Protein 7RMG (pdb70)

CATH classification: 3.40.50.300

Structure (mmCIF, N/CA/C/O backbone):
data_7RMG
#
_entry.id   7RMG
#
_cell.length_a   1.00
_cell.length_b   1.00
_cell.length_c   1.00
_cell.angle_alpha   90.00
_cell.angle_beta   90.00
_cell.angle_gamma   90.00
#
_symmetry.space_group_name_H-M   'P 1'
#
loop_
_entity.id
_entity.type
_entity.pdbx_description
1 polymer 'Guanine nucleotide-binding protein G(s) subunit alpha isoforms short, with certain residues mutated to match Guanine nucleotide-binding protein G(q) subunit'
2 polymer 'Substance-P receptor'
3 polymer 'Substance P'
4 polymer 'Guanine nucleotide-binding protein G(I)/G(S)/G(T) subunit beta-1'
5 polymer 'Guanine nucleotide-binding protein G(I)/G(S)/G(O) subunit gamma-2'
6 polymer 'Nanobody 35'
#
loop_
_atom_site.group_PDB
_atom_site.id
_atom_site.type_symbol
_atom_site.label_atom_id
_atom_site.label_alt_id
_atom_site.label_comp_id
_atom_site.label_asym_id
_atom_site.label_entity_id
_atom_site.label_seq_id
_atom_site.pdbx_PDB_ins_code
_atom_site.Cartn_x
_atom_site.Cartn_y
_atom_site.Cartn_z
_atom_site.occupancy
_atom_site.B_iso_or_equiv
_atom_site.auth_seq_id
_atom_site.auth_comp_id
_atom_site.auth_asym_id
_atom_site.auth_atom_id
_atom_site.pdbx_PDB_model_num
ATOM 1 N N . GLY A 1 1 ? 142.07100 138.61500 130.23300 1.000 53.21000 25 GLY A N 1
ATOM 2 C CA . GLY A 1 1 ? 142.06400 137.27900 129.66700 1.000 53.21000 25 GLY A CA 1
ATOM 3 C C . GLY A 1 1 ? 141.18300 136.31200 130.43300 1.000 53.21000 25 GLY A C 1
ATOM 4 O O . GLY A 1 1 ? 141.43000 135.10700 130.44200 1.000 53.21000 25 GLY A O 1
ATOM 5 N N . ILE A 1 2 ? 140.15500 136.85500 131.08900 1.000 51.50000 26 ILE A N 1
ATOM 6 C CA . ILE A 1 2 ? 139.22300 136.02600 131.84700 1.000 51.50000 26 ILE A CA 1
ATOM 7 C C . ILE A 1 2 ? 138.35300 135.19700 130.90700 1.000 51.50000 26 ILE A C 1
ATOM 8 O O . ILE A 1 2 ? 138.13000 134.00100 131.13800 1.000 51.50000 26 ILE A O 1
ATOM 13 N N . GLU A 1 3 ? 137.87200 135.80900 129.82100 1.000 52.99000 27 GLU A N 1
ATOM 14 C CA . GLU A 1 3 ? 136.88500 135.15600 128.96300 1.000 52.99000 27 GLU A CA 1
ATOM 15 C C . GLU A 1 3 ? 137.50700 134.05200 128.11400 1.000 52.99000 27 GLU A C 1
ATOM 16 O O . GLU A 1 3 ? 136.86600 133.02500 127.86300 1.000 52.99000 27 GLU A O 1
ATOM 18 N N . LYS A 1 4 ? 138.74200 134.25000 127.64700 1.000 52.91000 28 LYS A N 1
ATOM 19 C CA . LYS A 1 4 ? 139.39400 133.23000 126.83100 1.000 52.91000 28 LYS A CA 1
ATOM 20 C C . LYS A 1 4 ? 139.81500 132.03200 127.67400 1.000 52.91000 28 LYS A C 1
ATOM 21 O O . LYS A 1 4 ? 139.54700 130.87900 127.31000 1.000 52.91000 28 LYS A O 1
ATOM 23 N N . GLN A 1 5 ? 140.44700 132.29300 128.82600 1.000 52.21000 29 GLN A N 1
ATOM 24 C CA . GLN A 1 5 ? 140.97100 131.22500 129.67600 1.000 52.21000 29 GLN A CA 1
ATOM 25 C C . GLN A 1 5 ? 139.85600 130.39300 130.29800 1.000 52.21000 29 GLN A C 1
ATOM 26 O O . GLN A 1 5 ? 140.07400 129.22600 130.64100 1.000 52.21000 29 GLN A O 1
ATOM 32 N N . LEU A 1 6 ? 138.66200 130.97100 130.44900 1.000 48.54000 30 LEU A N 1
ATOM 33 C CA . LEU A 1 6 ? 137.50400 130.18600 130.86000 1.000 48.54000 30 LEU A CA 1
ATOM 34 C C . LEU A 1 6 ? 137.10700 129.17900 129.78700 1.000 48.54000 30 LEU A C 1
ATOM 35 O O . LEU A 1 6 ? 136.75600 128.03500 130.10800 1.000 48.54000 30 LEU A O 1
ATOM 40 N N . GLN A 1 7 ? 137.18300 129.58500 128.51000 1.000 49.27000 31 GLN A N 1
ATOM 41 C CA . GLN A 1 7 ? 136.63400 128.78800 127.41300 1.000 49.27000 31 GLN A CA 1
ATOM 42 C C . GLN A 1 7 ? 137.37200 127.46700 127.24500 1.000 49.27000 31 GLN A C 1
ATOM 43 O O . GLN A 1 7 ? 136.74100 126.42400 127.02400 1.000 49.27000 31 GLN A O 1
ATOM 45 N N . LYS A 1 8 ? 138.70400 127.49200 127.38000 1.000 47.33000 32 LYS A N 1
ATOM 46 C CA . LYS A 1 8 ? 139.49200 126.26400 127.36500 1.000 47.33000 32 LYS A CA 1
ATOM 47 C C . LYS A 1 8 ? 139.10500 125.34700 128.51800 1.000 47.33000 32 LYS A C 1
ATOM 48 O O . LYS A 1 8 ? 139.03700 124.12200 128.34600 1.000 47.33000 32 LYS A O 1
ATOM 50 N N . ASP A 1 9 ? 138.79900 125.93300 129.68600 1.000 46.89000 33 ASP A N 1
ATOM 51 C CA . ASP A 1 9 ? 138.29400 125.15100 130.81100 1.000 46.89000 33 ASP A CA 1
ATOM 52 C C . ASP A 1 9 ? 136.96000 124.50000 130.48100 1.000 46.89000 33 ASP A C 1
ATOM 53 O O . ASP A 1 9 ? 136.68800 123.38300 130.94500 1.000 46.89000 33 ASP A O 1
ATOM 58 N N . LYS A 1 10 ? 136.14500 125.16500 129.64700 1.000 44.96000 34 LYS A N 1
ATOM 59 C CA . LYS A 1 10 ? 134.90400 124.56900 129.16400 1.000 44.96000 34 LYS A CA 1
ATOM 60 C C . LYS A 1 10 ? 135.18100 123.29800 128.37700 1.000 44.96000 34 LYS A C 1
ATOM 61 O O . LYS A 1 10 ? 134.44600 122.30800 128.51100 1.000 44.96000 34 LYS A O 1
ATOM 63 N N . GLN A 1 11 ? 136.27400 123.29300 127.60000 1.000 45.15000 35 GLN A N 1
ATOM 64 C CA . GLN A 1 11 ? 136.69800 122.08500 126.90000 1.000 45.15000 35 GLN A CA 1
ATOM 65 C C . GLN A 1 11 ? 137.03700 120.97600 127.88400 1.000 45.15000 35 GLN A C 1
ATOM 66 O O . GLN A 1 11 ? 136.67100 119.81400 127.66500 1.000 45.15000 35 GLN A O 1
ATOM 68 N N . VAL A 1 12 ? 137.68200 121.33300 129.00300 1.000 44.63000 36 VAL A N 1
ATOM 69 C CA . VAL A 1 12 ? 137.93500 120.35900 130.06000 1.000 44.63000 36 VAL A CA 1
ATOM 70 C C . VAL A 1 12 ? 136.62100 119.89000 130.66700 1.000 44.63000 36 VAL A C 1
ATOM 71 O O . VAL A 1 12 ? 136.43900 118.69700 130.94100 1.000 44.63000 36 VAL A O 1
ATOM 75 N N . TYR A 1 13 ? 135.65300 120.80500 130.80600 1.000 41.14000 37 TYR A N 1
ATOM 76 C CA . TYR A 1 13 ? 134.34100 120.40300 131.29100 1.000 41.14000 37 TYR A CA 1
ATOM 77 C C . TYR A 1 13 ? 133.57000 119.61800 130.24000 1.000 41.14000 37 TYR A C 1
ATOM 78 O O . TYR A 1 13 ? 132.59100 118.94600 130.57800 1.000 41.14000 37 TYR A O 1
ATOM 87 N N . ARG A 1 14 ? 133.99300 119.68600 128.97700 1.000 41.82000 38 ARG A N 1
ATOM 88 C CA . ARG A 1 14 ? 133.44200 118.81700 127.95200 1.000 41.82000 38 ARG A CA 1
ATOM 89 C C . ARG A 1 14 ? 134.23800 117.53100 127.79100 1.000 41.82000 38 ARG A C 1
ATOM 90 O O . ARG A 1 14 ? 133.84300 116.67000 126.99800 1.000 41.82000 38 ARG A O 1
ATOM 92 N N . ALA A 1 15 ? 135.34200 117.37600 128.52600 1.000 40.62000 39 ALA A N 1
ATOM 93 C CA . ALA A 1 15 ? 136.21700 116.23100 128.32100 1.000 40.62000 39 ALA A CA 1
ATOM 94 C C . ALA A 1 15 ? 135.99400 115.10400 129.32000 1.000 40.62000 39 ALA A C 1
ATOM 95 O O . ALA A 1 15 ? 136.27900 113.94600 128.99500 1.000 40.62000 39 ALA A O 1
ATOM 97 N N . THR A 1 16 ? 135.49400 115.40500 130.51500 1.000 35.89000 40 THR A N 1
ATOM 98 C CA . THR A 1 16 ? 135.38500 114.42900 131.58600 1.000 35.89000 40 THR A CA 1
ATOM 99 C C . THR A 1 16 ? 133.92900 114.06000 131.83800 1.000 35.89000 40 THR A C 1
ATOM 100 O O . THR A 1 16 ? 133.01500 114.84300 131.56800 1.000 35.89000 40 THR A O 1
ATOM 104 N N . HIS A 1 17 ? 133.72900 112.85300 132.36100 1.000 32.00000 41 HIS A N 1
ATOM 105 C CA . HIS A 1 17 ? 132.41700 112.36100 132.75500 1.000 32.00000 41 HIS A CA 1
ATOM 106 C C . HIS A 1 17 ? 132.41100 112.12000 134.25700 1.000 32.00000 41 HIS A C 1
ATOM 107 O O . HIS A 1 17 ? 133.28000 111.41600 134.78000 1.000 32.00000 41 HIS A O 1
ATOM 114 N N . ARG A 1 18 ? 131.43300 112.70300 134.94100 1.000 33.01000 42 ARG A N 1
ATOM 115 C CA . ARG A 1 18 ? 131.33400 112.61300 136.39000 1.000 33.01000 42 ARG A CA 1
ATOM 116 C C . ARG A 1 18 ? 130.46300 111.42600 136.77800 1.000 33.01000 42 ARG A C 1
ATOM 117 O O . ARG A 1 18 ? 129.46100 111.13500 136.12100 1.000 33.01000 42 ARG A O 1
ATOM 125 N N . LEU A 1 19 ? 130.85800 110.73300 137.84500 1.000 29.05000 43 LEU A N 1
ATOM 126 C CA . LEU A 1 19 ? 130.16200 109.54300 138.31200 1.000 29.05000 43 LEU A CA 1
ATOM 127 C C . LEU A 1 19 ? 129.90300 109.65400 139.80700 1.000 29.05000 43 LEU A C 1
ATOM 128 O O . LEU A 1 19 ? 130.70900 110.22400 140.54700 1.000 29.05000 43 LEU A O 1
ATOM 133 N N . LEU A 1 20 ? 128.77500 109.10300 140.25400 1.000 25.29000 44 LEU A N 1
ATOM 134 C CA . LEU A 1 20 ? 128.42500 109.11000 141.67200 1.000 25.29000 44 LEU A CA 1
ATOM 135 C C . LEU A 1 20 ? 128.44800 107.68300 142.20300 1.000 25.29000 44 LEU A C 1
ATOM 136 O O . LEU A 1 20 ? 127.66700 106.84200 141.75500 1.000 25.29000 44 LEU A O 1
ATOM 141 N N . LEU A 1 21 ? 129.31300 107.42200 143.17900 1.000 25.03000 45 LEU A N 1
ATOM 142 C CA . LEU A 1 21 ? 129.48000 106.08900 143.74400 1.000 25.03000 45 LEU A CA 1
ATOM 143 C C . LEU A 1 21 ? 128.67200 105.97800 145.03000 1.000 25.03000 45 LEU A C 1
ATOM 144 O O . LEU A 1 21 ? 128.86500 106.77100 145.95800 1.000 25.03000 45 LEU A O 1
ATOM 149 N N . LEU A 1 22 ? 127.77700 104.99300 145.08800 1.000 24.03000 46 LEU A N 1
ATOM 150 C CA . LEU A 1 22 ? 126.91900 104.78100 146.24300 1.000 24.03000 46 LEU A CA 1
ATOM 151 C C . LEU A 1 22 ? 126.95200 103.31700 146.65700 1.000 24.03000 46 LEU A C 1
ATOM 152 O O . LEU A 1 22 ? 127.11600 102.41900 145.82600 1.000 24.03000 46 LEU A O 1
ATOM 157 N N . GLY A 1 23 ? 126.78800 103.09300 147.95300 1.000 26.91000 47 GLY A N 1
ATOM 158 C CA . GLY A 1 23 ? 126.78700 101.75000 148.49700 1.000 26.91000 47 GLY A CA 1
ATOM 159 C C . GLY A 1 23 ? 126.76700 101.79900 150.00600 1.000 26.91000 47 GLY A C 1
ATOM 160 O O . GLY A 1 23 ? 126.85500 102.86400 150.62400 1.000 26.91000 47 GLY A O 1
ATOM 161 N N . ALA A 1 24 ? 126.64800 100.61600 150.59600 1.000 30.61000 48 ALA A N 1
ATOM 162 C CA . ALA A 1 24 ? 126.59900 100.46800 152.03900 1.000 30.61000 48 ALA A CA 1
ATOM 163 C C . ALA A 1 24 ? 127.99400 100.14900 152.57400 1.000 30.61000 48 ALA A C 1
ATOM 164 O O . ALA A 1 24 ? 128.98900 100.18800 151.84500 1.000 30.61000 48 ALA A O 1
ATOM 166 N N . ASP A 1 25 ? 128.07200 99.83500 153.86800 1.000 31.81000 49 ASP A N 1
ATOM 167 C CA . ASP A 1 25 ? 129.36000 99.53900 154.48700 1.000 31.81000 49 ASP A CA 1
ATOM 168 C C . ASP A 1 25 ? 129.87200 98.15800 154.09700 1.000 31.81000 49 ASP A C 1
ATOM 169 O O . ASP A 1 25 ? 131.07900 97.97400 153.90400 1.000 31.81000 49 ASP A O 1
ATOM 171 N N . ASN A 1 26 ? 128.97400 97.17600 153.98000 1.000 32.52000 50 ASN A N 1
ATOM 172 C CA . ASN A 1 26 ? 129.39300 95.81900 153.64700 1.000 32.52000 50 ASN A CA 1
ATOM 173 C C . ASN A 1 26 ? 129.77500 95.67600 152.17900 1.000 32.52000 50 ASN A C 1
ATOM 174 O O . ASN A 1 26 ? 130.58100 94.80200 151.83800 1.000 32.52000 50 ASN A O 1
ATOM 179 N N . SER A 1 27 ? 129.20700 96.50400 151.30600 1.000 30.26000 51 SER A N 1
ATOM 180 C CA . SER A 1 27 ? 129.54100 96.45400 149.89000 1.000 30.26000 51 SER A CA 1
ATOM 181 C C . SER A 1 27 ? 130.94400 97.00000 149.66000 1.000 30.26000 51 SER A C 1
ATOM 182 O O . SER A 1 27 ? 131.31000 98.04700 150.20000 1.000 30.26000 51 SER A O 1
ATOM 185 N N . GLY A 1 28 ? 131.72800 96.28900 148.85500 1.000 31.17000 52 GLY A N 1
ATOM 186 C CA . GLY A 1 28 ? 133.08400 96.70900 148.56600 1.000 31.17000 52 GLY A CA 1
ATOM 187 C C . GLY A 1 28 ? 133.16500 97.73800 147.45900 1.000 31.17000 52 GLY A C 1
ATOM 188 O O . GLY A 1 28 ? 133.68000 97.45000 146.37500 1.000 31.17000 52 GLY A O 1
ATOM 189 N N . LYS A 1 29 ? 132.65700 98.94400 147.71700 1.000 30.06000 53 LYS A N 1
ATOM 190 C CA . LYS A 1 29 ? 132.67100 99.99200 146.70500 1.000 30.06000 53 LYS A CA 1
ATOM 191 C C . LYS A 1 29 ? 134.01700 100.69500 146.60300 1.000 30.06000 53 LYS A C 1
ATOM 192 O O . LYS A 1 29 ? 134.26000 101.39400 145.61400 1.000 30.06000 53 LYS A O 1
ATOM 198 N N . SER A 1 30 ? 134.89300 100.52900 147.59400 1.000 32.89000 54 SER A N 1
ATOM 199 C CA . SER A 1 30 ? 136.24800 101.05500 147.49300 1.000 32.89000 54 SER A CA 1
ATOM 200 C C . SER A 1 30 ? 137.13600 100.19600 146.60300 1.000 32.89000 54 SER A C 1
ATOM 201 O O . SER A 1 30 ? 138.18200 100.67100 146.14700 1.000 32.89000 54 SER A O 1
ATOM 204 N N . THR A 1 31 ? 136.74100 98.95000 146.35200 1.000 31.53000 55 THR A N 1
ATOM 205 C CA . THR A 1 31 ? 137.47900 98.04600 145.48100 1.000 31.53000 55 THR A CA 1
ATOM 206 C C . THR A 1 31 ? 136.99500 98.12500 144.03600 1.000 31.53000 55 THR A C 1
ATOM 207 O O . THR A 1 31 ? 137.80900 97.99800 143.11100 1.000 31.53000 55 THR A O 1
ATOM 211 N N . ILE A 1 32 ? 135.70800 98.39900 143.83100 1.000 30.84000 56 ILE A N 1
ATOM 212 C CA . ILE A 1 32 ? 135.09400 98.48200 142.50600 1.000 30.84000 56 ILE A CA 1
ATOM 213 C C . ILE A 1 32 ? 135.67200 99.63300 141.68400 1.000 30.84000 56 ILE A C 1
ATOM 214 O O . ILE A 1 32 ? 136.45800 99.41500 140.76100 1.000 30.84000 56 ILE A O 1
ATOM 219 N N . ILE A 1 52 ? 136.03500 113.62400 151.29300 1.000 35.37000 207 ILE A N 1
ATOM 220 C CA . ILE A 1 52 ? 135.51100 112.71700 150.28100 1.000 35.37000 207 ILE A CA 1
ATOM 221 C C . ILE A 1 52 ? 136.63600 112.26600 149.35600 1.000 35.37000 207 ILE A C 1
ATOM 222 O O . ILE A 1 52 ? 137.70100 112.88200 149.31600 1.000 35.37000 207 ILE A O 1
ATOM 227 N N . PHE A 1 53 ? 136.40100 111.18500 148.61900 1.000 36.00000 208 PHE A N 1
ATOM 228 C CA . PHE A 1 53 ? 137.42500 110.55800 147.79600 1.000 36.00000 208 PHE A CA 1
ATOM 229 C C . PHE A 1 53 ? 137.10100 110.72600 146.31900 1.000 36.00000 208 PHE A C 1
ATOM 230 O O . PHE A 1 53 ? 135.95500 110.54300 145.89700 1.000 36.00000 208 PHE A O 1
ATOM 238 N N . GLU A 1 54 ? 138.11800 111.08000 145.53800 1.000 37.01000 209 GLU A N 1
ATOM 239 C CA . GLU A 1 54 ? 137.99300 111.24600 144.09700 1.000 37.01000 209 GLU A CA 1
ATOM 240 C C . GLU A 1 54 ? 138.89900 110.24000 143.40300 1.000 37.01000 209 GLU A C 1
ATOM 241 O O . GLU A 1 54 ? 140.08500 110.13900 143.73300 1.000 37.01000 209 GLU A O 1
ATOM 247 N N . THR A 1 55 ? 138.34400 109.50200 142.44400 1.000 34.40000 210 THR A N 1
ATOM 248 C CA . THR A 1 55 ? 139.09700 108.52500 141.66500 1.000 34.40000 210 THR A CA 1
ATOM 249 C C . THR A 1 55 ? 138.94300 108.85400 140.18800 1.000 34.40000 210 THR A C 1
ATOM 250 O O . THR A 1 55 ? 137.82600 108.85500 139.66500 1.000 34.40000 210 THR A O 1
ATOM 254 N N . LYS A 1 56 ? 140.05700 109.11600 139.51500 1.000 32.48000 211 LYS A N 1
ATOM 255 C CA . LYS A 1 56 ? 140.05200 109.44200 138.09500 1.000 32.48000 211 LYS A CA 1
ATOM 256 C C . LYS A 1 56 ? 140.66700 108.28200 137.32400 1.000 32.48000 211 LYS A C 1
ATOM 257 O O . LYS A 1 56 ? 141.79000 107.86300 137.62300 1.000 32.48000 211 LYS A O 1
ATOM 259 N N . PHE A 1 57 ? 139.93400 107.76200 136.34000 1.000 32.22000 212 PHE A N 1
ATOM 260 C CA . PHE A 1 57 ? 140.45000 106.68300 135.51100 1.000 32.22000 212 PHE A CA 1
ATOM 261 C C . PHE A 1 57 ? 140.07800 106.93000 134.05600 1.000 32.22000 212 PHE A C 1
ATOM 262 O O . PHE A 1 57 ? 139.00500 107.45300 133.75100 1.000 32.22000 212 PHE A O 1
ATOM 270 N N . GLN A 1 58 ? 140.97900 106.54100 133.15800 1.000 33.78000 213 GLN A N 1
ATOM 271 C CA . GLN A 1 58 ? 140.84800 106.82200 131.73400 1.000 33.78000 213 GLN A CA 1
ATOM 272 C C . GLN A 1 58 ? 140.67100 105.51700 130.97100 1.000 33.78000 213 GLN A C 1
ATOM 273 O O . GLN A 1 58 ? 141.51000 104.61600 131.07400 1.000 33.78000 213 GLN A O 1
ATOM 279 N N . VAL A 1 59 ? 139.58100 105.42000 130.21200 1.000 31.99000 214 VAL A N 1
ATOM 280 C CA . VAL A 1 59 ? 139.30200 104.28000 129.34500 1.000 31.99000 214 VAL A CA 1
ATOM 281 C C . VAL A 1 59 ? 139.11400 104.79800 127.92600 1.000 31.99000 214 VAL A C 1
ATOM 282 O O . VAL A 1 59 ? 138.25800 105.66200 127.69200 1.000 31.99000 214 VAL A O 1
ATOM 286 N N . ASP A 1 60 ? 139.91300 104.26100 126.99000 1.000 31.75000 215 ASP A N 1
ATOM 287 C CA . ASP A 1 60 ? 139.89100 104.61200 125.55900 1.000 31.75000 215 ASP A CA 1
ATOM 288 C C . ASP A 1 60 ? 140.05300 106.11400 125.33100 1.000 31.75000 215 ASP A C 1
ATOM 289 O O . ASP A 1 60 ? 139.34000 106.71600 124.52300 1.000 31.75000 215 ASP A O 1
ATOM 294 N N . LYS A 1 61 ? 140.99500 106.71000 126.07500 1.000 32.22000 216 LYS A N 1
ATOM 295 C CA . LYS A 1 61 ? 141.27200 108.15400 126.09700 1.000 32.22000 216 LYS A CA 1
ATOM 296 C C . LYS A 1 61 ? 140.04200 108.97800 126.48100 1.000 32.22000 216 LYS A C 1
ATOM 297 O O . LYS A 1 61 ? 139.87900 110.11300 126.02800 1.000 32.22000 216 LYS A O 1
ATOM 299 N N . VAL A 1 62 ? 139.16900 108.41800 127.31800 1.000 31.86000 217 VAL A N 1
ATOM 300 C CA . VAL A 1 62 ? 138.03300 109.13500 127.88400 1.000 31.86000 217 VAL A CA 1
ATOM 301 C C . VAL A 1 62 ? 138.17300 109.10100 129.39800 1.000 31.86000 217 VAL A C 1
ATOM 302 O O . VAL A 1 62 ? 138.34200 108.02600 129.98500 1.000 31.86000 217 VAL A O 1
ATOM 306 N N . ASN A 1 63 ? 138.10100 110.27000 130.02800 1.000 33.37000 218 ASN A N 1
ATOM 307 C CA . ASN A 1 63 ? 138.33000 110.39000 131.46100 1.000 33.37000 218 ASN A CA 1
ATOM 308 C C . ASN A 1 63 ? 137.01300 110.30300 132.21900 1.000 33.37000 218 ASN A C 1
ATOM 309 O O . ASN A 1 63 ? 136.07500 111.05500 131.93600 1.000 33.37000 218 ASN A O 1
ATOM 314 N N . PHE A 1 64 ? 136.94900 109.38700 133.18200 1.000 31.05000 219 PHE A N 1
ATOM 315 C CA . PHE A 1 64 ? 135.83500 109.26700 134.10700 1.000 31.05000 219 PHE A CA 1
ATOM 316 C C . PHE A 1 64 ? 136.32400 109.63500 135.49900 1.000 31.05000 219 PHE A C 1
ATOM 317 O O . PHE A 1 64 ? 137.43100 109.25300 135.90100 1.000 31.05000 219 PHE A O 1
ATOM 325 N N . HIS A 1 65 ? 135.50400 110.38500 136.23100 1.000 31.73000 220 HIS A N 1
ATOM 326 C CA . HIS A 1 65 ? 135.90200 110.93900 137.52200 1.000 31.73000 220 HIS A CA 1
ATOM 327 C C . HIS A 1 65 ? 134.80700 110.56400 138.51900 1.000 31.73000 220 HIS A C 1
ATOM 328 O O . HIS A 1 65 ? 133.73200 111.17000 138.52400 1.000 31.73000 220 HIS A O 1
ATOM 335 N N . MET A 1 66 ? 135.08000 109.56800 139.35800 1.000 29.95000 221 MET A N 1
ATOM 336 C CA . MET A 1 66 ? 134.11800 109.03900 140.31300 1.000 29.95000 221 MET A CA 1
ATOM 337 C C . MET A 1 66 ? 134.33400 109.67200 141.68100 1.000 29.95000 221 MET A C 1
ATOM 338 O O . MET A 1 66 ? 135.47400 109.89900 142.09900 1.000 29.95000 221 MET A O 1
ATOM 343 N N . PHE A 1 67 ? 133.23300 109.95500 142.37500 1.000 30.07000 222 PHE A N 1
ATOM 344 C CA . PHE A 1 67 ? 133.26600 110.57700 143.69200 1.000 30.07000 222 PHE A CA 1
ATOM 345 C C . PHE A 1 67 ? 132.60400 109.65400 144.70300 1.000 30.07000 222 PHE A C 1
ATOM 346 O O . PHE A 1 67 ? 131.45700 109.23800 144.50800 1.000 30.07000 222 PHE A O 1
ATOM 354 N N . ASP A 1 68 ? 133.31800 109.35000 145.78200 1.000 31.88000 223 ASP A N 1
ATOM 355 C CA . ASP A 1 68 ? 132.77300 108.61700 146.91600 1.000 31.88000 223 ASP A CA 1
ATOM 356 C C . ASP A 1 68 ? 132.67000 109.60100 148.07400 1.000 31.88000 223 ASP A C 1
ATOM 357 O O . ASP A 1 68 ? 133.67700 110.18400 148.48800 1.000 31.88000 223 ASP A O 1
ATOM 362 N N . VAL A 1 69 ? 131.45900 109.78200 148.59000 1.000 30.95000 224 VAL A N 1
ATOM 363 C CA . VAL A 1 69 ? 131.17800 110.77700 149.61800 1.000 30.95000 224 VAL A CA 1
ATOM 364 C C . VAL A 1 69 ? 130.95400 110.05500 150.93900 1.000 30.95000 224 VAL A C 1
ATOM 365 O O . VAL A 1 69 ? 130.05500 109.21400 151.05300 1.000 30.95000 224 VAL A O 1
ATOM 369 N N . GLY A 1 70 ? 131.77000 110.38100 151.93900 1.000 30.69000 225 GLY A N 1
ATOM 370 C CA . GLY A 1 70 ? 131.63100 109.77600 153.24700 1.000 30.69000 225 GLY A CA 1
ATOM 371 C C . GLY A 1 70 ? 131.91500 110.72600 154.39100 1.000 30.69000 225 GLY A C 1
ATOM 372 O O . GLY A 1 70 ? 131.97300 110.30900 155.55100 1.000 30.69000 225 GLY A O 1
ATOM 373 N N . GLY A 1 71 ? 132.09500 112.00900 154.08000 1.000 29.54000 226 GLY A N 1
ATOM 374 C CA . GLY A 1 71 ? 132.40700 112.99700 155.09200 1.000 29.54000 226 GLY A CA 1
ATOM 375 C C . GLY A 1 71 ? 131.22700 113.64600 155.77600 1.000 29.54000 226 GLY A C 1
ATOM 376 O O . GLY A 1 71 ? 131.42200 114.42000 156.71600 1.000 29.54000 226 GLY A O 1
ATOM 377 N N . GLN A 1 72 ? 130.00700 113.35500 155.33600 1.000 29.98000 227 GLN A N 1
ATOM 378 C CA . GLN A 1 72 ? 128.81000 113.95000 155.90600 1.000 29.98000 227 GLN A CA 1
ATOM 379 C C . GLN A 1 72 ? 128.03600 112.92100 156.72800 1.000 29.98000 227 GLN A C 1
ATOM 380 O O . GLN A 1 72 ? 128.46400 111.78100 156.91800 1.000 29.98000 227 GLN A O 1
ATOM 386 N N . ARG A 1 73 ? 126.87300 113.34100 157.22200 1.000 31.49000 228 ARG A N 1
ATOM 387 C CA . ARG A 1 73 ? 126.04800 112.51300 158.08700 1.000 31.49000 228 ARG A CA 1
ATOM 388 C C . ARG A 1 73 ? 125.23400 111.51800 157.26200 1.000 31.49000 228 ARG A C 1
ATOM 389 O O . ARG A 1 73 ? 125.35300 111.43300 156.03600 1.000 31.49000 228 ARG A O 1
ATOM 397 N N . ASP A 1 74 ? 124.38400 110.75300 157.94800 1.000 35.62000 229 ASP A N 1
ATOM 398 C CA . ASP A 1 74 ? 123.56400 109.74800 157.28500 1.000 35.62000 229 ASP A CA 1
ATOM 399 C C . ASP A 1 74 ? 122.28600 110.31900 156.68400 1.000 35.62000 229 ASP A C 1
ATOM 400 O O . ASP A 1 74 ? 121.54400 109.57500 156.03500 1.000 35.62000 229 ASP A O 1
ATOM 405 N N . GLU A 1 75 ? 122.00800 111.60500 156.88600 1.000 35.34000 230 GLU A N 1
ATOM 406 C CA . GLU A 1 75 ? 120.90300 112.25600 156.19700 1.000 35.34000 230 GLU A CA 1
ATOM 407 C C . GLU A 1 75 ? 121.39100 112.79200 154.85900 1.000 35.34000 230 GLU A C 1
ATOM 408 O O . GLU A 1 75 ? 122.24700 113.68100 154.81100 1.000 35.34000 230 GLU A O 1
ATOM 414 N N . ARG A 1 76 ? 120.84400 112.25200 153.76900 1.000 32.82000 231 ARG A N 1
ATOM 415 C CA . ARG A 1 76 ? 121.36600 112.51600 152.43400 1.000 32.82000 231 ARG A CA 1
ATOM 416 C C . ARG A 1 76 ? 120.38500 113.24800 151.53100 1.000 32.82000 231 ARG A C 1
ATOM 417 O O . ARG A 1 76 ? 120.65600 113.38100 150.33500 1.000 32.82000 231 ARG A O 1
ATOM 425 N N . ARG A 1 77 ? 119.26300 113.73700 152.05600 1.000 32.13000 232 ARG A N 1
ATOM 426 C CA . ARG A 1 77 ? 118.22800 114.28700 151.18900 1.000 32.13000 232 ARG A CA 1
ATOM 427 C C . ARG A 1 77 ? 118.51500 115.70800 150.71800 1.000 32.13000 232 ARG A C 1
ATOM 428 O O . ARG A 1 77 ? 117.76300 116.22300 149.88500 1.000 32.13000 232 ARG A O 1
ATOM 436 N N . LYS A 1 78 ? 119.57100 116.35100 151.21500 1.000 30.83000 233 LYS A N 1
ATOM 437 C CA . LYS A 1 78 ? 119.84300 117.74200 150.87500 1.000 30.83000 233 LYS A CA 1
ATOM 438 C C . LYS A 1 78 ? 121.09700 117.95000 150.04200 1.000 30.83000 233 LYS A C 1
ATOM 439 O O . LYS A 1 78 ? 121.15000 118.91500 149.27800 1.000 30.83000 233 LYS A O 1
ATOM 445 N N . TRP A 1 79 ? 122.10800 117.09100 150.16400 1.000 29.03000 234 TRP A N 1
ATOM 446 C CA . TRP A 1 79 ? 123.30800 117.24800 149.35300 1.000 29.03000 234 TRP A CA 1
ATOM 447 C C . TRP A 1 79 ? 123.30500 116.38100 148.10000 1.000 29.03000 234 TRP A C 1
ATOM 448 O O . TRP A 1 79 ? 124.12700 116.62000 147.20600 1.000 29.03000 234 TRP A O 1
ATOM 459 N N . ILE A 1 80 ? 122.38500 115.41500 147.99500 1.000 28.74000 235 ILE A N 1
ATOM 460 C CA . ILE A 1 80 ? 122.30400 114.56000 146.81100 1.000 28.74000 235 ILE A CA 1
ATOM 461 C C . ILE A 1 80 ? 121.87100 115.36300 145.58400 1.000 28.74000 235 ILE A C 1
ATOM 462 O O . ILE A 1 80 ? 122.21600 115.00300 144.45000 1.000 28.74000 235 ILE A O 1
ATOM 467 N N . GLN A 1 81 ? 121.19700 116.50000 145.79400 1.000 29.04000 236 GLN A N 1
ATOM 468 C CA . GLN A 1 81 ? 120.85500 117.44000 144.73600 1.000 29.04000 236 GLN A CA 1
ATOM 469 C C . GLN A 1 81 ? 122.07700 118.10100 144.11200 1.000 29.04000 236 GLN A C 1
ATOM 470 O O . GLN A 1 81 ? 121.94800 118.71500 143.04700 1.000 29.04000 236 GLN A O 1
ATOM 476 N N . CYS A 1 82 ? 123.25400 117.99700 144.74200 1.000 28.16000 237 CYS A N 1
ATOM 477 C CA . CYS A 1 82 ? 124.48800 118.42600 144.09900 1.000 28.16000 237 CYS A CA 1
ATOM 478 C C . CYS A 1 82 ? 124.88700 117.52200 142.93900 1.000 28.16000 237 CYS A C 1
ATOM 479 O O . CYS A 1 82 ? 125.71700 117.92300 142.11700 1.000 28.16000 237 CYS A O 1
ATOM 482 N N . PHE A 1 83 ? 124.31800 116.32100 142.84900 1.000 27.99000 238 PHE A N 1
ATOM 483 C CA . PHE A 1 83 ? 124.65000 115.36400 141.80100 1.000 27.99000 238 PHE A CA 1
ATOM 484 C C . PHE A 1 83 ? 123.51100 115.23400 140.79300 1.000 27.99000 238 PHE A C 1
ATOM 485 O O . PHE A 1 83 ? 123.18400 114.13900 140.33500 1.000 27.99000 238 PHE A O 1
ATOM 493 N N . ASN A 1 84 ? 122.88400 116.36100 140.45300 1.000 30.66000 239 ASN A N 1
ATOM 494 C CA . ASN A 1 84 ? 121.79400 116.35500 139.48300 1.000 30.66000 239 ASN A CA 1
ATOM 495 C C . ASN A 1 84 ? 122.30700 116.22400 138.05300 1.000 30.66000 239 ASN A C 1
ATOM 496 O O . ASN A 1 84 ? 121.65300 115.60100 137.21200 1.000 30.66000 239 ASN A O 1
ATOM 501 N N . ASP A 1 85 ? 123.46600 116.81000 137.75300 1.000 33.41000 240 ASP A N 1
ATOM 502 C CA . ASP A 1 85 ? 124.03300 116.77500 136.41100 1.000 33.41000 240 ASP A CA 1
ATOM 503 C C . ASP A 1 85 ? 125.10800 115.70300 136.25400 1.000 33.41000 240 ASP A C 1
ATOM 504 O O . ASP A 1 85 ? 125.99500 115.83000 135.40300 1.000 33.41000 240 ASP A O 1
ATOM 509 N N . VAL A 1 86 ? 125.04700 114.65200 137.06200 1.000 30.99000 241 VAL A N 1
ATOM 510 C CA . VAL A 1 86 ? 126.02200 113.57200 136.98600 1.000 30.99000 241 VAL A CA 1
ATOM 511 C C . VAL A 1 86 ? 125.64600 112.65400 135.82700 1.000 30.99000 241 VAL A C 1
ATOM 512 O O . VAL A 1 86 ? 124.48200 112.58500 135.41400 1.000 30.99000 241 VAL A O 1
ATOM 516 N N . THR A 1 87 ? 126.64800 111.99000 135.24400 1.000 30.87000 242 THR A N 1
ATOM 517 C CA . THR A 1 87 ? 126.38200 111.11500 134.10500 1.000 30.87000 242 THR A CA 1
ATOM 518 C C . THR A 1 87 ? 125.69500 109.82700 134.54800 1.000 30.87000 242 THR A C 1
ATOM 519 O O . THR A 1 87 ? 124.67700 109.42400 133.97100 1.000 30.87000 242 THR A O 1
ATOM 523 N N . ALA A 1 88 ? 126.21200 109.18600 135.59400 1.000 28.99000 243 ALA A N 1
ATOM 524 C CA . ALA A 1 88 ? 125.65700 107.91900 136.04300 1.000 28.99000 243 ALA A CA 1
ATOM 525 C C . ALA A 1 88 ? 125.90100 107.73800 137.53400 1.000 28.99000 243 ALA A C 1
ATOM 526 O O . ALA A 1 88 ? 126.82200 108.32500 138.11900 1.000 28.99000 243 ALA A O 1
ATOM 528 N N . ILE A 1 89 ? 125.05900 106.90300 138.14000 1.000 26.61000 244 ILE A N 1
ATOM 529 C CA . ILE A 1 89 ? 125.19700 106.52100 139.54000 1.000 26.61000 244 ILE A CA 1
ATOM 530 C C . ILE A 1 89 ? 125.57300 105.04700 139.57600 1.000 26.61000 244 ILE A C 1
ATOM 531 O O . ILE A 1 89 ? 124.78200 104.18600 139.17900 1.000 26.61000 244 ILE A O 1
ATOM 536 N N . ILE A 1 90 ? 126.77800 104.75200 140.04600 1.000 25.13000 245 ILE A N 1
ATOM 537 C CA . ILE A 1 90 ? 127.22100 103.38000 140.26500 1.000 25.13000 245 ILE A CA 1
ATOM 538 C C . ILE A 1 90 ? 126.78100 102.97300 141.66700 1.000 25.13000 245 ILE A C 1
ATOM 539 O O . ILE A 1 90 ? 127.28000 103.50100 142.66300 1.000 25.13000 245 ILE A O 1
ATOM 544 N N . PHE A 1 91 ? 125.84600 102.03000 141.73900 1.000 25.39000 246 PHE A N 1
ATOM 545 C CA . PHE A 1 91 ? 125.27800 101.55900 142.99600 1.000 25.39000 246 PHE A CA 1
ATOM 546 C C . PHE A 1 91 ? 125.77700 100.14500 143.25500 1.000 25.39000 246 PHE A C 1
ATOM 547 O O . PHE A 1 91 ? 125.48400 99.23200 142.47700 1.000 25.39000 246 PHE A O 1
ATOM 555 N N . VAL A 1 92 ? 126.51900 99.96300 144.34500 1.000 26.41000 247 VAL A N 1
ATOM 556 C CA . VAL A 1 92 ? 127.16300 98.69300 144.66200 1.000 26.41000 247 VAL A CA 1
ATOM 557 C C . VAL A 1 92 ? 126.37900 98.01700 145.77800 1.000 26.41000 247 VAL A C 1
ATOM 558 O O . VAL A 1 92 ? 126.10500 98.63500 146.81300 1.000 26.41000 247 VAL A O 1
ATOM 562 N N . VAL A 1 93 ? 126.01400 96.75300 145.56500 1.000 29.47000 248 VAL A N 1
ATOM 563 C CA . VAL A 1 93 ? 125.19800 95.98800 146.50200 1.000 29.47000 248 VAL A CA 1
ATOM 564 C C . VAL A 1 93 ? 125.93700 94.70800 146.86600 1.000 29.47000 248 VAL A C 1
ATOM 565 O O . VAL A 1 93 ? 126.32100 93.93700 145.98000 1.000 29.47000 248 VAL A O 1
ATOM 569 N N . ASP A 1 94 ? 126.13100 94.48300 148.16400 1.000 32.81000 249 ASP A N 1
ATOM 570 C CA . ASP A 1 94 ? 126.63700 93.20300 148.65000 1.000 32.81000 249 ASP A CA 1
ATOM 571 C C . ASP A 1 94 ? 125.50900 92.17900 148.59900 1.000 32.81000 249 ASP A C 1
ATOM 572 O O . ASP A 1 94 ? 124.56700 92.24100 149.39600 1.000 32.81000 249 ASP A O 1
ATOM 577 N N . SER A 1 95 ? 125.60100 91.23400 147.66100 1.000 33.69000 250 SER A N 1
ATOM 578 C CA . SER A 1 95 ? 124.52000 90.27700 147.44800 1.000 33.69000 250 SER A CA 1
ATOM 579 C C . SER A 1 95 ? 124.46800 89.19900 148.52400 1.000 33.69000 250 SER A C 1
ATOM 580 O O . SER A 1 95 ? 123.40500 88.61000 148.74900 1.000 33.69000 250 SER A O 1
ATOM 583 N N . SER A 1 96 ? 125.59100 88.92400 149.19200 1.000 34.85000 251 SER A N 1
ATOM 584 C CA . SER A 1 96 ? 125.63900 87.82700 150.15300 1.000 34.85000 251 SER A CA 1
ATOM 585 C C . SER A 1 96 ? 124.94700 88.15900 151.46900 1.000 34.85000 251 SER A C 1
ATOM 586 O O . SER A 1 96 ? 124.62100 87.24100 152.22800 1.000 34.85000 251 SER A O 1
ATOM 589 N N . ASP A 1 97 ? 124.71500 89.43600 151.75800 1.000 37.08000 252 ASP A N 1
ATOM 590 C CA . ASP A 1 97 ? 124.11500 89.85000 153.02500 1.000 37.08000 252 ASP A CA 1
ATOM 591 C C . ASP A 1 97 ? 122.60000 89.82600 152.87500 1.000 37.08000 252 ASP A C 1
ATOM 592 O O . ASP A 1 97 ? 122.00200 90.76200 152.34000 1.000 37.08000 252 ASP A O 1
ATOM 594 N N . TYR A 1 98 ? 121.97400 88.74800 153.35000 1.000 37.59000 253 TYR A N 1
ATOM 595 C CA . TYR A 1 98 ? 120.52100 88.64400 153.30900 1.000 37.59000 253 TYR A CA 1
ATOM 596 C C . TYR A 1 98 ? 119.84100 89.51200 154.35800 1.000 37.59000 253 TYR A C 1
ATOM 597 O O . TYR A 1 98 ? 118.66400 89.85100 154.19100 1.000 37.59000 253 TYR A O 1
ATOM 606 N N . ASN A 1 99 ? 120.54700 89.86600 155.43500 1.000 39.32000 264 ASN A N 1
ATOM 607 C CA . ASN A 1 99 ? 119.95000 90.69500 156.47700 1.000 39.32000 264 ASN A CA 1
ATOM 608 C C . ASN A 1 99 ? 119.77000 92.13400 156.00900 1.000 39.32000 264 ASN A C 1
ATOM 609 O O . ASN A 1 99 ? 118.72900 92.75000 156.26400 1.000 39.32000 264 ASN A O 1
ATOM 614 N N . ARG A 1 100 ? 120.76900 92.68400 155.31900 1.000 36.28000 265 ARG A N 1
ATOM 615 C CA . ARG A 1 100 ? 120.75400 94.07400 154.88900 1.000 36.28000 265 ARG A CA 1
ATOM 616 C C . ARG A 1 100 ? 120.41900 94.22700 153.41000 1.000 36.28000 265 ARG A C 1
ATOM 617 O O . ARG A 1 100 ? 120.69700 95.27900 152.82400 1.000 36.28000 265 ARG A O 1
ATOM 625 N N . LEU A 1 101 ? 119.83400 93.19900 152.79300 1.000 34.39000 266 LEU A N 1
ATOM 626 C CA . LEU A 1 101 ? 119.44500 93.29800 151.39100 1.000 34.39000 266 LEU A CA 1
ATOM 627 C C . LEU A 1 101 ? 118.20300 94.16100 151.20600 1.000 34.39000 266 LEU A C 1
ATOM 628 O O . LEU A 1 101 ? 118.08100 94.85200 150.18700 1.000 34.39000 266 LEU A O 1
ATOM 633 N N . GLN A 1 102 ? 117.28400 94.13700 152.17500 1.000 33.37000 267 GLN A N 1
ATOM 634 C CA . GLN A 1 102 ? 116.08600 94.96800 152.09100 1.000 33.37000 267 GLN A CA 1
ATOM 635 C C . GLN A 1 102 ? 116.42500 96.44600 152.24200 1.000 33.37000 267 GLN A C 1
ATOM 636 O O . GLN A 1 102 ? 115.79000 97.29900 151.61300 1.000 33.37000 267 GLN A O 1
ATOM 642 N N . GLU A 1 103 ? 117.42800 96.76500 153.06500 1.000 33.84000 268 GLU A N 1
ATOM 643 C CA . GLU A 1 103 ? 117.89100 98.14500 153.18400 1.000 33.84000 268 GLU A CA 1
ATOM 644 C C . GLU A 1 103 ? 118.52300 98.63000 151.88400 1.000 33.84000 268 GLU A C 1
ATOM 645 O O . GLU A 1 103 ? 118.32600 99.78500 151.48300 1.000 33.84000 268 GLU A O 1
ATOM 651 N N . ALA A 1 104 ? 119.27000 97.75300 151.20400 1.000 31.90000 269 ALA A N 1
ATOM 652 C CA . ALA A 1 104 ? 119.82600 98.08500 149.89500 1.000 31.90000 269 ALA A CA 1
ATOM 653 C C . ALA A 1 104 ? 118.72800 98.28100 148.85500 1.000 31.90000 269 ALA A C 1
ATOM 654 O O . ALA A 1 104 ? 118.82300 99.17800 148.00800 1.000 31.90000 269 ALA A O 1
ATOM 656 N N . LEU A 1 105 ? 117.67500 97.45700 148.91100 1.000 32.44000 270 LEU A N 1
ATOM 657 C CA . LEU A 1 105 ? 116.53700 97.62700 148.01100 1.000 32.44000 270 LEU A CA 1
ATOM 658 C C . LEU A 1 105 ? 115.80700 98.94100 148.27200 1.000 32.44000 270 LEU A C 1
ATOM 659 O O . LEU A 1 105 ? 115.37200 99.61100 147.33000 1.000 32.44000 270 LEU A O 1
ATOM 664 N N . ASN A 1 106 ? 115.67100 99.32700 149.54500 1.000 33.19000 271 ASN A N 1
ATOM 665 C CA . ASN A 1 106 ? 115.02900 100.59600 149.88000 1.000 33.19000 271 ASN A CA 1
ATOM 666 C C . ASN A 1 106 ? 115.87600 101.78500 149.44200 1.000 33.19000 271 ASN A C 1
ATOM 667 O O . ASN A 1 106 ? 115.33600 102.80300 148.98800 1.000 33.19000 271 ASN A O 1
ATOM 672 N N . ASP A 1 107 ? 117.20400 101.67400 149.57000 1.000 32.52000 272 ASP A N 1
ATOM 673 C CA . ASP A 1 107 ? 118.09800 102.71600 149.07000 1.000 32.52000 272 ASP A CA 1
ATOM 674 C C . ASP A 1 107 ? 118.00600 102.84600 147.55400 1.000 32.52000 272 ASP A C 1
ATOM 675 O O . ASP A 1 107 ? 117.97600 103.96300 147.02200 1.000 32.52000 272 ASP A O 1
ATOM 680 N N . PHE A 1 108 ? 117.95100 101.70900 146.84800 1.000 30.01000 273 PHE A N 1
ATOM 681 C CA . PHE A 1 108 ? 117.79000 101.72300 145.39700 1.000 30.01000 273 PHE A CA 1
ATOM 682 C C . PHE A 1 108 ? 116.45700 102.33600 144.99000 1.000 30.01000 273 PHE A C 1
ATOM 683 O O . PHE A 1 108 ? 116.38900 103.09200 144.01600 1.000 30.01000 273 PHE A O 1
ATOM 691 N N . LYS A 1 109 ? 115.39100 102.02700 145.73400 1.000 30.89000 274 LYS A N 1
ATOM 692 C CA . LYS A 1 109 ? 114.07900 102.60900 145.46300 1.000 30.89000 274 LYS A CA 1
ATOM 693 C C . LYS A 1 109 ? 114.07700 104.11700 145.69100 1.000 30.89000 274 LYS A C 1
ATOM 694 O O . LYS A 1 109 ? 113.45700 104.86700 144.92500 1.000 30.89000 274 LYS A O 1
ATOM 700 N N . SER A 1 110 ? 114.77400 104.57700 146.73600 1.000 30.78000 275 SER A N 1
ATOM 701 C CA . SER A 1 110 ? 114.85300 106.00700 147.02300 1.000 30.78000 275 SER A CA 1
ATOM 702 C C . SER A 1 110 ? 115.62300 106.75500 145.93900 1.000 30.78000 275 SER A C 1
ATOM 703 O O . SER A 1 110 ? 115.19300 107.82500 145.49200 1.000 30.78000 275 SER A O 1
ATOM 706 N N . ILE A 1 111 ? 116.76100 106.20600 145.50200 1.000 30.59000 276 ILE A N 1
ATOM 707 C CA . ILE A 1 111 ? 117.53700 106.84500 144.43700 1.000 30.59000 276 ILE A CA 1
ATOM 708 C C . ILE A 1 111 ? 116.78400 106.79600 143.10700 1.000 30.59000 276 ILE A C 1
ATOM 709 O O . ILE A 1 111 ? 116.82200 107.75200 142.32200 1.000 30.59000 276 ILE A O 1
ATOM 714 N N . TRP A 1 112 ? 116.05100 105.70700 142.85300 1.000 30.09000 277 TRP A N 1
ATOM 715 C CA . TRP A 1 112 ? 115.30900 105.57900 141.60300 1.000 30.09000 277 TRP A CA 1
ATOM 716 C C . TRP A 1 112 ? 114.12000 106.53100 141.54800 1.000 30.09000 277 TRP A C 1
ATOM 717 O O . TRP A 1 112 ? 113.80700 107.07700 140.48300 1.000 30.09000 277 TRP A O 1
ATOM 728 N N . ASN A 1 113 ? 113.44800 106.75200 142.67800 1.000 29.30000 278 ASN A N 1
ATOM 729 C CA . ASN A 1 113 ? 112.22300 107.54000 142.70400 1.000 29.30000 278 ASN A CA 1
ATOM 730 C C . ASN A 1 113 ? 112.43500 108.97900 143.16300 1.000 29.30000 278 ASN A C 1
ATOM 731 O O . ASN A 1 113 ? 111.45700 109.66300 143.47500 1.000 29.30000 278 ASN A O 1
ATOM 736 N N . ASN A 1 114 ? 113.67700 109.45100 143.21900 1.000 31.36000 279 ASN A N 1
ATOM 737 C CA . ASN A 1 114 ? 113.93000 110.83500 143.59500 1.000 31.36000 279 ASN A CA 1
ATOM 738 C C . ASN A 1 114 ? 113.52700 111.78000 142.46800 1.000 31.36000 279 ASN A C 1
ATOM 739 O O . ASN A 1 114 ? 113.54000 111.42000 141.28800 1.000 31.36000 279 ASN A O 1
ATOM 744 N N . ARG A 1 115 ? 113.16100 113.00600 142.84700 1.000 29.95000 280 ARG A N 1
ATOM 745 C CA . ARG A 1 115 ? 112.73200 113.99500 141.86500 1.000 29.95000 280 ARG A CA 1
ATOM 746 C C . ARG A 1 115 ? 113.90300 114.58600 141.09300 1.000 29.95000 280 ARG A C 1
ATOM 747 O O . ARG A 1 115 ? 113.75600 114.91600 139.91100 1.000 29.95000 280 ARG A O 1
ATOM 749 N N . TRP A 1 116 ? 115.05900 114.73600 141.73300 1.000 30.62000 281 TRP A N 1
ATOM 750 C CA . TRP A 1 116 ? 116.25000 115.26400 141.08400 1.000 30.62000 281 TRP A CA 1
ATOM 751 C C . TRP A 1 116 ? 117.16400 114.17000 140.55500 1.000 30.62000 281 TRP A C 1
ATOM 752 O O . TRP A 1 116 ? 118.20600 114.47800 139.97000 1.000 30.62000 281 TRP A O 1
ATOM 763 N N . LEU A 1 117 ? 116.80000 112.90200 140.74900 1.000 30.91000 282 LEU A N 1
ATOM 764 C CA . LEU A 1 117 ? 117.54600 111.77300 140.20600 1.000 30.91000 282 LEU A CA 1
ATOM 765 C C . LEU A 1 117 ? 116.69500 110.94400 139.25100 1.000 30.91000 282 LEU A C 1
ATOM 766 O O . LEU A 1 117 ? 117.00000 109.77300 139.00900 1.000 30.91000 282 LEU A O 1
ATOM 771 N N . ARG A 1 118 ? 115.63200 111.53200 138.70400 1.000 29.97000 283 ARG A N 1
ATOM 772 C CA . ARG A 1 118 ? 114.71900 110.82800 137.81400 1.000 29.97000 283 ARG A CA 1
ATOM 773 C C . ARG A 1 118 ? 115.20300 110.78700 136.37100 1.000 29.97000 283 ARG A C 1
ATOM 774 O O . ARG A 1 118 ? 114.53700 110.17300 135.53100 1.000 29.97000 283 ARG A O 1
ATOM 776 N N . THR A 1 119 ? 116.33100 111.42400 136.06100 1.000 29.74000 284 THR A N 1
ATOM 777 C CA . THR A 1 119 ? 116.88100 111.42300 134.71200 1.000 29.74000 284 THR A CA 1
ATOM 778 C C . THR A 1 119 ? 118.29800 110.86600 134.65900 1.000 29.74000 284 THR A C 1
ATOM 779 O O . THR A 1 119 ? 118.93400 110.91700 133.60000 1.000 29.74000 284 THR A O 1
ATOM 783 N N . ILE A 1 120 ? 118.80400 110.32500 135.76500 1.000 30.05000 285 ILE A N 1
ATOM 784 C CA . ILE A 1 120 ? 120.15800 109.79100 135.84700 1.000 30.05000 285 ILE A CA 1
ATOM 785 C C . ILE A 1 120 ? 120.06200 108.27500 135.91900 1.000 30.05000 285 ILE A C 1
ATOM 786 O O . ILE A 1 120 ? 119.33000 107.73200 136.75500 1.000 30.05000 285 ILE A O 1
ATOM 791 N N . SER A 1 121 ? 120.79200 107.59400 135.04200 1.000 29.02000 286 SER A N 1
ATOM 792 C CA . SER A 1 121 ? 120.77000 106.14300 135.01300 1.000 29.02000 286 SER A CA 1
ATOM 793 C C . SER A 1 121 ? 121.71100 105.55700 136.06200 1.000 29.02000 286 SER A C 1
ATOM 794 O O . SER A 1 121 ? 122.70900 106.17300 136.46100 1.000 29.02000 286 SER A O 1
ATOM 797 N N . VAL A 1 122 ? 121.37600 104.34900 136.50400 1.000 27.27000 287 VAL A N 1
ATOM 798 C CA . VAL A 1 122 ? 122.08200 103.66500 137.57900 1.000 27.27000 287 VAL A CA 1
ATOM 799 C C . VAL A 1 122 ? 122.72100 102.40800 137.00900 1.000 27.27000 287 VAL A C 1
ATOM 800 O O . VAL A 1 122 ? 122.03600 101.56500 136.41900 1.000 27.27000 287 VAL A O 1
ATOM 804 N N . ILE A 1 123 ? 124.03300 102.28900 137.18400 1.000 25.77000 288 ILE A N 1
ATOM 805 C CA . ILE A 1 123 ? 124.76100 101.06000 136.89700 1.000 25.77000 288 ILE A CA 1
ATOM 806 C C . ILE A 1 123 ? 124.83400 100.27200 138.19900 1.000 25.77000 288 ILE A C 1
ATOM 807 O O . ILE A 1 123 ? 125.45600 100.71300 139.16800 1.000 25.77000 288 ILE A O 1
ATOM 812 N N . LEU A 1 124 ? 124.20000 99.10500 138.22200 1.000 25.61000 289 LEU A N 1
ATOM 813 C CA . LEU A 1 124 ? 124.07400 98.30300 139.43100 1.000 25.61000 289 LEU A CA 1
ATOM 814 C C . LEU A 1 124 ? 125.13900 97.21500 139.42700 1.000 25.61000 289 LEU A C 1
ATOM 815 O O . LEU A 1 124 ? 125.21100 96.41600 138.48700 1.000 25.61000 289 LEU A O 1
ATOM 820 N N . PHE A 1 125 ? 125.96000 97.18300 140.47300 1.000 25.93000 290 PHE A N 1
ATOM 821 C CA . PHE A 1 125 ? 127.03600 96.20800 140.60500 1.000 25.93000 290 PHE A CA 1
ATOM 822 C C . PHE A 1 125 ? 126.73400 95.30800 141.79700 1.000 25.93000 290 PHE A C 1
ATOM 823 O O . PHE A 1 125 ? 126.81700 95.74500 142.95000 1.000 25.93000 290 PHE A O 1
ATOM 831 N N . LEU A 1 126 ? 126.39300 94.05300 141.51400 1.000 28.47000 291 LEU A N 1
ATOM 832 C CA . LEU A 1 126 ? 126.12200 93.05500 142.54700 1.000 28.47000 291 LEU A CA 1
ATOM 833 C C . LEU A 1 126 ? 127.44900 92.41100 142.92800 1.000 28.47000 291 LEU A C 1
ATOM 834 O O . LEU A 1 126 ? 127.87100 91.41100 142.34700 1.000 28.47000 291 LEU A O 1
ATOM 839 N N . ASN A 1 127 ? 128.11200 92.99700 143.91900 1.000 32.93000 292 ASN A N 1
ATOM 840 C CA . ASN A 1 127 ? 129.44100 92.57500 144.32600 1.000 32.93000 292 ASN A CA 1
ATOM 841 C C . ASN A 1 127 ? 129.36900 91.30100 145.16800 1.000 32.93000 292 ASN A C 1
ATOM 842 O O . ASN A 1 127 ? 128.28900 90.83900 145.55200 1.000 32.93000 292 ASN A O 1
ATOM 847 N N . LYS A 1 128 ? 130.55400 90.73700 145.43200 1.000 34.11000 293 LYS A N 1
ATOM 848 C CA . LYS A 1 128 ? 130.77600 89.57600 146.30300 1.000 34.11000 293 LYS A CA 1
ATOM 849 C C . LYS A 1 128 ? 130.01700 88.34500 145.80100 1.000 34.11000 293 LYS A C 1
ATOM 850 O O . LYS A 1 128 ? 129.12500 87.81200 146.46200 1.000 34.11000 293 LYS A O 1
ATOM 856 N N . GLN A 1 129 ? 130.38900 87.90600 144.59800 1.000 34.73000 294 GLN A N 1
ATOM 857 C CA . GLN A 1 129 ? 129.74700 86.74500 143.99300 1.000 34.73000 294 GLN A CA 1
ATOM 858 C C . GLN A 1 129 ? 130.23200 85.43300 144.59700 1.000 34.73000 294 GLN A C 1
ATOM 859 O O . GLN A 1 129 ? 129.44800 84.48100 144.70100 1.000 34.73000 294 GLN A O 1
ATOM 865 N N . ASP A 1 130 ? 131.51000 85.36100 144.98300 1.000 35.60000 295 ASP A N 1
ATOM 866 C CA . ASP A 1 130 ? 132.06900 84.11900 145.51100 1.000 35.60000 295 ASP A CA 1
ATOM 867 C C . ASP A 1 130 ? 131.48200 83.77400 146.87400 1.000 35.60000 295 ASP A C 1
ATOM 868 O O . ASP A 1 130 ? 131.20600 82.60200 147.15800 1.000 35.60000 295 ASP A O 1
ATOM 870 N N . LEU A 1 131 ? 131.27300 84.78200 147.72400 1.000 36.22000 296 LEU A N 1
ATOM 871 C CA . LEU A 1 131 ? 130.63600 84.53800 149.01400 1.000 36.22000 296 LEU A CA 1
ATOM 872 C C . LEU A 1 131 ? 129.16800 84.16800 148.85300 1.000 36.22000 296 LEU A C 1
ATOM 873 O O . LEU A 1 131 ? 128.64400 83.37300 149.64000 1.000 36.22000 296 LEU A O 1
ATOM 878 N N . LEU A 1 132 ? 128.49600 84.71800 147.83500 1.000 35.00000 297 LEU A N 1
ATOM 879 C CA . LEU A 1 132 ? 127.13000 84.30100 147.53300 1.000 35.00000 297 LEU A CA 1
ATOM 880 C C . LEU A 1 132 ? 127.08100 82.84700 147.07600 1.000 35.00000 297 LEU A C 1
ATOM 881 O O . LEU A 1 132 ? 126.19300 82.09600 147.49200 1.000 35.00000 297 LEU A O 1
ATOM 886 N N . ALA A 1 133 ? 128.04000 82.43000 146.24200 1.000 37.12000 298 ALA A N 1
ATOM 887 C CA . ALA A 1 133 ? 128.09400 81.03700 145.79900 1.000 37.12000 298 ALA A CA 1
ATOM 888 C C . ALA A 1 133 ? 128.41900 80.09400 146.95300 1.000 37.12000 298 ALA A C 1
ATOM 889 O O . ALA A 1 133 ? 127.88700 78.97800 147.01900 1.000 37.12000 298 ALA A O 1
ATOM 891 N N . GLU A 1 134 ? 129.28200 80.52900 147.87600 1.000 37.87000 299 GLU A N 1
ATOM 892 C CA . GLU A 1 134 ? 129.57600 79.72100 149.05600 1.000 37.87000 299 GLU A CA 1
ATOM 893 C C . GLU A 1 134 ? 128.38600 79.65300 150.00700 1.000 37.87000 299 GLU A C 1
ATOM 894 O O . GLU A 1 134 ? 128.19100 78.63200 150.67500 1.000 37.87000 299 GLU A O 1
ATOM 896 N N . LYS A 1 135 ? 127.58900 80.72200 150.09000 1.000 38.16000 300 LYS A N 1
ATOM 897 C CA . LYS A 1 135 ? 126.38200 80.68500 150.91100 1.000 38.16000 300 LYS A CA 1
ATOM 898 C C . LYS A 1 135 ? 125.29900 79.81300 150.28600 1.000 38.16000 300 LYS A C 1
ATOM 899 O O . LYS A 1 135 ? 124.49900 79.20900 151.00900 1.000 38.16000 300 LYS A O 1
ATOM 905 N N . VAL A 1 136 ? 125.24200 79.75800 148.95400 1.000 38.37000 301 VAL A N 1
ATOM 906 C CA . VAL A 1 136 ? 124.31200 78.85200 148.28300 1.000 38.37000 301 VAL A CA 1
ATOM 907 C C . VAL A 1 136 ? 124.73200 77.39800 148.48100 1.000 38.37000 301 VAL A C 1
ATOM 908 O O . VAL A 1 136 ? 123.91800 76.54900 148.86300 1.000 38.37000 301 VAL A O 1
ATOM 912 N N . LEU A 1 137 ? 126.01200 77.09100 148.25800 1.000 39.76000 302 LEU A N 1
ATOM 913 C CA . LEU A 1 137 ? 126.46200 75.70400 148.34000 1.000 39.76000 302 LEU A CA 1
ATOM 914 C C . LEU A 1 137 ? 126.60700 75.18700 149.76700 1.000 39.76000 302 LEU A C 1
ATOM 915 O O . LEU A 1 137 ? 126.80700 73.98000 149.94600 1.000 39.76000 302 LEU A O 1
ATOM 920 N N . ALA A 1 138 ? 126.51500 76.04700 150.77600 1.000 42.37000 303 ALA A N 1
ATOM 921 C CA . ALA A 1 138 ? 126.59800 75.59500 152.16200 1.000 42.37000 303 ALA A CA 1
ATOM 922 C C . ALA A 1 138 ? 125.29900 74.91500 152.59200 1.000 42.37000 303 ALA A C 1
ATOM 923 O O . ALA A 1 138 ? 124.25900 75.56200 152.72500 1.000 42.37000 303 ALA A O 1
ATOM 925 N N . TYR A 1 146 ? 113.84200 85.21700 154.56400 1.000 39.59000 311 TYR A N 1
ATOM 926 C CA . TYR A 1 146 ? 113.92700 86.66200 154.39300 1.000 39.59000 311 TYR A CA 1
ATOM 927 C C . TYR A 1 146 ? 112.98400 87.13000 153.29200 1.000 39.59000 311 TYR A C 1
ATOM 928 O O . TYR A 1 146 ? 112.18000 88.03800 153.49400 1.000 39.59000 311 TYR A O 1
ATOM 937 N N . PHE A 1 147 ? 113.09500 86.50400 152.12300 1.000 36.80000 312 PHE A N 1
ATOM 938 C CA . PHE A 1 147 ? 112.20700 86.78400 151.00100 1.000 36.80000 312 PHE A CA 1
ATOM 939 C C . PHE A 1 147 ? 111.33000 85.56600 150.75200 1.000 36.80000 312 PHE A C 1
ATOM 940 O O . PHE A 1 147 ? 111.83000 84.54300 150.25800 1.000 36.80000 312 PHE A O 1
ATOM 948 N N . PRO A 1 148 ? 110.03400 85.61300 151.07800 1.000 37.60000 313 PRO A N 1
ATOM 949 C CA . PRO A 1 148 ? 109.18500 84.42200 150.92500 1.000 37.60000 313 PRO A CA 1
ATOM 950 C C . PRO A 1 148 ? 108.79800 84.10000 149.49000 1.000 37.60000 313 PRO A C 1
ATOM 951 O O . PRO A 1 148 ? 108.23800 83.02200 149.25100 1.000 37.60000 313 PRO A O 1
ATOM 955 N N . GLU A 1 149 ? 109.07500 84.98400 148.53400 1.000 35.49000 314 GLU A N 1
ATOM 956 C CA . GLU A 1 149 ? 108.73500 84.74500 147.13700 1.000 35.49000 314 GLU A CA 1
ATOM 957 C C . GLU A 1 149 ? 109.80300 83.95300 146.39300 1.000 35.49000 314 GLU A C 1
ATOM 958 O O . GLU A 1 149 ? 109.65200 83.72200 145.18800 1.000 35.49000 314 GLU A O 1
ATOM 960 N N . PHE A 1 150 ? 110.87400 83.54300 147.07700 1.000 34.12000 315 PHE A N 1
ATOM 961 C CA . PHE A 1 150 ? 111.96500 82.82800 146.42400 1.000 34.12000 315 PHE A CA 1
ATOM 962 C C . PHE A 1 150 ? 111.56700 81.40600 146.04300 1.000 34.12000 315 PHE A C 1
ATOM 963 O O . PHE A 1 150 ? 112.13500 80.83800 145.10200 1.000 34.12000 315 PHE A O 1
ATOM 971 N N . ALA A 1 151 ? 110.59000 80.82300 146.74600 1.000 35.42000 316 ALA A N 1
ATOM 972 C CA . ALA A 1 151 ? 110.22500 79.42900 146.51000 1.000 35.42000 316 ALA A CA 1
ATOM 973 C C . ALA A 1 151 ? 109.52900 79.24600 145.16600 1.000 35.42000 316 ALA A C 1
ATOM 974 O O . ALA A 1 151 ? 109.77200 78.25500 144.46700 1.000 35.42000 316 ALA A O 1
ATOM 976 N N . ARG A 1 152 ? 108.66800 80.18400 144.78700 1.000 36.24000 317 ARG A N 1
ATOM 977 C CA . ARG A 1 152 ? 107.96100 80.12400 143.50700 1.000 36.24000 317 ARG A CA 1
ATOM 978 C C . ARG A 1 152 ? 108.69500 80.94800 142.44900 1.000 36.24000 317 ARG A C 1
ATOM 979 O O . ARG A 1 152 ? 108.15400 81.88500 141.86100 1.000 36.24000 317 ARG A O 1
ATOM 981 N N . TYR A 1 153 ? 109.95200 80.57800 142.20800 1.000 34.54000 318 TYR A N 1
ATOM 982 C CA . TYR A 1 153 ? 110.81200 81.28500 141.27200 1.000 34.54000 318 TYR A CA 1
ATOM 983 C C . TYR A 1 153 ? 111.46500 80.29100 140.32200 1.000 34.54000 318 TYR A C 1
ATOM 984 O O . TYR A 1 153 ? 111.71600 79.13800 140.67900 1.000 34.54000 318 TYR A O 1
ATOM 993 N N . THR A 1 154 ? 111.72900 80.75300 139.10100 1.000 35.22000 319 THR A N 1
ATOM 994 C CA . THR A 1 154 ? 112.32900 79.94200 138.05200 1.000 35.22000 319 THR A CA 1
ATOM 995 C C . THR A 1 154 ? 113.31200 80.82000 137.28700 1.000 35.22000 319 THR A C 1
ATOM 996 O O . THR A 1 154 ? 113.04500 82.00600 137.07200 1.000 35.22000 319 THR A O 1
ATOM 1000 N N . THR A 1 155 ? 114.45900 80.24600 136.91900 1.000 35.84000 320 THR A N 1
ATOM 1001 C CA . THR A 1 155 ? 115.47400 80.97500 136.16700 1.000 35.84000 320 THR A CA 1
ATOM 1002 C C . THR A 1 155 ? 114.94200 81.36000 134.78700 1.000 35.84000 320 THR A C 1
ATOM 1003 O O . THR A 1 155 ? 114.26000 80.55800 134.13900 1.000 35.84000 320 THR A O 1
ATOM 1007 N N . PRO A 1 156 ? 115.23000 82.58300 134.30500 1.000 34.84000 321 PRO A N 1
ATOM 1008 C CA . PRO A 1 156 ? 114.77500 83.04000 132.98600 1.000 34.84000 321 PRO A CA 1
ATOM 1009 C C . PRO A 1 156 ? 115.42800 82.28400 131.83300 1.000 34.84000 321 PRO A C 1
ATOM 1010 O O . PRO A 1 156 ? 115.23000 82.66700 130.68000 1.000 34.84000 321 PRO A O 1
ATOM 1014 N N . PRO A 1 167 ? 122.92500 74.39100 139.85400 1.000 38.99000 332 PRO A N 1
ATOM 1015 C CA . PRO A 1 167 ? 122.11600 75.41500 139.18700 1.000 38.99000 332 PRO A CA 1
ATOM 1016 C C . PRO A 1 167 ? 121.36500 76.30100 140.17600 1.000 38.99000 332 PRO A C 1
ATOM 1017 O O . PRO A 1 167 ? 120.53500 77.11500 139.77500 1.000 38.99000 332 PRO A O 1
ATOM 1021 N N . ARG A 1 168 ? 121.66000 76.12700 141.46500 1.000 38.02000 333 ARG A N 1
ATOM 1022 C CA . ARG A 1 168 ? 121.03500 76.93900 142.50200 1.000 38.02000 333 ARG A CA 1
ATOM 1023 C C . ARG A 1 168 ? 121.62900 78.34200 142.57000 1.000 38.02000 333 ARG A C 1
ATOM 1024 O O . ARG A 1 168 ? 120.91900 79.29700 142.91900 1.000 38.02000 333 ARG A O 1
ATOM 1032 N N . VAL A 1 169 ? 122.92000 78.47300 142.24500 1.000 36.64000 334 VAL A N 1
ATOM 1033 C CA . VAL A 1 169 ? 123.59900 79.76700 142.28200 1.000 36.64000 334 VAL A CA 1
ATOM 1034 C C . VAL A 1 169 ? 123.02100 80.70200 141.23200 1.000 36.64000 334 VAL A C 1
ATOM 1035 O O . VAL A 1 169 ? 122.85500 81.90300 141.47600 1.000 36.64000 334 VAL A O 1
ATOM 1039 N N . THR A 1 170 ? 122.70100 80.16200 140.05200 1.000 35.01000 335 THR A N 1
ATOM 1040 C CA . THR A 1 170 ? 122.09400 80.95800 138.98800 1.000 35.01000 335 THR A CA 1
ATOM 1041 C C . THR A 1 170 ? 120.71200 81.46100 139.39600 1.000 35.01000 335 THR A C 1
ATOM 1042 O O . THR A 1 170 ? 120.37000 82.62700 139.15400 1.000 35.01000 335 THR A O 1
ATOM 1046 N N . ARG A 1 171 ? 119.92300 80.60500 140.05500 1.000 34.65000 336 ARG A N 1
ATOM 1047 C CA . ARG A 1 171 ? 118.60000 81.00400 140.53000 1.000 34.65000 336 ARG A CA 1
ATOM 1048 C C . ARG A 1 171 ? 118.69000 82.08500 141.60000 1.000 34.65000 336 ARG A C 1
ATOM 1049 O O . ARG A 1 171 ? 117.92500 83.05500 141.56400 1.000 34.65000 336 ARG A O 1
ATOM 1057 N N . ALA A 1 172 ? 119.63300 81.94600 142.54100 1.000 33.42000 337 ALA A N 1
ATOM 1058 C CA . ALA A 1 172 ? 119.81500 82.96900 143.57200 1.000 33.42000 337 ALA A CA 1
ATOM 1059 C C . ALA A 1 172 ? 120.29100 84.29200 142.97800 1.000 33.42000 337 ALA A C 1
ATOM 1060 O O . ALA A 1 172 ? 119.79100 85.36200 143.35800 1.000 33.42000 337 ALA A O 1
ATOM 1062 N N . LYS A 1 173 ? 121.23500 84.22900 142.02900 1.000 32.68000 338 LYS A N 1
ATOM 1063 C CA . LYS A 1 173 ? 121.76300 85.42300 141.37300 1.000 32.68000 338 LYS A CA 1
ATOM 1064 C C . LYS A 1 173 ? 120.67500 86.17100 140.62000 1.000 32.68000 338 LYS A C 1
ATOM 1065 O O . LYS A 1 173 ? 120.53700 87.39300 140.75200 1.000 32.68000 338 LYS A O 1
ATOM 1071 N N . TYR A 1 174 ? 119.87800 85.44900 139.83400 1.000 33.86000 339 TYR A N 1
ATOM 1072 C CA . TYR A 1 174 ? 118.85500 86.11900 139.05000 1.000 33.86000 339 TYR A CA 1
ATOM 1073 C C . TYR A 1 174 ? 117.64500 86.52000 139.88100 1.000 33.86000 339 TYR A C 1
ATOM 1074 O O . TYR A 1 174 ? 116.96800 87.48200 139.51500 1.000 33.86000 339 TYR A O 1
ATOM 1083 N N . PHE A 1 175 ? 117.39200 85.85900 141.01800 1.000 33.32000 340 PHE A N 1
ATOM 1084 C CA . PHE A 1 175 ? 116.37500 86.35500 141.94100 1.000 33.32000 340 PHE A CA 1
ATOM 1085 C C . PHE A 1 175 ? 116.79800 87.67600 142.57100 1.000 33.32000 340 PHE A C 1
ATOM 1086 O O . PHE A 1 175 ? 115.99200 88.61300 142.65800 1.000 33.32000 340 PHE A O 1
ATOM 1094 N N . ILE A 1 176 ? 118.06600 87.77700 142.99000 1.000 31.21000 341 ILE A N 1
ATOM 1095 C CA . ILE A 1 176 ? 118.57000 89.02000 143.57300 1.000 31.21000 341 ILE A CA 1
ATOM 1096 C C . ILE A 1 176 ? 118.60700 90.13200 142.52400 1.000 31.21000 341 ILE A C 1
ATOM 1097 O O . ILE A 1 176 ? 118.27700 91.28900 142.81600 1.000 31.21000 341 ILE A O 1
ATOM 1102 N N . ARG A 1 177 ? 118.95700 89.79300 141.27900 1.000 32.67000 342 ARG A N 1
ATOM 1103 C CA . ARG A 1 177 ? 118.96200 90.78800 140.20800 1.000 32.67000 342 ARG A CA 1
ATOM 1104 C C . ARG A 1 177 ? 117.54900 91.24200 139.84600 1.000 32.67000 342 ARG A C 1
ATOM 1105 O O . ARG A 1 177 ? 117.30900 92.43700 139.63000 1.000 32.67000 342 ARG A O 1
ATOM 1113 N N . ASP A 1 178 ? 116.59100 90.31200 139.79500 1.000 32.98000 343 ASP A N 1
ATOM 1114 C CA . ASP A 1 178 ? 115.22100 90.67900 139.46500 1.000 32.98000 343 ASP A CA 1
ATOM 1115 C C . ASP A 1 178 ? 114.52500 91.41200 140.60200 1.000 32.98000 343 ASP A C 1
ATOM 1116 O O . ASP A 1 178 ? 113.54500 92.11900 140.34500 1.000 32.98000 343 ASP A O 1
ATOM 1121 N N . GLU A 1 179 ? 115.02300 91.27900 141.83800 1.000 32.21000 344 GLU A N 1
ATOM 1122 C CA . GLU A 1 179 ? 114.50900 92.09100 142.94000 1.000 32.21000 344 GLU A CA 1
ATOM 1123 C C . GLU A 1 179 ? 114.75700 93.57800 142.70200 1.000 32.21000 344 GLU A C 1
ATOM 1124 O O . GLU A 1 179 ? 113.89100 94.41200 142.98700 1.000 32.21000 344 GLU A O 1
ATOM 1130 N N . PHE A 1 180 ? 115.93500 93.93100 142.18200 1.000 30.44000 345 PHE A N 1
ATOM 1131 C CA . PHE A 1 180 ? 116.19100 95.31200 141.78900 1.000 30.44000 345 PHE A CA 1
ATOM 1132 C C . PHE A 1 180 ? 115.53400 95.66300 140.46000 1.000 30.44000 345 PHE A C 1
ATOM 1133 O O . PHE A 1 180 ? 115.13300 96.81700 140.25700 1.000 30.44000 345 PHE A O 1
ATOM 1141 N N . LEU A 1 181 ? 115.42500 94.69300 139.54600 1.000 31.50000 346 LEU A N 1
ATOM 1142 C CA . LEU A 1 181 ? 114.84500 94.97600 138.23500 1.000 31.50000 346 LEU A CA 1
ATOM 1143 C C . LEU A 1 181 ? 113.34400 95.23800 138.31000 1.000 31.50000 346 LEU A C 1
ATOM 1144 O O . LEU A 1 181 ? 112.81100 95.96600 137.46700 1.000 31.50000 346 LEU A O 1
ATOM 1149 N N . ARG A 1 182 ? 112.65300 94.66500 139.30100 1.000 31.51000 347 ARG A N 1
ATOM 1150 C CA . ARG A 1 182 ? 111.24100 94.98000 139.50600 1.000 31.51000 347 ARG A CA 1
ATOM 1151 C C . ARG A 1 182 ? 111.05100 96.43800 139.91400 1.000 31.51000 347 ARG A C 1
ATOM 1152 O O . ARG A 1 182 ? 110.12200 97.10400 139.44000 1.000 31.51000 347 ARG A O 1
ATOM 1154 N N . ILE A 1 183 ? 111.92900 96.94800 140.78100 1.000 31.00000 348 ILE A N 1
ATOM 1155 C CA . ILE A 1 183 ? 111.89500 98.36000 141.15400 1.000 31.00000 348 ILE A CA 1
ATOM 1156 C C . ILE A 1 183 ? 112.27900 99.23500 139.96500 1.000 31.00000 348 ILE A C 1
ATOM 1157 O O . ILE A 1 183 ? 111.71800 100.32000 139.76800 1.000 31.00000 348 ILE A O 1
ATOM 1162 N N . SER A 1 184 ? 113.23500 98.77100 139.15200 1.000 31.25000 349 SER A N 1
ATOM 1163 C CA . SER A 1 184 ? 113.67600 99.54200 137.99100 1.000 31.25000 349 SER A CA 1
ATOM 1164 C C . SER A 1 184 ? 112.58400 99.65200 136.93000 1.000 31.25000 349 SER A C 1
ATOM 1165 O O . SER A 1 184 ? 112.41000 100.71300 136.32100 1.000 31.25000 349 SER A O 1
ATOM 1168 N N . THR A 1 185 ? 111.84000 98.57400 136.69600 1.000 33.28000 350 THR A N 1
ATOM 1169 C CA . THR A 1 185 ? 110.77700 98.56900 135.70100 1.000 33.28000 350 THR A CA 1
ATOM 1170 C C . THR A 1 185 ? 109.40900 98.90100 136.28400 1.000 33.28000 350 THR A C 1
ATOM 1171 O O . THR A 1 185 ? 108.41700 98.86000 135.54900 1.000 33.28000 350 THR A O 1
ATOM 1175 N N . ALA A 1 186 ? 109.32700 99.20800 137.58200 1.000 35.81000 351 ALA A N 1
ATOM 1176 C CA . ALA A 1 186 ? 108.05300 99.61900 138.16500 1.000 35.81000 351 ALA A CA 1
ATOM 1177 C C . ALA A 1 186 ? 107.62200 100.99100 137.65800 1.000 35.81000 351 ALA A C 1
ATOM 1178 O O . ALA A 1 186 ? 106.44700 101.19200 137.32600 1.000 35.81000 351 ALA A O 1
ATOM 1180 N N . SER A 1 187 ? 108.55200 101.94100 137.58400 1.000 37.58000 352 SER A N 1
ATOM 1181 C CA . SER A 1 187 ? 108.23600 103.28600 137.12300 1.000 37.58000 352 SER A CA 1
ATOM 1182 C C . SER A 1 187 ? 109.50100 103.94500 136.59600 1.000 37.58000 352 SER A C 1
ATOM 1183 O O . SER A 1 187 ? 110.61800 103.53200 136.91600 1.000 37.58000 352 SER A O 1
ATOM 1186 N N . GLY A 1 188 ? 109.30300 104.98300 135.78800 1.000 38.44000 353 GLY A N 1
ATOM 1187 C CA . GLY A 1 188 ? 110.39600 105.78900 135.26600 1.000 38.44000 353 GLY A CA 1
ATOM 1188 C C . GLY A 1 188 ? 111.34000 105.07600 134.32200 1.000 38.44000 353 GLY A C 1
ATOM 1189 O O . GLY A 1 188 ? 112.54600 105.35500 134.33200 1.000 38.44000 353 GLY A O 1
ATOM 1190 N N . ASP A 1 189 ? 110.82400 104.15800 133.50300 1.000 37.93000 354 ASP A N 1
ATOM 1191 C CA . ASP A 1 189 ? 111.68000 103.41800 132.58300 1.000 37.93000 354 ASP A CA 1
ATOM 1192 C C . ASP A 1 189 ? 112.07800 104.24500 131.36600 1.000 37.93000 354 ASP A C 1
ATOM 1193 O O . ASP A 1 189 ? 113.13800 103.99900 130.77900 1.000 37.93000 354 ASP A O 1
ATOM 1195 N N . GLY A 1 190 ? 111.24600 105.21000 130.96800 1.000 35.98000 355 GLY A N 1
ATOM 1196 C CA . GLY A 1 190 ? 111.53400 105.97500 129.76500 1.000 35.98000 355 GLY A CA 1
ATOM 1197 C C . GLY A 1 190 ? 112.67000 106.96700 129.93500 1.000 35.98000 355 GLY A C 1
ATOM 1198 O O . GLY A 1 190 ? 113.50000 107.13300 129.03700 1.000 35.98000 355 GLY A O 1
ATOM 1199 N N . ARG A 1 191 ? 112.72300 107.64200 131.08500 1.000 34.38000 356 ARG A N 1
ATOM 1200 C CA . ARG A 1 191 ? 113.71700 108.69000 131.28900 1.000 34.38000 356 ARG A CA 1
ATOM 1201 C C . ARG A 1 191 ? 115.10700 108.13000 131.56900 1.000 34.38000 356 ARG A C 1
ATOM 1202 O O . ARG A 1 191 ? 116.10500 108.73900 131.16800 1.000 34.38000 356 ARG A O 1
ATOM 1204 N N . HIS A 1 192 ? 115.19600 106.98800 132.24800 1.000 31.48000 357 HIS A N 1
ATOM 1205 C CA . HIS A 1 192 ? 116.48100 106.41600 132.61900 1.000 31.48000 357 HIS A CA 1
ATOM 1206 C C . HIS A 1 192 ? 116.32800 104.91000 132.78000 1.000 31.48000 357 HIS A C 1
ATOM 1207 O O . HIS A 1 192 ? 115.22100 104.39300 132.94800 1.000 31.48000 357 HIS A O 1
ATOM 1214 N N . TYR A 1 193 ? 117.46000 104.21000 132.72300 1.000 30.30000 358 TYR A N 1
ATOM 1215 C CA . TYR A 1 193 ? 117.48100 102.75500 132.69300 1.000 30.30000 358 TYR A CA 1
ATOM 1216 C C . TYR A 1 193 ? 118.48200 102.23100 133.71300 1.000 30.30000 358 TYR A C 1
ATOM 1217 O O . TYR A 1 193 ? 119.29400 102.97900 134.26200 1.000 30.30000 358 TYR A O 1
ATOM 1226 N N . CYS A 1 194 ? 118.40900 100.92800 133.96400 1.000 26.74000 359 CYS A N 1
ATOM 1227 C CA . CYS A 1 194 ? 119.30800 100.24200 134.87900 1.000 26.74000 359 CYS A CA 1
ATOM 1228 C C . CYS A 1 194 ? 120.15700 99.23200 134.11800 1.000 26.74000 359 CYS A C 1
ATOM 1229 O O . CYS A 1 194 ? 119.70100 98.61100 133.15400 1.000 26.74000 359 CYS A O 1
ATOM 1232 N N . TYR A 1 195 ? 121.40200 99.07200 134.56300 1.000 26.09000 360 TYR A N 1
ATOM 1233 C CA . TYR A 1 195 ? 122.36600 98.17400 133.92700 1.000 26.09000 360 TYR A CA 1
ATOM 1234 C C . TYR A 1 195 ? 122.97100 97.27400 134.99500 1.000 26.09000 360 TYR A C 1
ATOM 1235 O O . TYR A 1 195 ? 124.00200 97.61000 135.59200 1.000 26.09000 360 TYR A O 1
ATOM 1244 N N . PRO A 1 196 ? 122.35300 96.12700 135.26800 1.000 26.69000 361 PRO A N 1
ATOM 1245 C CA . PRO A 1 196 ? 122.87700 95.22800 136.30000 1.000 26.69000 361 PRO A CA 1
ATOM 1246 C C . PRO A 1 196 ? 124.12100 94.48600 135.84200 1.000 26.69000 361 PRO A C 1
ATOM 1247 O O . PRO A 1 196 ? 124.33200 94.24100 134.65300 1.000 26.69000 361 PRO A O 1
ATOM 1251 N N . HIS A 1 197 ? 124.95200 94.12700 136.81900 1.000 27.11000 362 HIS A N 1
ATOM 1252 C CA . HIS A 1 197 ? 126.17000 93.37200 136.57000 1.000 27.11000 362 HIS A CA 1
ATOM 1253 C C . HIS A 1 197 ? 126.40800 92.40800 137.72200 1.000 27.11000 362 HIS A C 1
ATOM 1254 O O . HIS A 1 197 ? 125.93900 92.62900 138.84100 1.000 27.11000 362 HIS A O 1
ATOM 1261 N N . PHE A 1 198 ? 127.13700 91.33400 137.43600 1.000 31.16000 363 PHE A N 1
ATOM 1262 C CA . PHE A 1 198 ? 127.54900 90.36200 138.44100 1.000 31.16000 363 PHE A CA 1
ATOM 1263 C C . PHE A 1 198 ? 129.06000 90.45800 138.59800 1.000 31.16000 363 PHE A C 1
ATOM 1264 O O . PHE A 1 198 ? 129.80000 90.25700 137.63000 1.000 31.16000 363 PHE A O 1
ATOM 1272 N N . THR A 1 199 ? 129.51300 90.75800 139.81300 1.000 32.88000 364 THR A N 1
ATOM 1273 C CA . THR A 1 199 ? 130.90500 91.09900 140.05900 1.000 32.88000 364 THR A CA 1
ATOM 1274 C C . THR A 1 199 ? 131.43500 90.33800 141.26400 1.000 32.88000 364 THR A C 1
ATOM 1275 O O . THR A 1 199 ? 130.75200 90.22300 142.28600 1.000 32.88000 364 THR A O 1
ATOM 1279 N N . CYS A 1 200 ? 132.65200 89.82100 141.13700 1.000 37.48000 365 CYS A N 1
ATOM 1280 C CA . CYS A 1 200 ? 133.37600 89.22700 142.24900 1.000 37.48000 365 CYS A CA 1
ATOM 1281 C C . CYS A 1 200 ? 134.46200 90.18400 142.73000 1.000 37.48000 365 CYS A C 1
ATOM 1282 O O . CYS A 1 200 ? 134.68400 91.25400 142.16000 1.000 37.48000 365 CYS A O 1
ATOM 1285 N N . ALA A 1 201 ? 135.14300 89.78400 143.80500 1.000 41.17000 366 ALA A N 1
ATOM 1286 C CA . ALA A 1 201 ? 136.18100 90.62400 144.38900 1.000 41.17000 366 ALA A CA 1
ATOM 1287 C C . ALA A 1 201 ? 137.46300 90.64100 143.56700 1.000 41.17000 366 ALA A C 1
ATOM 1288 O O . ALA A 1 201 ? 138.27300 91.56100 143.72800 1.000 41.17000 366 ALA A O 1
ATOM 1290 N N . VAL A 1 202 ? 137.66600 89.65500 142.69900 1.000 39.47000 367 VAL A N 1
ATOM 1291 C CA . VAL A 1 202 ? 138.85800 89.58400 141.86500 1.000 39.47000 367 VAL A CA 1
ATOM 1292 C C . VAL A 1 202 ? 138.55800 90.00300 140.42500 1.000 39.47000 367 VAL A C 1
ATOM 1293 O O . VAL A 1 202 ? 139.28000 89.61800 139.50700 1.000 39.47000 367 VAL A O 1
ATOM 1295 N N . ASP A 1 203 ? 137.50200 90.78100 140.21300 1.000 37.68000 368 ASP A N 1
ATOM 1296 C CA . ASP A 1 203 ? 137.11600 91.21300 138.87900 1.000 37.68000 368 ASP A CA 1
ATOM 1297 C C . ASP A 1 203 ? 137.83500 92.50500 138.51500 1.000 37.68000 368 ASP A C 1
ATOM 1298 O O . ASP A 1 203 ? 137.99900 93.39700 139.35100 1.000 37.68000 368 ASP A O 1
ATOM 1303 N N . THR A 1 204 ? 138.26500 92.59600 137.25500 1.000 36.14000 369 THR A N 1
ATOM 1304 C CA . THR A 1 204 ? 139.01400 93.74600 136.77200 1.000 36.14000 369 THR A CA 1
ATOM 1305 C C . THR A 1 204 ? 138.34000 94.49800 135.63500 1.000 36.14000 369 THR A C 1
ATOM 1306 O O . THR A 1 204 ? 138.81100 95.58500 135.28200 1.000 36.14000 369 THR A O 1
ATOM 1310 N N . GLU A 1 205 ? 137.26400 93.96600 135.05700 1.000 32.33000 370 GLU A N 1
ATOM 1311 C CA . GLU A 1 205 ? 136.63900 94.55400 133.88100 1.000 32.33000 370 GLU A CA 1
ATOM 1312 C C . GLU A 1 205 ? 135.46900 95.47100 134.22100 1.000 32.33000 370 GLU A C 1
ATOM 1313 O O . GLU A 1 205 ? 134.54800 95.60800 133.40900 1.000 32.33000 370 GLU A O 1
ATOM 1315 N N . ASN A 1 206 ? 135.48200 96.10100 135.39800 1.000 31.14000 371 ASN A N 1
ATOM 1316 C CA . ASN A 1 206 ? 134.37900 96.98200 135.77100 1.000 31.14000 371 ASN A CA 1
ATOM 1317 C C . ASN A 1 206 ? 134.45600 98.32500 135.05500 1.000 31.14000 371 ASN A C 1
ATOM 1318 O O . ASN A 1 206 ? 133.41500 98.92900 134.76700 1.000 31.14000 371 ASN A O 1
ATOM 1323 N N . ALA A 1 207 ? 135.66800 98.80700 134.76400 1.000 29.86000 372 ALA A N 1
ATOM 1324 C CA . ALA A 1 207 ? 135.81800 100.05200 134.01600 1.000 29.86000 372 ALA A CA 1
ATOM 1325 C C . ALA A 1 207 ? 135.35600 99.88800 132.57300 1.000 29.86000 372 ALA A C 1
ATOM 1326 O O . ALA A 1 207 ? 134.82000 100.83100 131.97800 1.000 29.86000 372 ALA A O 1
ATOM 1328 N N . ARG A 1 208 ? 135.55200 98.69100 132.00600 1.000 29.23000 373 ARG A N 1
ATOM 1329 C CA . ARG A 1 208 ? 135.01600 98.34300 130.69100 1.000 29.23000 373 ARG A CA 1
ATOM 1330 C C . ARG A 1 208 ? 133.49600 98.46200 130.67400 1.000 29.23000 373 ARG A C 1
ATOM 1331 O O . ARG A 1 208 ? 132.91400 99.04900 129.74900 1.000 29.23000 373 ARG A O 1
ATOM 1339 N N . ARG A 1 209 ? 132.84600 97.92200 131.71000 1.000 28.92000 374 ARG A N 1
ATOM 1340 C CA . ARG A 1 209 ? 131.39100 97.96000 131.81600 1.000 28.92000 374 ARG A CA 1
ATOM 1341 C C . ARG A 1 209 ? 130.88500 99.37900 132.03400 1.000 28.92000 374 ARG A C 1
ATOM 1342 O O . ARG A 1 209 ? 129.84400 99.75600 131.49000 1.000 28.92000 374 ARG A O 1
ATOM 1350 N N . ILE A 1 210 ? 131.60700 100.17100 132.83400 1.000 29.13000 375 ILE A N 1
ATOM 1351 C CA . ILE A 1 210 ? 131.23600 101.56800 133.06800 1.000 29.13000 375 ILE A CA 1
ATOM 1352 C C . ILE A 1 210 ? 131.34000 102.37400 131.77500 1.000 29.13000 375 ILE A C 1
ATOM 1353 O O . ILE A 1 210 ? 130.45000 103.17600 131.45400 1.000 29.13000 375 ILE A O 1
ATOM 1358 N N . PHE A 1 211 ? 132.40800 102.13600 131.00100 1.000 29.04000 376 PHE A N 1
ATOM 1359 C CA . PHE A 1 211 ? 132.58800 102.75700 129.68900 1.000 29.04000 376 PHE A CA 1
ATOM 1360 C C . PHE A 1 211 ? 131.43800 102.42100 128.74500 1.000 29.04000 376 PHE A C 1
ATOM 1361 O O . PHE A 1 211 ? 130.83500 103.31800 128.13900 1.000 29.04000 376 PHE A O 1
ATOM 1369 N N . ASN A 1 212 ? 131.10900 101.12700 128.63100 1.000 29.57000 377 ASN A N 1
ATOM 1370 C CA . ASN A 1 212 ? 130.05500 100.68900 127.71600 1.000 29.57000 377 ASN A CA 1
ATOM 1371 C C . ASN A 1 212 ? 128.68200 101.19800 128.14400 1.000 29.57000 377 ASN A C 1
ATOM 1372 O O . ASN A 1 212 ? 127.88100 101.62300 127.30000 1.000 29.57000 377 ASN A O 1
ATOM 1377 N N . ASP A 1 213 ? 128.40400 101.19100 129.45200 1.000 29.13000 378 ASP A N 1
ATOM 1378 C CA . ASP A 1 213 ? 127.10800 101.65400 129.93400 1.000 29.13000 378 ASP A CA 1
ATOM 1379 C C . ASP A 1 213 ? 126.94800 103.15900 129.76400 1.000 29.13000 378 ASP A C 1
ATOM 1380 O O . ASP A 1 213 ? 125.88000 103.61200 129.35100 1.000 29.13000 378 ASP A O 1
ATOM 1385 N N . CYS A 1 214 ? 127.99600 103.94700 130.04300 1.000 29.79000 379 CYS A N 1
ATOM 1386 C CA . CYS A 1 214 ? 127.91100 105.39300 129.83700 1.000 29.79000 379 CYS A CA 1
ATOM 1387 C C . CYS A 1 214 ? 127.79300 105.74600 128.35900 1.000 29.79000 379 CYS A C 1
ATOM 1388 O O . CYS A 1 214 ? 127.08100 106.70400 128.00100 1.000 29.79000 379 CYS A O 1
ATOM 1391 N N . LYS A 1 215 ? 128.47000 104.97200 127.50000 1.000 28.99000 380 LYS A N 1
ATOM 1392 C CA . LYS A 1 215 ? 128.31000 105.10200 126.05600 1.000 28.99000 380 LYS A CA 1
ATOM 1393 C C . LYS A 1 215 ? 126.86700 104.86000 125.63600 1.000 28.99000 380 LYS A C 1
ATOM 1394 O O . LYS A 1 215 ? 126.31100 105.62800 124.84400 1.000 28.99000 380 LYS A O 1
ATOM 1400 N N . ASP A 1 216 ? 126.16700 103.86900 126.14700 1.000 29.84000 381 ASP A N 1
ATOM 1401 C CA . ASP A 1 216 ? 124.74200 103.68800 125.78900 1.000 29.84000 381 ASP A CA 1
ATOM 1402 C C . ASP A 1 216 ? 123.86000 104.71500 126.47500 1.000 29.84000 381 ASP A C 1
ATOM 1403 O O . ASP A 1 216 ? 122.79900 104.96800 125.96900 1.000 29.84000 381 ASP A O 1
ATOM 1408 N N . ILE A 1 217 ? 124.25500 105.23100 127.63300 1.000 29.15000 382 ILE A N 1
ATOM 1409 C CA . ILE A 1 217 ? 123.43000 106.15800 128.46100 1.000 29.15000 382 ILE A CA 1
ATOM 1410 C C . ILE A 1 217 ? 123.32500 107.45700 127.71700 1.000 29.15000 382 ILE A C 1
ATOM 1411 O O . ILE A 1 217 ? 122.24100 107.97600 127.68200 1.000 29.15000 382 ILE A O 1
ATOM 1416 N N . ILE A 1 218 ? 124.41500 107.91100 127.11100 1.000 29.52000 383 ILE A N 1
ATOM 1417 C CA . ILE A 1 218 ? 124.39700 109.15900 126.29800 1.000 29.52000 383 ILE A CA 1
ATOM 1418 C C . ILE A 1 218 ? 123.97700 108.84300 124.87400 1.000 29.52000 383 ILE A C 1
ATOM 1419 O O . ILE A 1 218 ? 123.29100 109.65800 124.30900 1.000 29.52000 383 ILE A O 1
ATOM 1424 N N . LEU A 1 219 ? 124.31800 107.66900 124.34500 1.000 29.64000 384 LEU A N 1
ATOM 1425 C CA . LEU A 1 219 ? 123.81300 107.33800 123.01700 1.000 29.64000 384 LEU A CA 1
ATOM 1426 C C . LEU A 1 219 ? 122.29900 107.49800 122.94900 1.000 29.64000 384 LEU A C 1
ATOM 1427 O O . LEU A 1 219 ? 121.77600 108.08300 121.99300 1.000 29.64000 384 LEU A O 1
ATOM 1432 N N . GLN A 1 220 ? 121.57800 106.99200 123.95800 1.000 29.61000 385 GLN A N 1
ATOM 1433 C CA . GLN A 1 220 ? 120.13400 107.23000 124.01300 1.000 29.61000 385 GLN A CA 1
ATOM 1434 C C . GLN A 1 220 ? 119.80500 108.69600 124.27200 1.000 29.61000 385 GLN A C 1
ATOM 1435 O O . GLN A 1 220 ? 118.72600 109.16000 123.88700 1.000 29.61000 385 GLN A O 1
ATOM 1441 N N . MET A 1 221 ? 120.70300 109.43300 124.93000 1.000 29.04000 386 MET A N 1
ATOM 1442 C CA . MET A 1 221 ? 120.49700 110.87500 125.06000 1.000 29.04000 386 MET A CA 1
ATOM 1443 C C . MET A 1 221 ? 120.68100 111.59200 123.72300 1.000 29.04000 386 MET A C 1
ATOM 1444 O O . MET A 1 221 ? 119.89700 112.48600 123.38000 1.000 29.04000 386 MET A O 1
ATOM 1446 N N . ASN A 1 222 ? 121.70700 111.20900 122.95400 1.000 28.98000 387 ASN A N 1
ATOM 1447 C CA . ASN A 1 222 ? 121.97800 111.84900 121.67000 1.000 28.98000 387 ASN A CA 1
ATOM 1448 C C . ASN A 1 222 ? 120.94700 111.47700 120.61500 1.000 28.98000 387 ASN A C 1
ATOM 1449 O O . ASN A 1 222 ? 120.71300 112.25500 119.68400 1.000 28.98000 387 ASN A O 1
ATOM 1454 N N . LEU A 1 223 ? 120.34100 110.29100 120.72600 1.000 29.65000 388 LEU A N 1
ATOM 1455 C CA . LEU A 1 223 ? 119.30100 109.90200 119.77700 1.000 29.65000 388 LEU A CA 1
ATOM 1456 C C . LEU A 1 223 ? 118.03600 110.73400 119.94900 1.000 29.65000 388 LEU A C 1
ATOM 1457 O O . LEU A 1 223 ? 117.29200 110.93100 118.98300 1.000 29.65000 388 LEU A O 1
ATOM 1462 N N . ARG A 1 224 ? 117.77500 111.22700 121.15800 1.000 30.29000 389 ARG A N 1
ATOM 1463 C CA . ARG A 1 224 ? 116.62800 112.09600 121.38600 1.000 30.29000 389 ARG A CA 1
ATOM 1464 C C . ARG A 1 224 ? 116.97400 113.56900 121.22900 1.000 30.29000 389 ARG A C 1
ATOM 1465 O O . ARG A 1 224 ? 116.09000 114.37300 120.91100 1.000 30.29000 389 ARG A O 1
ATOM 1467 N N . GLU A 1 225 ? 118.23700 113.93900 121.45300 1.000 32.94000 390 GLU A N 1
ATOM 1468 C CA . GLU A 1 225 ? 118.64400 115.33000 121.27600 1.000 32.94000 390 GLU A CA 1
ATOM 1469 C C . GLU A 1 225 ? 118.68500 115.71500 119.80100 1.000 32.94000 390 GLU A C 1
ATOM 1470 O O . GLU A 1 225 ? 118.35800 116.85200 119.44000 1.000 32.94000 390 GLU A O 1
ATOM 1476 N N . TYR A 1 226 ? 119.06400 114.77800 118.93200 1.000 30.99000 391 TYR A N 1
ATOM 1477 C CA . TYR A 1 226 ? 119.25700 115.04500 117.51400 1.000 30.99000 391 TYR A CA 1
ATOM 1478 C C . TYR A 1 226 ? 118.00600 114.78500 116.68000 1.000 30.99000 391 TYR A C 1
ATOM 1479 O O . TYR A 1 226 ? 118.12900 114.50200 115.48300 1.000 30.99000 391 TYR A O 1
ATOM 1488 N N . ASN A 1 227 ? 116.82100 114.85000 117.29800 1.000 32.74000 392 ASN A N 1
ATOM 1489 C CA . ASN A 1 227 ? 115.50600 114.72900 116.65700 1.000 32.74000 392 ASN A CA 1
ATOM 1490 C C . ASN A 1 227 ? 115.30100 113.39300 115.94500 1.000 32.74000 392 ASN A C 1
ATOM 1491 O O . ASN A 1 227 ? 114.49200 113.30400 115.01700 1.000 32.74000 392 ASN A O 1
ATOM 1496 N N . LEU A 1 228 ? 116.01200 112.34300 116.35700 1.000 30.88000 393 LEU A N 1
ATOM 1497 C CA . LEU A 1 228 ? 115.85600 111.04800 115.70500 1.000 30.88000 393 LEU A CA 1
ATOM 1498 C C . LEU A 1 228 ? 114.77300 110.20400 116.36300 1.000 30.88000 393 LEU A C 1
ATOM 1499 O O . LEU A 1 228 ? 114.09400 109.43200 115.67700 1.000 30.88000 393 LEU A O 1
ATOM 1504 N N . VAL A 1 229 ? 114.59500 110.33600 117.67300 1.000 32.95000 394 VAL A N 1
ATOM 1505 C CA . VAL A 1 229 ? 113.53900 109.62500 118.38400 1.000 32.95000 394 VAL A CA 1
ATOM 1506 C C . VAL A 1 229 ? 113.09500 110.42900 119.59900 1.000 32.95000 394 VAL A C 1
ATOM 1507 O O . VAL A 1 229 ? 112.44700 111.46600 119.46500 1.000 32.95000 394 VAL A O 1
ATOM 1511 N N . GLU B 2 32 ? 106.76100 127.75000 64.00800 1.000 53.21000 21 GLU R N 1
ATOM 1512 C CA . GLU B 2 32 ? 107.77200 127.90300 62.96000 1.000 53.21000 21 GLU R CA 1
ATOM 1513 C C . GLU B 2 32 ? 108.69200 129.15100 63.08100 1.000 53.21000 21 GLU R C 1
ATOM 1514 O O . GLU B 2 32 ? 109.87900 129.02800 62.77800 1.000 53.21000 21 GLU R O 1
ATOM 1516 N N . PRO B 2 33 ? 108.19700 130.33600 63.49200 1.000 51.34000 22 PRO R N 1
ATOM 1517 C CA . PRO B 2 33 ? 109.15900 131.37700 63.89500 1.000 51.34000 22 PRO R CA 1
ATOM 1518 C C . PRO B 2 33 ? 109.92400 131.02400 65.15700 1.000 51.34000 22 PRO R C 1
ATOM 1519 O O . PRO B 2 33 ? 111.08200 131.43300 65.30200 1.000 51.34000 22 PRO R O 1
ATOM 1523 N N . ASN B 2 34 ? 109.31000 130.27100 66.06700 1.000 45.83000 23 ASN R N 1
ATOM 1524 C CA . ASN B 2 34 ? 109.95400 129.87300 67.31200 1.000 45.83000 23 ASN R CA 1
ATOM 1525 C C . ASN B 2 34 ? 109.27000 128.61600 67.82200 1.000 45.83000 23 ASN R C 1
ATOM 1526 O O . ASN B 2 34 ? 108.04300 128.59400 67.96000 1.000 45.83000 23 ASN R O 1
ATOM 1531 N N . GLN B 2 35 ? 110.05500 127.58000 68.10400 1.000 39.62054 24 GLN R N 1
ATOM 1532 C CA . GLN B 2 35 ? 109.52100 126.37500 68.71900 1.000 39.62054 24 GLN R CA 1
ATOM 1533 C C . GLN B 2 35 ? 109.48800 126.56300 70.23600 1.000 39.62054 24 GLN R C 1
ATOM 1534 O O . GLN B 2 35 ? 109.58700 127.68400 70.74200 1.000 39.62054 24 GLN R O 1
ATOM 1540 N N . PHE B 2 36 ? 109.30100 125.46100 70.96800 1.000 36.83336 25 PHE R N 1
ATOM 1541 C CA . PHE B 2 36 ? 109.09100 125.40400 72.41600 1.000 36.83336 25 PHE R CA 1
ATOM 1542 C C . PHE B 2 36 ? 107.86900 126.19100 72.87500 1.000 36.83336 25 PHE R C 1
ATOM 1543 O O . PHE B 2 36 ? 107.80300 126.59600 74.04000 1.000 36.83336 25 PHE R O 1
ATOM 1551 N N . VAL B 2 37 ? 106.89800 126.41600 71.99200 1.000 36.61228 26 VAL R N 1
ATOM 1552 C CA . VAL B 2 37 ? 105.63400 127.03400 72.36800 1.000 36.61228 26 VAL R CA 1
ATOM 1553 C C . VAL B 2 37 ? 104.62800 125.91700 72.60300 1.000 36.61228 26 VAL R C 1
ATOM 1554 O O . VAL B 2 37 ? 103.95700 125.46400 71.66800 1.000 36.61228 26 VAL R O 1
ATOM 1558 N N . GLN B 2 38 ? 104.53900 125.45200 73.84700 1.000 34.52782 27 GLN R N 1
ATOM 1559 C CA . GLN B 2 38 ? 103.66600 124.33800 74.17400 1.000 34.52782 27 GLN R CA 1
ATOM 1560 C C . GLN B 2 38 ? 102.19900 124.76100 74.11000 1.000 34.52782 27 GLN R C 1
ATOM 1561 O O . GLN B 2 38 ? 101.87200 125.93000 74.33100 1.000 34.52782 27 GLN R O 1
ATOM 1567 N N . PRO B 2 39 ? 101.30000 123.83200 73.79500 1.000 35.76745 28 PRO R N 1
ATOM 1568 C CA . PRO B 2 39 ? 99.86900 124.10800 73.95500 1.000 35.76745 28 PRO R CA 1
ATOM 1569 C C . PRO B 2 39 ? 99.50100 124.24500 75.42500 1.000 35.76745 28 PRO R C 1
ATOM 1570 O O . PRO B 2 39 ? 100.24200 123.83700 76.32200 1.000 35.76745 28 PRO R O 1
ATOM 1574 N N . ALA B 2 40 ? 98.32600 124.84100 75.65400 1.000 36.10696 29 ALA R N 1
ATOM 1575 C CA . ALA B 2 40 ? 97.93600 125.29600 76.98500 1.000 36.10696 29 ALA R CA 1
ATOM 1576 C C . ALA B 2 40 ? 97.72800 124.16100 77.98000 1.000 36.10696 29 ALA R C 1
ATOM 1577 O O . ALA B 2 40 ? 97.95700 124.36600 79.17600 1.000 36.10696 29 ALA R O 1
ATOM 1579 N N . TRP B 2 41 ? 97.32100 122.97300 77.51900 1.000 35.80692 30 TRP R N 1
ATOM 1580 C CA . TRP B 2 41 ? 97.04600 121.87400 78.44300 1.000 35.80692 30 TRP R CA 1
ATOM 1581 C C . TRP B 2 41 ? 98.32800 121.32900 79.06500 1.000 35.80692 30 TRP R C 1
ATOM 1582 O O . TRP B 2 41 ? 98.33800 120.95400 80.24500 1.000 35.80692 30 TRP R O 1
ATOM 1593 N N . GLN B 2 42 ? 99.42000 121.29800 78.29300 1.000 34.12514 31 GLN R N 1
ATOM 1594 C CA . GLN B 2 42 ? 100.71700 120.91600 78.84600 1.000 34.12514 31 GLN R CA 1
ATOM 1595 C C . GLN B 2 42 ? 101.18700 121.92200 79.88800 1.000 34.12514 31 GLN R C 1
ATOM 1596 O O . GLN B 2 42 ? 101.76400 121.54100 80.91400 1.000 34.12514 31 GLN R O 1
ATOM 1602 N N . ILE B 2 43 ? 100.92900 123.21000 79.64500 1.000 33.71457 32 ILE R N 1
ATOM 1603 C CA . ILE B 2 43 ? 101.29100 124.25000 80.60200 1.000 33.71457 32 ILE R CA 1
ATOM 1604 C C . ILE B 2 43 ? 100.46600 124.11600 81.87900 1.000 33.71457 32 ILE R C 1
ATOM 1605 O O . ILE B 2 43 ? 100.98900 124.29600 82.98200 1.000 33.71457 32 ILE R O 1
ATOM 1610 N N . VAL B 2 44 ? 99.18300 123.75500 81.75300 1.000 33.55665 33 VAL R N 1
ATOM 1611 C CA . VAL B 2 44 ? 98.33300 123.53900 82.92800 1.000 33.55665 33 VAL R CA 1
ATOM 1612 C C . VAL B 2 44 ? 98.82300 122.34400 83.74600 1.000 33.55665 33 VAL R C 1
ATOM 1613 O O . VAL B 2 44 ? 98.92600 122.41900 84.98000 1.000 33.55665 33 VAL R O 1
ATOM 1617 N N . LEU B 2 45 ? 99.15300 121.23500 83.06800 1.000 33.55665 34 LEU R N 1
ATOM 1618 C CA . LEU B 2 45 ? 99.61800 120.03600 83.76800 1.000 33.55665 34 LEU R CA 1
ATOM 1619 C C . LEU B 2 45 ? 100.95700 120.26600 84.46300 1.000 33.55665 34 LEU R C 1
ATOM 1620 O O . LEU B 2 45 ? 101.12900 119.89000 85.63300 1.000 33.55665 34 LEU R O 1
ATOM 1625 N N . TRP B 2 46 ? 101.90400 120.91400 83.77500 1.000 33.55665 35 TRP R N 1
ATOM 1626 C CA . TRP B 2 46 ? 103.18800 121.22100 84.39500 1.000 33.55665 35 TRP R CA 1
ATOM 1627 C C . TRP B 2 46 ? 103.04700 122.26500 85.49700 1.000 33.55665 35 TRP R C 1
ATOM 1628 O O . TRP B 2 46 ? 103.77800 122.20800 86.49100 1.000 33.55665 35 TRP R O 1
ATOM 1639 N N . ALA B 2 47 ? 102.09900 123.19800 85.35500 1.000 33.55665 36 ALA R N 1
ATOM 1640 C CA . ALA B 2 47 ? 101.85900 124.19600 86.39000 1.000 33.55665 36 ALA R CA 1
ATOM 1641 C C . ALA B 2 47 ? 101.32300 123.56100 87.66000 1.000 33.55665 36 ALA R C 1
ATOM 1642 O O . ALA B 2 47 ? 101.75100 123.92300 88.75800 1.000 33.55665 36 ALA R O 1
ATOM 1644 N N . ALA B 2 48 ? 100.40400 122.59900 87.52900 1.000 33.55665 37 ALA R N 1
ATOM 1645 C CA . ALA B 2 48 ? 99.91800 121.87900 88.70400 1.000 33.55665 37 ALA R CA 1
ATOM 1646 C C . ALA B 2 48 ? 101.02500 121.04700 89.34600 1.000 33.55665 37 ALA R C 1
ATOM 1647 O O . ALA B 2 48 ? 101.21400 121.09500 90.57400 1.000 33.55665 37 ALA R O 1
ATOM 1649 N N . ALA B 2 49 ? 101.79500 120.31900 88.52100 1.000 33.55665 38 ALA R N 1
ATOM 1650 C CA . ALA B 2 49 ? 102.83600 119.43400 89.03900 1.000 33.55665 38 ALA R CA 1
ATOM 1651 C C . ALA B 2 49 ? 103.98100 120.20100 89.69300 1.000 33.55665 38 ALA R C 1
ATOM 1652 O O . ALA B 2 49 ? 104.63900 119.67000 90.59400 1.000 33.55665 38 ALA R O 1
ATOM 1654 N N . TYR B 2 50 ? 104.23400 121.43700 89.26300 1.000 33.55665 39 TYR R N 1
ATOM 1655 C CA . TYR B 2 50 ? 105.24800 122.26400 89.90500 1.000 33.55665 39 TYR R CA 1
ATOM 1656 C C . TYR B 2 50 ? 104.70300 123.05600 91.08500 1.000 33.55665 39 TYR R C 1
ATOM 1657 O O . TYR B 2 50 ? 105.42900 123.26200 92.06900 1.000 33.55665 39 TYR R O 1
ATOM 1666 N N . THR B 2 51 ? 103.44100 123.49500 91.01500 1.000 33.55665 40 THR R N 1
ATOM 1667 C CA . THR B 2 51 ? 102.84800 124.27700 92.09200 1.000 33.55665 40 THR R CA 1
ATOM 1668 C C . THR B 2 51 ? 102.68500 123.44000 93.35200 1.000 33.55665 40 THR R C 1
ATOM 1669 O O . THR B 2 51 ? 102.91100 123.94400 94.46100 1.000 33.55665 40 THR R O 1
ATOM 1673 N N . VAL B 2 52 ? 102.34100 122.15300 93.19100 1.000 33.55665 41 VAL R N 1
ATOM 1674 C CA . VAL B 2 52 ? 102.19300 121.25700 94.34000 1.000 33.55665 41 VAL R CA 1
ATOM 1675 C C . VAL B 2 52 ? 103.51100 121.13600 95.10500 1.000 33.55665 41 VAL R C 1
ATOM 1676 O O . VAL B 2 52 ? 103.55700 121.31200 96.33300 1.000 33.55665 41 VAL R O 1
ATOM 1680 N N . ILE B 2 53 ? 104.61200 120.92400 94.38000 1.000 33.55665 42 ILE R N 1
ATOM 1681 C CA . ILE B 2 53 ? 105.88300 120.72200 95.06400 1.000 33.55665 42 ILE R CA 1
ATOM 1682 C C . ILE B 2 53 ? 106.45300 122.03300 95.60600 1.000 33.55665 42 ILE R C 1
ATOM 1683 O O . ILE B 2 53 ? 107.08500 122.02100 96.66700 1.000 33.55665 42 ILE R O 1
ATOM 1688 N N . VAL B 2 54 ? 106.21100 123.18400 94.95500 1.000 33.55665 43 VAL R N 1
ATOM 1689 C CA . VAL B 2 54 ? 106.75200 124.42200 95.52200 1.000 33.55665 43 VAL R CA 1
ATOM 1690 C C . VAL B 2 54 ? 105.97000 124.84100 96.76500 1.000 33.55665 43 VAL R C 1
ATOM 1691 O O . VAL B 2 54 ? 106.56800 125.31500 97.73900 1.000 33.55665 43 VAL R O 1
ATOM 1695 N N . VAL B 2 55 ? 104.64400 124.63000 96.78300 1.000 33.55665 44 VAL R N 1
ATOM 1696 C CA . VAL B 2 55 ? 103.86200 124.95200 97.97500 1.000 33.55665 44 VAL R CA 1
ATOM 1697 C C . VAL B 2 55 ? 104.24000 124.03100 99.12900 1.000 33.55665 44 VAL R C 1
ATOM 1698 O O . VAL B 2 55 ? 104.47900 124.50000 100.25100 1.000 33.55665 44 VAL R O 1
ATOM 1702 N N . THR B 2 56 ? 104.36900 122.72200 98.85500 1.000 33.55665 45 THR R N 1
ATOM 1703 C CA . THR B 2 56 ? 104.76100 121.77300 99.89600 1.000 33.55665 45 THR R CA 1
ATOM 1704 C C . THR B 2 56 ? 106.15400 122.08100 100.44100 1.000 33.55665 45 THR R C 1
ATOM 1705 O O . THR B 2 56 ? 106.35400 122.10500 101.66400 1.000 33.55665 45 THR R O 1
ATOM 1709 N N . SER B 2 57 ? 107.09600 122.41400 99.54900 1.000 33.55665 46 SER R N 1
ATOM 1710 C CA . SER B 2 57 ? 108.46600 122.71400 99.95100 1.000 33.55665 46 SER R CA 1
ATOM 1711 C C . SER B 2 57 ? 108.54700 123.97100 100.80900 1.000 33.55665 46 SER R C 1
ATOM 1712 O O . SER B 2 57 ? 109.14200 123.94600 101.89500 1.000 33.55665 46 SER R O 1
ATOM 1715 N N . VAL B 2 58 ? 107.94100 125.07800 100.35300 1.000 33.55665 47 VAL R N 1
ATOM 1716 C CA . VAL B 2 58 ? 108.11100 126.32300 101.10000 1.000 33.55665 47 VAL R CA 1
ATOM 1717 C C . VAL B 2 58 ? 107.32400 126.29800 102.40900 1.000 33.55665 47 VAL R C 1
ATOM 1718 O O . VAL B 2 58 ? 107.82500 126.79200 103.42700 1.000 33.55665 47 VAL R O 1
ATOM 1722 N N . VAL B 2 59 ? 106.13900 125.66500 102.44400 1.000 34.18831 48 VAL R N 1
ATOM 1723 C CA . VAL B 2 59 ? 105.38400 125.59500 103.69300 1.000 34.18831 48 VAL R CA 1
ATOM 1724 C C . VAL B 2 59 ? 106.09700 124.70500 104.70500 1.000 34.18831 48 VAL R C 1
ATOM 1725 O O . VAL B 2 59 ? 106.26900 125.09900 105.86500 1.000 34.18831 48 VAL R O 1
ATOM 1729 N N . GLY B 2 60 ? 106.58600 123.53300 104.26900 1.000 34.41728 49 GLY R N 1
ATOM 1730 C CA . GLY B 2 60 ? 107.31000 122.66100 105.18200 1.000 34.41728 49 GLY R CA 1
ATOM 1731 C C . GLY B 2 60 ? 108.59300 123.27700 105.70800 1.000 34.41728 49 GLY R C 1
ATOM 1732 O O . GLY B 2 60 ? 108.88300 123.19500 106.90600 1.000 34.41728 49 GLY R O 1
ATOM 1733 N N . ASN B 2 61 ? 109.33500 123.97400 104.84000 1.000 33.80932 50 ASN R N 1
ATOM 1734 C CA . ASN B 2 61 ? 110.60100 124.55800 105.26800 1.000 33.80932 50 ASN R CA 1
ATOM 1735 C C . ASN B 2 61 ? 110.39600 125.74100 106.21200 1.000 33.80932 50 ASN R C 1
ATOM 1736 O O . ASN B 2 61 ? 111.11400 125.85800 107.21400 1.000 33.80932 50 ASN R O 1
ATOM 1741 N N . VAL B 2 62 ? 109.41200 126.61000 105.94500 1.000 36.44648 51 VAL R N 1
ATOM 1742 C CA . VAL B 2 62 ? 109.23300 127.72900 106.87100 1.000 36.44648 51 VAL R CA 1
ATOM 1743 C C . VAL B 2 62 ? 108.57300 127.28400 108.17700 1.000 36.44648 51 VAL R C 1
ATOM 1744 O O . VAL B 2 62 ? 108.82000 127.89600 109.22300 1.000 36.44648 51 VAL R O 1
ATOM 1748 N N . VAL B 2 63 ? 107.78200 126.20100 108.17700 1.000 37.96245 52 VAL R N 1
ATOM 1749 C CA . VAL B 2 63 ? 107.27600 125.69100 109.45000 1.000 37.96245 52 VAL R CA 1
ATOM 1750 C C . VAL B 2 63 ? 108.40200 125.05800 110.26900 1.000 37.96245 52 VAL R C 1
ATOM 1751 O O . VAL B 2 63 ? 108.45800 125.24300 111.48900 1.000 37.96245 52 VAL R O 1
ATOM 1755 N N . VAL B 2 64 ? 109.34100 124.35300 109.62000 1.000 37.37027 53 VAL R N 1
ATOM 1756 C CA . VAL B 2 64 ? 110.49600 123.80800 110.34800 1.000 37.37027 53 VAL R CA 1
ATOM 1757 C C . VAL B 2 64 ? 111.36800 124.92700 110.92400 1.000 37.37027 53 VAL R C 1
ATOM 1758 O O . VAL B 2 64 ? 111.78900 124.86600 112.09300 1.000 37.37027 53 VAL R O 1
ATOM 1762 N N . MET B 2 65 ? 111.61100 125.98400 110.13300 1.000 39.48631 54 MET R N 1
ATOM 1763 C CA . MET B 2 65 ? 112.37700 127.13000 110.62700 1.000 39.48631 54 MET R CA 1
ATOM 1764 C C . MET B 2 65 ? 111.67100 127.83600 111.78200 1.000 39.48631 54 MET R C 1
ATOM 1765 O O . MET B 2 65 ? 112.31800 128.22300 112.76200 1.000 39.48631 54 MET R O 1
ATOM 1770 N N . TRP B 2 66 ? 110.34600 127.99800 111.69200 1.000 42.44719 55 TRP R N 1
ATOM 1771 C CA . TRP B 2 66 ? 109.60200 128.64700 112.76800 1.000 42.44719 55 TRP R CA 1
ATOM 1772 C C . TRP B 2 66 ? 109.57500 127.78900 114.02900 1.000 42.44719 55 TRP R C 1
ATOM 1773 O O . TRP B 2 66 ? 109.64500 128.32200 115.14300 1.000 42.44719 55 TRP R O 1
ATOM 1784 N N . ILE B 2 67 ? 109.48300 126.46300 113.86500 1.000 41.43655 56 ILE R N 1
ATOM 1785 C CA . ILE B 2 67 ? 109.48800 125.53800 114.99800 1.000 41.43655 56 ILE R CA 1
ATOM 1786 C C . ILE B 2 67 ? 110.81100 125.62200 115.74700 1.000 41.43655 56 ILE R C 1
ATOM 1787 O O . ILE B 2 67 ? 110.84200 125.70900 116.98100 1.000 41.43655 56 ILE R O 1
ATOM 1792 N N . ILE B 2 68 ? 111.92300 125.63400 115.01000 1.000 40.67067 57 ILE R N 1
ATOM 1793 C CA . ILE B 2 68 ? 113.22100 125.64800 115.67700 1.000 40.67067 57 ILE R CA 1
ATOM 1794 C C . ILE B 2 68 ? 113.52100 127.02700 116.26500 1.000 40.67067 57 ILE R C 1
ATOM 1795 O O . ILE B 2 68 ? 113.94100 127.14200 117.42300 1.000 40.67067 57 ILE R O 1
ATOM 1800 N N . LEU B 2 69 ? 113.27900 128.09400 115.50200 1.000 43.53680 58 LEU R N 1
ATOM 1801 C CA . LEU B 2 69 ? 113.72100 129.41900 115.91700 1.000 43.53680 58 LEU R CA 1
ATOM 1802 C C . LEU B 2 69 ? 112.70700 130.17900 116.76600 1.000 43.53680 58 LEU R C 1
ATOM 1803 O O . LEU B 2 69 ? 113.03600 131.26300 117.25900 1.000 43.53680 58 LEU R O 1
ATOM 1808 N N . ALA B 2 70 ? 111.49500 129.65800 116.95800 1.000 46.44241 59 ALA R N 1
ATOM 1809 C CA . ALA B 2 70 ? 110.47800 130.40100 117.69200 1.000 46.44241 59 ALA R CA 1
ATOM 1810 C C . ALA B 2 70 ? 110.18200 129.84000 119.07400 1.000 46.44241 59 ALA R C 1
ATOM 1811 O O . ALA B 2 70 ? 109.75100 130.59300 119.95300 1.000 46.44241 59 ALA R O 1
ATOM 1813 N N . HIS B 2 71 ? 110.39900 128.54300 119.29400 1.000 46.67928 60 HIS R N 1
ATOM 1814 C CA . HIS B 2 71 ? 109.98400 127.91500 120.54200 1.000 46.67928 60 HIS R CA 1
ATOM 1815 C C . HIS B 2 71 ? 110.95600 128.14900 121.69000 1.000 46.67928 60 HIS R C 1
ATOM 1816 O O . HIS B 2 71 ? 110.60000 127.86800 122.84100 1.000 46.67928 60 HIS R O 1
ATOM 1823 N N . LYS B 2 72 ? 112.18000 128.60000 121.39600 1.000 49.17432 61 LYS R N 1
ATOM 1824 C CA . LYS B 2 72 ? 113.26300 128.97200 122.31500 1.000 49.17432 61 LYS R CA 1
ATOM 1825 C C . LYS B 2 72 ? 113.84900 127.79500 123.09600 1.000 49.17432 61 LYS R C 1
ATOM 1826 O O . LYS B 2 72 ? 114.80600 127.99500 123.85300 1.000 49.17432 61 LYS R O 1
ATOM 1828 N N . ARG B 2 73 ? 113.31800 126.58400 122.94300 1.000 47.49254 62 ARG R N 1
ATOM 1829 C CA . ARG B 2 73 ? 113.93800 125.38000 123.47700 1.000 47.49254 62 ARG R CA 1
ATOM 1830 C C . ARG B 2 73 ? 114.61900 124.55600 122.39800 1.000 47.49254 62 ARG R C 1
ATOM 1831 O O . ARG B 2 73 ? 115.53900 123.78900 122.70200 1.000 47.49254 62 ARG R O 1
ATOM 1833 N N . MET B 2 74 ? 114.17900 124.70100 121.14800 1.000 44.44480 63 MET R N 1
ATOM 1834 C CA . MET B 2 74 ? 114.83200 124.05400 120.02000 1.000 44.44480 63 MET R CA 1
ATOM 1835 C C . MET B 2 74 ? 116.02600 124.84500 119.50900 1.000 44.44480 63 MET R C 1
ATOM 1836 O O . MET B 2 74 ? 116.76300 124.34300 118.65500 1.000 44.44480 63 MET R O 1
ATOM 1841 N N . ARG B 2 75 ? 116.22900 126.06700 120.00400 1.000 41.96556 64 ARG R N 1
ATOM 1842 C CA . ARG B 2 75 ? 117.37500 126.87300 119.60100 1.000 41.96556 64 ARG R CA 1
ATOM 1843 C C . ARG B 2 75 ? 118.63900 126.31400 120.23900 1.000 41.96556 64 ARG R C 1
ATOM 1844 O O . ARG B 2 75 ? 119.04500 126.74100 121.32400 1.000 41.96556 64 ARG R O 1
ATOM 1846 N N . THR B 2 76 ? 119.26500 125.35900 119.55700 1.000 36.45437 65 THR R N 1
ATOM 1847 C CA . THR B 2 76 ? 120.36500 124.58600 120.10400 1.000 36.45437 65 THR R CA 1
ATOM 1848 C C . THR B 2 76 ? 121.46000 124.56300 119.04200 1.000 36.45437 65 THR R C 1
ATOM 1849 O O . THR B 2 76 ? 121.19200 124.78200 117.85800 1.000 36.45437 65 THR R O 1
ATOM 1853 N N . VAL B 2 77 ? 122.70400 124.32700 119.47900 1.000 33.84090 66 VAL R N 1
ATOM 1854 C CA . VAL B 2 77 ? 123.85900 124.21200 118.58700 1.000 33.84090 66 VAL R CA 1
ATOM 1855 C C . VAL B 2 77 ? 123.67500 123.06200 117.59300 1.000 33.84090 66 VAL R C 1
ATOM 1856 O O . VAL B 2 77 ? 124.14800 123.13100 116.44800 1.000 33.84090 66 VAL R O 1
ATOM 1860 N N . THR B 2 78 ? 122.92500 122.02600 117.99100 1.000 33.55665 67 THR R N 1
ATOM 1861 C CA . THR B 2 78 ? 122.60700 120.90300 117.11200 1.000 33.55665 67 THR R CA 1
ATOM 1862 C C . THR B 2 78 ? 121.79900 121.34000 115.89000 1.000 33.55665 67 THR R C 1
ATOM 1863 O O . THR B 2 78 ? 122.09200 120.92600 114.76200 1.000 33.55665 67 THR R O 1
ATOM 1867 N N . ASN B 2 79 ? 120.81300 122.21200 116.08500 1.000 33.55665 68 ASN R N 1
ATOM 1868 C CA . ASN B 2 79 ? 119.84700 122.54100 115.04300 1.000 33.55665 68 ASN R CA 1
ATOM 1869 C C . ASN B 2 79 ? 120.27600 123.69800 114.14500 1.000 33.55665 68 ASN R C 1
ATOM 1870 O O . ASN B 2 79 ? 119.48400 124.12400 113.29300 1.000 33.55665 68 ASN R O 1
ATOM 1875 N N . TYR B 2 80 ? 121.49500 124.22100 114.31800 1.000 33.55665 69 TYR R N 1
ATOM 1876 C CA . TYR B 2 80 ? 121.97300 125.31600 113.47300 1.000 33.55665 69 TYR R CA 1
ATOM 1877 C C . TYR B 2 80 ? 122.16000 124.86400 112.02900 1.000 33.55665 69 TYR R C 1
ATOM 1878 O O . TYR B 2 80 ? 121.77100 125.57200 111.08900 1.000 33.55665 69 TYR R O 1
ATOM 1887 N N . PHE B 2 81 ? 122.74200 123.67900 111.83400 1.000 33.55665 70 PHE R N 1
ATOM 1888 C CA . PHE B 2 81 ? 122.85300 123.12200 110.49100 1.000 33.55665 70 PHE R CA 1
ATOM 1889 C C . PHE B 2 81 ? 121.48400 122.75700 109.92900 1.000 33.55665 70 PHE R C 1
ATOM 1890 O O . PHE B 2 81 ? 121.27900 122.83100 108.71200 1.000 33.55665 70 PHE R O 1
ATOM 1898 N N . LEU B 2 82 ? 120.53300 122.40200 110.80000 1.000 33.55665 71 LEU R N 1
ATOM 1899 C CA . LEU B 2 82 ? 119.17200 122.11200 110.35700 1.000 33.55665 71 LEU R CA 1
ATOM 1900 C C . LEU B 2 82 ? 118.47600 123.35700 109.81400 1.000 33.55665 71 LEU R C 1
ATOM 1901 O O . LEU B 2 82 ? 117.83600 123.29800 108.75700 1.000 33.55665 71 LEU R O 1
ATOM 1906 N N . VAL B 2 83 ? 118.59900 124.49700 110.50300 1.000 33.55665 72 VAL R N 1
ATOM 1907 C CA . VAL B 2 83 ? 117.95600 125.69900 109.97000 1.000 33.55665 72 VAL R CA 1
ATOM 1908 C C . VAL B 2 83 ? 118.72600 126.26500 108.78000 1.000 33.55665 72 VAL R C 1
ATOM 1909 O O . VAL B 2 83 ? 118.11900 126.88600 107.90000 1.000 33.55665 72 VAL R O 1
ATOM 1913 N N . ASN B 2 84 ? 120.04700 126.04800 108.71200 1.000 33.55665 73 ASN R N 1
ATOM 1914 C CA . ASN B 2 84 ? 120.79200 126.41600 107.50900 1.000 33.55665 73 ASN R CA 1
ATOM 1915 C C . ASN B 2 84 ? 120.32700 125.61100 106.29800 1.000 33.55665 73 ASN R C 1
ATOM 1916 O O . ASN B 2 84 ? 120.10700 126.17300 105.21400 1.000 33.55665 73 ASN R O 1
ATOM 1921 N N . LEU B 2 85 ? 120.14100 124.29800 106.48000 1.000 33.55665 74 LEU R N 1
ATOM 1922 C CA . LEU B 2 85 ? 119.63700 123.43700 105.41500 1.000 33.55665 74 LEU R CA 1
ATOM 1923 C C . LEU B 2 85 ? 118.21500 123.81100 105.01800 1.000 33.55665 74 LEU R C 1
ATOM 1924 O O . LEU B 2 85 ? 117.88300 123.82000 103.82800 1.000 33.55665 74 LEU R O 1
ATOM 1929 N N . ALA B 2 86 ? 117.36700 124.13700 105.99900 1.000 33.55665 75 ALA R N 1
ATOM 1930 C CA . ALA B 2 86 ? 115.98600 124.50700 105.70000 1.000 33.55665 75 ALA R CA 1
ATOM 1931 C C . ALA B 2 86 ? 115.90300 125.83300 104.95000 1.000 33.55665 75 ALA R C 1
ATOM 1932 O O . ALA B 2 86 ? 115.11300 125.96400 104.00700 1.000 33.55665 75 ALA R O 1
ATOM 1934 N N . PHE B 2 87 ? 116.71600 126.82100 105.34600 1.000 33.55665 76 PHE R N 1
ATOM 1935 C CA . PHE B 2 87 ? 116.74700 128.10400 104.64500 1.000 33.55665 76 PHE R CA 1
ATOM 1936 C C . PHE B 2 87 ? 117.26500 127.95300 103.21900 1.000 33.55665 76 PHE R C 1
ATOM 1937 O O . PHE B 2 87 ? 116.69400 128.53500 102.28200 1.000 33.55665 76 PHE R O 1
ATOM 1945 N N . ALA B 2 88 ? 118.33200 127.16300 103.03800 1.000 33.55665 77 ALA R N 1
ATOM 1946 C CA . ALA B 2 88 ? 118.87400 126.92900 101.70300 1.000 33.55665 77 ALA R CA 1
ATOM 1947 C C . ALA B 2 88 ? 117.87900 126.19000 100.81800 1.000 33.55665 77 ALA R C 1
ATOM 1948 O O . ALA B 2 88 ? 117.71700 126.53000 99.64000 1.000 33.55665 77 ALA R O 1
ATOM 1950 N N . GLU B 2 89 ? 117.17500 125.20300 101.38100 1.000 33.55665 78 GLU R N 1
ATOM 1951 C CA . GLU B 2 89 ? 116.19200 124.44400 100.61700 1.000 33.55665 78 GLU R CA 1
ATOM 1952 C C . GLU B 2 89 ? 114.98100 125.29500 100.24600 1.000 33.55665 78 GLU R C 1
ATOM 1953 O O . GLU B 2 89 ? 114.44900 125.16600 99.13800 1.000 33.55665 78 GLU R O 1
ATOM 1959 N N . ALA B 2 90 ? 114.53600 126.17400 101.15200 1.000 33.55665 79 ALA R N 1
ATOM 1960 C CA . ALA B 2 90 ? 113.40600 127.05000 100.84600 1.000 33.55665 79 ALA R CA 1
ATOM 1961 C C . ALA B 2 90 ? 113.75700 128.06200 99.76100 1.000 33.55665 79 ALA R C 1
ATOM 1962 O O . ALA B 2 90 ? 112.95400 128.29500 98.84100 1.000 33.55665 79 ALA R O 1
ATOM 1964 N N . SER B 2 91 ? 114.95000 128.66800 99.85500 1.000 33.55665 80 SER R N 1
ATOM 1965 C CA . SER B 2 91 ? 115.40500 129.60400 98.82800 1.000 33.55665 80 SER R CA 1
ATOM 1966 C C . SER B 2 91 ? 115.55500 128.90900 97.48000 1.000 33.55665 80 SER R C 1
ATOM 1967 O O . SER B 2 91 ? 115.13200 129.44900 96.44400 1.000 33.55665 80 SER R O 1
ATOM 1970 N N . MET B 2 92 ? 116.13100 127.69500 97.49600 1.000 33.55665 81 MET R N 1
ATOM 1971 C CA . MET B 2 92 ? 116.21100 126.81300 96.33400 1.000 33.55665 81 MET R CA 1
ATOM 1972 C C . MET B 2 92 ? 114.86200 126.62500 95.66900 1.000 33.55665 81 MET R C 1
ATOM 1973 O O . MET B 2 92 ? 114.67700 127.00600 94.50800 1.000 33.55665 81 MET R O 1
ATOM 1978 N N . ALA B 2 93 ? 113.90500 126.08100 96.43400 1.000 33.55665 82 ALA R N 1
ATOM 1979 C CA . ALA B 2 93 ? 112.58300 125.72500 95.93300 1.000 33.55665 82 ALA R CA 1
ATOM 1980 C C . ALA B 2 93 ? 111.88500 126.92400 95.31500 1.000 33.55665 82 ALA R C 1
ATOM 1981 O O . ALA B 2 93 ? 111.64600 126.93900 94.10100 1.000 33.55665 82 ALA R O 1
ATOM 1983 N N . ALA B 2 94 ? 111.71900 127.99600 96.10400 1.000 33.55665 83 ALA R N 1
ATOM 1984 C CA . ALA B 2 94 ? 111.03600 129.20800 95.66300 1.000 33.55665 83 ALA R CA 1
ATOM 1985 C C . ALA B 2 94 ? 111.69400 129.84100 94.44100 1.000 33.55665 83 ALA R C 1
ATOM 1986 O O . ALA B 2 94 ? 111.12700 129.75700 93.34000 1.000 33.55665 83 ALA R O 1
ATOM 1988 N N . PHE B 2 95 ? 112.91800 130.36600 94.59900 1.000 33.55665 84 PHE R N 1
ATOM 1989 C CA . PHE B 2 95 ? 113.53000 131.15100 93.53100 1.000 33.55665 84 PHE R CA 1
ATOM 1990 C C . PHE B 2 95 ? 113.86000 130.29100 92.31400 1.000 33.55665 84 PHE R C 1
ATOM 1991 O O . PHE B 2 95 ? 113.42300 130.59900 91.19400 1.000 33.55665 84 PHE R O 1
ATOM 1999 N N . ASN B 2 96 ? 114.57500 129.17400 92.52800 1.000 33.55665 85 ASN R N 1
ATOM 2000 C CA . ASN B 2 96 ? 115.03400 128.34700 91.41900 1.000 33.55665 85 ASN R CA 1
ATOM 2001 C C . ASN B 2 96 ? 113.86700 127.71800 90.67200 1.000 33.55665 85 ASN R C 1
ATOM 2002 O O . ASN B 2 96 ? 113.80000 127.80800 89.44100 1.000 33.55665 85 ASN R O 1
ATOM 2007 N N . THR B 2 97 ? 112.90500 127.12400 91.39500 1.000 33.55665 86 THR R N 1
ATOM 2008 C CA . THR B 2 97 ? 111.85400 126.39100 90.71100 1.000 33.55665 86 THR R CA 1
ATOM 2009 C C . THR B 2 97 ? 110.87300 127.33300 90.02300 1.000 33.55665 86 THR R C 1
ATOM 2010 O O . THR B 2 97 ? 110.45400 127.05700 88.89200 1.000 33.55665 86 THR R O 1
ATOM 2014 N N . VAL B 2 98 ? 110.54200 128.47800 90.64500 1.000 33.55665 87 VAL R N 1
ATOM 2015 C CA . VAL B 2 98 ? 109.59900 129.40400 90.02100 1.000 33.55665 87 VAL R CA 1
ATOM 2016 C C . VAL B 2 98 ? 110.21200 130.05200 88.77900 1.000 33.55665 87 VAL R C 1
ATOM 2017 O O . VAL B 2 98 ? 109.59100 130.06400 87.70400 1.000 33.55665 87 VAL R O 1
ATOM 2021 N N . VAL B 2 99 ? 111.45500 130.54900 88.88800 1.000 33.55665 88 VAL R N 1
ATOM 2022 C CA . VAL B 2 99 ? 112.07500 131.22700 87.75100 1.000 33.55665 88 VAL R CA 1
ATOM 2023 C C . VAL B 2 99 ? 112.38800 130.23500 86.63100 1.000 33.55665 88 VAL R C 1
ATOM 2024 O O . VAL B 2 99 ? 112.17900 130.53500 85.44700 1.000 33.55665 88 VAL R O 1
ATOM 2028 N N . ASN B 2 100 ? 112.81900 129.01700 86.97900 1.000 33.55665 89 ASN R N 1
ATOM 2029 C CA . ASN B 2 100 ? 113.14300 128.03700 85.95100 1.000 33.55665 89 ASN R CA 1
ATOM 2030 C C . ASN B 2 100 ? 111.89700 127.47300 85.28100 1.000 33.55665 89 ASN R C 1
ATOM 2031 O O . ASN B 2 100 ? 111.93200 127.18500 84.08200 1.000 33.55665 89 ASN R O 1
ATOM 2036 N N . PHE B 2 101 ? 110.78300 127.33800 86.01000 1.000 33.55665 90 PHE R N 1
ATOM 2037 C CA . PHE B 2 101 ? 109.54000 126.92400 85.36800 1.000 33.55665 90 PHE R CA 1
ATOM 2038 C C . PHE B 2 101 ? 109.01100 128.00500 84.43200 1.000 33.55665 90 PHE R C 1
ATOM 2039 O O . PHE B 2 101 ? 108.52500 127.69700 83.33300 1.000 33.55665 90 PHE R O 1
ATOM 2047 N N . THR B 2 102 ? 109.10600 129.27600 84.85000 1.000 33.55665 91 THR R N 1
ATOM 2048 C CA . THR B 2 102 ? 108.68800 130.38300 83.99200 1.000 33.55665 91 THR R CA 1
ATOM 2049 C C . THR B 2 102 ? 109.54500 130.45600 82.72900 1.000 33.55665 91 THR R C 1
ATOM 2050 O O . THR B 2 102 ? 109.02200 130.63800 81.62100 1.000 33.55665 91 THR R O 1
ATOM 2054 N N . TYR B 2 103 ? 110.85600 130.25100 82.86600 1.000 33.55665 92 TYR R N 1
ATOM 2055 C CA . TYR B 2 103 ? 111.74200 130.26800 81.70900 1.000 33.55665 92 TYR R CA 1
ATOM 2056 C C . TYR B 2 103 ? 111.65200 128.97800 80.89100 1.000 33.55665 92 TYR R C 1
ATOM 2057 O O . TYR B 2 103 ? 112.09400 128.95200 79.74200 1.000 33.55665 92 TYR R O 1
ATOM 2066 N N . ALA B 2 104 ? 111.08200 127.90800 81.44200 1.000 33.55665 93 ALA R N 1
ATOM 2067 C CA . ALA B 2 104 ? 110.99200 126.65200 80.71100 1.000 33.55665 93 ALA R CA 1
ATOM 2068 C C . ALA B 2 104 ? 109.64300 126.42000 80.04300 1.000 33.55665 93 ALA R C 1
ATOM 2069 O O . ALA B 2 104 ? 109.53700 125.49400 79.23200 1.000 33.55665 93 ALA R O 1
ATOM 2071 N N . VAL B 2 105 ? 108.61100 127.20100 80.38400 1.000 33.55665 94 VAL R N 1
ATOM 2072 C CA . VAL B 2 105 ? 107.30900 127.04400 79.72300 1.000 33.55665 94 VAL R CA 1
ATOM 2073 C C . VAL B 2 105 ? 107.40000 127.41200 78.24200 1.000 33.55665 94 VAL R C 1
ATOM 2074 O O . VAL B 2 105 ? 107.02400 126.62400 77.36600 1.000 33.55665 94 VAL R O 1
ATOM 2078 N N . HIS B 2 106 ? 107.91200 128.60400 77.93700 1.000 35.59374 95 HIS R N 1
ATOM 2079 C CA . HIS B 2 106 ? 107.93400 129.10300 76.56700 1.000 35.59374 95 HIS R CA 1
ATOM 2080 C C . HIS B 2 106 ? 109.33100 129.39100 76.04100 1.000 35.59374 95 HIS R C 1
ATOM 2081 O O . HIS B 2 106 ? 109.45300 129.84600 74.89800 1.000 35.59374 95 HIS R O 1
ATOM 2088 N N . ASN B 2 107 ? 110.37000 129.12600 76.84100 1.000 35.05683 96 ASN R N 1
ATOM 2089 C CA . ASN B 2 107 ? 111.77000 129.45600 76.54100 1.000 35.05683 96 ASN R CA 1
ATOM 2090 C C . ASN B 2 107 ? 111.95300 130.93800 76.21600 1.000 35.05683 96 ASN R C 1
ATOM 2091 O O . ASN B 2 107 ? 112.65600 131.31300 75.27600 1.000 35.05683 96 ASN R O 1
ATOM 2096 N N . GLU B 2 108 ? 111.31100 131.79200 77.00700 1.000 36.28856 97 GLU R N 1
ATOM 2097 C CA . GLU B 2 108 ? 111.44000 133.23400 76.87400 1.000 36.28856 97 GLU R CA 1
ATOM 2098 C C . GLU B 2 108 ? 111.78800 133.82900 78.23100 1.000 36.28856 97 GLU R C 1
ATOM 2099 O O . GLU B 2 108 ? 111.26500 133.39400 79.26000 1.000 36.28856 97 GLU R O 1
ATOM 2105 N N . TRP B 2 109 ? 112.67700 134.81900 78.22600 1.000 37.74926 98 TRP R N 1
ATOM 2106 C CA . TRP B 2 109 ? 113.15800 135.45600 79.44500 1.000 37.74926 98 TRP R CA 1
ATOM 2107 C C . TRP B 2 109 ? 112.41800 136.77100 79.66000 1.000 37.74926 98 TRP R C 1
ATOM 2108 O O . TRP B 2 109 ? 112.37800 137.62000 78.76500 1.000 37.74926 98 TRP R O 1
ATOM 2119 N N . TYR B 2 110 ? 111.83000 136.93100 80.84600 1.000 38.45198 99 TYR R N 1
ATOM 2120 C CA . TYR B 2 110 ? 111.03000 138.10400 81.18000 1.000 38.45198 99 TYR R CA 1
ATOM 2121 C C . TYR B 2 110 ? 111.66900 138.97300 82.25500 1.000 38.45198 99 TYR R C 1
ATOM 2122 O O . TYR B 2 110 ? 110.96800 139.77800 82.87700 1.000 38.45198 99 TYR R O 1
ATOM 2131 N N . TYR B 2 111 ? 112.97200 138.84100 82.49500 1.000 38.67306 100 TYR R N 1
ATOM 2132 C CA . TYR B 2 111 ? 113.56000 139.39900 83.70300 1.000 38.67306 100 TYR R CA 1
ATOM 2133 C C . TYR B 2 111 ? 114.74800 140.32900 83.49100 1.000 38.67306 100 TYR R C 1
ATOM 2134 O O . TYR B 2 111 ? 115.09600 141.06100 84.42400 1.000 38.67306 100 TYR R O 1
ATOM 2143 N N . GLY B 2 112 ? 115.37700 140.33500 82.32200 1.000 40.58381 101 GLY R N 1
ATOM 2144 C CA . GLY B 2 112 ? 116.45900 141.26500 82.07000 1.000 40.58381 101 GLY R CA 1
ATOM 2145 C C . GLY B 2 112 ? 117.82000 140.75400 82.50100 1.000 40.58381 101 GLY R C 1
ATOM 2146 O O . GLY B 2 112 ? 117.98300 139.65700 83.04500 1.000 40.58381 101 GLY R O 1
ATOM 2147 N N . LEU B 2 113 ? 118.82400 141.60500 82.25800 1.000 40.07059 102 LEU R N 1
ATOM 2148 C CA . LEU B 2 113 ? 120.22200 141.20300 82.40300 1.000 40.07059 102 LEU R CA 1
ATOM 2149 C C . LEU B 2 113 ? 120.62600 141.04500 83.86500 1.000 40.07059 102 LEU R C 1
ATOM 2150 O O . LEU B 2 113 ? 121.33900 140.09400 84.21500 1.000 40.07059 102 LEU R O 1
ATOM 2155 N N . PHE B 2 114 ? 120.19100 141.96900 84.72900 1.000 40.90754 103 PHE R N 1
ATOM 2156 C CA . PHE B 2 114 ? 120.57500 141.91000 86.13600 1.000 40.90754 103 PHE R CA 1
ATOM 2157 C C . PHE B 2 114 ? 119.96400 140.70300 86.83400 1.000 40.90754 103 PHE R C 1
ATOM 2158 O O . PHE B 2 114 ? 120.64700 140.01000 87.59600 1.000 40.90754 103 PHE R O 1
ATOM 2166 N N . TYR B 2 115 ? 118.68800 140.41600 86.56800 1.000 39.69160 104 TYR R N 1
ATOM 2167 C CA . TYR B 2 115 ? 118.09500 139.22200 87.15100 1.000 39.69160 104 TYR R CA 1
ATOM 2168 C C . TYR B 2 115 ? 118.58700 137.95000 86.47600 1.000 39.69160 104 TYR R C 1
ATOM 2169 O O . TYR B 2 115 ? 118.56700 136.89400 87.11000 1.000 39.69160 104 TYR R O 1
ATOM 2178 N N . CYS B 2 116 ? 119.04400 138.02900 85.22200 1.000 39.09942 105 CYS R N 1
ATOM 2179 C CA . CYS B 2 116 ? 119.70200 136.88900 84.58600 1.000 39.09942 105 CYS R CA 1
ATOM 2180 C C . CYS B 2 116 ? 120.99400 136.53000 85.31600 1.000 39.09942 105 CYS R C 1
ATOM 2181 O O . CYS B 2 116 ? 121.23500 135.35900 85.65000 1.000 39.09942 105 CYS R O 1
ATOM 2184 N N . LYS B 2 117 ? 121.80400 137.54600 85.63500 1.000 36.91232 106 LYS R N 1
ATOM 2185 C CA . LYS B 2 117 ? 123.02800 137.32500 86.40500 1.000 36.91232 106 LYS R CA 1
ATOM 2186 C C . LYS B 2 117 ? 122.72400 136.87200 87.83200 1.000 36.91232 106 LYS R C 1
ATOM 2187 O O . LYS B 2 117 ? 123.41800 136.00100 88.37200 1.000 36.91232 106 LYS R O 1
ATOM 2193 N N . PHE B 2 118 ? 121.68100 137.43500 88.45000 1.000 36.20960 107 PHE R N 1
ATOM 2194 C CA . PHE B 2 118 ? 121.32500 137.05100 89.81500 1.000 36.20960 107 PHE R CA 1
ATOM 2195 C C . PHE B 2 118 ? 120.79400 135.62100 89.87900 1.000 36.20960 107 PHE R C 1
ATOM 2196 O O . PHE B 2 118 ? 121.08100 134.89100 90.83500 1.000 36.20960 107 PHE R O 1
ATOM 2204 N N . HIS B 2 119 ? 120.01300 135.20700 88.87800 1.000 34.36991 108 HIS R N 1
ATOM 2205 C CA . HIS B 2 119 ? 119.50400 133.84300 88.84100 1.000 34.36991 108 HIS R CA 1
ATOM 2206 C C . HIS B 2 119 ? 120.60400 132.84400 88.52000 1.000 34.36991 108 HIS R C 1
ATOM 2207 O O . HIS B 2 119 ? 120.54100 131.69300 88.96500 1.000 34.36991 108 HIS R O 1
ATOM 2214 N N . ASN B 2 120 ? 121.61400 133.24900 87.75200 1.000 35.38845 109 ASN R N 1
ATOM 2215 C CA . ASN B 2 120 ? 122.73900 132.34400 87.55400 1.000 35.38845 109 ASN R CA 1
ATOM 2216 C C . ASN B 2 120 ? 123.78500 132.43200 88.66000 1.000 35.38845 109 ASN R C 1
ATOM 2217 O O . ASN B 2 120 ? 124.74600 131.65700 88.63700 1.000 35.38845 109 ASN R O 1
ATOM 2222 N N . PHE B 2 121 ? 123.64100 133.35700 89.61100 1.000 34.38570 110 PHE R N 1
ATOM 2223 C CA . PHE B 2 121 ? 124.55300 133.42300 90.75200 1.000 34.38570 110 PHE R CA 1
ATOM 2224 C C . PHE B 2 121 ? 123.97800 132.80800 92.02800 1.000 34.38570 110 PHE R C 1
ATOM 2225 O O . PHE B 2 121 ? 124.55800 131.86700 92.57600 1.000 34.38570 110 PHE R O 1
ATOM 2233 N N . PHE B 2 122 ? 122.84800 133.32600 92.51900 1.000 33.55665 111 PHE R N 1
ATOM 2234 C CA . PHE B 2 122 ? 122.39200 133.02600 93.88100 1.000 33.55665 111 PHE R CA 1
ATOM 2235 C C . PHE B 2 122 ? 121.63900 131.70100 94.09400 1.000 33.55665 111 PHE R C 1
ATOM 2236 O O . PHE B 2 122 ? 121.96200 131.00900 95.07100 1.000 33.55665 111 PHE R O 1
ATOM 2244 N N . PRO B 2 123 ? 120.63300 131.30300 93.28500 1.000 33.55665 112 PRO R N 1
ATOM 2245 C CA . PRO B 2 123 ? 119.95800 130.02300 93.58700 1.000 33.55665 112 PRO R CA 1
ATOM 2246 C C . PRO B 2 123 ? 120.82500 128.79800 93.35100 1.000 33.55665 112 PRO R C 1
ATOM 2247 O O . PRO B 2 123 ? 120.61100 127.76700 94.00000 1.000 33.55665 112 PRO R O 1
ATOM 2251 N N . ILE B 2 124 ? 121.80600 128.88700 92.45500 1.000 33.55665 113 ILE R N 1
ATOM 2252 C CA . ILE B 2 124 ? 122.76500 127.80300 92.27500 1.000 33.55665 113 ILE R CA 1
ATOM 2253 C C . ILE B 2 124 ? 123.63100 127.64900 93.52500 1.000 33.55665 113 ILE R C 1
ATOM 2254 O O . ILE B 2 124 ? 123.91500 126.52800 93.98100 1.000 33.55665 113 ILE R O 1
ATOM 2259 N N . ALA B 2 125 ? 124.02200 128.77800 94.12600 1.000 33.55665 114 ALA R N 1
ATOM 2260 C CA . ALA B 2 125 ? 124.70500 128.75600 95.41400 1.000 33.55665 114 ALA R CA 1
ATOM 2261 C C . ALA B 2 125 ? 123.80400 128.22700 96.52100 1.000 33.55665 114 ALA R C 1
ATOM 2262 O O . ALA B 2 125 ? 124.29500 127.58700 97.45600 1.000 33.55665 114 ALA R O 1
ATOM 2264 N N . ALA B 2 126 ? 122.49300 128.47400 96.43100 1.000 33.55665 115 ALA R N 1
ATOM 2265 C CA . ALA B 2 126 ? 121.55800 127.89700 97.39600 1.000 33.55665 115 ALA R CA 1
ATOM 2266 C C . ALA B 2 126 ? 121.47900 126.37800 97.26100 1.000 33.55665 115 ALA R C 1
ATOM 2267 O O . ALA B 2 126 ? 121.37700 125.67100 98.27100 1.000 33.55665 115 ALA R O 1
ATOM 2269 N N . VAL B 2 127 ? 121.53500 125.87000 96.02200 1.000 33.55665 116 VAL R N 1
ATOM 2270 C CA . VAL B 2 127 ? 121.58900 124.42400 95.77400 1.000 33.55665 116 VAL R CA 1
ATOM 2271 C C . VAL B 2 127 ? 122.83000 123.81900 96.42300 1.000 33.55665 116 VAL R C 1
ATOM 2272 O O . VAL B 2 127 ? 122.75800 122.81100 97.14900 1.000 33.55665 116 VAL R O 1
ATOM 2276 N N . PHE B 2 128 ? 123.98500 124.44800 96.18100 1.000 33.55665 117 PHE R N 1
ATOM 2277 C CA . PHE B 2 128 ? 125.24900 123.91300 96.68300 1.000 33.55665 117 PHE R CA 1
ATOM 2278 C C . PHE B 2 128 ? 125.31600 123.99400 98.20500 1.000 33.55665 117 PHE R C 1
ATOM 2279 O O . PHE B 2 128 ? 125.80200 123.06400 98.86500 1.000 33.55665 117 PHE R O 1
ATOM 2287 N N . ALA B 2 129 ? 124.79600 125.08500 98.77600 1.000 33.55665 118 ALA R N 1
ATOM 2288 C CA . ALA B 2 129 ? 124.74600 125.24000 100.22300 1.000 33.55665 118 ALA R CA 1
ATOM 2289 C C . ALA B 2 129 ? 123.79400 124.24600 100.86800 1.000 33.55665 118 ALA R C 1
ATOM 2290 O O . ALA B 2 129 ? 124.06900 123.76900 101.97100 1.000 33.55665 118 ALA R O 1
ATOM 2292 N N . SER B 2 130 ? 122.68200 123.91600 100.20200 1.000 33.55665 119 SER R N 1
ATOM 2293 C CA . SER B 2 130 ? 121.76800 122.90500 100.72800 1.000 33.55665 119 SER R CA 1
ATOM 2294 C C . SER B 2 130 ? 122.41200 121.52600 100.75700 1.000 33.55665 119 SER R C 1
ATOM 2295 O O . SER B 2 130 ? 122.27300 120.79100 101.74400 1.000 33.55665 119 SER R O 1
ATOM 2298 N N . ILE B 2 131 ? 123.12300 121.16300 99.68600 1.000 33.55665 120 ILE R N 1
ATOM 2299 C CA . ILE B 2 131 ? 123.77100 119.85200 99.64300 1.000 33.55665 120 ILE R CA 1
ATOM 2300 C C . ILE B 2 131 ? 124.89900 119.76400 100.67400 1.000 33.55665 120 ILE R C 1
ATOM 2301 O O . ILE B 2 131 ? 125.03400 118.75600 101.38800 1.000 33.55665 120 ILE R O 1
ATOM 2306 N N . TYR B 2 132 ? 125.68100 120.84000 100.82400 1.000 33.55665 121 TYR R N 1
ATOM 2307 C CA . TYR B 2 132 ? 126.73900 120.84100 101.83200 1.000 33.55665 121 TYR R CA 1
ATOM 2308 C C . TYR B 2 132 ? 126.17900 120.88900 103.25400 1.000 33.55665 121 TYR R C 1
ATOM 2309 O O . TYR B 2 132 ? 126.77800 120.31500 104.17100 1.000 33.55665 121 TYR R O 1
ATOM 2318 N N . SER B 2 133 ? 125.02300 121.52900 103.45100 1.000 33.55665 122 SER R N 1
ATOM 2319 C CA . SER B 2 133 ? 124.38600 121.54000 104.76400 1.000 33.55665 122 SER R CA 1
ATOM 2320 C C . SER B 2 133 ? 123.85700 120.16100 105.13500 1.000 33.55665 122 SER R C 1
ATOM 2321 O O . SER B 2 133 ? 123.93400 119.75500 106.30100 1.000 33.55665 122 SER R O 1
ATOM 2324 N N . MET B 2 134 ? 123.30900 119.43300 104.15700 1.000 33.55665 123 MET R N 1
ATOM 2325 C CA . MET B 2 134 ? 122.88000 118.05900 104.40200 1.000 33.55665 123 MET R CA 1
ATOM 2326 C C . MET B 2 134 ? 124.07000 117.15700 104.71900 1.000 33.55665 123 MET R C 1
ATOM 2327 O O . MET B 2 134 ? 123.97300 116.26600 105.57600 1.000 33.55665 123 MET R O 1
ATOM 2332 N N . THR B 2 135 ? 125.20700 117.39600 104.05300 1.000 33.55665 124 THR R N 1
ATOM 2333 C CA . THR B 2 135 ? 126.43800 116.68000 104.38800 1.000 33.55665 124 THR R CA 1
ATOM 2334 C C . THR B 2 135 ? 126.89400 116.98700 105.81500 1.000 33.55665 124 THR R C 1
ATOM 2335 O O . THR B 2 135 ? 127.35100 116.09100 106.53600 1.000 33.55665 124 THR R O 1
ATOM 2339 N N . ALA B 2 136 ? 126.75300 118.24500 106.24400 1.000 33.55665 125 ALA R N 1
ATOM 2340 C CA . ALA B 2 136 ? 127.11400 118.61900 107.61100 1.000 33.55665 125 ALA R CA 1
ATOM 2341 C C . ALA B 2 136 ? 126.18500 117.97900 108.64200 1.000 33.55665 125 ALA R C 1
ATOM 2342 O O . ALA B 2 136 ? 126.63500 117.58300 109.72500 1.000 33.55665 125 ALA R O 1
ATOM 2344 N N . VAL B 2 137 ? 124.89100 117.87300 108.32600 1.000 33.55665 126 VAL R N 1
ATOM 2345 C CA . VAL B 2 137 ? 123.94000 117.20600 109.22000 1.000 33.55665 126 VAL R CA 1
ATOM 2346 C C . VAL B 2 137 ? 124.26500 115.71700 109.34100 1.000 33.55665 126 VAL R C 1
ATOM 2347 O O . VAL B 2 137 ? 124.21200 115.13800 110.44000 1.000 33.55665 126 VAL R O 1
ATOM 2351 N N . ALA B 2 138 ? 124.63600 115.08200 108.22200 1.000 33.55665 127 ALA R N 1
ATOM 2352 C CA . ALA B 2 138 ? 125.06700 113.68500 108.26200 1.000 33.55665 127 ALA R CA 1
ATOM 2353 C C . ALA B 2 138 ? 126.34800 113.51400 109.07400 1.000 33.55665 127 ALA R C 1
ATOM 2354 O O . ALA B 2 138 ? 126.51600 112.50900 109.77900 1.000 33.55665 127 ALA R O 1
ATOM 2356 N N . PHE B 2 139 ? 127.25600 114.49400 108.99800 1.000 33.55665 128 PHE R N 1
ATOM 2357 C CA . PHE B 2 139 ? 128.46000 114.47100 109.82700 1.000 33.55665 128 PHE R CA 1
ATOM 2358 C C . PHE B 2 139 ? 128.12500 114.59200 111.31100 1.000 33.55665 128 PHE R C 1
ATOM 2359 O O . PHE B 2 139 ? 128.76500 113.93700 112.14700 1.000 33.55665 128 PHE R O 1
ATOM 2367 N N . ASP B 2 140 ? 127.13800 115.43400 111.65400 1.000 33.55665 129 ASP R N 1
ATOM 2368 C CA . ASP B 2 140 ? 126.68400 115.53900 113.04200 1.000 33.55665 129 ASP R CA 1
ATOM 2369 C C . ASP B 2 140 ? 126.13100 114.21700 113.54200 1.000 33.55665 129 ASP R C 1
ATOM 2370 O O . ASP B 2 140 ? 126.40000 113.81100 114.67600 1.000 33.55665 129 ASP R O 1
ATOM 2375 N N . ARG B 2 141 ? 125.32300 113.55300 112.71200 1.000 33.55665 130 ARG R N 1
ATOM 2376 C CA . ARG B 2 141 ? 124.72100 112.28500 113.11500 1.000 33.55665 130 ARG R CA 1
ATOM 2377 C C . ARG B 2 141 ? 125.77700 111.20100 113.29500 1.000 33.55665 130 ARG R C 1
ATOM 2378 O O . ARG B 2 141 ? 125.72200 110.43500 114.26800 1.000 33.55665 130 ARG R O 1
ATOM 2386 N N . TYR B 2 142 ? 126.76600 111.15600 112.39200 1.000 33.55665 131 TYR R N 1
ATOM 2387 C CA . TYR B 2 142 ? 127.86600 110.20100 112.51700 1.000 33.55665 131 TYR R CA 1
ATOM 2388 C C . TYR B 2 142 ? 128.68100 110.44400 113.78100 1.000 33.55665 131 TYR R C 1
ATOM 2389 O O . TYR B 2 142 ? 129.00000 109.49600 114.51000 1.000 33.55665 131 TYR R O 1
ATOM 2398 N N . MET B 2 143 ? 129.00900 111.70900 114.06800 1.000 33.55665 132 MET R N 1
ATOM 2399 C CA . MET B 2 143 ? 129.80200 112.01200 115.25600 1.000 33.55665 132 MET R CA 1
ATOM 2400 C C . MET B 2 143 ? 129.01200 111.79700 116.54100 1.000 33.55665 132 MET R C 1
ATOM 2401 O O . MET B 2 143 ? 129.58800 111.39100 117.55500 1.000 33.55665 132 MET R O 1
ATOM 2406 N N . ALA B 2 144 ? 127.70400 112.05100 116.52200 1.000 33.55665 133 ALA R N 1
ATOM 2407 C CA . ALA B 2 144 ? 126.90000 111.89700 117.72600 1.000 33.55665 133 ALA R CA 1
ATOM 2408 C C . ALA B 2 144 ? 126.58400 110.44200 118.03400 1.000 33.55665 133 ALA R C 1
ATOM 2409 O O . ALA B 2 144 ? 126.42300 110.08900 119.20700 1.000 33.55665 133 ALA R O 1
ATOM 2411 N N . ILE B 2 145 ? 126.48400 109.58700 117.02200 1.000 33.55665 134 ILE R N 1
ATOM 2412 C CA . ILE B 2 145 ? 126.10700 108.19400 117.23300 1.000 33.55665 134 ILE R CA 1
ATOM 2413 C C . ILE B 2 145 ? 127.32700 107.28900 117.36900 1.000 33.55665 134 ILE R C 1
ATOM 2414 O O . ILE B 2 145 ? 127.38900 106.45600 118.27500 1.000 33.55665 134 ILE R O 1
ATOM 2419 N N . ILE B 2 146 ? 128.32200 107.44400 116.49100 1.000 33.55665 135 ILE R N 1
ATOM 2420 C CA . ILE B 2 146 ? 129.48200 106.55600 116.53200 1.000 33.55665 135 ILE R CA 1
ATOM 2421 C C . ILE B 2 146 ? 130.38700 106.89100 117.71600 1.000 33.55665 135 ILE R C 1
ATOM 2422 O O . ILE B 2 146 ? 130.88900 105.99200 118.40200 1.000 33.55665 135 ILE R O 1
ATOM 2427 N N . HIS B 2 147 ? 130.57700 108.18100 118.00700 1.000 33.55665 136 HIS R N 1
ATOM 2428 C CA . HIS B 2 147 ? 131.43900 108.63300 119.10000 1.000 33.55665 136 HIS R CA 1
ATOM 2429 C C . HIS B 2 147 ? 130.63100 109.51300 120.04800 1.000 33.55665 136 HIS R C 1
ATOM 2430 O O . HIS B 2 147 ? 130.80400 110.74100 120.06200 1.000 33.55665 136 HIS R O 1
ATOM 2437 N N . PRO B 2 148 ? 129.75900 108.92400 120.88000 1.000 33.55665 137 PRO R N 1
ATOM 2438 C CA . PRO B 2 148 ? 128.88600 109.75300 121.72000 1.000 33.55665 137 PRO R CA 1
ATOM 2439 C C . PRO B 2 148 ? 129.60000 110.36900 122.91500 1.000 33.55665 137 PRO R C 1
ATOM 2440 O O . PRO B 2 148 ? 129.26600 111.48800 123.31600 1.000 33.55665 137 PRO R O 1
ATOM 2444 N N . LEU B 2 149 ? 130.59300 109.66600 123.47500 1.000 33.55665 138 LEU R N 1
ATOM 2445 C CA . LEU B 2 149 ? 131.33200 110.17900 124.62500 1.000 33.55665 138 LEU R CA 1
ATOM 2446 C C . LEU B 2 149 ? 132.19000 111.38900 124.27600 1.000 33.55665 138 LEU R C 1
ATOM 2447 O O . LEU B 2 149 ? 132.50400 112.18600 125.16700 1.000 33.55665 138 LEU R O 1
ATOM 2452 N N . GLN B 2 150 ? 132.58000 111.54000 123.00600 1.000 33.55665 139 GLN R N 1
ATOM 2453 C CA . GLN B 2 150 ? 133.32600 112.70500 122.55100 1.000 33.55665 139 GLN R CA 1
ATOM 2454 C C . GLN B 2 150 ? 132.42100 113.93600 122.53800 1.000 33.55665 139 GLN R C 1
ATOM 2455 O O . GLN B 2 150 ? 131.23900 113.83100 122.20000 1.000 33.55665 139 GLN R O 1
ATOM 2461 N N . PRO B 2 151 ? 132.94100 115.10400 122.91000 1.000 33.55665 140 PRO R N 1
ATOM 2462 C CA . PRO B 2 151 ? 132.10700 116.31100 122.93400 1.000 33.55665 140 PRO R CA 1
ATOM 2463 C C . PRO B 2 151 ? 131.77700 116.81500 121.53600 1.000 33.55665 140 PRO R C 1
ATOM 2464 O O . PRO B 2 151 ? 132.48000 116.55200 120.55800 1.000 33.55665 140 PRO R O 1
ATOM 2468 N N . ARG B 2 152 ? 130.67900 117.56300 121.46400 1.000 33.55665 141 ARG R N 1
ATOM 2469 C CA . ARG B 2 152 ? 130.20000 118.13200 120.21500 1.000 33.55665 141 ARG R CA 1
ATOM 2470 C C . ARG B 2 152 ? 131.08600 119.30400 119.78600 1.000 33.55665 141 ARG R C 1
ATOM 2471 O O . ARG B 2 152 ? 131.93400 119.79100 120.54000 1.000 33.55665 141 ARG R O 1
ATOM 2479 N N . LEU B 2 153 ? 130.88700 119.74800 118.54600 1.000 33.55665 142 LEU R N 1
ATOM 2480 C CA . LEU B 2 153 ? 131.54700 120.95000 118.05900 1.000 33.55665 142 LEU R CA 1
ATOM 2481 C C . LEU B 2 153 ? 131.01600 122.18400 118.78100 1.000 33.55665 142 LEU R C 1
ATOM 2482 O O . LEU B 2 153 ? 129.87000 122.22200 119.23700 1.000 33.55665 142 LEU R O 1
ATOM 2487 N N . SER B 2 154 ? 131.86900 123.20000 118.88100 1.000 33.55665 143 SER R N 1
ATOM 2488 C CA . SER B 2 154 ? 131.49800 124.44000 119.54100 1.000 33.55665 143 SER R CA 1
ATOM 2489 C C . SER B 2 154 ? 130.50500 125.22800 118.69000 1.000 33.55665 143 SER R C 1
ATOM 2490 O O . SER B 2 154 ? 130.31500 124.96100 117.49900 1.000 33.55665 143 SER R O 1
ATOM 2493 N N . ALA B 2 155 ? 129.84700 126.20000 119.33100 1.000 33.85669 144 ALA R N 1
ATOM 2494 C CA . ALA B 2 155 ? 128.93100 127.08000 118.61000 1.000 33.85669 144 ALA R CA 1
ATOM 2495 C C . ALA B 2 155 ? 129.67800 127.96200 117.61900 1.000 33.85669 144 ALA R C 1
ATOM 2496 O O . ALA B 2 155 ? 129.19400 128.20500 116.50400 1.000 33.85669 144 ALA R O 1
ATOM 2498 N N . THR B 2 156 ? 130.86200 128.44300 118.00500 1.000 33.84090 145 THR R 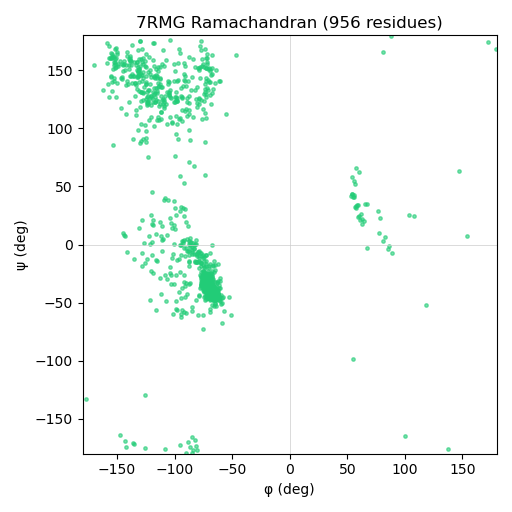N 1
ATOM 2499 C CA . THR B 2 156 ? 131.68300 129.20800 117.07500 1.000 33.84090 145 THR R CA 1
ATOM 2500 C C . THR B 2 156 ? 132.21100 128.33500 115.94100 1.000 33.84090 145 THR R C 1
ATOM 2501 O O . THR B 2 156 ? 132.30300 128.80600 114.80500 1.000 33.84090 145 THR R O 1
ATOM 2505 N N . ALA B 2 157 ? 132.49600 127.05400 116.20700 1.000 33.55665 146 ALA R N 1
ATOM 2506 C CA . ALA B 2 157 ? 132.90300 126.14500 115.13900 1.000 33.55665 146 ALA R CA 1
ATOM 2507 C C . ALA B 2 157 ? 131.74200 125.85100 114.19700 1.000 33.55665 146 ALA R C 1
ATOM 2508 O O . ALA B 2 157 ? 131.93700 125.73100 112.98200 1.000 33.55665 146 ALA R O 1
ATOM 2510 N N . THR B 2 158 ? 130.52800 125.74900 114.74500 1.000 33.55665 147 THR R N 1
ATOM 2511 C CA . THR B 2 158 ? 129.33100 125.57000 113.92800 1.000 33.55665 147 THR R CA 1
ATOM 2512 C C . THR B 2 158 ? 129.09000 126.77500 113.02100 1.000 33.55665 147 THR R C 1
ATOM 2513 O O . THR B 2 158 ? 128.77600 126.61700 111.83100 1.000 33.55665 147 THR R O 1
ATOM 2517 N N . LYS B 2 159 ? 129.26700 127.98700 113.56000 1.000 33.55665 148 LYS R N 1
ATOM 2518 C CA . LYS B 2 159 ? 129.13600 129.19400 112.74800 1.000 33.55665 148 LYS R CA 1
ATOM 2519 C C . LYS B 2 159 ? 130.23800 129.29600 111.69700 1.000 33.55665 148 LYS R C 1
ATOM 2520 O O . LYS B 2 159 ? 129.98200 129.76800 110.58100 1.000 33.55665 148 LYS R O 1
ATOM 2522 N N . VAL B 2 160 ? 131.45400 128.84600 112.03100 1.000 33.55665 149 VAL R N 1
ATOM 2523 C CA . VAL B 2 160 ? 132.54500 128.80300 111.05700 1.000 33.55665 149 VAL R CA 1
ATOM 2524 C C . VAL B 2 160 ? 132.21600 127.84800 109.91300 1.000 33.55665 149 VAL R C 1
ATOM 2525 O O . VAL B 2 160 ? 132.42400 128.18200 108.74200 1.000 33.55665 149 VAL R O 1
ATOM 2529 N N . VAL B 2 161 ? 131.66900 126.66800 110.22500 1.000 33.55665 150 VAL R N 1
ATOM 2530 C CA . VAL B 2 161 ? 131.34400 125.69800 109.17600 1.000 33.55665 150 VAL R CA 1
ATOM 2531 C C . VAL B 2 161 ? 130.19500 126.20700 108.30000 1.000 33.55665 150 VAL R C 1
ATOM 2532 O O . VAL B 2 161 ? 130.21300 126.02500 107.07500 1.000 33.55665 150 VAL R O 1
ATOM 2536 N N . ILE B 2 162 ? 129.21500 126.90100 108.90100 1.000 33.55665 151 ILE R N 1
ATOM 2537 C CA . ILE B 2 162 ? 128.14900 127.54900 108.12400 1.000 33.55665 151 ILE R CA 1
ATOM 2538 C C . ILE B 2 162 ? 128.72600 128.60100 107.17500 1.000 33.55665 151 ILE R C 1
ATOM 2539 O O . ILE B 2 162 ? 128.36600 128.65700 105.98500 1.000 33.55665 151 ILE R O 1
ATOM 2544 N N . CYS B 2 163 ? 129.65400 129.42400 107.68000 1.000 33.55665 152 CYS R N 1
ATOM 2545 C CA . CYS B 2 163 ? 130.27600 130.46200 106.86100 1.000 33.55665 152 CYS R CA 1
ATOM 2546 C C . CYS B 2 163 ? 131.10100 129.86900 105.72200 1.000 33.55665 152 CYS R C 1
ATOM 2547 O O . CYS B 2 163 ? 131.03800 130.35900 104.59100 1.000 33.55665 152 CYS R O 1
ATOM 2550 N N . VAL B 2 164 ? 131.85700 128.80100 105.99600 1.000 33.55665 153 VAL R N 1
ATOM 2551 C CA . VAL B 2 164 ? 132.65900 128.14100 104.96400 1.000 33.55665 153 VAL R CA 1
ATOM 2552 C C . VAL B 2 164 ? 131.76600 127.49700 103.90500 1.000 33.55665 153 VAL R C 1
ATOM 2553 O O . VAL B 2 164 ? 132.05800 127.57900 102.70200 1.000 33.55665 153 VAL R O 1
ATOM 2557 N N . ILE B 2 165 ? 130.65000 126.89000 104.32900 1.000 33.55665 154 ILE R N 1
ATOM 2558 C CA . ILE B 2 165 ? 129.71600 126.26300 103.39400 1.000 33.55665 154 ILE R CA 1
ATOM 2559 C C . ILE B 2 165 ? 129.11900 127.30500 102.45300 1.000 33.55665 154 ILE R C 1
ATOM 2560 O O . ILE B 2 165 ? 129.11600 127.12600 101.22700 1.000 33.55665 154 ILE R O 1
ATOM 2565 N N . TRP B 2 166 ? 128.68300 128.44500 103.00300 1.000 33.55665 155 TRP R N 1
ATOM 2566 C CA . TRP B 2 166 ? 128.08800 129.47300 102.15000 1.000 33.55665 155 TRP R CA 1
ATOM 2567 C C . TRP B 2 166 ? 129.12600 130.18000 101.27800 1.000 33.55665 155 TRP R C 1
ATOM 2568 O O . TRP B 2 166 ? 128.82300 130.52800 100.12800 1.000 33.55665 155 TRP R O 1
ATOM 2579 N N . VAL B 2 167 ? 130.35200 130.36700 101.78300 1.000 33.55665 156 VAL R N 1
ATOM 2580 C CA . VAL B 2 167 ? 131.40300 131.02100 101.00300 1.000 33.55665 156 VAL R CA 1
ATOM 2581 C C . VAL B 2 167 ? 131.81700 130.16000 99.81300 1.000 33.55665 156 VAL R C 1
ATOM 2582 O O . VAL B 2 167 ? 131.89600 130.65000 98.68100 1.000 33.55665 156 VAL R O 1
ATOM 2586 N N . LEU B 2 168 ? 132.05800 128.86100 100.03500 1.000 33.55665 157 LEU R N 1
ATOM 2587 C CA . LEU B 2 168 ? 132.38800 128.00000 98.89900 1.000 33.55665 157 LEU R CA 1
ATOM 2588 C C . LEU B 2 168 ? 131.19300 127.73500 97.99000 1.000 33.55665 157 LEU R C 1
ATOM 2589 O O . LEU B 2 168 ? 131.39000 127.50000 96.79200 1.000 33.55665 157 LEU R O 1
ATOM 2594 N N . ALA B 2 169 ? 129.95900 127.81500 98.50500 1.000 33.55665 158 ALA R N 1
ATOM 2595 C CA . ALA B 2 169 ? 128.79100 127.72100 97.63000 1.000 33.55665 158 ALA R CA 1
ATOM 2596 C C . ALA B 2 169 ? 128.71600 128.90600 96.67200 1.000 33.55665 158 ALA R C 1
ATOM 2597 O O . ALA B 2 169 ? 128.53800 128.72700 95.45800 1.000 33.55665 158 ALA R O 1
ATOM 2599 N N . LEU B 2 170 ? 128.88600 130.12500 97.19800 1.000 33.55665 159 LEU R N 1
ATOM 2600 C CA . LEU B 2 170 ? 128.89100 131.31000 96.34400 1.000 33.55665 159 LEU R CA 1
ATOM 2601 C C . LEU B 2 170 ? 130.10700 131.34300 95.42200 1.000 33.55665 159 LEU R C 1
ATOM 2602 O O . LEU B 2 170 ? 129.99600 131.78800 94.27600 1.000 33.55665 159 LEU R O 1
ATOM 2607 N N . LEU B 2 171 ? 131.25800 130.85000 95.89000 1.000 33.55665 160 LEU R N 1
ATOM 2608 C CA . LEU B 2 171 ? 132.45800 130.81200 95.06000 1.000 33.55665 160 LEU R CA 1
ATOM 2609 C C . LEU B 2 171 ? 132.33100 129.80900 93.91900 1.000 33.55665 160 LEU R C 1
ATOM 2610 O O . LEU B 2 171 ? 132.84200 130.05600 92.82000 1.000 33.55665 160 LEU R O 1
ATOM 2615 N N . LEU B 2 172 ? 131.65700 128.68200 94.15100 1.000 32.42000 161 LEU R N 1
ATOM 2616 C CA . LEU B 2 172 ? 131.42600 127.72700 93.07600 1.000 32.42000 161 LEU R CA 1
ATOM 2617 C C . LEU B 2 172 ? 130.34900 128.20600 92.10900 1.000 32.42000 161 LEU R C 1
ATOM 2618 O O . LEU B 2 172 ? 130.43800 127.93000 90.90800 1.000 32.42000 161 LEU R O 1
ATOM 2623 N N . ALA B 2 173 ? 129.33500 128.92600 92.59900 1.000 32.32000 162 ALA R N 1
ATOM 2624 C CA . ALA B 2 173 ? 128.29100 129.42000 91.70800 1.000 32.32000 162 ALA R CA 1
ATOM 2625 C C . ALA B 2 173 ? 128.64200 130.74200 91.03200 1.000 32.32000 162 ALA R C 1
ATOM 2626 O O . ALA B 2 173 ? 127.88300 131.18700 90.16400 1.000 32.32000 162 ALA R O 1
ATOM 2628 N N . PHE B 2 174 ? 129.74600 131.37900 91.42200 1.000 35.49000 163 PHE R N 1
ATOM 2629 C CA . PHE B 2 174 ? 130.14000 132.65500 90.82200 1.000 35.49000 163 PHE R CA 1
ATOM 2630 C C . PHE B 2 174 ? 130.44800 132.65100 89.31700 1.000 35.49000 163 PHE R C 1
ATOM 2631 O O . PHE B 2 174 ? 130.02300 133.61300 88.65300 1.000 35.49000 163 PHE R O 1
ATOM 2633 N N . PRO B 2 175 ? 131.20300 131.69600 88.72400 1.000 36.16000 164 PRO R N 1
ATOM 2634 C CA . PRO B 2 175 ? 131.51600 131.83500 87.28400 1.000 36.16000 164 PRO R CA 1
ATOM 2635 C C . PRO B 2 175 ? 130.32000 131.73100 86.35000 1.000 36.16000 164 PRO R C 1
ATOM 2636 O O . PRO B 2 175 ? 130.38500 132.24600 85.22700 1.000 36.16000 164 PRO R O 1
ATOM 2640 N N . GLN B 2 176 ? 129.23300 131.08300 86.76500 1.000 36.10000 165 GLN R N 1
ATOM 2641 C CA . GLN B 2 176 ? 128.03800 131.07100 85.93100 1.000 36.10000 165 GLN R CA 1
ATOM 2642 C C . GLN B 2 176 ? 127.27700 132.38800 86.01000 1.000 36.10000 165 GLN R C 1
ATOM 2643 O O . GLN B 2 176 ? 126.68700 132.81700 85.01400 1.000 36.10000 165 GLN R O 1
ATOM 2649 N N . GLY B 2 177 ? 127.27900 133.03900 87.17600 1.000 38.30000 166 GLY R N 1
ATOM 2650 C CA . GLY B 2 177 ? 126.64600 134.33900 87.30100 1.000 38.30000 166 GLY R CA 1
ATOM 2651 C C . GLY B 2 177 ? 127.47000 135.48900 86.76900 1.000 38.30000 166 GLY R C 1
ATOM 2652 O O . GLY B 2 177 ? 126.91400 136.55400 86.48500 1.000 38.30000 166 GLY R O 1
ATOM 2653 N N . TYR B 2 178 ? 128.78300 135.30000 86.62800 1.000 40.23000 167 TYR R N 1
ATOM 2654 C CA . TYR B 2 178 ? 129.63100 136.35300 86.08000 1.000 40.23000 167 TYR R CA 1
ATOM 2655 C C . TYR B 2 178 ? 129.52300 136.42200 84.56200 1.000 40.23000 167 TYR R C 1
ATOM 2656 O O . TYR B 2 178 ? 129.41900 137.51200 83.98900 1.000 40.23000 167 TYR R O 1
ATOM 2665 N N . TYR B 2 179 ? 129.53900 135.27000 83.89800 1.000 40.09000 168 TYR R N 1
ATOM 2666 C CA . TYR B 2 179 ? 129.48800 135.19900 82.44300 1.000 40.09000 168 TYR R CA 1
ATOM 2667 C C . TYR B 2 179 ? 128.06500 135.20300 81.89700 1.000 40.09000 168 TYR R C 1
ATOM 2668 O O . TYR B 2 179 ? 127.88400 135.02800 80.68700 1.000 40.09000 168 TYR R O 1
ATOM 2677 N N . SER B 2 180 ? 127.06700 135.38000 82.75700 1.000 38.77000 169 SER R N 1
ATOM 2678 C CA . SER B 2 180 ? 125.67700 135.37700 82.32500 1.000 38.77000 169 SER R CA 1
ATOM 2679 C C . SER B 2 180 ? 125.35700 136.61600 81.50100 1.000 38.77000 169 SER R C 1
ATOM 2680 O O . SER B 2 180 ? 125.80800 137.72200 81.81100 1.000 38.77000 169 SER R O 1
ATOM 2683 N N . THR B 2 181 ? 124.56800 136.42500 80.44600 1.000 41.33000 170 THR R N 1
ATOM 2684 C CA . THR B 2 181 ? 124.16600 137.51800 79.57600 1.000 41.33000 170 THR R CA 1
ATOM 2685 C C . THR B 2 181 ? 122.83100 137.17700 78.93300 1.000 41.33000 170 THR R C 1
ATOM 2686 O O . THR B 2 181 ? 122.40800 136.01700 78.89100 1.000 41.33000 170 THR R O 1
ATOM 2690 N N . THR B 2 182 ? 122.16400 138.21100 78.43300 1.000 41.74000 171 THR R N 1
ATOM 2691 C CA . THR B 2 182 ? 120.90100 138.06200 77.72900 1.000 41.74000 171 THR R CA 1
ATOM 2692 C C . THR B 2 182 ? 121.06500 138.50300 76.28000 1.000 41.74000 171 THR R C 1
ATOM 2693 O O . THR B 2 182 ? 121.85300 139.40400 75.97400 1.000 41.74000 171 THR R O 1
ATOM 2697 N N . GLU B 2 183 ? 120.34800 137.82800 75.38600 1.000 44.86000 172 GLU R N 1
ATOM 2698 C CA . GLU B 2 183 ? 120.40500 138.12900 73.96300 1.000 44.86000 172 GLU R CA 1
ATOM 2699 C C . GLU B 2 183 ? 118.99300 138.16000 73.39700 1.000 44.86000 172 GLU R C 1
ATOM 2700 O O . GLU B 2 183 ? 118.12100 137.40100 73.83300 1.000 44.86000 172 GLU R O 1
ATOM 2706 N N . THR B 2 184 ? 118.77400 139.04800 72.43000 1.000 48.85000 173 THR R N 1
ATOM 2707 C CA . THR B 2 184 ? 117.48000 139.20300 71.78100 1.000 48.85000 173 THR R CA 1
ATOM 2708 C C . THR B 2 184 ? 117.52100 138.56000 70.39900 1.000 48.85000 173 THR R C 1
ATOM 2709 O O . THR B 2 184 ? 118.17900 139.07200 69.48700 1.000 48.85000 173 THR R O 1
ATOM 2713 N N . MET B 2 185 ? 116.81800 137.44600 70.25500 1.000 49.23000 174 MET R N 1
ATOM 2714 C CA . MET B 2 185 ? 116.55400 136.76600 69.00300 1.000 49.23000 174 MET R CA 1
ATOM 2715 C C . MET B 2 185 ? 115.20000 137.22300 68.46900 1.000 49.23000 174 MET R C 1
ATOM 2716 O O . MET B 2 185 ? 114.43300 137.86200 69.20000 1.000 49.23000 174 MET R O 1
ATOM 2721 N N . PRO B 2 186 ? 114.88600 136.96300 67.16400 1.000 51.38000 175 PRO R N 1
ATOM 2722 C CA . PRO B 2 186 ? 113.53400 137.25800 66.65700 1.000 51.38000 175 PRO R CA 1
ATOM 2723 C C . PRO B 2 186 ? 112.41300 136.59800 67.44900 1.000 51.38000 175 PRO R C 1
ATOM 2724 O O . PRO B 2 186 ? 112.27300 135.36900 67.46400 1.000 51.38000 175 PRO R O 1
ATOM 2728 N N . SER B 2 187 ? 111.63400 137.45500 68.12200 1.000 51.04000 176 SER R N 1
ATOM 2729 C CA . SER B 2 187 ? 110.56700 137.08700 69.06100 1.000 51.04000 176 SER R CA 1
ATOM 2730 C C . SER B 2 187 ? 111.06600 136.20000 70.20200 1.000 51.04000 176 SER R C 1
ATOM 2731 O O . SER B 2 187 ? 110.31900 135.36000 70.71000 1.000 51.04000 176 SER R O 1
ATOM 2734 N N . ARG B 2 188 ? 112.31600 136.38500 70.63800 1.000 47.07000 177 ARG R N 1
ATOM 2735 C CA . ARG B 2 188 ? 112.85900 135.61100 71.74900 1.000 47.07000 177 ARG R CA 1
ATOM 2736 C C . ARG B 2 188 ? 113.81900 136.46100 72.56800 1.000 47.07000 177 ARG R C 1
ATOM 2737 O O . ARG B 2 188 ? 114.57300 137.26400 72.01700 1.000 47.07000 177 ARG R O 1
ATOM 2745 N N . VAL B 2 189 ? 113.79000 136.28200 73.88700 1.000 41.78000 178 VAL R N 1
ATOM 2746 C CA . VAL B 2 189 ? 114.80200 136.82700 74.78800 1.000 41.78000 178 VAL R CA 1
ATOM 2747 C C . VAL B 2 189 ? 115.37400 135.66100 75.58000 1.000 41.78000 178 VAL R C 1
ATOM 2748 O O . VAL B 2 189 ? 114.61700 134.88800 76.17600 1.000 41.78000 178 VAL R O 1
ATOM 2752 N N . VAL B 2 190 ? 116.70100 135.51800 75.57800 1.000 40.49000 179 VAL R N 1
ATOM 2753 C CA . VAL B 2 190 ? 117.34800 134.36200 76.19000 1.000 40.49000 179 VAL R CA 1
ATOM 2754 C C . VAL B 2 190 ? 118.37700 134.81100 77.22300 1.000 40.49000 179 VAL R C 1
ATOM 2755 O O . VAL B 2 190 ? 119.08500 135.80500 77.03200 1.000 40.49000 179 VAL R O 1
ATOM 2759 N N . CYS B 2 191 ? 118.41500 134.08600 78.34100 1.000 38.29000 180 CYS R N 1
ATOM 2760 C CA . CYS B 2 191 ? 119.46500 134.17100 79.35100 1.000 38.29000 180 CYS R CA 1
ATOM 2761 C C . CYS B 2 191 ? 120.37100 132.95600 79.22000 1.000 38.29000 180 CYS R C 1
ATOM 2762 O O . CYS B 2 191 ? 119.88600 131.82000 79.19500 1.000 38.29000 180 CYS R O 1
ATOM 2765 N N . MET B 2 192 ? 121.67800 133.19200 79.13300 1.000 39.10000 181 MET R N 1
ATOM 2766 C CA . MET B 2 192 ? 122.61400 132.08800 78.97600 1.000 39.10000 181 MET R CA 1
ATOM 2767 C C . MET B 2 192 ? 123.97500 132.50300 79.50800 1.000 39.10000 181 MET R C 1
ATOM 2768 O O . MET B 2 192 ? 124.28300 133.69000 79.62200 1.000 39.10000 181 MET R O 1
ATOM 2773 N N . ILE B 2 193 ? 124.79600 131.50400 79.80500 1.000 38.87000 182 ILE R N 1
ATOM 2774 C CA . ILE B 2 193 ? 126.17600 131.73100 80.21700 1.000 38.87000 182 ILE R CA 1
ATOM 2775 C C . ILE B 2 193 ? 127.03400 131.80400 78.96100 1.000 38.87000 182 ILE R C 1
ATOM 2776 O O . ILE B 2 193 ? 127.06700 130.85900 78.16500 1.000 38.87000 182 ILE R O 1
ATOM 2781 N N . GLU B 2 194 ? 127.72300 132.92800 78.77900 1.000 41.77000 183 GLU R N 1
ATOM 2782 C CA . GLU B 2 194 ? 128.58100 133.14800 77.61700 1.000 41.77000 183 GLU R CA 1
ATOM 2783 C C . GLU B 2 194 ? 130.01600 132.86300 78.04500 1.000 41.77000 183 GLU R C 1
ATOM 2784 O O . GLU B 2 194 ? 130.70300 133.71900 78.60200 1.000 41.77000 183 GLU R O 1
ATOM 2790 N N . TRP B 2 195 ? 130.45900 131.63500 77.79100 1.000 42.95000 184 TRP R N 1
ATOM 2791 C CA . TRP B 2 195 ? 131.81300 131.23100 78.11400 1.000 42.95000 184 TRP R CA 1
ATOM 2792 C C . TRP B 2 195 ? 132.80300 131.90400 77.16400 1.000 42.95000 184 TRP R C 1
ATOM 2793 O O . TRP B 2 195 ? 132.42800 132.32400 76.06600 1.000 42.95000 184 TRP R O 1
ATOM 2804 N N . PRO B 2 196 ? 134.05800 132.07300 77.59200 1.000 45.54000 185 PRO R N 1
ATOM 2805 C CA . PRO B 2 196 ? 135.09700 132.53400 76.66000 1.000 45.54000 185 PRO R CA 1
ATOM 2806 C C . PRO B 2 196 ? 135.29300 131.54400 75.52000 1.000 45.54000 185 PRO R C 1
ATOM 2807 O O . PRO B 2 196 ? 135.24500 130.32800 75.71600 1.000 45.54000 185 PRO R O 1
ATOM 2811 N N . GLU B 2 197 ? 135.50400 132.08000 74.32000 1.000 51.80000 186 GLU R N 1
ATOM 2812 C CA . GLU B 2 197 ? 135.56100 131.24700 73.12800 1.000 51.80000 186 GLU R CA 1
ATOM 2813 C C . GLU B 2 197 ? 136.87500 130.47800 73.07800 1.000 51.80000 186 GLU R C 1
ATOM 2814 O O . GLU B 2 197 ? 137.95500 131.05600 73.23400 1.000 51.80000 186 GLU R O 1
ATOM 2820 N N . HIS B 2 198 ? 136.77500 129.17100 72.86600 1.000 52.56000 187 HIS R N 1
ATOM 2821 C CA . HIS B 2 198 ? 137.91800 128.28000 72.78500 1.000 52.56000 187 HIS R CA 1
ATOM 2822 C C . HIS B 2 198 ? 137.69900 127.33000 71.61800 1.000 52.56000 187 HIS R C 1
ATOM 2823 O O . HIS B 2 198 ? 136.55300 126.97300 71.31700 1.000 52.56000 187 HIS R O 1
ATOM 2830 N N . PRO B 2 199 ? 138.77000 126.92100 70.92900 1.000 53.30000 188 PRO R N 1
ATOM 2831 C CA . PRO B 2 199 ? 138.61300 125.93100 69.84700 1.000 53.30000 188 PRO R CA 1
ATOM 2832 C C . PRO B 2 199 ? 138.19000 124.54700 70.32100 1.000 53.30000 188 PRO R C 1
ATOM 2833 O O . PRO B 2 199 ? 137.72300 123.75100 69.49700 1.000 53.30000 188 PRO R O 1
ATOM 2837 N N . ASN B 2 200 ? 138.34000 124.22900 71.61000 1.000 50.51000 189 ASN R N 1
ATOM 2838 C CA . ASN B 2 200 ? 137.91700 122.94000 72.13500 1.000 50.51000 189 ASN R CA 1
ATOM 2839 C C . ASN B 2 200 ? 136.98400 123.04400 73.33600 1.000 50.51000 189 ASN R C 1
ATOM 2840 O O . ASN B 2 200 ? 136.58500 122.00000 73.86700 1.000 50.51000 189 ASN R O 1
ATOM 2842 N N . LYS B 2 201 ? 136.63100 124.26600 73.76600 1.000 48.05000 190 LYS R N 1
ATOM 2843 C CA . LYS B 2 201 ? 135.75000 124.54100 74.91300 1.000 48.05000 190 LYS R CA 1
ATOM 2844 C C . LYS B 2 201 ? 136.27700 123.90400 76.20100 1.000 48.05000 190 LYS R C 1
ATOM 2845 O O . LYS B 2 201 ? 135.56500 123.18200 76.90100 1.000 48.05000 190 LYS R O 1
ATOM 2851 N N . ILE B 2 202 ? 137.54800 124.18000 76.50400 1.000 47.96000 191 ILE R N 1
ATOM 2852 C CA . ILE B 2 202 ? 138.21000 123.54900 77.64400 1.000 47.96000 191 ILE R CA 1
ATOM 2853 C C . ILE B 2 202 ? 137.67200 124.08900 78.96600 1.000 47.96000 191 ILE R C 1
ATOM 2854 O O . ILE B 2 202 ? 137.43600 123.31900 79.90500 1.000 47.96000 191 ILE R O 1
ATOM 2859 N N . TYR B 2 203 ? 137.45300 125.40900 79.05200 1.000 48.41000 192 TYR R N 1
ATOM 2860 C CA . TYR B 2 203 ? 137.12000 126.05800 80.32300 1.000 48.41000 192 TYR R CA 1
ATOM 2861 C C . TYR B 2 203 ? 135.76700 125.59800 80.85700 1.000 48.41000 192 TYR R C 1
ATOM 2862 O O . TYR B 2 203 ? 135.64300 125.23300 82.03500 1.000 48.41000 192 TYR R O 1
ATOM 2871 N N . GLU B 2 204 ? 134.75000 125.57800 79.99200 1.000 45.49000 193 GLU R N 1
ATOM 2872 C CA . GLU B 2 204 ? 133.42600 125.12600 80.40200 1.000 45.49000 193 GLU R CA 1
ATOM 2873 C C . GLU B 2 204 ? 133.40300 123.62800 80.69000 1.000 45.49000 193 GLU R C 1
ATOM 2874 O O . GLU B 2 204 ? 132.67400 123.18900 81.58700 1.000 45.49000 193 GLU R O 1
ATOM 2880 N N . LYS B 2 205 ? 134.21000 122.84300 79.96500 1.000 43.21000 194 LYS R N 1
ATOM 2881 C CA . LYS B 2 205 ? 134.31100 121.40800 80.22500 1.000 43.21000 194 LYS R CA 1
ATOM 2882 C C . LYS B 2 205 ? 134.90200 121.13400 81.60300 1.000 43.21000 194 LYS R C 1
ATOM 2883 O O . LYS B 2 205 ? 134.36100 120.32800 82.37000 1.000 43.21000 194 LYS R O 1
ATOM 2889 N N . VAL B 2 206 ? 136.01100 121.80800 81.93100 1.000 40.56000 195 VAL R N 1
ATOM 2890 C CA . VAL B 2 206 ? 136.65000 121.64200 83.23700 1.000 40.56000 195 VAL R CA 1
ATOM 2891 C C . VAL B 2 206 ? 135.72900 122.12000 84.35200 1.000 40.56000 195 VAL R C 1
ATOM 2892 O O . VAL B 2 206 ? 135.59900 121.45200 85.38700 1.000 40.56000 195 VAL R O 1
ATOM 2896 N N . TYR B 2 207 ? 135.03500 123.24800 84.13700 1.000 37.75000 196 TYR R N 1
ATOM 2897 C CA . TYR B 2 207 ? 134.10200 123.75600 85.14100 1.000 37.75000 196 TYR R CA 1
ATOM 2898 C C . TYR B 2 207 ? 132.94600 122.79200 85.38000 1.000 37.75000 196 TYR R C 1
ATOM 2899 O O . TYR B 2 207 ? 132.58200 122.53300 86.53300 1.000 37.75000 196 TYR R O 1
ATOM 2908 N N . HIS B 2 208 ? 132.38700 122.21500 84.31100 1.000 36.81000 197 HIS R N 1
ATOM 2909 C CA . HIS B 2 208 ? 131.22700 121.34400 84.47500 1.000 36.81000 197 HIS R CA 1
ATOM 2910 C C . HIS B 2 208 ? 131.60900 120.00000 85.08300 1.000 36.81000 197 HIS R C 1
ATOM 2911 O O . HIS B 2 208 ? 130.88200 119.48200 85.93800 1.000 36.81000 197 HIS R O 1
ATOM 2918 N N . ILE B 2 209 ? 132.75500 119.43300 84.68500 1.000 35.24000 198 ILE R N 1
ATOM 2919 C CA . ILE B 2 209 ? 133.20100 118.17400 85.28100 1.000 35.24000 198 ILE R CA 1
ATOM 2920 C C . ILE B 2 209 ? 133.57900 118.37200 86.74800 1.000 35.24000 198 ILE R C 1
ATOM 2921 O O . ILE B 2 209 ? 133.23400 117.54400 87.60400 1.000 35.24000 198 ILE R O 1
ATOM 2926 N N . CYS B 2 210 ? 134.24000 119.49200 87.07200 1.000 35.42000 199 CYS R N 1
ATOM 2927 C CA . CYS B 2 210 ? 134.61000 119.76800 88.45800 1.000 35.42000 199 CYS R CA 1
ATOM 2928 C C . CYS B 2 210 ? 133.38600 120.01400 89.33400 1.000 35.42000 199 CYS R C 1
ATOM 2929 O O . CYS B 2 210 ? 133.32800 119.52300 90.46800 1.000 35.42000 199 CYS R O 1
ATOM 2932 N N . VAL B 2 211 ? 132.39100 120.75100 88.82600 1.000 31.53000 200 VAL R N 1
ATOM 2933 C CA . VAL B 2 211 ? 131.20100 120.99600 89.63300 1.000 31.53000 200 VAL R CA 1
ATOM 2934 C C . VAL B 2 211 ? 130.35900 119.72700 89.75700 1.000 31.53000 200 VAL R C 1
ATOM 2935 O O . VAL B 2 211 ? 129.76500 119.48400 90.81400 1.000 31.53000 200 VAL R O 1
ATOM 2939 N N . THR B 2 212 ? 130.36100 118.85900 88.73300 1.000 29.09000 201 THR R N 1
ATOM 2940 C CA . THR B 2 212 ? 129.65000 117.58900 88.83100 1.000 29.09000 201 THR R CA 1
ATOM 2941 C C . THR B 2 212 ? 130.29400 116.68400 89.87200 1.000 29.09000 201 THR R C 1
ATOM 2942 O O . THR B 2 212 ? 129.58800 116.08400 90.69000 1.000 29.09000 201 THR R O 1
ATOM 2946 N N . VAL B 2 213 ? 131.63300 116.64300 89.90300 1.000 28.02000 202 VAL R N 1
ATOM 2947 C CA . VAL B 2 213 ? 132.34100 115.84600 90.90600 1.000 28.02000 202 VAL R CA 1
ATOM 2948 C C . VAL B 2 213 ? 132.07100 116.38400 92.30800 1.000 28.02000 202 VAL R C 1
ATOM 2949 O O . VAL B 2 213 ? 131.55000 115.66200 93.16600 1.000 28.02000 202 VAL R O 1
ATOM 2953 N N . LEU B 2 214 ? 132.30000 117.68900 92.51700 1.000 27.34000 203 LEU R N 1
ATOM 2954 C CA . LEU B 2 214 ? 132.19400 118.28300 93.84800 1.000 27.34000 203 LEU R CA 1
ATOM 2955 C C . LEU B 2 214 ? 130.76300 118.36300 94.36900 1.000 27.34000 203 LEU R C 1
ATOM 2956 O O . LEU B 2 214 ? 130.57400 118.51600 95.58000 1.000 27.34000 203 LEU R O 1
ATOM 2961 N N . ILE B 2 215 ? 129.75700 118.26900 93.50400 1.000 26.46000 204 ILE R N 1
ATOM 2962 C CA . ILE B 2 215 ? 128.37600 118.39400 93.94500 1.000 26.46000 204 ILE R CA 1
ATOM 2963 C C . ILE B 2 215 ? 127.63000 117.05700 93.95800 1.000 26.46000 204 ILE R C 1
ATOM 2964 O O . ILE B 2 215 ? 126.77900 116.85100 94.84000 1.000 26.46000 204 ILE R O 1
ATOM 2969 N N . TYR B 2 216 ? 127.97800 116.10400 93.09300 1.000 21.83000 205 TYR R N 1
ATOM 2970 C CA . TYR B 2 216 ? 127.36700 114.78500 93.15900 1.000 21.83000 205 TYR R CA 1
ATOM 2971 C C . TYR B 2 216 ? 128.23800 113.77900 93.90500 1.000 21.83000 205 TYR R C 1
ATOM 2972 O O . TYR B 2 216 ? 127.78300 113.18600 94.88300 1.000 21.83000 205 TYR R O 1
ATOM 2981 N N . PHE B 2 217 ? 129.49100 113.58600 93.47500 1.000 23.05000 206 PHE R N 1
ATOM 2982 C CA . PHE B 2 217 ? 130.20800 112.37200 93.85300 1.000 23.05000 206 PHE R CA 1
ATOM 2983 C C . PHE B 2 217 ? 130.75600 112.42900 95.27500 1.000 23.05000 206 PHE R C 1
ATOM 2984 O O . PHE B 2 217 ? 130.65000 111.44500 96.01300 1.000 23.05000 206 PHE R O 1
ATOM 2992 N N . LEU B 2 218 ? 131.35400 113.55400 95.67200 1.000 23.78000 207 LEU R N 1
ATOM 2993 C CA . LEU B 2 218 ? 131.89800 113.66900 97.02700 1.000 23.78000 207 LEU R CA 1
ATOM 2994 C C . LEU B 2 218 ? 130.84500 113.62200 98.14100 1.000 23.78000 207 LEU R C 1
ATOM 2995 O O . LEU B 2 218 ? 131.02400 112.81500 99.07600 1.000 23.78000 207 LEU R O 1
ATOM 3000 N N . PRO B 2 219 ? 129.74700 114.41000 98.13100 1.000 22.46000 208 PRO R N 1
ATOM 3001 C CA . PRO B 2 219 ? 128.81900 114.30400 99.26700 1.000 22.46000 208 PRO R CA 1
ATOM 3002 C C . PRO B 2 219 ? 128.00200 113.02700 99.27000 1.000 22.46000 208 PRO R C 1
ATOM 3003 O O . PRO B 2 219 ? 127.62100 112.57600 100.35400 1.000 22.46000 208 PRO R O 1
ATOM 3007 N N . LEU B 2 220 ? 127.74500 112.41800 98.10600 1.000 21.67000 209 LEU R N 1
ATOM 3008 C CA . LEU B 2 220 ? 127.07300 111.12100 98.08600 1.000 21.67000 209 LEU R CA 1
ATOM 3009 C C . LEU B 2 220 ? 127.93000 110.04900 98.74200 1.000 21.67000 209 LEU R C 1
ATOM 3010 O O . LEU B 2 220 ? 127.42500 109.25500 99.54100 1.000 21.67000 209 LEU R O 1
ATOM 3015 N N . LEU B 2 221 ? 129.23600 110.04100 98.45200 1.000 23.02000 210 LEU R N 1
ATOM 3016 C CA . LEU B 2 221 ? 130.13700 109.07800 99.08100 1.000 23.02000 210 LEU R CA 1
ATOM 3017 C C . LEU B 2 221 ? 130.27200 109.32700 100.57900 1.000 23.02000 210 LEU R C 1
ATOM 3018 O O . LEU B 2 221 ? 130.25300 108.37300 101.36700 1.000 23.02000 210 LEU R O 1
ATOM 3023 N N . VAL B 2 222 ? 130.37400 110.59800 100.98900 1.000 22.47000 211 VAL R N 1
ATOM 3024 C CA . VAL B 2 222 ? 130.53300 110.92100 102.40900 1.000 22.47000 211 VAL R CA 1
ATOM 3025 C C . VAL B 2 222 ? 129.27600 110.55100 103.19700 1.000 22.47000 211 VAL R C 1
ATOM 3026 O O . VAL B 2 222 ? 129.35100 109.87700 104.23700 1.000 22.47000 211 VAL R O 1
ATOM 3030 N N . ILE 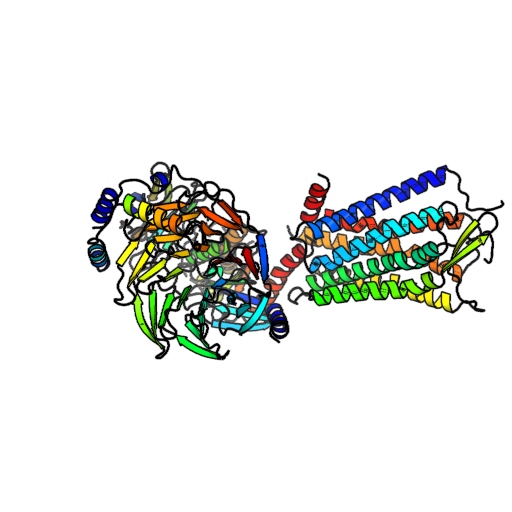B 2 223 ? 128.10400 110.95300 102.69200 1.000 22.05000 212 ILE R N 1
ATOM 3031 C CA . ILE B 2 223 ? 126.83500 110.66900 103.35400 1.000 22.05000 212 ILE R CA 1
ATOM 3032 C C . ILE B 2 223 ? 126.54200 109.17200 103.34600 1.000 22.05000 212 ILE R C 1
ATOM 3033 O O . ILE B 2 223 ? 126.07200 108.62100 104.34800 1.000 22.05000 212 ILE R O 1
ATOM 3038 N N . GLY B 2 224 ? 126.86300 108.48300 102.24600 1.000 21.82000 213 GLY R N 1
ATOM 3039 C CA . GLY B 2 224 ? 126.64900 107.04700 102.18600 1.000 21.82000 213 GLY R CA 1
ATOM 3040 C C . GLY B 2 224 ? 127.53500 106.26900 103.13800 1.000 21.82000 213 GLY R C 1
ATOM 3041 O O . GLY B 2 224 ? 127.07000 105.33500 103.79300 1.000 21.82000 213 GLY R O 1
ATOM 3042 N N . TYR B 2 225 ? 128.80900 106.66500 103.25700 1.000 22.86000 214 TYR R N 1
ATOM 3043 C CA . TYR B 2 225 ? 129.71500 106.01300 104.20100 1.000 22.86000 214 TYR R CA 1
ATOM 3044 C C . TYR B 2 225 ? 129.27300 106.23900 105.64300 1.000 22.86000 214 TYR R C 1
ATOM 3045 O O . TYR B 2 225 ? 129.20300 105.28800 106.43800 1.000 22.86000 214 TYR R O 1
ATOM 3054 N N . ALA B 2 226 ? 128.94800 107.49300 105.98900 1.000 21.75000 215 ALA R N 1
ATOM 3055 C CA . ALA B 2 226 ? 128.53700 107.81100 107.35500 1.000 21.75000 215 ALA R CA 1
ATOM 3056 C C . ALA B 2 226 ? 127.22100 107.13300 107.71800 1.000 21.75000 215 ALA R C 1
ATOM 3057 O O . ALA B 2 226 ? 127.09500 106.54700 108.80000 1.000 21.75000 215 ALA R O 1
ATOM 3059 N N . TYR B 2 227 ? 126.24800 107.15600 106.80500 1.000 23.01000 216 TYR R N 1
ATOM 3060 C CA . TYR B 2 227 ? 124.95500 106.54800 107.08000 1.000 23.01000 216 TYR R CA 1
ATOM 3061 C C . TYR B 2 227 ? 125.03400 105.02800 107.07000 1.000 23.01000 216 TYR R C 1
ATOM 3062 O O . TYR B 2 227 ? 124.29000 104.37700 107.80400 1.000 23.01000 216 TYR R O 1
ATOM 3071 N N . THR B 2 228 ? 125.95300 104.44700 106.28900 1.000 24.30000 217 THR R N 1
ATOM 3072 C CA . THR B 2 228 ? 126.14600 103.00100 106.31200 1.000 24.30000 217 THR R CA 1
ATOM 3073 C C . THR B 2 228 ? 126.75100 102.54500 107.63300 1.000 24.30000 217 THR R C 1
ATOM 3074 O O . THR B 2 228 ? 126.28900 101.55700 108.21800 1.000 24.30000 217 THR R O 1
ATOM 3078 N N . VAL B 2 229 ? 127.76600 103.26500 108.12700 1.000 23.52000 218 VAL R N 1
ATOM 3079 C CA . VAL B 2 229 ? 128.3740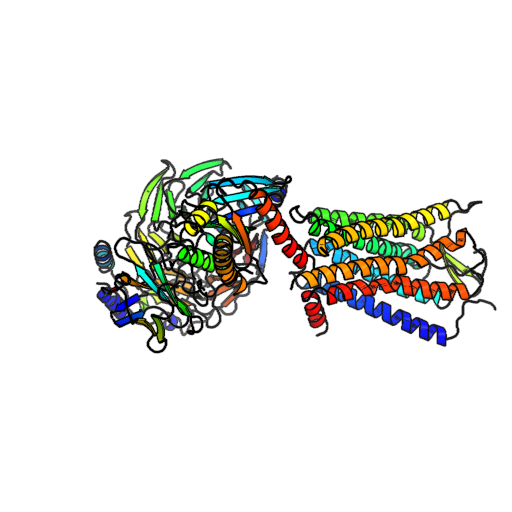0 102.92000 109.41400 1.000 23.52000 218 VAL R CA 1
ATOM 3080 C C . VAL B 2 229 ? 127.37300 103.10600 110.55500 1.000 23.52000 218 VAL R C 1
ATOM 3081 O O . VAL B 2 229 ? 127.25400 102.24400 111.44100 1.000 23.52000 218 VAL R O 1
ATOM 3085 N N . VAL B 2 230 ? 126.60400 104.20000 110.52100 1.000 23.48000 219 VAL R N 1
ATOM 3086 C CA . VAL B 2 230 ? 125.60800 104.46400 111.55900 1.000 23.48000 219 VAL R CA 1
ATOM 3087 C C . VAL B 2 230 ? 124.47900 103.43400 111.51100 1.000 23.48000 219 VAL R C 1
ATOM 3088 O O . VAL B 2 230 ? 124.02000 102.95300 112.55400 1.000 23.48000 219 VAL R O 1
ATOM 3092 N N . GLY B 2 231 ? 124.04300 103.04700 110.30800 1.000 26.07000 220 GLY R N 1
ATOM 3093 C CA . GLY B 2 231 ? 123.00400 102.03700 110.18600 1.000 26.07000 220 GLY R CA 1
ATOM 3094 C C . GLY B 2 231 ? 123.45700 100.65500 110.61600 1.000 26.07000 220 GLY R C 1
ATOM 3095 O O . GLY B 2 231 ? 122.67500 99.89300 111.19100 1.000 26.07000 220 GLY R O 1
ATOM 3096 N N . ILE B 2 232 ? 124.71700 100.31000 110.33500 1.000 26.75000 221 ILE R N 1
ATOM 3097 C CA . ILE B 2 232 ? 125.27800 99.04400 110.80000 1.000 26.75000 221 ILE R CA 1
ATOM 3098 C C . ILE B 2 232 ? 125.36500 99.02400 112.32300 1.000 26.75000 221 ILE R C 1
ATOM 3099 O O . ILE B 2 232 ? 125.03700 98.01600 112.96400 1.000 26.75000 221 ILE R O 1
ATOM 3104 N N . THR B 2 233 ? 125.76800 100.14800 112.92800 1.000 27.52000 222 THR R N 1
ATOM 3105 C CA . THR B 2 233 ? 125.85400 100.23000 114.38500 1.000 27.52000 222 THR R CA 1
ATOM 3106 C C . THR B 2 233 ? 124.47300 100.16100 115.03900 1.000 27.52000 222 THR R C 1
ATOM 3107 O O . THR B 2 233 ? 124.26700 99.40800 115.99700 1.000 27.52000 222 THR R O 1
ATOM 3111 N N . LEU B 2 234 ? 123.50700 100.91700 114.51500 1.000 29.24000 223 LEU R N 1
ATOM 3112 C CA . LEU B 2 234 ? 122.19000 100.99500 115.14000 1.000 29.24000 223 LEU R CA 1
ATOM 3113 C C . LEU B 2 234 ? 121.32400 99.77300 114.85800 1.000 29.24000 223 LEU R C 1
ATOM 3114 O O . LEU B 2 234 ? 120.43700 99.45800 115.66000 1.000 29.24000 223 LEU R O 1
ATOM 3119 N N . TRP B 2 235 ? 121.54400 99.09000 113.73100 1.000 33.42000 224 TRP R N 1
ATOM 3120 C CA . TRP B 2 235 ? 120.69800 97.95700 113.36700 1.000 33.42000 224 TRP R CA 1
ATOM 3121 C C . TRP B 2 235 ? 120.96500 96.75000 114.25800 1.000 33.42000 224 TRP R C 1
ATOM 3122 O O . TRP B 2 235 ? 120.03200 96.02900 114.63000 1.000 33.42000 224 TRP R O 1
ATOM 3133 N N . ALA B 2 236 ? 122.22500 96.51600 114.60800 1.000 34.31000 225 ALA R N 1
ATOM 3134 C CA . ALA B 2 236 ? 122.59300 95.38300 115.44800 1.000 34.31000 225 ALA R CA 1
ATOM 3135 C C . ALA B 2 236 ? 122.18200 95.61600 116.89800 1.000 34.31000 225 ALA R C 1
ATOM 3136 O O . ALA B 2 236 ? 121.21700 95.02300 117.38000 1.000 34.31000 225 ALA R O 1
ATOM 3138 N N . GLU B 2 249 ? 110.15700 97.71300 121.70100 1.000 51.05000 238 GLU R N 1
ATOM 3139 C CA . GLU B 2 249 ? 110.60500 98.67000 122.70500 1.000 51.05000 238 GLU R CA 1
ATOM 3140 C C . GLU B 2 249 ? 111.39200 99.81000 122.06800 1.000 51.05000 238 GLU R C 1
ATOM 3141 O O . GLU B 2 249 ? 110.81200 100.75600 121.53600 1.000 51.05000 238 GLU R O 1
ATOM 3147 N N . GLN B 2 250 ? 112.72100 99.71400 122.12700 1.000 46.90000 239 GLN R N 1
ATOM 3148 C CA . GLN B 2 250 ? 113.60100 100.73500 121.58000 1.000 46.90000 239 GLN R CA 1
ATOM 3149 C C . GLN B 2 250 ? 114.37300 100.27700 120.35100 1.000 46.90000 239 GLN R C 1
ATOM 3150 O O . GLN B 2 250 ? 115.08000 101.09200 119.74900 1.000 46.90000 239 GLN R O 1
ATOM 3152 N N . VAL B 2 251 ? 114.27200 99.00100 119.97400 1.000 42.80000 240 VAL R N 1
ATOM 3153 C CA . VAL B 2 251 ? 114.93200 98.52500 118.76100 1.000 42.80000 240 VAL R CA 1
ATOM 3154 C C . VAL B 2 251 ? 114.22200 99.06200 117.52300 1.000 42.80000 240 VAL R C 1
ATOM 3155 O O . VAL B 2 251 ? 114.86000 99.36000 116.50300 1.000 42.80000 240 VAL R O 1
ATOM 3159 N N . SER B 2 252 ? 112.89300 99.20000 117.59800 1.000 42.31000 241 SER R N 1
ATOM 3160 C CA . SER B 2 252 ? 112.09600 99.62800 116.45200 1.000 42.31000 241 SER R CA 1
ATOM 3161 C C . SER B 2 252 ? 112.39000 101.06800 116.05100 1.000 42.31000 241 SER R C 1
ATOM 3162 O O . SER B 2 252 ? 112.37600 101.38600 114.85700 1.000 42.31000 241 SER R O 1
ATOM 3165 N N . ALA B 2 253 ? 112.66800 101.94200 117.02300 1.000 38.88000 242 ALA R N 1
ATOM 3166 C CA . ALA B 2 253 ? 113.04100 103.31900 116.70800 1.000 38.88000 242 ALA R CA 1
ATOM 3167 C C . ALA B 2 253 ? 114.38500 103.38600 115.98900 1.000 38.88000 242 ALA R C 1
ATOM 3168 O O . ALA B 2 253 ? 114.54400 104.15300 115.02900 1.000 38.88000 242 ALA R O 1
ATOM 3170 N N . LYS B 2 254 ? 115.35500 102.57800 116.43100 1.000 36.15000 243 LYS R N 1
ATOM 3171 C CA . LYS B 2 254 ? 116.65300 102.52100 115.76200 1.000 36.15000 243 LYS R CA 1
ATOM 3172 C C . LYS B 2 254 ? 116.52400 101.97300 114.34600 1.000 36.15000 243 LYS R C 1
ATOM 3173 O O . LYS B 2 254 ? 117.16100 102.48200 113.41400 1.000 36.15000 243 LYS R O 1
ATOM 3179 N N . ARG B 2 255 ? 115.68800 100.94700 114.16300 1.000 37.08000 244 ARG R N 1
ATOM 3180 C CA . ARG B 2 255 ? 115.47300 100.40500 112.82500 1.000 37.08000 244 ARG R CA 1
ATOM 3181 C C . ARG B 2 255 ? 114.73000 101.39000 111.92800 1.000 37.08000 244 ARG R C 1
ATOM 3182 O O . ARG B 2 255 ? 114.99500 101.44300 110.72200 1.000 37.08000 244 ARG R O 1
ATOM 3190 N N . LYS B 2 256 ? 113.82900 102.19500 112.50100 1.000 34.19000 245 LYS R N 1
ATOM 3191 C CA . LYS B 2 256 ? 113.18000 103.26100 111.74300 1.000 34.19000 245 LYS R CA 1
ATOM 3192 C C . LYS B 2 256 ? 114.18200 104.33100 111.31900 1.000 34.19000 245 LYS R C 1
ATOM 3193 O O . LYS B 2 256 ? 114.08000 104.87900 110.21500 1.000 34.19000 245 LYS R O 1
ATOM 3199 N N . VAL B 2 257 ? 115.15800 104.63000 112.18100 1.000 32.04000 246 VAL R N 1
ATOM 3200 C CA . VAL B 2 257 ? 116.22400 105.57200 111.83200 1.000 32.04000 246 VAL R CA 1
ATOM 3201 C C . VAL B 2 257 ? 117.08100 105.02400 110.68700 1.000 32.04000 246 VAL R C 1
ATOM 3202 O O . VAL B 2 257 ? 117.44700 105.75900 109.75500 1.000 32.04000 246 VAL R O 1
ATOM 3206 N N . VAL B 2 258 ? 117.38700 103.72200 110.72700 1.000 31.14000 247 VAL R N 1
ATOM 3207 C CA . VAL B 2 258 ? 118.16300 103.08700 109.65700 1.000 31.14000 247 VAL R CA 1
ATOM 3208 C C . VAL B 2 258 ? 117.39300 103.10800 108.33300 1.000 31.14000 247 VAL R C 1
ATOM 3209 O O . VAL B 2 258 ? 117.96500 103.40100 107.27000 1.000 31.14000 247 VAL R O 1
ATOM 3213 N N . LYS B 2 259 ? 116.08400 102.82600 108.38300 1.000 31.02000 248 LYS R N 1
ATOM 3214 C CA . LYS B 2 259 ? 115.24100 102.90700 107.19000 1.000 31.02000 248 LYS R CA 1
ATOM 3215 C C . LYS B 2 259 ? 115.16900 104.33200 106.65100 1.000 31.02000 248 LYS R C 1
ATOM 3216 O O . LYS B 2 259 ? 115.16700 104.54100 105.42900 1.000 31.02000 248 LYS R O 1
ATOM 3222 N N . MET B 2 260 ? 115.12200 105.32100 107.55300 1.000 29.03000 249 MET R N 1
ATOM 3223 C CA . MET B 2 260 ? 115.14300 106.72800 107.15900 1.000 29.03000 249 MET R CA 1
ATOM 3224 C C . MET B 2 260 ? 116.42500 107.07900 106.41600 1.000 29.03000 249 MET R C 1
ATOM 3225 O O . MET B 2 260 ? 116.38300 107.76100 105.38700 1.000 29.03000 249 MET R O 1
ATOM 3230 N N . MET B 2 261 ? 117.57200 106.62000 106.92200 1.000 27.44000 250 MET R N 1
ATOM 3231 C CA . MET B 2 261 ? 118.84100 106.93500 106.26700 1.000 27.44000 250 MET R CA 1
ATOM 3232 C C . MET B 2 261 ? 118.99000 106.23100 104.92200 1.000 27.44000 250 MET R C 1
ATOM 3233 O O . MET B 2 261 ? 119.54800 106.81600 103.97800 1.000 27.44000 250 MET R O 1
ATOM 3238 N N . ILE B 2 262 ? 118.47900 104.99800 104.81000 1.000 27.10000 251 ILE R N 1
ATOM 3239 C CA . ILE B 2 262 ? 118.46000 104.29700 103.52400 1.000 27.10000 251 ILE R CA 1
ATOM 3240 C C . ILE B 2 262 ? 117.60400 105.05700 102.51300 1.000 27.10000 251 ILE R C 1
ATOM 3241 O O . ILE B 2 262 ? 118.00500 105.24700 101.35200 1.000 27.10000 251 ILE R O 1
ATOM 3246 N N . VAL B 2 263 ? 116.43800 105.54300 102.95900 1.000 26.51000 252 VAL R N 1
ATOM 3247 C CA . VAL B 2 263 ? 115.54600 106.33000 102.10800 1.000 26.51000 252 VAL R CA 1
ATOM 3248 C C . VAL B 2 263 ? 116.21700 107.62900 101.66400 1.000 26.51000 252 VAL R C 1
ATOM 3249 O O . VAL B 2 263 ? 116.13900 108.00500 100.48800 1.000 26.51000 252 VAL R O 1
ATOM 3253 N N . VAL B 2 264 ? 116.92100 108.30300 102.58500 1.000 24.64000 253 VAL R N 1
ATOM 3254 C CA . VAL B 2 264 ? 117.58700 109.57300 102.27400 1.000 24.64000 253 VAL R CA 1
ATOM 3255 C C . VAL B 2 264 ? 118.66800 109.38000 101.21300 1.000 24.64000 253 VAL R C 1
ATOM 3256 O O . VAL B 2 264 ? 118.71700 110.12000 100.21900 1.000 24.64000 253 VAL R O 1
ATOM 3260 N N . VAL B 2 265 ? 119.51100 108.35300 101.38000 1.000 23.54000 254 VAL R N 1
ATOM 3261 C CA . VAL B 2 265 ? 120.59600 108.11200 100.42500 1.000 23.54000 254 VAL R CA 1
ATOM 3262 C C . VAL B 2 265 ? 120.04800 107.71400 99.05300 1.000 23.54000 254 VAL R C 1
ATOM 3263 O O . VAL B 2 265 ? 120.49300 108.23900 98.01500 1.000 23.54000 254 VAL R O 1
ATOM 3267 N N . CYS B 2 266 ? 119.04600 106.82000 99.02700 1.000 25.25000 255 CYS R N 1
ATOM 3268 C CA . CYS B 2 266 ? 118.48100 106.36200 97.75800 1.000 25.25000 255 CYS R CA 1
ATOM 3269 C C . CYS B 2 266 ? 117.77300 107.48800 97.00900 1.000 25.25000 255 CYS R C 1
ATOM 3270 O O . CYS B 2 266 ? 117.96600 107.64500 95.79400 1.000 25.25000 255 CYS R O 1
ATOM 3273 N N . THR B 2 267 ? 116.97700 108.29800 97.71600 1.000 25.47000 256 THR R N 1
ATOM 3274 C CA . THR B 2 267 ? 116.27400 109.39400 97.05800 1.000 25.47000 256 THR R CA 1
ATOM 3275 C C . THR B 2 267 ? 117.22700 110.49500 96.61500 1.000 25.47000 256 THR R C 1
ATOM 3276 O O . THR B 2 267 ? 116.98900 111.12800 95.58300 1.000 25.47000 256 THR R O 1
ATOM 3280 N N . PHE B 2 268 ? 118.32200 110.72100 97.35500 1.000 23.75000 257 PHE R N 1
ATOM 3281 C CA . PHE B 2 268 ? 119.31900 111.69600 96.91700 1.000 23.75000 257 PHE R CA 1
ATOM 3282 C C . PHE B 2 268 ? 119.98100 111.26600 95.61300 1.000 23.75000 257 PHE R C 1
ATOM 3283 O O . PHE B 2 268 ? 120.08300 112.06300 94.66700 1.000 23.75000 257 PHE R O 1
ATOM 3291 N N . ALA B 2 269 ? 120.40600 109.99600 95.53800 1.000 24.41000 258 ALA R N 1
ATOM 3292 C CA . ALA B 2 269 ? 121.06100 109.50100 94.32700 1.000 24.41000 258 ALA R CA 1
ATOM 3293 C C . ALA B 2 269 ? 120.11500 109.50500 93.12800 1.000 24.41000 258 ALA R C 1
ATOM 3294 O O . ALA B 2 269 ? 120.48900 109.95900 92.03400 1.000 24.41000 258 ALA R O 1
ATOM 3296 N N . ILE B 2 270 ? 118.87000 109.05800 93.33300 1.000 25.08000 259 ILE R N 1
ATOM 3297 C CA . ILE B 2 270 ? 117.89900 108.99700 92.24200 1.000 25.08000 259 ILE R CA 1
ATOM 3298 C C . ILE B 2 270 ? 117.50100 110.39900 91.78400 1.000 25.08000 259 ILE R C 1
ATOM 3299 O O . ILE B 2 270 ? 117.42600 110.67100 90.57900 1.000 25.08000 259 ILE R O 1
ATOM 3304 N N . CYS B 2 271 ? 117.29000 111.32600 92.72400 1.000 25.25000 260 CYS R N 1
ATOM 3305 C CA . CYS B 2 271 ? 116.85600 112.66500 92.35600 1.000 25.25000 260 CYS R CA 1
ATOM 3306 C C . CYS B 2 271 ? 117.96900 113.50900 91.75100 1.000 25.25000 260 CYS R C 1
ATOM 3307 O O . CYS B 2 271 ? 117.66900 114.45400 91.01400 1.000 25.25000 260 CYS R O 1
ATOM 3310 N N . TRP B 2 272 ? 119.23800 113.21000 92.02900 1.000 22.83000 261 TRP R N 1
ATOM 3311 C CA . TRP B 2 272 ? 120.30600 114.04900 91.50400 1.000 22.83000 261 TRP R CA 1
ATOM 3312 C C . TRP B 2 272 ? 121.16300 113.38600 90.43300 1.000 22.83000 261 TRP R C 1
ATOM 3313 O O . TRP B 2 272 ? 122.13600 113.99900 89.98300 1.000 22.83000 261 TRP R O 1
ATOM 3324 N N . LEU B 2 273 ? 120.84000 112.15700 90.00400 1.000 23.23000 262 LEU R N 1
ATOM 3325 C CA . LEU B 2 273 ? 121.53400 111.60900 88.83600 1.000 23.23000 262 LEU R CA 1
ATOM 3326 C C . LEU B 2 273 ? 121.18500 112.30700 87.51200 1.000 23.23000 262 LEU R C 1
ATOM 3327 O O . LEU B 2 273 ? 122.12300 112.76800 86.82900 1.000 23.23000 262 LEU R O 1
ATOM 3332 N N . PRO B 2 274 ? 119.90800 112.42200 87.07200 1.000 23.75000 263 PRO R N 1
ATOM 3333 C CA . PRO B 2 274 ? 119.67700 112.94500 85.71000 1.000 23.75000 263 PRO R CA 1
ATOM 3334 C C . PRO B 2 274 ? 119.92800 114.43700 85.55600 1.000 23.75000 263 PRO R C 1
ATOM 3335 O O . PRO B 2 274 ? 120.11800 114.88700 84.42100 1.000 23.75000 263 PRO R O 1
ATOM 3339 N N . PHE B 2 275 ? 119.95000 115.19800 86.65400 1.000 23.28000 264 PHE R N 1
ATOM 3340 C CA . PHE B 2 275 ? 120.34300 116.60700 86.61700 1.000 23.28000 264 PHE R CA 1
ATOM 3341 C C . PHE B 2 275 ? 121.76800 116.76600 86.09500 1.000 23.28000 264 PHE R C 1
ATOM 3342 O O . PHE B 2 275 ? 122.02100 117.50600 85.13300 1.000 23.28000 264 PHE R O 1
ATOM 3350 N N . HIS B 2 276 ? 122.70700 116.02300 86.68300 1.000 23.93000 265 HIS R N 1
ATOM 3351 C CA . HIS B 2 276 ? 124.09100 116.09200 86.23800 1.000 23.93000 265 HIS R CA 1
ATOM 3352 C C . HIS B 2 276 ? 124.30200 115.35800 84.92000 1.000 23.93000 265 HIS R C 1
ATOM 3353 O O . HIS B 2 276 ? 125.19800 115.73500 84.15300 1.000 23.93000 265 HIS R O 1
ATOM 3360 N N . ILE B 2 277 ? 123.48000 114.33700 84.62700 1.000 26.26000 266 ILE R N 1
ATOM 3361 C CA . ILE B 2 277 ? 123.52100 113.70900 83.30200 1.000 26.26000 266 ILE R CA 1
ATOM 3362 C C . ILE B 2 277 ? 123.16400 114.71700 82.21300 1.000 26.26000 266 ILE R C 1
ATOM 3363 O O . ILE B 2 277 ? 123.85600 114.82100 81.19300 1.000 26.26000 266 ILE R O 1
ATOM 3368 N N . PHE B 2 278 ? 122.10700 115.50300 82.43300 1.000 28.21000 267 PHE R N 1
ATOM 3369 C CA . PHE B 2 278 ? 121.69900 116.53100 81.48000 1.000 28.21000 267 PHE R CA 1
ATOM 3370 C C . PHE B 2 278 ? 122.74100 117.63600 81.36300 1.000 28.21000 267 PHE R C 1
ATOM 3371 O O . PHE B 2 278 ? 123.02700 118.11500 80.26000 1.000 28.21000 267 PHE R O 1
ATOM 3379 N N . PHE B 2 279 ? 123.31100 118.07000 82.48500 1.000 28.83000 268 PHE R N 1
ATOM 3380 C CA . PHE B 2 279 ? 124.25900 119.17300 82.38900 1.000 28.83000 268 PHE R CA 1
ATOM 3381 C C . PHE B 2 279 ? 125.65900 118.73800 81.96300 1.000 28.83000 268 PHE R C 1
ATOM 3382 O O . PHE B 2 279 ? 126.49900 119.60500 81.70400 1.000 28.83000 268 PHE R O 1
ATOM 3390 N N . LEU B 2 280 ? 125.93400 117.43400 81.87700 1.000 32.19000 269 LEU R N 1
ATOM 3391 C CA . LEU B 2 280 ? 127.12700 116.95300 81.19000 1.000 32.19000 269 LEU R CA 1
ATOM 3392 C C . LEU B 2 280 ? 126.83600 116.43000 79.78700 1.000 32.19000 269 LEU R C 1
ATOM 3393 O O . LEU B 2 280 ? 127.78000 116.11900 79.05100 1.000 32.19000 269 LEU R O 1
ATOM 3398 N N . LEU B 2 281 ? 125.55900 116.31000 79.42100 1.000 36.87000 270 LEU R N 1
ATOM 3399 C CA . LEU B 2 281 ? 125.16200 115.87400 78.08000 1.000 36.87000 270 LEU R CA 1
ATOM 3400 C C . LEU B 2 281 ? 125.67200 116.71300 76.90000 1.000 36.87000 270 LEU R C 1
ATOM 3401 O O . LEU B 2 281 ? 126.10000 116.10000 75.90700 1.000 36.87000 270 LEU R O 1
ATOM 3406 N N . PRO B 2 282 ? 125.63400 118.06100 76.89100 1.000 39.01000 271 PRO R N 1
ATOM 3407 C CA . PRO B 2 282 ? 125.96500 118.77600 75.64100 1.000 39.01000 271 PRO R CA 1
ATOM 3408 C C . PRO B 2 282 ? 127.42400 118.71300 75.21600 1.000 39.01000 271 PRO R C 1
ATOM 3409 O O . PRO B 2 282 ? 127.74500 119.18100 74.11900 1.000 39.01000 271 PRO R O 1
ATOM 3413 N N . TYR B 2 283 ? 128.31500 118.16500 76.03000 1.000 41.71000 272 TYR R N 1
ATOM 3414 C CA . TYR B 2 283 ? 129.72300 118.11900 75.68200 1.000 41.71000 272 TYR R CA 1
ATOM 3415 C C . TYR B 2 283 ? 130.11000 116.79900 75.03000 1.000 41.71000 272 TYR R C 1
ATOM 3416 O O . TYR B 2 283 ? 131.27800 116.61400 74.67300 1.000 41.71000 272 TYR R O 1
ATOM 3425 N N . ILE B 2 284 ? 129.15500 115.88600 74.87000 1.000 42.39000 273 ILE R N 1
ATOM 3426 C CA . ILE B 2 284 ? 129.36000 114.67800 74.08300 1.000 42.39000 273 ILE R CA 1
ATOM 3427 C C . ILE B 2 284 ? 128.38600 114.56000 72.91700 1.000 42.39000 273 ILE R C 1
ATOM 3428 O O . ILE B 2 284 ? 128.69300 113.85000 71.94600 1.000 42.39000 273 ILE R O 1
ATOM 3433 N N . ASN B 2 285 ? 127.23100 115.22500 72.96400 1.000 43.76000 274 ASN R N 1
ATOM 3434 C CA . ASN B 2 285 ? 126.26400 115.19200 71.86600 1.000 43.76000 274 ASN R CA 1
ATOM 3435 C C . ASN B 2 285 ? 125.46000 116.48300 71.93000 1.000 43.76000 274 ASN R C 1
ATOM 3436 O O . ASN B 2 285 ? 124.37400 116.52900 72.52400 1.000 43.76000 274 ASN R O 1
ATOM 3441 N N . PRO B 2 286 ? 125.96200 117.56000 71.32000 1.000 43.34000 275 PRO R N 1
ATOM 3442 C CA . PRO B 2 286 ? 125.30100 118.86600 71.44500 1.000 43.34000 275 PRO R CA 1
ATOM 3443 C C . PRO B 2 286 ? 124.12200 119.08100 70.50900 1.000 43.34000 275 PRO R C 1
ATOM 3444 O O . PRO B 2 286 ? 123.56400 120.18500 70.49700 1.000 43.34000 275 PRO R O 1
ATOM 3448 N N . ASP B 2 287 ? 123.72200 118.08200 69.72800 1.000 45.33000 276 ASP R N 1
ATOM 3449 C CA . ASP B 2 287 ? 122.66000 118.25000 68.74500 1.000 45.33000 276 ASP R CA 1
ATOM 3450 C C . ASP B 2 287 ? 121.27700 117.90700 69.28400 1.000 45.33000 276 ASP R C 1
ATOM 3451 O O . ASP B 2 287 ? 120.30800 117.94000 68.51900 1.000 45.33000 276 ASP R O 1
ATOM 3456 N N . LEU B 2 288 ? 121.15700 117.58100 70.57300 1.000 40.94000 277 LEU R N 1
ATOM 3457 C CA . LEU B 2 288 ? 119.87300 117.16800 71.12800 1.000 40.94000 277 LEU R CA 1
ATOM 3458 C C . LEU B 2 288 ? 118.95500 118.34000 71.44800 1.000 40.94000 277 LEU R C 1
ATOM 3459 O O . LEU B 2 288 ? 117.77600 118.12000 71.74500 1.000 40.94000 277 LEU R O 1
ATOM 3464 N N . TYR B 2 289 ? 119.45800 119.57000 71.38800 1.000 40.25000 278 TYR R N 1
ATOM 3465 C CA . TYR B 2 289 ? 118.68100 120.76900 71.68300 1.000 40.25000 278 TYR R CA 1
ATOM 3466 C C . TYR B 2 289 ? 118.00900 121.37400 70.46300 1.000 40.25000 278 TYR R C 1
ATOM 3467 O O . TYR B 2 289 ? 117.83700 122.59400 70.41700 1.000 40.25000 278 TYR R O 1
ATOM 3476 N N . LEU B 2 290 ? 117.64000 120.56500 69.47600 1.000 43.42000 279 LEU R N 1
ATOM 3477 C CA . LEU B 2 290 ? 116.90500 121.04800 68.31900 1.000 43.42000 279 LEU R CA 1
ATOM 3478 C C . LEU B 2 290 ? 115.46900 120.53900 68.27700 1.000 43.42000 279 LEU R C 1
ATOM 3479 O O . LEU B 2 290 ? 114.82900 120.62200 67.22400 1.000 43.42000 279 LEU R O 1
ATOM 3484 N N . LYS B 2 291 ? 114.94800 120.01600 69.38800 1.000 38.67000 280 LYS R N 1
ATOM 3485 C CA . LYS B 2 291 ? 113.60000 119.46900 69.44500 1.000 38.67000 280 LYS R CA 1
ATOM 3486 C C . LYS B 2 291 ? 112.94600 119.82200 70.77700 1.000 38.67000 280 LYS R C 1
ATOM 3487 O O . LYS B 2 291 ? 113.60700 120.24000 71.73000 1.000 38.67000 280 LYS R O 1
ATOM 3489 N N . LYS B 2 292 ? 111.62200 119.64700 70.82800 1.000 36.45000 281 LYS R N 1
ATOM 3490 C CA . LYS B 2 292 ? 110.82900 119.88100 72.03100 1.000 36.45000 281 LYS R CA 1
ATOM 3491 C C . LYS B 2 292 ? 110.92000 118.73300 73.03100 1.000 36.45000 281 LYS R C 1
ATOM 3492 O O . LYS B 2 292 ? 110.49600 118.88500 74.19100 1.000 36.45000 281 LYS R O 1
ATOM 3498 N N . PHE B 2 293 ? 111.47700 117.59400 72.60800 1.000 35.01000 282 PHE R N 1
ATOM 3499 C CA . PHE B 2 293 ? 111.75400 116.50600 73.53600 1.000 35.01000 282 PHE R CA 1
ATOM 3500 C C . PHE B 2 293 ? 112.72500 116.93600 74.62400 1.000 35.01000 282 PHE R C 1
ATOM 3501 O O . PHE B 2 293 ? 112.61200 116.48000 75.76400 1.000 35.01000 282 PHE R O 1
ATOM 3509 N N . ILE B 2 294 ? 113.64200 117.85400 74.31400 1.000 32.64000 283 ILE R N 1
ATOM 3510 C CA . ILE B 2 294 ? 114.60300 118.25300 75.33100 1.000 32.64000 283 ILE R CA 1
ATOM 3511 C C . ILE B 2 294 ? 113.98600 119.22900 76.33800 1.000 32.64000 283 ILE R C 1
ATOM 3512 O O . ILE B 2 294 ? 114.40500 119.24800 77.50000 1.000 32.64000 283 ILE R O 1
ATOM 3517 N N . GLN B 2 295 ? 112.94900 120.00000 75.97000 1.000 31.63000 284 GLN R N 1
ATOM 3518 C CA . GLN B 2 295 ? 112.29200 120.77200 77.02200 1.000 31.63000 284 GLN R CA 1
ATOM 3519 C C . GLN B 2 295 ? 111.38900 119.89100 77.87200 1.000 31.63000 284 GLN R C 1
ATOM 3520 O O . GLN B 2 295 ? 111.22800 120.16500 79.06900 1.000 31.63000 284 GLN R O 1
ATOM 3526 N N . GLN B 2 296 ? 110.82000 118.82100 77.29400 1.000 29.48000 285 GLN R N 1
ATOM 3527 C CA . GLN B 2 296 ? 110.09600 117.86700 78.13500 1.000 29.48000 285 GLN R CA 1
ATOM 3528 C C . GLN B 2 296 ? 111.03500 117.14500 79.10300 1.000 29.48000 285 GLN R C 1
ATOM 3529 O O . GLN B 2 296 ? 110.69700 116.96000 80.28200 1.000 29.48000 285 GLN R O 1
ATOM 3535 N N . VAL B 2 297 ? 112.22800 116.76600 78.62700 1.000 27.71000 286 VAL R N 1
ATOM 3536 C CA . VAL B 2 297 ? 113.24400 116.15300 79.48400 1.000 27.71000 286 VAL R CA 1
ATOM 3537 C C . VAL B 2 297 ? 113.69700 117.12400 80.57100 1.000 27.71000 286 VAL R C 1
ATOM 3538 O O . VAL B 2 297 ? 113.85200 116.73500 81.73600 1.000 27.71000 286 VAL R O 1
ATOM 3542 N N . TYR B 2 298 ? 113.88900 118.40100 80.21500 1.000 26.78000 287 TYR R N 1
ATOM 3543 C CA . TYR B 2 298 ? 114.31000 119.40700 81.18900 1.000 26.78000 287 TYR R CA 1
ATOM 3544 C C . TYR B 2 298 ? 113.25300 119.63400 82.26300 1.000 26.78000 287 TYR R C 1
ATOM 3545 O O . TYR B 2 298 ? 113.58500 119.75400 83.44800 1.000 26.78000 287 TYR R O 1
ATOM 3554 N N . LEU B 2 299 ? 111.97500 119.68400 81.87100 1.000 27.20000 288 LEU R N 1
ATOM 3555 C CA . LEU B 2 299 ? 110.90300 119.84000 82.85100 1.000 27.20000 288 LEU R CA 1
ATOM 3556 C C . LEU B 2 299 ? 110.81200 118.62900 83.77700 1.000 27.20000 288 LEU R C 1
ATOM 3557 O O . LEU B 2 299 ? 110.63100 118.78400 84.99500 1.000 27.20000 288 LEU R O 1
ATOM 3562 N N . ALA B 2 300 ? 110.97800 117.42000 83.22300 1.000 26.14000 289 ALA R N 1
ATOM 3563 C CA . ALA B 2 300 ? 110.93300 116.20600 84.03600 1.000 26.14000 289 ALA R CA 1
ATOM 3564 C C . ALA B 2 300 ? 112.08900 116.14500 85.03200 1.000 26.14000 289 ALA R C 1
ATOM 3565 O O . ALA B 2 300 ? 111.88100 115.86300 86.22100 1.000 26.14000 289 ALA R O 1
ATOM 3567 N N . ILE B 2 301 ? 113.31400 116.43200 84.57500 1.000 25.21000 290 ILE R N 1
ATOM 3568 C CA . ILE B 2 301 ? 114.45900 116.36100 85.48100 1.000 25.21000 290 ILE R CA 1
ATOM 3569 C C . ILE B 2 301 ? 114.43600 117.50400 86.48700 1.000 25.21000 290 ILE R C 1
ATOM 3570 O O . ILE B 2 301 ? 114.94300 117.35400 87.60200 1.000 25.21000 290 ILE R O 1
ATOM 3575 N N . MET B 2 302 ? 113.84000 118.65100 86.14200 1.000 25.31000 291 MET R N 1
ATOM 3576 C CA . MET B 2 302 ? 113.80600 119.74000 87.10300 1.000 25.31000 291 MET R CA 1
ATOM 3577 C C . MET B 2 302 ? 112.75500 119.49200 88.17100 1.000 25.31000 291 MET R C 1
ATOM 3578 O O . MET B 2 302 ? 112.98500 119.82400 89.34000 1.000 25.31000 291 MET R O 1
ATOM 3583 N N . TRP B 2 303 ? 111.63400 118.86000 87.80100 1.000 26.75000 292 TRP R N 1
ATOM 3584 C CA . TRP B 2 303 ? 110.69000 118.38300 88.80800 1.000 26.75000 292 TRP R CA 1
ATOM 3585 C C . TRP B 2 303 ? 111.32900 117.33900 89.71600 1.000 26.75000 292 TRP R C 1
ATOM 3586 O O . TRP B 2 303 ? 111.16200 117.39200 90.94000 1.000 26.75000 292 TRP R O 1
ATOM 3597 N N . LEU B 2 304 ? 112.09300 116.40500 89.13700 1.000 24.57000 293 LEU R N 1
ATOM 3598 C CA . LEU B 2 304 ? 112.72900 115.35800 89.93600 1.000 24.57000 293 LEU R CA 1
ATOM 3599 C C . LEU B 2 304 ? 113.80500 115.91900 90.86200 1.000 24.57000 293 LEU R C 1
ATOM 3600 O O . LEU B 2 304 ? 113.96300 115.44700 91.99300 1.000 24.57000 293 LEU R O 1
ATOM 3605 N N . ALA B 2 305 ? 114.55500 116.92300 90.40300 1.000 24.49000 294 ALA R N 1
ATOM 3606 C CA . ALA B 2 305 ? 115.60500 117.50500 91.23100 1.000 24.49000 294 ALA R CA 1
ATOM 3607 C C . ALA B 2 305 ? 115.02700 118.39200 92.32500 1.000 24.49000 294 ALA R C 1
ATOM 3608 O O . ALA B 2 305 ? 115.50800 118.36900 93.46400 1.000 24.49000 294 ALA R O 1
ATOM 3610 N N . MET B 2 306 ? 114.00000 119.17900 92.01000 1.000 26.48000 295 MET R N 1
ATOM 3611 C CA . MET B 2 306 ? 113.42400 120.09800 92.97800 1.000 26.48000 295 MET R CA 1
ATOM 3612 C C . MET B 2 306 ? 112.38200 119.44700 93.87900 1.000 26.48000 295 MET R C 1
ATOM 3613 O O . MET B 2 306 ? 111.91300 120.09400 94.81900 1.000 26.48000 295 MET R O 1
ATOM 3618 N N . SER B 2 307 ? 112.00700 118.19000 93.62500 1.000 27.37000 296 SER R N 1
ATOM 3619 C CA . SER B 2 307 ? 111.09900 117.49400 94.52600 1.000 27.37000 296 SER R CA 1
ATOM 3620 C C . SER B 2 307 ? 111.79200 116.93600 95.76300 1.000 27.37000 296 SER R C 1
ATOM 3621 O O . SER B 2 307 ? 111.10600 116.44100 96.66200 1.000 27.37000 296 SER R O 1
ATOM 3624 N N . SER B 2 308 ? 113.12300 117.00500 95.83600 1.000 28.05000 297 SER R N 1
ATOM 3625 C CA . SER B 2 308 ? 113.84100 116.56400 97.02600 1.000 28.05000 297 SER R CA 1
ATOM 3626 C C . SER B 2 308 ? 113.76600 117.57300 98.16500 1.000 28.05000 297 SER R C 1
ATOM 3627 O O . SER B 2 308 ? 114.22100 117.26800 99.27200 1.000 28.05000 297 SER R O 1
ATOM 3630 N N . THR B 2 309 ? 113.21700 118.76200 97.91300 1.000 29.38000 298 THR R N 1
ATOM 3631 C CA . THR B 2 309 ? 113.03000 119.75400 98.96400 1.000 29.38000 298 THR R CA 1
ATOM 3632 C C . THR B 2 309 ? 111.92800 119.34500 99.93600 1.000 29.38000 298 THR R C 1
ATOM 3633 O O . THR B 2 309 ? 111.99100 119.68300 101.12400 1.000 29.38000 298 THR R O 1
ATOM 3637 N N . MET B 2 310 ? 110.92800 118.59800 99.46000 1.000 31.54000 299 MET R N 1
ATOM 3638 C CA . MET B 2 310 ? 109.78500 118.22600 100.28800 1.000 31.54000 299 MET R CA 1
ATOM 3639 C C . MET B 2 310 ? 110.12100 117.16800 101.33100 1.000 31.54000 299 MET R C 1
ATOM 3640 O O . MET B 2 310 ? 109.33200 116.96000 102.25700 1.000 31.54000 299 MET R O 1
ATOM 3645 N N . TYR B 2 311 ? 111.26500 116.49800 101.20000 1.000 30.48000 300 TYR R N 1
ATOM 3646 C CA . TYR B 2 311 ? 111.47500 115.22100 101.87600 1.000 30.48000 300 TYR R CA 1
ATOM 3647 C C . TYR B 2 311 ? 111.80000 115.38900 103.35700 1.000 30.48000 300 TYR R C 1
ATOM 3648 O O . TYR B 2 311 ? 111.34400 114.59300 104.18400 1.000 30.48000 300 TYR R O 1
ATOM 3657 N N . ASN B 2 312 ? 112.57100 116.41200 103.71400 1.000 32.51000 301 ASN R N 1
ATOM 3658 C CA . ASN B 2 312 ? 113.08000 116.54700 105.07800 1.000 32.51000 301 ASN R CA 1
ATOM 3659 C C . ASN B 2 312 ? 112.06200 117.01500 106.13000 1.000 32.51000 301 ASN R C 1
ATOM 3660 O O . ASN B 2 312 ? 112.13900 116.52000 107.26500 1.000 32.51000 301 ASN R O 1
ATOM 3665 N N . PRO B 2 313 ? 111.13400 117.96000 105.86000 1.000 32.71000 302 PRO R N 1
ATOM 3666 C CA . PRO B 2 313 ? 110.05800 118.18800 106.84700 1.000 32.71000 302 PRO R CA 1
ATOM 3667 C C . PRO B 2 313 ? 109.16500 116.98300 107.09100 1.000 32.71000 302 PRO R C 1
ATOM 3668 O O . PRO B 2 313 ? 108.72700 116.78000 108.22900 1.000 32.71000 302 PRO R O 1
ATOM 3672 N N . ILE B 2 314 ? 108.90000 116.16800 106.06700 1.000 32.23000 303 ILE R N 1
ATOM 3673 C CA . ILE B 2 314 ? 108.12200 114.94700 106.25900 1.000 32.23000 303 ILE R CA 1
ATOM 3674 C C . ILE B 2 314 ? 108.90000 113.94400 107.10600 1.000 32.23000 303 ILE R C 1
ATOM 3675 O O . ILE B 2 314 ? 108.32500 113.24500 107.94800 1.000 32.23000 303 ILE R O 1
ATOM 3680 N N . ILE B 2 315 ? 110.22200 113.88600 106.92000 1.000 32.25000 304 ILE R N 1
ATOM 3681 C CA . ILE B 2 315 ? 111.07300 113.00500 107.71700 1.000 32.25000 304 ILE R CA 1
ATOM 3682 C C . ILE B 2 315 ? 111.09000 113.44200 109.18100 1.000 32.25000 304 ILE R C 1
ATOM 3683 O O . ILE B 2 315 ? 110.95400 112.61200 110.09200 1.000 32.25000 304 ILE R O 1
ATOM 3688 N N . TYR B 2 316 ? 111.22600 114.75100 109.42700 1.000 34.95000 305 TYR R N 1
ATOM 3689 C CA . TYR B 2 316 ? 111.20100 115.26000 110.79700 1.000 34.95000 305 TYR R CA 1
ATOM 3690 C C . TYR B 2 316 ? 109.82800 115.09700 111.44000 1.000 34.95000 305 TYR R C 1
ATOM 3691 O O . TYR B 2 316 ? 109.73800 114.87700 112.65300 1.000 34.95000 305 TYR R O 1
ATOM 3700 N N . CYS B 2 317 ? 108.75700 115.19800 110.65000 1.000 37.65000 306 CYS R N 1
ATOM 3701 C CA . CYS B 2 317 ? 107.41500 114.95600 111.16700 1.000 37.65000 306 CYS R CA 1
ATOM 3702 C C . CYS B 2 317 ? 107.20600 113.48300 111.50400 1.000 37.65000 306 CYS R C 1
ATOM 3703 O O . CYS B 2 317 ? 106.53300 113.15600 112.48800 1.000 37.65000 306 CYS R O 1
ATOM 3706 N N . CYS B 2 318 ? 107.77500 112.58200 110.70100 1.000 37.19000 307 CYS R N 1
ATOM 3707 C CA . CYS B 2 318 ? 107.58400 111.15400 110.93500 1.000 37.19000 307 CYS R CA 1
ATOM 3708 C C . CYS B 2 318 ? 108.40000 110.66300 112.12400 1.000 37.19000 307 CYS R C 1
ATOM 3709 O O . CYS B 2 318 ? 107.92900 109.82300 112.90000 1.000 37.19000 307 CYS R O 1
ATOM 3712 N N . LEU B 2 319 ? 109.62400 111.16900 112.28700 1.000 35.28000 308 LEU R N 1
ATOM 3713 C CA . LEU B 2 319 ? 110.49800 110.64600 113.33300 1.000 35.28000 308 LEU R CA 1
ATOM 3714 C C . LEU B 2 319 ? 110.14800 111.20800 114.70700 1.000 35.28000 308 LEU R C 1
ATOM 3715 O O . LEU B 2 319 ? 109.79400 110.45900 115.62400 1.000 35.28000 308 LEU R O 1
ATOM 3720 N N . ASN B 2 320 ? 110.23900 112.52400 114.86700 1.000 38.58000 309 ASN R N 1
ATOM 3721 C CA . ASN B 2 320 ? 110.13600 113.15200 116.17700 1.000 38.58000 309 ASN R CA 1
ATOM 3722 C C . ASN B 2 320 ? 108.70600 113.60100 116.44800 1.000 38.58000 309 ASN R C 1
ATOM 3723 O O . ASN B 2 320 ? 108.06000 114.20000 115.58300 1.000 38.58000 309 ASN R O 1
ATOM 3728 N N . ASP B 2 321 ? 108.21600 113.30900 117.65500 1.000 41.60000 310 ASP R N 1
ATOM 3729 C CA . ASP B 2 321 ? 106.88900 113.75500 118.06300 1.000 41.60000 310 ASP R CA 1
ATOM 3730 C C . ASP B 2 321 ? 106.82800 115.24300 118.39200 1.000 41.60000 310 ASP R C 1
ATOM 3731 O O . ASP B 2 321 ? 105.74600 115.83700 118.30900 1.000 41.60000 310 ASP R O 1
ATOM 3736 N N . ARG B 2 322 ? 107.95700 115.84700 118.77200 1.000 40.66000 311 ARG R N 1
ATOM 3737 C CA . ARG B 2 322 ? 107.99000 117.28500 119.02300 1.000 40.66000 311 ARG R CA 1
ATOM 3738 C C . ARG B 2 322 ? 107.77200 118.07300 117.73800 1.000 40.66000 311 ARG R C 1
ATOM 3739 O O . ARG B 2 322 ? 107.10300 119.11200 117.74600 1.000 40.66000 311 ARG R O 1
ATOM 3741 N N . PHE B 2 323 ? 108.31700 117.58400 116.62100 1.000 39.75000 312 PHE R N 1
ATOM 3742 C CA . PHE B 2 323 ? 108.05300 118.21500 115.33200 1.000 39.75000 312 PHE R CA 1
ATOM 3743 C C . PHE B 2 323 ? 106.60400 118.02600 114.90100 1.000 39.75000 312 PHE R C 1
ATOM 3744 O O . PHE B 2 323 ? 106.03300 118.91600 114.26600 1.000 39.75000 312 PHE R O 1
ATOM 3752 N N . ARG B 2 324 ? 105.99600 116.88500 115.24600 1.000 42.01000 313 ARG R N 1
ATOM 3753 C CA . ARG B 2 324 ? 104.57000 116.68700 114.99400 1.000 42.01000 313 ARG R CA 1
ATOM 3754 C C . ARG B 2 324 ? 103.72400 117.66600 115.80000 1.000 42.01000 313 ARG R C 1
ATOM 3755 O O . ARG B 2 324 ? 102.75000 118.23000 115.28200 1.000 42.01000 313 ARG R O 1
ATOM 3763 N N . LEU B 2 325 ? 104.09300 117.89000 117.06500 1.000 43.55000 314 LEU R N 1
ATOM 3764 C CA . LEU B 2 325 ? 103.39400 118.87000 117.89200 1.000 43.55000 314 LEU R CA 1
ATOM 3765 C C . LEU B 2 325 ? 103.58600 120.28500 117.35900 1.000 43.55000 314 LEU R C 1
ATOM 3766 O O . LEU B 2 325 ? 102.65800 121.09900 117.40200 1.000 43.55000 314 LEU R O 1
ATOM 3768 N N . GLY B 2 326 ? 104.77800 120.59100 116.84400 1.000 44.93000 315 GLY R N 1
ATOM 3769 C CA . GLY B 2 326 ? 105.00400 121.89300 116.23600 1.000 44.93000 315 GLY R CA 1
ATOM 3770 C C . GLY B 2 326 ? 104.22400 122.09900 114.94900 1.000 44.93000 315 GLY R C 1
ATOM 3771 O O . GLY B 2 326 ? 103.75500 123.20600 114.67100 1.000 44.93000 315 GLY R O 1
ATOM 3772 N N . PHE B 2 327 ? 104.09500 121.04400 114.13700 1.000 45.47000 316 PHE R N 1
ATOM 3773 C CA . PHE B 2 327 ? 103.26700 121.11400 112.93400 1.000 45.47000 316 PHE R CA 1
ATOM 3774 C C . PHE B 2 327 ? 101.79200 121.29000 113.27800 1.000 45.47000 316 PHE R C 1
ATOM 3775 O O . PHE B 2 327 ? 101.07100 122.01100 112.57800 1.000 45.47000 316 PHE R O 1
ATOM 3783 N N . LYS B 2 328 ? 101.32100 120.63000 114.34200 1.000 48.62000 317 LYS R N 1
ATOM 3784 C CA . LYS B 2 328 ? 99.94000 120.83100 114.77400 1.000 48.62000 317 LYS R CA 1
ATOM 3785 C C . LYS B 2 328 ? 99.72900 122.21600 115.37900 1.000 48.62000 317 LYS R C 1
ATOM 3786 O O . LYS B 2 328 ? 98.64500 122.79300 115.23800 1.000 48.62000 317 LYS R O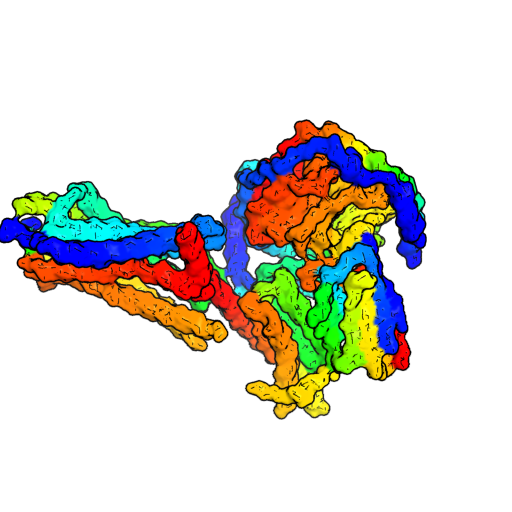 1
ATOM 3792 N N . HIS B 2 329 ? 100.74500 122.76100 116.05100 1.000 48.44000 318 HIS R N 1
ATOM 3793 C CA . HIS B 2 329 ? 100.63800 124.08400 116.65400 1.000 48.44000 318 HIS R CA 1
ATOM 3794 C C . HIS B 2 329 ? 100.71300 125.19800 115.61800 1.000 48.44000 318 HIS R C 1
ATOM 3795 O O . HIS B 2 329 ? 100.05600 126.23300 115.78000 1.000 48.44000 318 HIS R O 1
ATOM 3802 N N . ALA B 2 330 ? 101.49900 125.01200 114.55500 1.000 47.47000 319 ALA R N 1
ATOM 3803 C CA . ALA B 2 330 ? 101.61100 126.02900 113.51700 1.000 47.47000 319 ALA R CA 1
ATOM 3804 C C . ALA B 2 330 ? 100.38200 126.07400 112.61900 1.000 47.47000 319 ALA R C 1
ATOM 3805 O O . ALA B 2 330 ? 100.07800 127.12600 112.04500 1.000 47.47000 319 ALA R O 1
ATOM 3807 N N . PHE B 2 331 ? 99.67200 124.95800 112.48100 1.000 48.65000 320 PHE R N 1
ATOM 3808 C CA . PHE B 2 331 ? 98.49100 124.88400 111.63300 1.000 48.65000 320 PHE R CA 1
ATOM 3809 C C . PHE B 2 331 ? 97.21400 125.29500 112.35300 1.000 48.65000 320 PHE R C 1
ATOM 3810 O O . PHE B 2 331 ? 96.14000 125.26400 111.74300 1.000 48.65000 320 PHE R O 1
ATOM 3812 N N . ARG B 2 332 ? 97.30000 125.67200 113.62400 1.000 48.26000 321 ARG R N 1
ATOM 3813 C CA . ARG B 2 332 ? 96.12800 126.09700 114.37900 1.000 48.26000 321 ARG R CA 1
ATOM 3814 C C . ARG B 2 332 ? 96.17300 127.59600 114.65700 1.000 48.26000 321 ARG R C 1
ATOM 3815 O O . ARG B 2 332 ? 96.94000 128.33000 114.03400 1.000 48.26000 321 ARG R O 1
ATOM 3817 N N . ARG C 3 1 ? 122.79300 131.88600 70.89400 1.000 47.77000 1 ARG S N 1
ATOM 3818 C CA . ARG C 3 1 ? 123.69000 132.46700 69.89400 1.000 47.77000 1 ARG S CA 1
ATOM 3819 C C . ARG C 3 1 ? 124.08400 131.56600 68.68600 1.000 47.77000 1 ARG S C 1
ATOM 3820 O O . ARG C 3 1 ? 124.14900 132.09000 67.57300 1.000 47.77000 1 ARG S O 1
ATOM 3822 N N . PRO C 3 2 ? 124.36100 130.25700 68.85500 1.000 47.97000 2 PRO S N 1
ATOM 3823 C CA . PRO C 3 2 ? 124.61200 129.44800 67.64800 1.000 47.97000 2 PRO S CA 1
ATOM 3824 C C . PRO C 3 2 ? 123.37000 129.18100 66.81500 1.000 47.97000 2 PRO S C 1
ATOM 3825 O O . PRO C 3 2 ? 123.46700 129.15100 65.58200 1.000 47.97000 2 PRO S O 1
ATOM 3829 N N . LYS C 3 3 ? 122.21100 128.98600 67.43700 1.000 46.05000 3 LYS S N 1
ATOM 3830 C CA . LYS C 3 3 ? 121.00700 128.64600 66.69400 1.000 46.05000 3 LYS S CA 1
ATOM 3831 C C . LYS C 3 3 ? 119.81000 129.32200 67.34000 1.000 46.05000 3 LYS S C 1
ATOM 3832 O O . LYS C 3 3 ? 119.81000 129.54600 68.55600 1.000 46.05000 3 LYS S O 1
ATOM 3834 N N . PRO C 3 4 ? 118.77900 129.66200 66.56100 1.000 44.94000 4 PRO S N 1
ATOM 3835 C CA . PRO C 3 4 ? 117.52600 130.14500 67.15300 1.000 44.94000 4 PRO S CA 1
ATOM 3836 C C . PRO C 3 4 ? 116.59700 129.03600 67.62200 1.000 44.94000 4 PRO S C 1
ATOM 3837 O O . PRO C 3 4 ? 115.50900 129.33600 68.12600 1.000 44.94000 4 PRO S O 1
ATOM 3841 N N . GLN C 3 5 ? 116.98900 127.77300 67.46200 1.000 43.49000 5 GLN S N 1
ATOM 3842 C CA . GLN C 3 5 ? 116.20700 126.63200 67.92000 1.000 43.49000 5 GLN S CA 1
ATOM 3843 C C . GLN C 3 5 ? 116.82000 125.98000 69.15600 1.000 43.49000 5 GLN S C 1
ATOM 3844 O O . GLN C 3 5 ? 116.37100 124.91600 69.58500 1.000 43.49000 5 GLN S O 1
ATOM 3850 N N . GLN C 3 6 ? 117.83700 126.60600 69.73900 1.000 40.22000 6 GLN S N 1
ATOM 3851 C CA . GLN C 3 6 ? 118.52100 126.07600 70.90900 1.000 40.22000 6 GLN S CA 1
ATOM 3852 C C . GLN C 3 6 ? 117.68000 126.32300 72.15600 1.000 40.22000 6 GLN S C 1
ATOM 3853 O O . GLN C 3 6 ? 116.88400 127.26400 72.21100 1.000 40.22000 6 GLN S O 1
ATOM 3859 N N . PHE C 3 7 ? 117.85900 125.46400 73.16200 1.000 32.82000 7 PHE S N 1
ATOM 3860 C CA . PHE C 3 7 ? 116.98500 125.47900 74.32900 1.000 32.82000 7 PHE S CA 1
ATOM 3861 C C . PHE C 3 7 ? 117.46100 126.41000 75.44100 1.000 32.82000 7 PHE S C 1
ATOM 3862 O O . PHE C 3 7 ? 116.63100 127.10500 76.03700 1.000 32.82000 7 PHE S O 1
ATOM 3870 N N . PHE C 3 8 ? 118.76700 126.41900 75.73800 1.000 34.22000 8 PHE S N 1
ATOM 3871 C CA . PHE C 3 8 ? 119.38600 127.22600 76.80400 1.000 34.22000 8 PHE S CA 1
ATOM 3872 C C . PHE C 3 8 ? 118.77600 126.92800 78.17800 1.000 34.22000 8 PHE S C 1
ATOM 3873 O O . PHE C 3 8 ? 118.11500 127.76800 78.79000 1.000 34.22000 8 PHE S O 1
ATOM 3881 N N . GLY C 3 9 ? 118.99800 125.70300 78.65200 1.000 30.89000 9 GLY S N 1
ATOM 3882 C CA . GLY C 3 9 ? 118.58100 125.34700 79.99600 1.000 30.89000 9 GLY S CA 1
ATOM 3883 C C . GLY C 3 9 ? 119.53800 125.87100 81.05200 1.000 30.89000 9 GLY S C 1
ATOM 3884 O O . GLY C 3 9 ? 120.73900 126.01400 80.82500 1.000 30.89000 9 GLY S O 1
ATOM 3885 N N . LEU C 3 10 ? 118.99200 126.15800 82.23300 1.000 29.38000 10 LEU S N 1
ATOM 3886 C CA . LEU C 3 10 ? 119.76100 126.72800 83.33000 1.000 29.38000 10 LEU S CA 1
ATOM 3887 C C . LEU C 3 10 ? 119.54700 125.91400 84.60000 1.000 29.38000 10 LEU S C 1
ATOM 3888 O O . LEU C 3 10 ? 118.56500 125.18200 84.73700 1.000 29.38000 10 LEU S O 1
ATOM 3893 N N . MET C 3 11 ? 120.48700 126.05300 85.53100 1.000 26.78000 11 MET S N 1
ATOM 3894 C CA . MET C 3 11 ? 120.41100 125.36400 86.81600 1.000 26.78000 11 MET S CA 1
ATOM 3895 C C . MET C 3 11 ? 119.42600 126.05100 87.75500 1.000 26.78000 11 MET S C 1
ATOM 3896 O O . MET C 3 11 ? 119.11600 125.53700 88.82900 1.000 26.78000 11 MET S O 1
ATOM 3902 N N . LEU D 4 44 ? 106.33000 122.17500 179.44500 1.000 64.31000 14 LEU B N 1
ATOM 3903 C CA . LEU D 4 44 ? 106.62000 123.59400 179.59800 1.000 64.31000 14 LEU B CA 1
ATOM 3904 C C . LEU D 4 44 ? 106.24900 124.32500 178.30900 1.000 64.31000 14 LEU B C 1
ATOM 3905 O O . LEU D 4 44 ? 105.99400 125.52800 178.31700 1.000 64.31000 14 LEU B O 1
ATOM 3910 N N . LYS D 4 45 ? 106.21200 123.58000 177.20100 1.000 62.08000 15 LYS B N 1
ATOM 3911 C CA . LYS D 4 45 ? 105.81400 124.15500 175.92100 1.000 62.08000 15 LYS B CA 1
ATOM 3912 C C . LYS D 4 45 ? 104.32600 124.47500 175.86700 1.000 62.08000 15 LYS B C 1
ATOM 3913 O O . LYS D 4 45 ? 103.91700 125.31700 175.05700 1.000 62.08000 15 LYS B O 1
ATOM 3915 N N . ASN D 4 46 ? 103.51300 123.81600 176.69900 1.000 62.17000 16 ASN B N 1
ATOM 3916 C CA . ASN D 4 46 ? 102.09600 124.15500 176.79100 1.000 62.17000 16 ASN B CA 1
ATOM 3917 C C . ASN D 4 46 ? 101.89900 125.55700 177.35600 1.000 62.17000 16 ASN B C 1
ATOM 3918 O O . ASN D 4 46 ? 101.02600 126.29800 176.89400 1.000 62.17000 16 ASN B O 1
ATOM 3923 N N . GLN D 4 47 ? 102.71300 125.93900 178.34600 1.000 61.36000 17 GLN B N 1
ATOM 3924 C CA . GLN D 4 47 ? 102.65500 127.29700 178.88100 1.000 61.36000 17 GLN B CA 1
ATOM 3925 C C . GLN D 4 47 ? 103.12500 128.32000 177.85300 1.000 61.36000 17 GLN B C 1
ATOM 3926 O O . GLN D 4 47 ? 102.59200 129.43500 177.79300 1.000 61.36000 17 GLN B O 1
ATOM 3928 N N . ILE D 4 48 ? 104.11500 127.95000 177.03300 1.000 60.33000 18 ILE B N 1
ATOM 3929 C CA . ILE D 4 48 ? 104.59300 128.82500 175.96400 1.000 60.33000 18 ILE B CA 1
ATOM 3930 C C . ILE D 4 48 ? 103.49900 129.04700 174.92500 1.000 60.33000 18 ILE B C 1
ATOM 3931 O O . ILE D 4 48 ? 103.24600 130.18200 174.50000 1.000 60.33000 18 ILE B O 1
ATOM 3936 N N . ARG D 4 49 ? 102.80800 127.97100 174.52900 1.000 59.73000 19 ARG B N 1
ATOM 3937 C CA . ARG D 4 49 ? 101.70400 128.09500 173.58000 1.000 59.73000 19 ARG B CA 1
ATOM 3938 C C . ARG D 4 49 ? 100.52300 128.85600 174.17300 1.000 59.73000 19 ARG B C 1
ATOM 3939 O O . ARG D 4 49 ? 99.84900 129.60300 173.45300 1.000 59.73000 19 ARG B O 1
ATOM 3941 N N . ASP D 4 50 ? 100.26800 128.69400 175.47600 1.000 60.55000 20 ASP B N 1
ATOM 3942 C CA . ASP D 4 50 ? 99.20300 129.44500 176.13500 1.000 60.55000 20 ASP B CA 1
ATOM 3943 C C . ASP D 4 50 ? 99.51900 130.93600 176.18800 1.000 60.55000 20 ASP B C 1
ATOM 3944 O O . ASP D 4 50 ? 98.63300 131.76900 175.96800 1.000 60.55000 20 ASP B O 1
ATOM 3946 N N . ALA D 4 51 ? 100.77800 131.28900 176.46900 1.000 58.74000 21 ALA B N 1
ATOM 3947 C CA . ALA D 4 51 ? 101.18100 132.69400 176.45800 1.000 58.74000 21 ALA B CA 1
ATOM 3948 C C . ALA D 4 51 ? 101.14300 133.27400 175.04900 1.000 58.74000 21 ALA B C 1
ATOM 3949 O O . ALA D 4 51 ? 100.79900 134.44900 174.86500 1.000 58.74000 21 ALA B O 1
ATOM 3951 N N . ARG D 4 52 ? 101.48800 132.46300 174.04400 1.000 55.84000 22 ARG B N 1
ATOM 3952 C CA . ARG D 4 52 ? 101.42000 132.91400 172.65600 1.000 55.84000 22 ARG B CA 1
ATOM 3953 C C . ARG D 4 52 ? 99.97800 133.12600 172.20900 1.000 55.84000 22 ARG B C 1
ATOM 3954 O O . ARG D 4 52 ? 99.69600 134.03400 171.41800 1.000 55.84000 22 ARG B O 1
ATOM 3962 N N . LYS D 4 53 ? 99.05500 132.29200 172.69200 1.000 59.14000 23 LYS B N 1
ATOM 3963 C CA . LYS D 4 53 ? 97.64200 132.50300 172.39200 1.000 59.14000 23 LYS B CA 1
ATOM 3964 C C . LYS D 4 53 ? 97.09500 133.71800 173.13300 1.000 59.14000 23 LYS B C 1
ATOM 3965 O O . LYS D 4 53 ? 96.26900 134.46200 172.59100 1.000 59.14000 23 LYS B O 1
ATOM 3971 N N . ALA D 4 54 ? 97.53800 133.93000 174.37700 1.000 58.93000 24 ALA B N 1
ATOM 3972 C CA . ALA D 4 54 ? 97.06500 135.07100 175.15500 1.000 58.93000 24 ALA B CA 1
ATOM 3973 C C . ALA D 4 54 ? 97.59800 136.39100 174.61200 1.000 58.93000 24 ALA B C 1
ATOM 3974 O O . ALA D 4 54 ? 96.93700 137.42600 174.75000 1.000 58.93000 24 ALA B O 1
ATOM 3976 N N . CYS D 4 55 ? 98.77700 136.38000 173.99600 1.000 57.93000 25 CYS B N 1
ATOM 3977 C CA . CYS D 4 55 ? 99.33900 137.58100 173.39400 1.000 57.93000 25 CYS B CA 1
ATOM 3978 C C . CYS D 4 55 ? 98.88700 137.79200 171.95500 1.000 57.93000 25 CYS B C 1
ATOM 3979 O O . CYS D 4 55 ? 99.34500 138.74000 171.31100 1.000 57.93000 25 CYS B O 1
ATOM 3982 N N . ALA D 4 56 ? 98.01100 136.93400 171.43600 1.000 58.62000 26 ALA B N 1
ATOM 3983 C CA . ALA D 4 56 ? 97.47000 137.08600 170.09000 1.000 58.62000 26 ALA B CA 1
ATOM 3984 C C . ALA D 4 56 ? 96.15100 137.84700 170.17600 1.000 58.62000 26 ALA B C 1
ATOM 3985 O O . ALA D 4 56 ? 95.13500 137.29500 170.61300 1.000 58.62000 26 ALA B O 1
ATOM 3987 N N . ASP D 4 57 ? 96.16700 139.11300 169.76100 1.000 56.44000 27 ASP B N 1
ATOM 3988 C CA . ASP D 4 57 ? 94.97400 139.95400 169.79300 1.000 56.44000 27 ASP B CA 1
ATOM 3989 C C . ASP D 4 57 ? 94.23400 139.93200 168.45700 1.000 56.44000 27 ASP B C 1
ATOM 3990 O O . ASP D 4 57 ? 93.06800 139.53100 168.39300 1.000 56.44000 27 ASP B O 1
ATOM 3995 N N . ALA D 4 58 ? 94.90200 140.35500 167.38600 1.000 53.01000 28 ALA B N 1
ATOM 3996 C CA . ALA D 4 58 ? 94.28900 140.40400 166.06700 1.000 53.01000 28 ALA B CA 1
ATOM 3997 C C . ALA D 4 58 ? 95.34000 140.07500 165.01800 1.000 53.01000 28 ALA B C 1
ATOM 3998 O O . ALA D 4 58 ? 96.53700 140.26500 165.24000 1.000 53.01000 28 ALA B O 1
ATOM 4000 N N . THR D 4 59 ? 94.87700 139.58800 163.87000 1.000 50.93000 29 THR B N 1
ATOM 4001 C CA . THR D 4 59 ? 95.77600 139.14600 162.81500 1.000 50.93000 29 THR B CA 1
ATOM 4002 C C . THR D 4 59 ? 96.46500 140.33400 162.14500 1.000 50.93000 29 THR B C 1
ATOM 4003 O O . THR D 4 59 ? 96.03000 141.48400 162.25200 1.000 50.93000 29 THR B O 1
ATOM 4007 N N . LEU D 4 60 ? 97.57600 140.03600 161.46400 1.000 47.68000 30 LEU B N 1
ATOM 4008 C CA . LEU D 4 60 ? 98.28900 141.06100 160.70700 1.000 47.68000 30 LEU B CA 1
ATOM 4009 C C . LEU D 4 60 ? 97.46600 141.53400 159.51400 1.000 47.68000 30 LEU B C 1
ATOM 4010 O O . LEU D 4 60 ? 97.47800 142.72500 159.17800 1.000 47.68000 30 LEU B O 1
ATOM 4015 N N . SER D 4 61 ? 96.72800 140.62000 158.87700 1.000 45.99000 31 SER B N 1
ATOM 4016 C CA . SER D 4 61 ? 95.90400 140.98300 157.73100 1.000 45.99000 31 SER B CA 1
ATOM 4017 C C . SER D 4 61 ? 94.69900 141.83000 158.12000 1.000 45.99000 31 SER B C 1
ATOM 4018 O O . SER D 4 61 ? 94.13500 142.50800 157.25600 1.000 45.99000 31 SER B O 1
ATOM 4021 N N . GLN D 4 62 ? 94.28900 141.80400 159.39000 1.000 46.40000 32 GLN B N 1
ATOM 4022 C CA . GLN D 4 62 ? 93.25000 142.71800 159.85100 1.000 46.40000 32 GLN B CA 1
ATOM 4023 C C . GLN D 4 62 ? 93.79000 144.13400 160.01400 1.000 46.40000 32 GLN B C 1
ATOM 4024 O O . GLN D 4 62 ? 93.08200 145.10700 159.73000 1.000 46.40000 32 GLN B O 1
ATOM 4026 N N . ILE D 4 63 ? 95.03700 144.26500 160.47600 1.000 46.68000 33 ILE B N 1
ATOM 4027 C CA . ILE D 4 63 ? 95.67300 145.57300 160.58600 1.000 46.68000 33 ILE B CA 1
ATOM 4028 C C . ILE D 4 63 ? 95.97500 146.17000 159.21900 1.000 46.68000 33 ILE B C 1
ATOM 4029 O O . ILE D 4 63 ? 95.99500 147.39800 159.07300 1.000 46.68000 33 ILE B O 1
ATOM 4031 N N . THR D 4 64 ? 96.21700 145.33200 158.21100 1.000 45.26000 34 THR B N 1
ATOM 4032 C CA . THR D 4 64 ? 96.44900 145.77800 156.84400 1.000 45.26000 34 THR B CA 1
ATOM 4033 C C . THR D 4 64 ? 95.27500 145.42700 155.93400 1.000 45.26000 34 THR B C 1
ATOM 4034 O O . THR D 4 64 ? 95.46800 145.04000 154.77900 1.000 45.26000 34 THR B O 1
ATOM 4038 N N . ASN D 4 65 ? 94.05000 145.54900 156.44900 1.000 45.73000 35 ASN B N 1
ATOM 4039 C CA . ASN D 4 65 ? 92.86600 145.18400 155.67800 1.000 45.73000 35 ASN B CA 1
ATOM 4040 C C . ASN D 4 65 ? 92.40400 146.33200 154.78800 1.000 45.73000 35 ASN B C 1
ATOM 4041 O O . ASN D 4 65 ? 92.29900 146.18100 153.56600 1.000 45.73000 35 ASN B O 1
ATOM 4043 N N . ASN D 4 66 ? 92.12000 147.48500 155.38500 1.000 46.65000 36 ASN B N 1
ATOM 4044 C CA . ASN D 4 66 ? 91.62100 148.64200 154.64200 1.000 46.65000 36 ASN B CA 1
ATOM 4045 C C . ASN D 4 66 ? 92.75700 149.55400 154.18500 1.000 46.65000 36 ASN B C 1
ATOM 4046 O O . ASN D 4 66 ? 92.75200 150.75800 154.43300 1.000 46.65000 36 ASN B O 1
ATOM 4048 N N . ILE D 4 67 ? 93.74900 148.97600 153.50800 1.000 44.63000 37 ILE B N 1
ATOM 4049 C CA . ILE D 4 67 ? 94.87400 149.72700 152.96900 1.000 44.63000 37 ILE B CA 1
ATOM 4050 C C . ILE D 4 67 ? 94.93400 149.49600 151.46400 1.000 44.63000 37 ILE B C 1
ATOM 4051 O O . ILE D 4 67 ? 94.35500 148.54700 150.92800 1.000 44.63000 37 ILE B O 1
ATOM 4056 N N . ASP D 4 68 ? 95.63600 150.39100 150.78100 1.000 44.76000 38 ASP B N 1
ATOM 4057 C CA . ASP D 4 68 ? 95.72600 150.32700 149.32700 1.000 44.76000 38 ASP B CA 1
ATOM 4058 C C . ASP D 4 68 ? 96.73300 149.26100 148.90800 1.000 44.76000 38 ASP B C 1
ATOM 4059 O O . ASP D 4 68 ? 97.87900 149.28500 149.36800 1.000 44.76000 38 ASP B O 1
ATOM 4061 N N . PRO D 4 69 ? 96.34600 148.31400 148.05500 1.000 44.67000 39 PRO B N 1
ATOM 4062 C CA . PRO D 4 69 ? 97.30600 147.31800 147.57200 1.000 44.67000 39 PRO B CA 1
ATOM 4063 C C . PRO D 4 69 ? 98.28700 147.91600 146.57400 1.000 44.67000 39 PRO B C 1
ATOM 4064 O O . PRO D 4 69 ? 98.06300 148.98000 145.99400 1.000 44.67000 39 PRO B O 1
ATOM 4068 N N . VAL D 4 70 ? 99.40600 147.20900 146.39900 1.000 43.87000 40 VAL B N 1
ATOM 4069 C CA . VAL D 4 70 ? 100.41100 147.62000 145.42200 1.000 43.87000 40 VAL B CA 1
ATOM 4070 C C . VAL D 4 70 ? 99.88600 147.43000 144.00300 1.000 43.87000 40 VAL B C 1
ATOM 4071 O O . VAL D 4 70 ? 99.97900 148.33200 143.16100 1.000 43.87000 40 VAL B O 1
ATOM 4075 N N . GLY D 4 71 ? 99.29800 146.27500 143.72900 1.000 44.28000 41 GLY B N 1
ATOM 4076 C CA . GLY D 4 71 ? 98.85400 145.94100 142.39200 1.000 44.28000 41 GLY B CA 1
ATOM 4077 C C . GLY D 4 71 ? 99.83100 145.02400 141.68700 1.000 44.28000 41 GLY B C 1
ATOM 4078 O O . GLY D 4 71 ? 100.71200 144.40800 142.29200 1.000 44.28000 41 GLY B O 1
ATOM 4079 N N . ARG D 4 72 ? 99.66100 144.94000 140.37000 1.000 43.17000 42 ARG B N 1
ATOM 4080 C CA . ARG D 4 72 ? 100.50200 144.06800 139.56100 1.000 43.17000 42 ARG B CA 1
ATOM 4081 C C . ARG D 4 72 ? 101.90100 144.65700 139.41500 1.000 43.17000 42 ARG B C 1
ATOM 4082 O O . ARG D 4 72 ? 102.06000 145.83600 139.08500 1.000 43.17000 42 ARG B O 1
ATOM 4084 N N . ILE D 4 73 ? 102.91400 143.83200 139.66400 1.000 41.57000 43 ILE B N 1
ATOM 4085 C CA . ILE D 4 73 ? 104.31100 144.22300 139.51500 1.000 41.57000 43 ILE B CA 1
ATOM 4086 C C . ILE D 4 73 ? 104.80900 143.67400 138.18500 1.000 41.57000 43 ILE B C 1
ATOM 4087 O O . ILE D 4 73 ? 104.75100 142.46200 137.94400 1.000 41.57000 43 ILE B O 1
ATOM 4092 N N . GLN D 4 74 ? 105.28800 144.56200 137.31900 1.000 42.55000 44 GLN B N 1
ATOM 4093 C CA . GLN D 4 74 ? 105.82000 144.19000 136.01300 1.000 42.55000 44 GLN B CA 1
ATOM 4094 C C . GLN D 4 74 ? 107.32100 144.44500 136.01900 1.000 42.55000 44 GLN B C 1
ATOM 4095 O O . GLN D 4 74 ? 107.76100 145.59600 136.11300 1.000 42.55000 44 GLN B O 1
ATOM 4097 N N . MET D 4 75 ? 108.10300 143.37300 135.92300 1.000 41.31000 45 MET B N 1
ATOM 4098 C CA . MET D 4 75 ? 109.55300 143.46300 135.88800 1.000 41.31000 45 MET B CA 1
ATOM 4099 C C . MET D 4 75 ? 110.08500 142.61400 134.74300 1.000 41.31000 45 MET B C 1
ATOM 4100 O O . MET D 4 75 ? 109.49900 141.59000 134.38300 1.000 41.31000 45 MET B O 1
ATOM 4102 N N . ARG D 4 76 ? 111.20600 143.05300 134.17400 1.000 37.89000 46 ARG B N 1
ATOM 4103 C CA . ARG D 4 76 ? 111.81400 142.38100 133.03600 1.000 37.89000 46 ARG B CA 1
ATOM 4104 C C . ARG D 4 76 ? 113.32300 142.34700 133.22500 1.000 37.89000 46 ARG B C 1
ATOM 4105 O O . ARG D 4 76 ? 113.89000 143.09800 134.02200 1.000 37.89000 46 ARG B O 1
ATOM 4107 N N . THR D 4 77 ? 113.97200 141.46100 132.47500 1.000 34.66000 47 THR B N 1
ATOM 4108 C CA . THR D 4 77 ? 115.41200 141.26400 132.58500 1.000 34.66000 47 THR B CA 1
ATOM 4109 C C . THR D 4 77 ? 116.14800 142.39700 131.87900 1.000 34.66000 47 THR B C 1
ATOM 4110 O O . THR D 4 77 ? 115.91500 142.65300 130.69300 1.000 34.66000 47 THR B O 1
ATOM 4114 N N . ARG D 4 78 ? 117.03500 143.07100 132.60900 1.000 36.30000 48 ARG B N 1
ATOM 4115 C CA . ARG D 4 78 ? 117.89600 144.09900 132.03500 1.000 36.30000 48 ARG B CA 1
ATOM 4116 C C . ARG D 4 78 ? 119.22300 143.50700 131.56500 1.000 36.30000 48 ARG B C 1
ATOM 4117 O O . ARG D 4 78 ? 119.58000 143.62100 130.38900 1.000 36.30000 48 ARG B O 1
ATOM 4125 N N . ARG D 4 79 ? 119.95700 142.87200 132.47300 1.000 33.99000 49 ARG B N 1
ATOM 4126 C CA . ARG D 4 79 ? 121.23600 142.25200 132.16200 1.000 33.99000 49 ARG B CA 1
ATOM 4127 C C . ARG D 4 79 ? 121.13300 140.74300 132.33100 1.000 33.99000 49 ARG B C 1
ATOM 4128 O O . ARG D 4 79 ? 120.51700 140.25600 133.28300 1.000 33.99000 49 ARG B O 1
ATOM 4136 N N . THR D 4 80 ? 121.73500 140.00700 131.40100 1.000 33.92000 50 THR B N 1
ATOM 4137 C CA . THR D 4 80 ? 121.80900 138.55300 131.46300 1.000 33.92000 50 THR B CA 1
ATOM 4138 C C . THR D 4 80 ? 123.27500 138.14800 131.42200 1.000 33.92000 50 THR B C 1
ATOM 4139 O O . THR D 4 80 ? 123.99300 138.50200 130.48100 1.000 33.92000 50 THR B O 1
ATOM 4143 N N . LEU D 4 81 ? 123.71400 137.41300 132.43800 1.000 33.83000 51 LEU B N 1
ATOM 4144 C CA . LEU D 4 81 ? 125.10300 136.99600 132.56800 1.000 33.83000 51 LEU B CA 1
ATOM 4145 C C . LEU D 4 81 ? 125.23000 135.52600 132.19200 1.000 33.83000 51 LEU B C 1
ATOM 4146 O O . LEU D 4 81 ? 124.50800 134.68000 132.72800 1.000 33.83000 51 LEU B O 1
ATOM 4151 N N . ARG D 4 82 ? 126.14400 135.22800 131.26500 1.000 34.73000 52 ARG B N 1
ATOM 4152 C CA . ARG D 4 82 ? 126.36300 133.86000 130.78600 1.000 34.73000 52 ARG B CA 1
ATOM 4153 C C . ARG D 4 82 ? 127.87000 133.61900 130.70500 1.000 34.73000 52 ARG B C 1
ATOM 4154 O O . ARG D 4 82 ? 128.49700 133.88000 129.67600 1.000 34.73000 52 ARG B O 1
ATOM 4156 N N . GLY D 4 83 ? 128.44500 133.12300 131.79800 1.000 34.87000 53 GLY B N 1
ATOM 4157 C CA . GLY D 4 83 ? 129.86000 132.81000 131.83300 1.000 34.87000 53 GLY B CA 1
ATOM 4158 C C . GLY D 4 83 ? 130.17800 131.58900 132.67100 1.000 34.87000 53 GLY B C 1
ATOM 4159 O O . GLY D 4 83 ? 131.34500 131.29900 132.95200 1.000 34.87000 53 GLY B O 1
ATOM 4160 N N . HIS D 4 84 ? 129.13900 130.87300 133.07900 1.000 34.39000 54 HIS B N 1
ATOM 4161 C CA . HIS D 4 84 ? 129.25100 129.70500 133.93700 1.000 34.39000 54 HIS B CA 1
ATOM 4162 C C . HIS D 4 84 ? 128.75100 128.46600 133.20500 1.000 34.39000 54 HIS B C 1
ATOM 4163 O O . HIS D 4 84 ? 127.79100 128.52500 132.43300 1.000 34.39000 54 HIS B O 1
ATOM 4170 N N . LEU D 4 85 ? 129.41600 127.34000 133.45900 1.000 34.95000 55 LEU B N 1
ATOM 4171 C CA . LEU D 4 85 ? 129.12800 126.09800 132.74700 1.000 34.95000 55 LEU B CA 1
ATOM 4172 C C . LEU D 4 85 ? 128.05700 125.27200 133.45500 1.000 34.95000 55 LEU B C 1
ATOM 4173 O O . LEU D 4 85 ? 127.00700 124.97800 132.87500 1.000 34.95000 55 LEU B O 1
ATOM 4178 N N . ALA D 4 86 ? 128.30700 124.89500 134.70500 1.000 33.49000 56 ALA B N 1
ATOM 4179 C CA . ALA D 4 86 ? 127.35900 124.10300 135.47000 1.000 33.49000 56 ALA B CA 1
ATOM 4180 C C . ALA D 4 86 ? 126.35300 125.02600 136.15300 1.000 33.49000 56 ALA B C 1
ATOM 4181 O O . ALA D 4 86 ? 126.30900 126.23200 135.89800 1.000 33.49000 56 ALA B O 1
ATOM 4183 N N . LYS D 4 87 ? 125.50200 124.41500 136.98500 1.000 31.99000 57 LYS B N 1
ATOM 4184 C CA . LYS D 4 87 ? 124.40700 125.14200 137.67100 1.000 31.99000 57 LYS B CA 1
ATOM 4185 C C . LYS D 4 87 ? 124.92000 126.14300 138.69500 1.000 31.99000 57 LYS B C 1
ATOM 4186 O O . LYS D 4 87 ? 125.95500 125.87800 139.29500 1.000 31.99000 57 LYS B O 1
ATOM 4192 N N . ILE D 4 88 ? 124.21500 127.26200 138.86500 1.000 32.28000 58 ILE B N 1
ATOM 4193 C CA . ILE D 4 88 ? 124.60500 128.28400 139.88100 1.000 32.28000 58 ILE B CA 1
ATOM 4194 C C . ILE D 4 88 ? 123.93500 127.86900 141.18400 1.000 32.28000 58 ILE B C 1
ATOM 4195 O O . ILE D 4 88 ? 122.75800 127.60900 141.16000 1.000 32.28000 58 ILE B O 1
ATOM 4200 N N . TYR D 4 89 ? 124.70000 127.77100 142.26200 1.000 32.49000 59 TYR B N 1
ATOM 4201 C CA . TYR D 4 89 ? 124.18900 127.32800 143.58000 1.000 32.49000 59 TYR B CA 1
ATOM 4202 C C . TYR D 4 89 ? 124.01700 128.50600 144.54900 1.000 32.49000 59 TYR B C 1
ATOM 4203 O O . TYR D 4 89 ? 123.20800 128.35300 145.45100 1.000 32.49000 59 TYR B O 1
ATOM 4212 N N . ALA D 4 90 ? 124.65900 129.65700 144.32000 1.000 31.46000 60 ALA B N 1
ATOM 4213 C CA . ALA D 4 90 ? 124.62800 130.71900 145.31600 1.000 31.46000 60 ALA B CA 1
ATOM 4214 C C . ALA D 4 90 ? 125.20700 131.99900 144.73400 1.000 31.46000 60 ALA B C 1
ATOM 4215 O O . ALA D 4 90 ? 126.02000 131.97100 143.80700 1.000 31.46000 60 ALA B O 1
ATOM 4217 N N . MET D 4 91 ? 124.77600 133.12500 145.30200 1.000 31.07000 61 MET B N 1
ATOM 4218 C CA . MET D 4 91 ? 125.31700 134.42800 144.94300 1.000 31.07000 61 MET B CA 1
ATOM 4219 C C . MET D 4 91 ? 125.18800 135.36000 146.13900 1.000 31.07000 61 MET B C 1
ATOM 4220 O O . MET D 4 91 ? 124.50000 135.06100 147.11800 1.000 31.07000 61 MET B O 1
ATOM 4225 N N . HIS D 4 92 ? 125.85900 136.50600 146.04300 1.000 29.36000 62 HIS B N 1
ATOM 4226 C CA . HIS D 4 92 ? 125.75600 137.55300 147.04900 1.000 29.36000 62 HIS B CA 1
ATOM 4227 C C . HIS D 4 92 ? 126.09100 138.88600 146.39700 1.000 29.36000 62 HIS B C 1
ATOM 4228 O O . HIS D 4 92 ? 126.94500 138.95100 145.51200 1.000 29.36000 62 HIS B O 1
ATOM 4235 N N . TRP D 4 93 ? 125.41600 139.94100 146.84100 1.000 31.46000 63 TRP B N 1
ATOM 4236 C CA . TRP D 4 93 ? 125.64600 141.27700 146.31500 1.000 31.46000 63 TRP B CA 1
ATOM 4237 C C . TRP D 4 93 ? 126.71000 142.00300 147.12400 1.000 31.46000 63 TRP B C 1
ATOM 4238 O O . TRP D 4 93 ? 126.92200 141.72300 148.30600 1.000 31.46000 63 TRP B O 1
ATOM 4249 N N . GLY D 4 94 ? 127.38000 142.94700 146.47000 1.000 32.38000 64 GLY B N 1
ATOM 4250 C CA . GLY D 4 94 ? 128.28000 143.82900 147.17200 1.000 32.38000 64 GLY B CA 1
ATOM 4251 C C . GLY D 4 94 ? 127.56000 145.00600 147.80000 1.000 32.38000 64 GLY B C 1
ATOM 4252 O O . GLY D 4 94 ? 126.44800 145.36900 147.42000 1.000 32.38000 64 GLY B O 1
ATOM 4253 N N . THR D 4 95 ? 128.21500 145.61200 148.78900 1.000 34.17000 65 THR B N 1
ATOM 4254 C CA . THR D 4 95 ? 127.66400 146.79400 149.43800 1.000 34.17000 65 THR B CA 1
ATOM 4255 C C . THR D 4 95 ? 127.87200 148.06300 148.62500 1.000 34.17000 65 THR B C 1
ATOM 4256 O O . THR D 4 95 ? 127.29500 149.10000 148.97000 1.000 34.17000 65 THR B O 1
ATOM 4260 N N . ASP D 4 96 ? 128.67400 148.01100 147.56300 1.000 33.92000 66 ASP B N 1
ATOM 4261 C CA . ASP D 4 96 ? 128.78500 149.12200 146.62800 1.000 33.92000 66 ASP B CA 1
ATOM 4262 C C . ASP D 4 96 ? 127.69600 149.09800 145.56400 1.000 33.92000 66 ASP B C 1
ATOM 4263 O O . ASP D 4 96 ? 127.67200 149.99500 144.71300 1.000 33.92000 66 ASP B O 1
ATOM 4268 N N . SER D 4 97 ? 126.83600 148.07200 145.58200 1.000 34.07000 67 SER B N 1
ATOM 4269 C CA . SER D 4 97 ? 125.66100 147.90400 144.72000 1.000 34.07000 67 SER B CA 1
ATOM 4270 C C . SER D 4 97 ? 126.01300 147.79000 143.23900 1.000 34.07000 67 SER B C 1
ATOM 4271 O O . SER D 4 97 ? 125.14500 147.96900 142.38000 1.000 34.07000 67 SER B O 1
ATOM 4274 N N . ARG D 4 98 ? 127.26800 147.48700 142.91200 1.000 32.54000 68 ARG B N 1
ATOM 4275 C CA . ARG D 4 98 ? 127.70000 147.35600 141.52700 1.000 32.54000 68 ARG B CA 1
ATOM 4276 C C . ARG D 4 98 ? 128.27900 145.98500 141.22200 1.000 32.54000 68 ARG B C 1
ATOM 4277 O O . ARG D 4 98 ? 127.90100 145.36800 140.22000 1.000 32.54000 68 ARG B O 1
ATOM 4285 N N . LEU D 4 99 ? 129.18400 145.48900 142.06000 1.000 31.95000 69 LEU B N 1
ATOM 4286 C CA . LEU D 4 99 ? 129.82400 144.19800 141.85600 1.000 31.95000 69 LEU B CA 1
ATOM 4287 C C . LEU D 4 99 ? 129.13300 143.13200 142.69400 1.000 31.95000 69 LEU B C 1
ATOM 4288 O O . LEU D 4 99 ? 128.74100 143.38200 143.83700 1.000 31.95000 69 LEU B O 1
ATOM 4293 N N . LEU D 4 100 ? 128.98400 141.94300 142.11700 1.000 30.46000 70 LEU B N 1
ATOM 4294 C CA . LEU D 4 100 ? 128.41400 140.80300 142.81900 1.000 30.46000 70 LEU B CA 1
ATOM 4295 C C . LEU D 4 100 ? 129.33200 139.60300 142.63300 1.000 30.46000 70 LEU B C 1
ATOM 4296 O O . LEU D 4 100 ? 130.32000 139.66100 141.90100 1.000 30.46000 70 LEU B O 1
ATOM 4301 N N . VAL D 4 101 ? 129.00000 138.50400 143.30300 1.000 31.19000 71 VAL B N 1
ATOM 4302 C CA . VAL D 4 101 ? 129.79000 137.28300 143.23900 1.000 31.19000 71 VAL B CA 1
ATOM 4303 C C . VAL D 4 101 ? 128.83500 136.12600 142.96500 1.000 31.19000 71 VAL B C 1
ATOM 4304 O O . VAL D 4 101 ? 127.64900 136.19000 143.30100 1.000 31.19000 71 VAL B O 1
ATOM 4308 N N . SER D 4 102 ? 129.33600 135.08500 142.29700 1.000 33.09000 72 SER B N 1
ATOM 4309 C CA . SER D 4 102 ? 128.50000 133.94200 141.95600 1.000 33.09000 72 SER B CA 1
ATOM 4310 C C . SER D 4 102 ? 129.31500 132.66000 142.01000 1.000 33.09000 72 SER B C 1
ATOM 4311 O O . SER D 4 102 ? 130.49100 132.64800 141.63100 1.000 33.09000 72 SER B O 1
ATOM 4314 N N . ALA D 4 103 ? 128.67000 131.58100 142.45700 1.000 31.49000 73 ALA B N 1
ATOM 4315 C CA . ALA D 4 103 ? 129.30700 130.28400 142.64000 1.000 31.49000 73 ALA B CA 1
ATOM 4316 C C . ALA D 4 103 ? 128.57500 129.21800 141.83500 1.000 31.49000 73 ALA B C 1
ATOM 4317 O O . ALA D 4 103 ? 127.33600 129.11800 141.89500 1.000 31.49000 73 ALA B O 1
ATOM 4319 N N . SER D 4 104 ? 129.34400 128.40900 141.10100 1.000 32.42000 74 SER B N 1
ATOM 4320 C CA . SER D 4 104 ? 128.77100 127.35500 140.27800 1.000 32.42000 74 SER B CA 1
ATOM 4321 C C . SER D 4 104 ? 129.39700 126.01100 140.62900 1.000 32.42000 74 SER B C 1
ATOM 4322 O O . SER D 4 104 ? 130.50400 125.93700 141.16700 1.000 32.42000 74 SER B O 1
ATOM 4325 N N . GLN D 4 105 ? 128.66500 124.93900 140.30600 1.000 32.38000 75 GLN B N 1
ATOM 4326 C CA . GLN D 4 105 ? 129.08600 123.57400 140.61100 1.000 32.38000 75 GLN B CA 1
ATOM 4327 C C . GLN D 4 105 ? 130.23000 123.07700 139.73700 1.000 32.38000 75 GLN B C 1
ATOM 4328 O O . GLN D 4 105 ? 130.76800 122.00000 140.01300 1.000 32.38000 75 GLN B O 1
ATOM 4334 N N . ASP D 4 106 ? 130.61000 123.81500 138.69300 1.000 34.04000 76 ASP B N 1
ATOM 4335 C CA . ASP D 4 106 ? 131.76500 123.43900 137.88800 1.000 34.04000 76 ASP B CA 1
ATOM 4336 C C . ASP D 4 106 ? 133.09700 123.71200 138.57800 1.000 34.04000 76 ASP B C 1
ATOM 4337 O O . ASP D 4 106 ? 134.13300 123.25100 138.09000 1.000 34.04000 76 ASP B O 1
ATOM 4342 N N . GLY D 4 107 ? 133.09200 124.44100 139.68700 1.000 33.60000 77 GLY B N 1
ATOM 4343 C CA . GLY D 4 107 ? 134.30800 124.80700 140.37200 1.000 33.60000 77 GLY B CA 1
ATOM 4344 C C . GLY D 4 107 ? 134.74700 126.23700 140.16800 1.000 33.60000 77 GLY B C 1
ATOM 4345 O O . GLY D 4 107 ? 135.94500 126.51700 140.29000 1.000 33.60000 77 GLY B O 1
ATOM 4346 N N . LYS D 4 108 ? 133.82500 127.14500 139.86000 1.000 34.18000 78 LYS B N 1
ATOM 4347 C CA . LYS D 4 108 ? 134.16200 128.52100 139.53300 1.000 34.18000 78 LYS B CA 1
ATOM 4348 C C . LYS D 4 108 ? 133.41600 129.49300 140.43800 1.000 34.18000 78 LYS B C 1
ATOM 4349 O O . LYS D 4 108 ? 132.22000 129.31500 140.73200 1.000 34.18000 78 LYS B O 1
ATOM 4355 N N . LEU D 4 109 ? 134.14600 130.52100 140.87300 1.000 33.04000 79 LEU B N 1
ATOM 4356 C CA . LEU D 4 109 ? 133.61100 131.64200 141.63800 1.000 33.04000 79 LEU B CA 1
ATOM 4357 C C . LEU D 4 109 ? 133.93000 132.90500 140.84700 1.000 33.04000 79 LEU B C 1
ATOM 4358 O O . LEU D 4 109 ? 135.09000 133.32300 140.78400 1.000 33.04000 79 LEU B O 1
ATOM 4363 N N . ILE D 4 110 ? 132.91800 133.50600 140.22800 1.000 34.47000 80 ILE B N 1
ATOM 4364 C CA . ILE D 4 110 ? 133.11700 134.63800 139.32600 1.000 34.47000 80 ILE B CA 1
ATOM 4365 C C . ILE D 4 110 ? 132.52700 135.89400 139.95200 1.000 34.47000 80 ILE B C 1
ATOM 4366 O O . ILE D 4 110 ? 131.36800 135.89800 140.38400 1.000 34.47000 80 ILE B O 1
ATOM 4371 N N . ILE D 4 111 ? 133.33500 136.94900 140.01800 1.000 33.95000 81 ILE B N 1
ATOM 4372 C CA . ILE D 4 111 ? 132.87700 138.27100 140.42200 1.000 33.95000 81 ILE B CA 1
ATOM 4373 C C . ILE D 4 111 ? 132.40900 139.00100 139.17000 1.000 33.95000 81 ILE B C 1
ATOM 4374 O O . ILE D 4 111 ? 133.17200 139.16400 138.21200 1.000 33.95000 81 ILE B O 1
ATOM 4379 N N . TRP D 4 112 ? 131.15400 139.43200 139.17600 1.000 33.23000 82 TRP B N 1
ATOM 4380 C CA . TRP D 4 112 ? 130.53000 140.09000 138.04000 1.000 33.23000 82 TRP B CA 1
ATOM 4381 C C . TRP D 4 112 ? 130.41100 141.58500 138.29100 1.000 33.23000 82 TRP B C 1
ATOM 4382 O O . TRP D 4 112 ? 130.09400 142.01700 139.40400 1.000 33.23000 82 TRP B O 1
ATOM 4393 N N . ASP D 4 113 ? 130.66800 142.36600 137.24600 1.000 34.00000 83 ASP B N 1
ATOM 4394 C CA . ASP D 4 113 ? 130.26400 143.76500 137.19600 1.000 34.00000 83 ASP B CA 1
ATOM 4395 C C . ASP D 4 113 ? 128.86600 143.80300 136.59200 1.000 34.00000 83 ASP B C 1
ATOM 4396 O O . ASP D 4 113 ? 128.69000 143.51600 135.40500 1.000 34.00000 83 ASP B O 1
ATOM 4401 N N . SER D 4 114 ? 127.87000 144.14000 137.41400 1.000 33.71000 84 SER B N 1
ATOM 4402 C CA . SER D 4 114 ? 126.48200 144.09200 136.96900 1.000 33.71000 84 SER B CA 1
ATOM 4403 C C . SER D 4 114 ? 126.14600 145.18800 135.96900 1.000 33.71000 84 SER B C 1
ATOM 4404 O O . SER D 4 114 ? 125.20500 145.02500 135.18500 1.000 33.71000 84 SER B O 1
ATOM 4406 N N . TYR D 4 115 ? 126.88700 146.29900 135.98200 1.000 33.37000 85 TYR B N 1
ATOM 4407 C CA . TYR D 4 115 ? 126.57700 147.40600 135.08200 1.000 33.37000 85 TYR B CA 1
ATOM 4408 C C . TYR D 4 115 ? 126.97200 147.08500 133.64600 1.000 33.37000 85 TYR B C 1
ATOM 4409 O O . TYR D 4 115 ? 126.20300 147.34400 132.71300 1.000 33.37000 85 TYR B O 1
ATOM 4418 N N . THR D 4 116 ? 128.16100 146.51700 133.44800 1.000 33.58000 86 THR B N 1
ATOM 4419 C CA . THR D 4 116 ? 128.71800 146.30900 132.11900 1.000 33.58000 86 THR B CA 1
ATOM 4420 C C . THR D 4 116 ? 128.76700 144.84800 131.69600 1.000 33.58000 86 THR B C 1
ATOM 4421 O O . THR D 4 116 ? 129.28400 144.56200 130.60900 1.000 33.58000 86 THR B O 1
ATOM 4425 N N . THR D 4 117 ? 128.22400 143.93200 132.51200 1.000 34.62000 87 THR B N 1
ATOM 4426 C CA . THR D 4 117 ? 128.24000 142.47100 132.29500 1.000 34.62000 87 THR B CA 1
ATOM 4427 C C . THR D 4 117 ? 129.65500 141.94200 132.05900 1.000 34.62000 87 THR B C 1
ATOM 4428 O O . THR D 4 117 ? 129.88900 141.09500 131.19400 1.000 34.62000 87 THR B O 1
ATOM 4432 N N . ASN D 4 118 ? 130.60600 142.44200 132.84000 1.000 35.30000 88 ASN B N 1
ATOM 4433 C CA . ASN D 4 118 ? 132.00900 142.08300 132.69900 1.000 35.30000 88 ASN B CA 1
ATOM 4434 C C . ASN D 4 118 ? 132.49000 141.33600 133.93600 1.000 35.30000 88 ASN B C 1
ATOM 4435 O O . ASN D 4 118 ? 132.00400 141.56000 135.04700 1.000 35.30000 88 ASN B O 1
ATOM 4437 N N . LYS D 4 119 ? 133.45500 140.44300 133.72900 1.000 34.92000 89 LYS B N 1
ATOM 4438 C CA . LYS D 4 119 ? 134.00800 139.62600 134.80400 1.000 34.92000 89 LYS B CA 1
ATOM 4439 C C . LYS D 4 119 ? 135.26300 140.30100 135.34300 1.000 34.92000 89 LYS B C 1
ATOM 4440 O O . LYS D 4 119 ? 136.29600 140.33600 134.66700 1.000 34.92000 89 LYS B O 1
ATOM 4446 N N . VAL D 4 120 ? 135.17200 140.84200 136.55900 1.000 36.06000 90 VAL B N 1
ATOM 4447 C CA . VAL D 4 120 ? 136.34100 141.43900 137.19700 1.000 36.06000 90 VAL B CA 1
ATOM 4448 C C . VAL D 4 120 ? 137.33000 140.35800 137.61900 1.000 36.06000 90 VAL B C 1
ATOM 4449 O O . VAL D 4 120 ? 138.53700 140.47300 137.38300 1.000 36.06000 90 VAL B O 1
ATOM 4453 N N . HIS D 4 121 ? 136.83200 139.29000 138.24000 1.000 36.18000 91 HIS B N 1
ATOM 4454 C CA . HIS D 4 121 ? 137.67000 138.19700 138.70900 1.000 36.18000 91 HIS B CA 1
ATOM 4455 C C . HIS D 4 121 ? 136.97600 136.87000 138.44200 1.000 36.18000 91 HIS B C 1
ATOM 4456 O O . HIS D 4 121 ? 135.74600 136.78600 138.43200 1.000 36.18000 91 HIS B O 1
ATOM 4463 N N . ALA D 4 122 ? 137.78200 135.83000 138.24000 1.000 37.44000 92 ALA B N 1
ATOM 4464 C CA . ALA D 4 122 ? 137.29000 134.46100 138.12900 1.000 37.44000 92 ALA B CA 1
ATOM 4465 C C . ALA D 4 122 ? 138.26200 133.55500 138.86600 1.000 37.44000 92 ALA B C 1
ATOM 4466 O O . ALA D 4 122 ? 139.45600 133.54200 138.55100 1.000 37.44000 92 ALA B O 1
ATOM 4468 N N . ILE D 4 123 ? 137.75900 132.80600 139.84100 1.000 35.29000 93 ILE B N 1
ATOM 4469 C CA . ILE D 4 123 ? 138.58300 132.01700 140.74400 1.000 35.29000 93 ILE B CA 1
ATOM 4470 C C . ILE D 4 123 ? 138.24400 130.54400 140.54700 1.000 35.29000 93 ILE B C 1
ATOM 4471 O O . ILE D 4 123 ? 137.07600 130.15500 140.67500 1.000 35.29000 93 ILE B O 1
ATOM 4476 N N . PRO D 4 124 ? 139.21700 129.69600 140.21300 1.000 34.77000 94 PRO B N 1
ATOM 4477 C CA . PRO D 4 124 ? 138.98300 128.25000 140.24600 1.000 34.77000 94 PRO B CA 1
ATOM 4478 C C . PRO D 4 124 ? 139.09500 127.71400 141.66500 1.000 34.77000 94 PRO B C 1
ATOM 4479 O O . PRO D 4 124 ? 140.00800 128.06400 142.41900 1.000 34.77000 94 PRO B O 1
ATOM 4483 N N . LEU D 4 125 ? 138.14700 126.86100 142.02800 1.000 33.40000 95 LEU B N 1
ATOM 4484 C CA . LEU D 4 125 ? 138.04100 126.34800 143.38300 1.000 33.40000 95 LEU B CA 1
ATOM 4485 C C . LEU D 4 125 ? 138.64300 124.95200 143.47600 1.000 33.40000 95 LEU B C 1
ATOM 4486 O O . LEU D 4 125 ? 138.62900 124.18400 142.51100 1.000 33.40000 95 LEU B O 1
ATOM 4491 N N . ARG D 4 126 ? 139.18600 124.63800 144.65500 1.000 36.10000 96 ARG B N 1
ATOM 4492 C CA . ARG D 4 126 ? 139.79700 123.33000 144.86600 1.000 36.10000 96 ARG B CA 1
ATOM 4493 C C . ARG D 4 126 ? 138.75100 122.22800 144.95700 1.000 36.10000 96 ARG B C 1
ATOM 4494 O O . ARG D 4 126 ? 139.03500 121.07500 144.61200 1.000 36.10000 96 ARG B O 1
ATOM 4502 N N . SER D 4 127 ? 137.54600 122.55500 145.41400 1.000 32.37000 97 SER B N 1
ATOM 4503 C CA . SER D 4 127 ? 136.43300 121.61900 145.45100 1.000 32.37000 97 SER B CA 1
ATOM 4504 C C . SER D 4 127 ? 135.34400 122.12200 144.51700 1.000 32.37000 97 SER B C 1
ATOM 4505 O O . SER D 4 127 ? 135.01200 123.31200 144.52700 1.000 32.37000 97 SER B O 1
ATOM 4508 N N . SER D 4 128 ? 134.79500 121.21400 143.70800 1.000 29.76000 98 SER B N 1
ATOM 4509 C CA . SER D 4 128 ? 133.81900 121.61100 142.69900 1.000 29.76000 98 SER B CA 1
ATOM 4510 C C . SER D 4 128 ? 132.46200 121.93800 143.31000 1.000 29.76000 98 SER B C 1
ATOM 4511 O O . SER D 4 128 ? 131.69200 122.70500 142.72200 1.000 29.76000 98 SER B O 1
ATOM 4514 N N . TRP D 4 129 ? 132.15200 121.38300 144.47800 1.000 28.10000 99 TRP B N 1
ATOM 4515 C CA . TRP D 4 129 ? 130.83500 121.53100 145.09400 1.000 28.10000 99 TRP B CA 1
ATOM 4516 C C . TRP D 4 129 ? 130.91500 122.64000 146.13100 1.000 28.10000 99 TRP B C 1
ATOM 4517 O O . TRP D 4 129 ? 131.44600 122.44400 147.22700 1.000 28.10000 99 TRP B O 1
ATOM 4528 N N . VAL D 4 130 ? 130.38700 123.80700 145.78200 1.000 29.61000 100 VAL B N 1
ATOM 4529 C CA . VAL D 4 130 ? 130.25800 124.91800 146.71100 1.000 29.61000 100 VAL B CA 1
ATOM 4530 C C . VAL D 4 130 ? 128.78000 125.24900 146.85800 1.000 29.61000 100 VAL B C 1
ATOM 4531 O O . VAL D 4 130 ? 128.05000 125.33900 145.86400 1.000 29.61000 100 VAL B O 1
ATOM 4535 N N . MET D 4 131 ? 128.33500 125.38200 148.10200 1.000 28.89000 101 MET B N 1
ATOM 4536 C CA . MET D 4 131 ? 126.93900 125.64500 148.39700 1.000 28.89000 101 MET B CA 1
ATOM 4537 C C . MET D 4 131 ? 126.66100 127.09400 148.75500 1.000 28.89000 101 MET B C 1
ATOM 4538 O O . MET D 4 131 ? 125.49100 127.48800 148.80200 1.000 28.89000 101 MET B O 1
ATOM 4543 N N . THR D 4 132 ? 127.69500 127.89500 148.99700 1.000 27.93000 102 THR B N 1
ATOM 4544 C CA . THR D 4 132 ? 127.49000 129.27000 149.41300 1.000 27.93000 102 THR B CA 1
ATOM 4545 C C . THR D 4 132 ? 128.68300 130.11600 149.00500 1.000 27.93000 102 THR B C 1
ATOM 4546 O O . THR D 4 132 ? 129.75900 129.60500 148.68400 1.000 27.93000 102 THR B O 1
ATOM 4550 N N . CYS D 4 133 ? 128.46000 131.42700 149.00200 1.000 27.52000 103 CYS B N 1
ATOM 4551 C CA . CYS D 4 133 ? 129.52000 132.40300 148.81800 1.000 27.52000 103 CYS B CA 1
ATOM 4552 C C . CYS D 4 133 ? 129.08100 133.70600 149.46600 1.000 27.52000 103 CYS B C 1
ATOM 4553 O O . CYS D 4 133 ? 127.89800 134.05300 149.45200 1.000 27.52000 103 CYS B O 1
ATOM 4556 N N . ALA D 4 134 ? 130.04400 134.40900 150.05000 1.000 28.10000 104 ALA B N 1
ATOM 4557 C CA . ALA D 4 134 ? 129.80000 135.69700 150.67600 1.000 28.10000 104 ALA B CA 1
ATOM 4558 C C . ALA D 4 134 ? 130.85100 136.68700 150.20800 1.000 28.10000 104 ALA B C 1
ATOM 4559 O O . ALA D 4 134 ? 132.01200 136.32900 149.99700 1.000 28.10000 104 ALA B O 1
ATOM 4561 N N . TYR D 4 135 ? 130.43600 137.93900 150.05300 1.000 31.08000 105 TYR B N 1
ATOM 4562 C CA . TYR D 4 135 ? 131.31800 139.00700 149.61200 1.000 31.08000 105 TYR B CA 1
ATOM 4563 C C . TYR D 4 135 ? 131.40400 140.01400 150.74900 1.000 31.08000 105 TYR B C 1
ATOM 4564 O O . TYR D 4 135 ? 130.37300 140.40900 151.30300 1.000 31.08000 105 TYR B O 1
ATOM 4573 N N . ALA D 4 136 ? 132.62900 140.39800 151.11400 1.000 30.05000 106 ALA B N 1
ATOM 4574 C CA . ALA D 4 136 ? 132.84800 141.21000 152.30200 1.000 30.05000 106 ALA B CA 1
ATOM 4575 C C . ALA D 4 136 ? 132.29200 142.62100 152.11300 1.000 30.05000 106 ALA B C 1
ATOM 4576 O O . ALA D 4 136 ? 132.28400 143.14500 150.99500 1.000 30.05000 106 ALA B O 1
ATOM 4578 N N . PRO D 4 137 ? 131.77300 143.23400 153.18600 1.000 31.15000 107 PRO B N 1
ATOM 4579 C CA . PRO D 4 137 ? 131.27900 144.62000 153.08000 1.000 31.15000 107 PRO B CA 1
ATOM 4580 C C . PRO D 4 137 ? 132.35100 145.63200 152.71700 1.000 31.15000 107 PRO B C 1
ATOM 4581 O O . PRO D 4 137 ? 132.04600 146.62800 152.05000 1.000 31.15000 107 PRO B O 1
ATOM 4585 N N . SER D 4 138 ? 133.59700 145.40800 153.13000 1.000 30.98000 108 SER B N 1
ATOM 4586 C CA . SER D 4 138 ? 134.69800 146.25300 152.69200 1.000 30.98000 108 SER B CA 1
ATOM 4587 C C . SER D 4 138 ? 135.15100 145.93800 151.27300 1.000 30.98000 108 SER B C 1
ATOM 4588 O O . SER D 4 138 ? 135.85800 146.75300 150.67100 1.000 30.98000 108 SER B O 1
ATOM 4591 N N . GLY D 4 139 ? 134.76300 144.78600 150.72900 1.000 30.57000 109 GLY B N 1
ATOM 4592 C CA . GLY D 4 139 ? 135.13400 144.39800 149.38700 1.000 30.57000 109 GLY B CA 1
ATOM 4593 C C . GLY D 4 139 ? 136.51900 143.81300 149.24600 1.000 30.57000 109 GLY B C 1
ATOM 4594 O O . GLY D 4 139 ? 136.92900 143.50300 148.12000 1.000 30.57000 109 GLY B O 1
ATOM 4595 N N . ASN D 4 140 ? 137.25400 143.64800 150.34400 1.000 30.98000 110 ASN B N 1
ATOM 4596 C CA . ASN D 4 140 ? 138.62900 143.17800 150.28200 1.000 30.98000 110 ASN B CA 1
ATOM 4597 C C . ASN D 4 140 ? 138.75300 141.66200 150.29000 1.000 30.98000 110 ASN B C 1
ATOM 4598 O O . ASN D 4 140 ? 139.82400 141.14400 149.95700 1.000 30.98000 110 ASN B O 1
ATOM 4603 N N . TYR D 4 141 ? 137.69700 140.93900 150.65400 1.000 30.63000 111 TYR B N 1
ATOM 4604 C CA . TYR D 4 141 ? 137.77100 139.49200 150.78200 1.000 30.63000 111 TYR B CA 1
ATOM 4605 C C . TYR D 4 141 ? 136.51100 138.86000 150.21200 1.000 30.63000 111 TYR B C 1
ATOM 4606 O O . TYR D 4 141 ? 135.47100 139.50600 150.07300 1.000 30.63000 111 TYR B O 1
ATOM 4615 N N . VAL D 4 142 ? 136.62700 137.57900 149.86500 1.000 28.87000 112 VAL B N 1
ATOM 4616 C CA . VAL D 4 142 ? 135.49200 136.77100 149.43700 1.000 28.87000 112 VAL B CA 1
ATOM 4617 C C . VAL D 4 142 ? 135.60700 135.43300 150.16100 1.000 28.87000 112 VAL B C 1
ATOM 4618 O O . VAL D 4 142 ? 136.67900 135.05100 150.63000 1.000 28.87000 112 VAL B O 1
ATOM 4622 N N . ALA D 4 143 ? 134.48100 134.73700 150.29700 1.000 27.05000 113 ALA B N 1
ATOM 4623 C CA . ALA D 4 143 ? 134.47000 133.45300 150.98100 1.000 27.05000 113 ALA B CA 1
ATOM 4624 C C . ALA D 4 143 ? 133.59400 132.47300 150.21900 1.000 27.05000 113 ALA B C 1
ATOM 4625 O O . ALA D 4 143 ? 132.71900 132.86400 149.44500 1.000 27.05000 113 ALA B O 1
ATOM 4627 N N . CYS D 4 144 ? 133.85300 131.18800 150.44400 1.000 27.87000 114 CYS B N 1
ATOM 4628 C CA . CYS D 4 144 ? 133.06600 130.11800 149.84500 1.000 27.87000 114 CYS B CA 1
ATOM 4629 C C . CYS D 4 144 ? 133.21900 128.86900 150.70100 1.000 27.87000 114 CYS B C 1
ATOM 4630 O O . CYS D 4 144 ? 134.04100 128.81500 151.61700 1.000 27.87000 114 CYS B O 1
ATOM 4633 N N . GLY D 4 145 ? 132.41000 127.86600 150.39000 1.000 25.36000 115 GLY B N 1
ATOM 4634 C CA . GLY D 4 145 ? 132.47100 126.59800 151.09600 1.000 25.36000 115 GLY B CA 1
ATOM 4635 C C . GLY D 4 145 ? 131.42200 125.66800 150.53500 1.000 25.36000 115 GLY B C 1
ATOM 4636 O O . GLY D 4 145 ? 130.53700 126.07800 149.78100 1.000 25.36000 115 GLY B O 1
ATOM 4637 N N . GLY D 4 146 ? 131.52400 124.40000 150.92300 1.000 25.44000 116 GLY B N 1
ATOM 4638 C CA . GLY D 4 146 ? 130.61600 123.40200 150.39100 1.000 25.44000 116 GLY B CA 1
ATOM 4639 C C . GLY D 4 146 ? 130.79700 122.01000 150.95800 1.000 25.44000 116 GLY B C 1
ATOM 4640 O O . GLY D 4 146 ? 130.90300 121.83500 152.17500 1.000 25.44000 116 GLY B O 1
ATOM 4641 N N . LEU D 4 147 ? 130.83100 121.00500 150.07800 1.000 25.92000 117 LEU B N 1
ATOM 4642 C CA . LEU D 4 147 ? 130.94300 119.61000 150.49300 1.000 25.92000 117 LEU B CA 1
ATOM 4643 C C . LEU D 4 147 ? 132.33100 119.23800 151.00100 1.000 25.92000 117 LEU B C 1
ATOM 4644 O O . LEU D 4 147 ? 132.49800 118.13600 151.53200 1.000 25.92000 117 LEU B O 1
ATOM 4649 N N . ASP D 4 148 ? 133.32700 120.11200 150.85000 1.000 27.32000 118 ASP B N 1
ATOM 4650 C CA . ASP D 4 148 ? 134.65700 119.84100 151.37900 1.000 27.32000 118 ASP B CA 1
ATOM 4651 C C . ASP D 4 148 ? 134.77300 120.13100 152.86800 1.000 27.32000 118 ASP B C 1
ATOM 4652 O O . ASP D 4 148 ? 135.81600 119.81600 153.45300 1.000 27.32000 118 ASP B O 1
ATOM 4657 N N . ASN D 4 149 ? 133.73600 120.73400 153.46800 1.000 26.30000 119 ASN B N 1
ATOM 4658 C CA . ASN D 4 149 ? 133.64700 121.08900 154.89300 1.000 26.30000 119 ASN B CA 1
ATOM 4659 C C . ASN D 4 149 ? 134.72300 122.09100 155.30900 1.000 26.30000 119 ASN B C 1
ATOM 4660 O O . ASN D 4 149 ? 135.11600 122.14400 156.47700 1.000 26.30000 119 ASN B O 1
ATOM 4665 N N . ILE D 4 150 ? 135.20800 122.89600 154.36400 1.000 27.86000 120 ILE B N 1
ATOM 4666 C CA . ILE D 4 150 ? 136.19400 123.94000 154.62200 1.000 27.86000 120 ILE B CA 1
ATOM 4667 C C . ILE D 4 150 ? 135.58200 125.26700 154.19800 1.000 27.86000 120 ILE B C 1
ATOM 4668 O O . ILE D 4 150 ? 134.92200 125.34300 153.15600 1.000 27.86000 120 ILE B O 1
ATOM 4673 N N . CYS D 4 151 ? 135.79100 126.30600 155.00300 1.000 29.59000 121 CYS B N 1
ATOM 4674 C CA . CYS D 4 151 ? 135.42600 127.66800 154.62700 1.000 29.59000 121 CYS B CA 1
ATOM 4675 C C . CYS D 4 151 ? 136.67000 128.34500 154.06700 1.000 29.59000 121 CYS B C 1
ATOM 4676 O O . CYS D 4 151 ? 137.60100 128.65800 154.81400 1.000 29.59000 121 CYS B O 1
ATOM 4679 N N . SER D 4 152 ? 136.69000 128.56200 152.75700 1.000 28.88000 122 SER B N 1
ATOM 4680 C CA . SER D 4 152 ? 137.84600 129.13000 152.08000 1.000 28.88000 122 SER B CA 1
ATOM 4681 C C . SER D 4 152 ? 137.63600 130.62500 151.88600 1.000 28.88000 122 SER B C 1
ATOM 4682 O O . SER D 4 152 ? 136.62400 131.04600 151.31600 1.000 28.88000 122 SER B O 1
ATOM 4685 N N . ILE D 4 153 ? 138.59500 131.41900 152.35600 1.000 28.91000 123 ILE B N 1
ATOM 4686 C CA . ILE D 4 153 ? 138.53200 132.87300 152.30500 1.000 28.91000 123 ILE B CA 1
ATOM 4687 C C . ILE D 4 153 ? 139.69700 133.36200 151.45700 1.000 28.91000 123 ILE B C 1
ATOM 4688 O O . ILE D 4 153 ? 140.86100 133.06900 151.76600 1.000 28.91000 123 ILE B O 1
ATOM 4693 N N . TYR D 4 154 ? 139.37900 134.11300 150.40500 1.000 29.91000 124 TYR B N 1
ATOM 4694 C CA . TYR D 4 154 ? 140.33800 134.60500 149.42800 1.000 29.91000 124 TYR B CA 1
ATOM 4695 C C . TYR D 4 154 ? 140.45000 136.11900 149.52700 1.000 29.91000 124 TYR B C 1
ATOM 4696 O O . TYR D 4 154 ? 139.45400 136.81200 149.76200 1.000 29.91000 124 TYR B O 1
ATOM 4705 N N . ASN D 4 155 ? 141.66400 136.62600 149.33400 1.000 32.21000 125 ASN B N 1
ATOM 4706 C CA . ASN D 4 155 ? 141.93500 138.05500 149.36500 1.000 32.21000 125 ASN B CA 1
ATOM 4707 C C . ASN D 4 155 ? 141.79000 138.64600 147.96700 1.000 32.21000 125 ASN B C 1
ATOM 4708 O O . ASN D 4 155 ? 142.10900 137.99400 146.97000 1.000 32.21000 125 ASN B O 1
ATOM 4713 N N . LEU D 4 156 ? 141.30400 139.88500 147.90100 1.000 32.74000 126 LEU B N 1
ATOM 4714 C CA . LEU D 4 156 ? 141.12200 140.56500 146.62300 1.000 32.74000 126 LEU B CA 1
ATOM 4715 C C . LEU D 4 156 ? 141.94400 141.84600 146.55600 1.000 32.74000 126 LEU B C 1
ATOM 4716 O O . LEU D 4 156 ? 141.43700 142.89100 146.13300 1.000 32.74000 126 LEU B O 1
ATOM 4721 N N . LYS D 4 157 ? 143.20500 141.78100 146.97100 1.000 36.34000 127 LYS B N 1
ATOM 4722 C CA . LYS D 4 157 ? 144.07300 142.95400 146.97900 1.000 36.34000 127 LYS B CA 1
ATOM 4723 C C . LYS D 4 157 ? 144.48900 143.36100 145.56900 1.000 36.34000 127 LYS B C 1
ATOM 4724 O O . LYS D 4 157 ? 144.31300 142.60400 144.61500 1.000 36.34000 127 LYS B O 1
ATOM 4726 N N . VAL D 4 163 ? 144.22700 137.91300 142.95400 1.000 34.96000 133 VAL B N 1
ATOM 4727 C CA . VAL D 4 163 ? 143.43000 137.12700 143.88800 1.000 34.96000 133 VAL B CA 1
ATOM 4728 C C . VAL D 4 163 ? 144.21100 135.92000 144.39300 1.000 34.96000 133 VAL B C 1
ATOM 4729 O O . VAL D 4 163 ? 144.62200 135.05900 143.61500 1.000 34.96000 133 VAL B O 1
ATOM 4733 N N . ARG D 4 164 ? 144.40800 135.86400 145.70700 1.000 33.56000 134 ARG B N 1
ATOM 4734 C CA . ARG D 4 164 ? 145.09500 134.75900 146.35400 1.000 33.56000 134 ARG B CA 1
ATOM 4735 C C . ARG D 4 164 ? 144.26200 134.27500 147.53000 1.000 33.56000 134 ARG B C 1
ATOM 4736 O O . ARG D 4 164 ? 143.50400 135.04300 148.12800 1.000 33.56000 134 ARG B O 1
ATOM 4738 N N . VAL D 4 165 ? 144.39800 132.99100 147.84900 1.000 32.64000 135 VAL B N 1
ATOM 4739 C CA . VAL D 4 165 ? 143.69600 132.41200 148.98900 1.000 32.64000 135 VAL B CA 1
ATOM 4740 C C . VAL D 4 165 ? 144.35200 132.92700 150.26800 1.000 32.64000 135 VAL B C 1
ATOM 4741 O O . VAL D 4 165 ? 145.57000 133.13600 150.31900 1.000 32.64000 135 VAL B O 1
ATOM 4745 N N . SER D 4 166 ? 143.53300 133.22600 151.27400 1.000 32.87000 136 SER B N 1
ATOM 4746 C CA . SER D 4 166 ? 144.02200 133.79200 152.52400 1.000 32.87000 136 SER B CA 1
ATOM 4747 C C . SER D 4 166 ? 143.89200 132.84000 153.70400 1.000 32.87000 136 SER B C 1
ATOM 4748 O O . SER D 4 166 ? 144.82300 132.73200 154.50800 1.000 32.87000 136 SER B O 1
ATOM 4751 N N . ARG D 4 167 ? 142.76500 132.14300 153.83000 1.000 34.08000 137 ARG B N 1
ATOM 4752 C CA . ARG D 4 167 ? 142.55100 131.29700 154.99600 1.000 34.08000 137 ARG B CA 1
ATOM 4753 C C . ARG D 4 167 ? 141.65000 130.12700 154.62500 1.000 34.08000 137 ARG B C 1
ATOM 4754 O O . ARG D 4 167 ? 140.84000 130.21700 153.70100 1.000 34.08000 137 ARG B O 1
ATOM 4762 N N . GLU D 4 168 ? 141.81100 129.02100 155.35000 1.000 32.62000 138 GLU B N 1
ATOM 4763 C CA . GLU D 4 168 ? 140.97200 127.83400 155.19800 1.000 32.62000 138 GLU B CA 1
ATOM 4764 C C . GLU D 4 168 ? 140.52200 127.40000 156.58900 1.000 32.62000 138 GLU B C 1
ATOM 4765 O O . GLU D 4 168 ? 141.27000 126.73300 157.31000 1.000 32.62000 138 GLU B O 1
ATOM 4771 N N . LEU D 4 169 ? 139.30400 127.78100 156.96500 1.000 31.25000 139 LEU B N 1
ATOM 4772 C CA . LEU D 4 169 ? 138.74500 127.41200 158.25900 1.000 31.25000 139 LEU B CA 1
ATOM 4773 C C . LEU D 4 169 ? 138.23300 125.97700 158.20100 1.000 31.25000 139 LEU B C 1
ATOM 4774 O O . LEU D 4 169 ? 137.35900 125.65600 157.38800 1.000 31.25000 139 LEU B O 1
ATOM 4779 N N . ALA D 4 170 ? 138.77500 125.11600 159.07000 1.000 30.83000 140 ALA B N 1
ATOM 4780 C CA . ALA D 4 170 ? 138.48500 123.67900 159.06700 1.000 30.83000 140 ALA B CA 1
ATOM 4781 C C . ALA D 4 170 ? 138.12400 123.23500 160.48400 1.000 30.83000 140 ALA B C 1
ATOM 4782 O O . ALA D 4 170 ? 138.98800 122.80400 161.25000 1.000 30.83000 140 ALA B O 1
ATOM 4784 N N . GLY D 4 171 ? 136.84600 123.34600 160.83400 1.000 31.30000 141 GLY B N 1
ATOM 4785 C CA . GLY D 4 171 ? 136.38000 122.83100 162.10700 1.000 31.30000 141 GLY B CA 1
ATOM 4786 C C . GLY D 4 171 ? 135.01700 122.17100 162.05500 1.000 31.30000 141 GLY B C 1
ATOM 4787 O O . GLY D 4 171 ? 134.56900 121.58900 163.04700 1.000 31.30000 141 GLY B O 1
ATOM 4788 N N . HIS D 4 172 ? 134.35000 122.24700 160.90900 1.000 28.55000 142 HIS B N 1
ATOM 4789 C CA . HIS D 4 172 ? 133.00500 121.71000 160.77200 1.000 28.55000 142 HIS B CA 1
ATOM 4790 C C . HIS D 4 172 ? 133.04900 120.23700 160.37900 1.000 28.55000 142 HIS B C 1
ATOM 4791 O O . HIS D 4 172 ? 134.06100 119.72300 159.89700 1.000 28.55000 142 HIS B O 1
ATOM 4798 N N . THR D 4 173 ? 131.92500 119.55800 160.59400 1.000 27.91000 143 THR B N 1
ATOM 4799 C CA . THR D 4 173 ? 131.77800 118.14200 160.27500 1.000 27.91000 143 THR B CA 1
ATOM 4800 C C . THR D 4 173 ? 130.90200 117.88500 159.06000 1.000 27.91000 143 THR B C 1
ATOM 4801 O O . THR D 4 173 ? 131.29900 117.13100 158.16900 1.000 27.91000 143 THR B O 1
ATOM 4805 N N . GLY D 4 174 ? 129.71900 118.49600 158.99600 1.000 26.27000 144 GLY B N 1
ATOM 4806 C CA . GLY D 4 174 ? 128.83800 118.35900 157.86000 1.000 26.27000 144 GLY B CA 1
ATOM 4807 C C . GLY D 4 174 ? 129.10300 119.41800 156.79900 1.000 26.27000 144 GLY B C 1
ATOM 4808 O O . GLY D 4 174 ? 129.97800 120.27000 156.93400 1.000 26.27000 144 GLY B O 1
ATOM 4809 N N . TYR D 4 175 ? 128.30700 119.34400 155.73100 1.000 27.89000 145 TYR B N 1
ATOM 4810 C CA . TYR D 4 175 ? 128.47200 120.22700 154.58100 1.000 27.89000 145 TYR B CA 1
ATOM 4811 C C . TYR D 4 175 ? 128.15100 121.66900 154.95100 1.000 27.89000 145 TYR B C 1
ATOM 4812 O O . TYR D 4 175 ? 127.14700 121.95200 155.60500 1.000 27.89000 145 TYR B O 1
ATOM 4821 N N . LEU D 4 176 ? 129.02200 122.58300 154.53400 1.000 25.24000 146 LEU B N 1
ATOM 4822 C CA . LEU D 4 176 ? 128.89300 123.98400 154.90900 1.000 25.24000 146 LEU B CA 1
ATOM 4823 C C . LEU D 4 176 ? 127.85900 124.63800 154.00100 1.000 25.24000 146 LEU B C 1
ATOM 4824 O O . LEU D 4 176 ? 128.03800 124.68600 152.78000 1.000 25.24000 146 LEU B O 1
ATOM 4829 N N . SER D 4 177 ? 126.77800 125.14200 154.59600 1.000 27.45000 147 SER B N 1
ATOM 4830 C CA . SER D 4 177 ? 125.61100 125.56000 153.83000 1.000 27.45000 147 SER B CA 1
ATOM 4831 C C . SER D 4 177 ? 125.52000 127.06200 153.61500 1.000 27.45000 147 SER B C 1
ATOM 4832 O O . SER D 4 177 ? 125.02700 127.49000 152.56700 1.000 27.45000 147 SER B O 1
ATOM 4835 N N . CYS D 4 178 ? 125.96700 127.87300 154.57100 1.000 28.25000 148 CYS B N 1
ATOM 4836 C CA . CYS D 4 178 ? 125.90400 129.31800 154.41500 1.000 28.25000 148 CYS B CA 1
ATOM 4837 C C . CYS D 4 178 ? 127.01500 129.96100 155.23000 1.000 28.25000 148 CYS B C 1
ATOM 4838 O O . CYS D 4 178 ? 127.49600 129.39900 156.21600 1.000 28.25000 148 CYS B O 1
ATOM 4841 N N . CYS D 4 179 ? 127.42100 131.15300 154.79700 1.000 28.20000 149 CYS B N 1
ATOM 4842 C CA . CYS D 4 179 ? 128.41000 131.94300 155.51400 1.000 28.20000 149 CYS B CA 1
ATOM 4843 C C . CYS D 4 179 ? 128.16600 133.41200 155.21000 1.000 28.20000 149 CYS B C 1
ATOM 4844 O O . CYS D 4 179 ? 127.79100 133.76200 154.08900 1.000 28.20000 149 CYS B O 1
ATOM 4847 N N . ARG D 4 180 ? 128.36600 134.26300 156.21600 1.000 28.37000 150 ARG B N 1
ATOM 4848 C CA . ARG D 4 180 ? 128.18400 135.70100 156.06800 1.000 28.37000 150 ARG B CA 1
ATOM 4849 C C . ARG D 4 180 ? 129.25100 136.42800 156.87200 1.000 28.37000 150 ARG B C 1
ATOM 4850 O O . ARG D 4 180 ? 129.54800 136.03900 158.00500 1.000 28.37000 150 ARG B O 1
ATOM 4858 N N . PHE D 4 181 ? 129.81800 137.48000 156.28600 1.000 29.63000 151 PHE B N 1
ATOM 4859 C CA . PHE D 4 181 ? 130.84000 138.26600 156.96300 1.000 29.63000 151 PHE B CA 1
ATOM 4860 C C . PHE D 4 181 ? 130.22200 139.21500 157.98100 1.000 29.63000 151 PHE B C 1
ATOM 4861 O O . PHE D 4 181 ? 129.15300 139.78600 157.75500 1.000 29.63000 151 PHE B O 1
ATOM 4869 N N . LEU D 4 182 ? 130.91400 139.39000 159.10600 1.000 31.41000 152 LEU B N 1
ATOM 4870 C CA . LEU D 4 182 ? 130.64500 140.47900 160.03700 1.000 31.41000 152 LEU B CA 1
ATOM 4871 C C . LEU D 4 182 ? 131.61300 141.63800 159.83900 1.000 31.41000 152 LEU B C 1
ATOM 4872 O O . LEU D 4 182 ? 131.19700 142.79600 159.75100 1.000 31.41000 152 LEU B O 1
ATOM 4877 N N . ASP D 4 183 ? 132.90400 141.33300 159.77000 1.000 34.06000 153 ASP B N 1
ATOM 4878 C CA . ASP D 4 183 ? 133.95800 142.30700 159.54200 1.000 34.06000 153 ASP B CA 1
ATOM 4879 C C . ASP D 4 183 ? 134.98400 141.59600 158.65400 1.000 34.06000 153 ASP B C 1
ATOM 4880 O O . ASP D 4 183 ? 134.71400 140.51400 158.12300 1.000 34.06000 153 ASP B O 1
ATOM 4885 N N . ASP D 4 184 ? 136.16500 142.18300 158.47200 1.000 34.09000 154 ASP B N 1
ATOM 4886 C CA . ASP D 4 184 ? 137.24700 141.48400 157.79200 1.000 34.09000 154 ASP B CA 1
ATOM 4887 C C . ASP D 4 184 ? 137.94200 140.46400 158.68400 1.000 34.09000 154 ASP B C 1
ATOM 4888 O O . ASP D 4 184 ? 138.78500 139.70800 158.18900 1.000 34.09000 154 ASP B O 1
ATOM 4893 N N . ASN D 4 185 ? 137.61400 140.42300 159.97700 1.000 34.39000 155 ASN B N 1
ATOM 4894 C CA . ASN D 4 185 ? 138.27000 139.53300 160.92000 1.000 34.39000 155 ASN B CA 1
ATOM 4895 C C . ASN D 4 185 ? 137.35200 138.47100 161.50900 1.000 34.39000 155 ASN B C 1
ATOM 4896 O O . ASN D 4 185 ? 137.85500 137.51500 162.10800 1.000 34.39000 155 ASN B O 1
ATOM 4901 N N . GLN D 4 186 ? 136.03600 138.60200 161.36300 1.000 32.28000 156 GLN B N 1
ATOM 4902 C CA . GLN D 4 186 ? 135.09300 137.64500 161.92500 1.000 32.28000 156 GLN B CA 1
ATOM 4903 C C . GLN D 4 186 ? 134.10400 137.19800 160.86000 1.000 32.28000 156 GLN B C 1
ATOM 4904 O O . GLN D 4 186 ? 133.74000 137.96700 159.96700 1.000 32.28000 156 GLN B O 1
ATOM 4910 N N . ILE D 4 187 ? 133.66600 135.94200 160.96400 1.000 29.58000 157 ILE B N 1
ATOM 4911 C CA . ILE D 4 187 ? 132.72100 135.38800 159.99800 1.000 29.58000 157 ILE B CA 1
ATOM 4912 C C . ILE D 4 187 ? 131.80600 134.39100 160.70500 1.000 29.58000 157 ILE B C 1
ATOM 4913 O O . ILE D 4 187 ? 132.22000 133.67800 161.62100 1.000 29.58000 157 ILE B O 1
ATOM 4918 N N . VAL D 4 188 ? 130.53700 134.37300 160.30400 1.000 29.91000 158 VAL B N 1
ATOM 4919 C CA . VAL D 4 188 ? 129.54200 133.45600 160.85300 1.000 29.91000 158 VAL B CA 1
ATOM 4920 C C . VAL D 4 188 ? 129.20900 132.42600 159.78500 1.000 29.91000 158 VAL B C 1
ATOM 4921 O O . VAL D 4 188 ? 128.71000 132.77900 158.71000 1.000 29.91000 158 VAL B O 1
ATOM 4925 N N . THR D 4 189 ? 129.46900 131.15400 160.08100 1.000 28.87000 159 THR B N 1
ATOM 4926 C CA . THR D 4 189 ? 129.20300 130.06000 159.16000 1.000 28.87000 159 THR B CA 1
ATOM 4927 C C . THR D 4 189 ? 128.20200 129.09500 159.77900 1.000 28.87000 159 THR B C 1
ATOM 4928 O O . THR D 4 189 ? 128.01700 129.05800 160.99600 1.000 28.87000 159 THR B O 1
ATOM 4932 N N . SER D 4 190 ? 127.54600 128.31600 158.92300 1.000 27.58000 160 SER B N 1
ATOM 4933 C CA . SER D 4 190 ? 126.65500 127.25100 159.35700 1.000 27.58000 160 SER B CA 1
ATOM 4934 C C . SER D 4 190 ? 126.90900 126.01200 158.51600 1.000 27.58000 160 SER B C 1
ATOM 4935 O O . SER D 4 190 ? 127.19500 126.10600 157.31900 1.000 27.58000 160 SER B O 1
ATOM 4938 N N . SER D 4 191 ? 126.79000 124.84200 159.13700 1.000 26.77000 161 SER B N 1
ATOM 4939 C CA . SER D 4 191 ? 127.08000 123.61100 158.42200 1.000 26.77000 161 SER B CA 1
ATOM 4940 C C . SER D 4 191 ? 125.93900 122.61800 158.60100 1.000 26.77000 161 SER B C 1
ATOM 4941 O O . SER D 4 191 ? 124.97900 122.86000 159.33800 1.000 26.77000 161 SER B O 1
ATOM 4944 N N . GLY D 4 192 ? 126.05300 121.49100 157.90200 1.000 25.70000 162 GLY B N 1
ATOM 4945 C CA . GLY D 4 192 ? 125.06200 120.43700 157.89700 1.000 25.70000 162 GLY B CA 1
ATOM 4946 C C . GLY D 4 192 ? 125.11700 119.47500 159.05800 1.000 25.70000 162 GLY B C 1
ATOM 4947 O O . GLY D 4 192 ? 124.31200 118.54200 159.10900 1.000 25.70000 162 GLY B O 1
ATOM 4948 N N . ASP D 4 193 ? 126.04500 119.66800 159.99900 1.000 27.37000 163 ASP B N 1
ATOM 4949 C CA . ASP D 4 193 ? 126.11200 118.86200 161.21300 1.000 27.37000 163 ASP B CA 1
ATOM 4950 C C . ASP D 4 193 ? 125.34300 119.48900 162.36900 1.000 27.37000 163 ASP B C 1
ATOM 4951 O O . ASP D 4 193 ? 125.73800 119.32100 163.53300 1.000 27.37000 163 ASP B O 1
ATOM 4956 N N . THR D 4 194 ? 124.25500 120.21000 162.05500 1.000 28.83000 164 THR B N 1
ATOM 4957 C CA . THR D 4 194 ? 123.36100 120.88300 163.00800 1.000 28.83000 164 THR B CA 1
ATOM 4958 C C . THR D 4 194 ? 124.09500 121.90800 163.87300 1.000 28.83000 164 THR B C 1
ATOM 4959 O O . THR D 4 194 ? 123.75400 122.10100 165.04200 1.000 28.83000 164 THR B O 1
ATOM 4963 N N . THR D 4 195 ? 125.10600 122.58000 163.31900 1.000 28.23000 165 THR B N 1
ATOM 4964 C CA . THR D 4 195 ? 125.87900 123.56400 164.06500 1.000 28.23000 165 THR B CA 1
ATOM 4965 C C . THR D 4 195 ? 126.06700 124.83600 163.24900 1.000 28.23000 165 THR B C 1
ATOM 4966 O O . THR D 4 195 ? 126.03900 124.83000 162.01200 1.000 28.23000 165 THR B O 1
ATOM 4970 N N . CYS D 4 196 ? 126.25700 125.93300 163.97800 1.000 30.77000 166 CYS B N 1
ATOM 4971 C CA . CYS D 4 196 ? 126.77100 127.18000 163.43700 1.000 30.77000 166 CYS B CA 1
ATOM 4972 C C . CYS D 4 196 ? 127.99300 127.57800 164.25200 1.000 30.77000 166 CYS B C 1
ATOM 4973 O O . CYS D 4 196 ? 128.21200 127.07400 165.35400 1.000 30.77000 166 CYS B O 1
ATOM 4976 N N . ALA D 4 197 ? 128.79200 128.49300 163.71200 1.000 31.06000 167 ALA B N 1
ATOM 4977 C CA . ALA D 4 197 ? 130.00100 128.90600 164.40800 1.000 31.06000 167 ALA B CA 1
ATOM 4978 C C . ALA D 4 197 ? 130.41200 130.30700 163.98600 1.000 31.06000 167 ALA B C 1
ATOM 4979 O O . ALA D 4 197 ? 130.34600 130.66000 162.80500 1.000 31.06000 167 ALA B O 1
ATOM 4981 N N . LEU D 4 198 ? 130.85200 131.09200 164.96300 1.000 31.95000 168 LEU B N 1
ATOM 4982 C CA . LEU D 4 198 ? 131.51700 132.36400 164.72200 1.000 31.95000 168 LEU B CA 1
ATOM 4983 C C . LEU D 4 198 ? 133.02000 132.15300 164.82000 1.000 31.95000 168 LEU B C 1
ATOM 4984 O O . LEU D 4 198 ? 133.51300 131.64100 165.83500 1.000 31.95000 168 LEU B O 1
ATOM 4989 N N . TRP D 4 199 ? 133.73200 132.57100 163.77200 1.000 32.68000 169 TRP B N 1
ATOM 4990 C CA . TRP D 4 199 ? 135.15000 132.32500 163.56600 1.000 32.68000 169 TRP B CA 1
ATOM 4991 C C . TRP D 4 199 ? 135.90800 133.64100 163.52300 1.000 32.68000 169 TRP B C 1
ATOM 4992 O O . TRP D 4 199 ? 135.40900 134.64100 162.98900 1.000 32.68000 169 TRP B O 1
ATOM 5003 N N . ASP D 4 200 ? 137.13000 133.61400 164.05100 1.000 35.14000 170 ASP B N 1
ATOM 5004 C CA . ASP D 4 200 ? 138.10300 134.67600 163.85100 1.000 35.14000 170 ASP B CA 1
ATOM 5005 C C . ASP D 4 200 ? 138.96600 134.26900 162.66000 1.000 35.14000 170 ASP B C 1
ATOM 5006 O O . ASP D 4 200 ? 139.52000 133.16600 162.63600 1.000 35.14000 170 ASP B O 1
ATOM 5011 N N . ILE D 4 201 ? 139.07000 135.16100 161.67400 1.000 34.81000 171 ILE B N 1
ATOM 5012 C CA . ILE D 4 201 ? 139.79700 134.84300 160.44800 1.000 34.81000 171 ILE B CA 1
ATOM 5013 C C . ILE D 4 201 ? 141.31100 134.88500 160.67400 1.000 34.81000 171 ILE B C 1
ATOM 5014 O O . ILE D 4 201 ? 142.06200 134.16200 160.00500 1.000 34.81000 171 ILE B O 1
ATOM 5019 N N . GLU D 4 202 ? 141.77700 135.68400 161.63900 1.000 37.71000 172 GLU B N 1
ATOM 5020 C CA . GLU D 4 202 ? 143.21300 135.86600 161.85000 1.000 37.71000 172 GLU B CA 1
ATOM 5021 C C . GLU D 4 202 ? 143.86700 134.60200 162.40200 1.000 37.71000 172 GLU B C 1
ATOM 5022 O O . GLU D 4 202 ? 144.79200 134.05200 161.79300 1.000 37.71000 172 GLU B O 1
ATOM 5028 N N . THR D 4 203 ? 143.40100 134.12300 163.55400 1.000 37.96000 173 THR B N 1
ATOM 5029 C CA . THR D 4 203 ? 143.95900 132.90700 164.13100 1.000 37.96000 173 THR B CA 1
ATOM 5030 C C . THR D 4 203 ? 143.42600 131.64100 163.47500 1.000 37.96000 173 THR B C 1
ATOM 5031 O O . THR D 4 203 ? 144.01300 130.57100 163.67100 1.000 37.96000 173 THR B O 1
ATOM 5035 N N . GLY D 4 204 ? 142.35200 131.73700 162.69800 1.000 38.23000 174 GLY B N 1
ATOM 5036 C CA . GLY D 4 204 ? 141.75700 130.57200 162.06400 1.000 38.23000 174 GLY B CA 1
ATOM 5037 C C . GLY D 4 204 ? 141.13400 129.59200 163.03300 1.000 38.23000 174 GLY B C 1
ATOM 5038 O O . GLY D 4 204 ? 141.17500 128.37900 162.79500 1.000 38.23000 174 GLY B O 1
ATOM 5039 N N . GLN D 4 205 ? 140.55200 130.08900 164.12100 1.000 38.81000 175 GLN B N 1
ATOM 5040 C CA . GLN D 4 205 ? 139.94100 129.25600 165.14200 1.000 38.81000 175 GLN B CA 1
ATOM 5041 C C . GLN D 4 205 ? 138.49900 129.68600 165.36600 1.000 38.81000 175 GLN B C 1
ATOM 5042 O O . GLN D 4 205 ? 138.13500 130.84200 165.12900 1.000 38.81000 175 GLN B O 1
ATOM 5048 N N . GLN D 4 206 ? 137.67800 128.73900 165.81200 1.000 35.85000 176 GLN B N 1
ATOM 5049 C CA . GLN D 4 206 ? 136.30100 129.04800 166.16700 1.000 35.85000 176 GLN B CA 1
ATOM 5050 C C . GLN D 4 206 ? 136.26700 129.89600 167.43100 1.000 35.85000 176 GLN B C 1
ATOM 5051 O O . GLN D 4 206 ? 136.87900 129.54400 168.44400 1.000 35.85000 176 GLN B O 1
ATOM 5057 N N . THR D 4 207 ? 135.55200 131.01700 167.37100 1.000 35.83000 177 THR B N 1
ATOM 5058 C CA . THR D 4 207 ? 135.35500 131.82800 168.56300 1.000 35.83000 177 THR B CA 1
ATOM 5059 C C . THR D 4 207 ? 134.17700 131.32000 169.38600 1.000 35.83000 177 THR B C 1
ATOM 5060 O O . THR D 4 207 ? 134.32800 131.04300 170.57900 1.000 35.83000 177 THR B O 1
ATOM 5064 N N . THR D 4 208 ? 133.00200 131.18300 168.77000 1.000 34.91000 178 THR B N 1
ATOM 5065 C CA . THR D 4 208 ? 131.84500 130.62300 169.46500 1.000 34.91000 178 THR B CA 1
ATOM 5066 C C . THR D 4 208 ? 131.17200 129.57000 168.59500 1.000 34.91000 178 THR B C 1
ATOM 5067 O O . THR D 4 208 ? 131.29600 129.57500 167.36900 1.000 34.91000 178 THR B O 1
ATOM 5071 N N . THR D 4 209 ? 130.44100 128.66800 169.24900 1.000 33.06000 179 THR B N 1
ATOM 5072 C CA . THR D 4 209 ? 129.71500 127.59900 168.57600 1.000 33.06000 179 THR B CA 1
ATOM 5073 C C . THR D 4 209 ? 128.25800 127.62900 169.01300 1.000 33.06000 179 THR B C 1
ATOM 5074 O O . THR D 4 209 ? 127.96600 127.77800 170.20400 1.000 33.06000 179 THR B O 1
ATOM 5078 N N . PHE D 4 210 ? 127.34900 127.48500 168.04900 1.000 32.54000 180 PHE B N 1
ATOM 5079 C CA . PHE D 4 210 ? 125.90800 127.52900 168.27100 1.000 32.54000 180 PHE B CA 1
ATOM 5080 C C . PHE D 4 210 ? 125.34000 126.15600 167.93300 1.000 32.54000 180 PHE B C 1
ATOM 5081 O O . PHE D 4 210 ? 125.27400 125.78100 166.75600 1.000 32.54000 180 PHE B O 1
ATOM 5089 N N . THR D 4 211 ? 124.94900 125.40700 168.96500 1.000 31.64000 181 THR B N 1
ATOM 5090 C CA . THR D 4 211 ? 124.45800 124.03300 168.84300 1.000 31.64000 181 THR B CA 1
ATOM 5091 C C . THR D 4 211 ? 123.07900 123.94900 169.49300 1.000 31.64000 181 THR B C 1
ATOM 5092 O O . THR D 4 211 ? 122.96400 123.63400 170.68000 1.000 31.64000 181 THR B O 1
ATOM 5096 N N . GLY D 4 212 ? 122.03200 124.23100 168.72100 1.000 32.41000 182 GLY B N 1
ATOM 5097 C CA . GLY D 4 212 ? 120.68200 124.08300 169.22800 1.000 32.41000 182 GLY B CA 1
ATOM 5098 C C . GLY D 4 212 ? 119.72000 123.40500 168.27400 1.000 32.41000 182 GLY B C 1
ATOM 5099 O O . GLY D 4 212 ? 118.62000 123.01200 168.67200 1.000 32.41000 182 GLY B O 1
ATOM 5100 N N . HIS D 4 213 ? 120.12200 123.25100 167.01600 1.000 31.61000 183 HIS B N 1
ATOM 5101 C CA . HIS D 4 213 ? 119.25800 122.68000 165.99200 1.000 31.61000 183 HIS B CA 1
ATOM 5102 C C . HIS D 4 213 ? 119.32500 121.16000 166.02000 1.000 31.61000 183 HIS B C 1
ATOM 5103 O O . HIS D 4 213 ? 120.37800 120.57700 166.29200 1.000 31.61000 183 HIS B O 1
ATOM 5110 N N . THR D 4 214 ? 118.18800 120.52000 165.74900 1.000 33.37000 184 THR B N 1
ATOM 5111 C CA . THR D 4 214 ? 118.12600 119.07300 165.59600 1.000 33.37000 184 THR B CA 1
ATOM 5112 C C . THR D 4 214 ? 118.10300 118.63800 164.13700 1.000 33.37000 184 THR B C 1
ATOM 5113 O O . THR D 4 214 ? 118.04100 117.43600 163.86300 1.000 33.37000 184 THR B O 1
ATOM 5117 N N . GLY D 4 215 ? 118.14600 119.58700 163.19800 1.000 31.17000 185 GLY B N 1
ATOM 5118 C CA . GLY D 4 215 ? 118.25700 119.27000 161.79300 1.000 31.17000 185 GLY B CA 1
ATOM 5119 C C . GLY D 4 215 ? 119.40500 120.04400 161.17000 1.000 31.17000 185 GLY B C 1
ATOM 5120 O O . GLY D 4 215 ? 119.96800 120.95500 161.78300 1.000 31.17000 185 GLY B O 1
ATOM 5121 N N . ASP D 4 216 ? 119.75000 119.65500 159.94400 1.000 29.07000 186 ASP B N 1
ATOM 5122 C CA . ASP D 4 216 ? 120.86200 120.28100 159.23800 1.000 29.07000 186 ASP B CA 1
ATOM 5123 C C . ASP D 4 216 ? 120.52300 121.72300 158.88800 1.000 29.07000 186 ASP B C 1
ATOM 5124 O O . ASP D 4 216 ? 119.45600 122.00300 158.33400 1.000 29.07000 186 ASP B O 1
ATOM 5126 N N . VAL D 4 217 ? 121.43000 122.63700 159.21600 1.000 28.09000 187 VAL B N 1
ATOM 5127 C CA . VAL D 4 217 ? 121.15700 124.06200 159.07600 1.000 28.09000 187 VAL B CA 1
ATOM 5128 C C . VAL D 4 217 ? 121.32100 124.45600 157.61600 1.000 28.09000 187 VAL B C 1
ATOM 5129 O O . VAL D 4 217 ? 122.37200 124.22000 157.01000 1.000 28.09000 187 VAL B O 1
ATOM 5133 N N . MET D 4 218 ? 120.27700 125.05600 157.04800 1.000 28.45000 188 MET B N 1
ATOM 5134 C CA . MET D 4 218 ? 120.24100 125.39800 155.63200 1.000 28.45000 188 MET B CA 1
ATOM 5135 C C . MET D 4 218 ? 120.63600 126.83900 155.34500 1.000 28.45000 188 MET B C 1
ATOM 5136 O O . MET D 4 218 ? 121.34300 127.09200 154.36600 1.000 28.45000 188 MET B O 1
ATOM 5141 N N . SER D 4 219 ? 120.19900 127.79500 156.16200 1.000 29.38000 189 SER B N 1
ATOM 5142 C CA . SER D 4 219 ? 120.47200 129.19000 155.84900 1.000 29.38000 189 SER B CA 1
ATOM 5143 C C . SER D 4 219 ? 120.64300 129.99000 157.12900 1.000 29.38000 189 SER B C 1
ATOM 5144 O O . SER D 4 219 ? 120.17500 129.59700 158.19700 1.000 29.38000 189 SER B O 1
ATOM 5147 N N . LEU D 4 220 ? 121.32700 131.12600 157.00500 1.000 29.56000 190 LEU B N 1
ATOM 5148 C CA . LEU D 4 220 ? 121.43000 132.08600 158.09300 1.000 29.56000 190 LEU B CA 1
ATOM 5149 C C . LEU D 4 220 ? 121.27200 133.48700 157.52300 1.000 29.56000 190 LEU B C 1
ATOM 5150 O O . LEU D 4 220 ? 121.55200 133.74200 156.35000 1.000 29.56000 190 LEU B O 1
ATOM 5155 N N . SER D 4 221 ? 120.82200 134.39800 158.37900 1.000 30.74000 191 SER B N 1
ATOM 5156 C CA . SER D 4 221 ? 120.69700 135.80400 158.02700 1.000 30.74000 191 SER B CA 1
ATOM 5157 C C . SER D 4 221 ? 121.21200 136.64700 159.18100 1.000 30.74000 191 SER B C 1
ATOM 5158 O O . SER D 4 221 ? 120.95200 136.33500 160.34600 1.000 30.74000 191 SER B O 1
ATOM 5161 N N . LEU D 4 222 ? 121.94100 137.71000 158.85000 1.000 31.82000 192 LEU B N 1
ATOM 5162 C CA . LEU D 4 222 ? 122.55500 138.59400 159.83100 1.000 31.82000 192 LEU B CA 1
ATOM 5163 C C . LEU D 4 222 ? 121.72500 139.85600 160.01500 1.000 31.82000 192 LEU B C 1
ATOM 5164 O O . LEU D 4 222 ? 121.19200 140.40900 159.04900 1.000 31.82000 192 LEU B O 1
ATOM 5169 N N . ALA D 4 223 ? 121.62400 140.30600 161.26400 1.000 36.40000 193 ALA B N 1
ATOM 5170 C CA . ALA D 4 223 ? 120.93000 141.54700 161.56300 1.000 36.40000 193 ALA B CA 1
ATOM 5171 C C . ALA D 4 223 ? 121.76300 142.74100 161.09600 1.000 36.40000 193 ALA B C 1
ATOM 5172 O O . ALA D 4 223 ? 122.99100 142.65300 161.01300 1.000 36.40000 193 ALA B O 1
ATOM 5174 N N . PRO D 4 224 ? 121.11400 143.86000 160.75000 1.000 39.09000 194 PRO B N 1
ATOM 5175 C CA . PRO D 4 224 ? 121.87700 145.07000 160.38900 1.000 39.09000 194 PRO B CA 1
ATOM 5176 C C . PRO D 4 224 ? 122.69200 145.66300 161.53100 1.000 39.09000 194 PRO B C 1
ATOM 5177 O O . PRO D 4 224 ? 123.65100 146.39700 161.26500 1.000 39.09000 194 PRO B O 1
ATOM 5181 N N . ASP D 4 225 ? 122.34800 145.37500 162.78400 1.000 39.10000 195 ASP B N 1
ATOM 5182 C CA . ASP D 4 225 ? 123.10100 145.87300 163.92600 1.000 39.10000 195 ASP B CA 1
ATOM 5183 C C . ASP D 4 225 ? 124.25200 144.95800 164.32400 1.000 39.10000 195 ASP B C 1
ATOM 5184 O O . ASP D 4 225 ? 125.02100 145.32300 165.22100 1.000 39.10000 195 ASP B O 1
ATOM 5186 N N . THR D 4 226 ? 124.36700 143.78600 163.68100 1.000 38.93000 196 THR B N 1
ATOM 5187 C CA . THR D 4 226 ? 125.43700 142.79700 163.88700 1.000 38.93000 196 THR B CA 1
ATOM 5188 C C . THR D 4 226 ? 125.53000 142.32000 165.33700 1.000 38.93000 196 THR B C 1
ATOM 5189 O O . THR D 4 226 ? 126.61800 142.01500 165.83200 1.000 38.93000 196 THR B O 1
ATOM 5191 N N . ARG D 4 227 ? 124.39100 142.24400 166.02700 1.000 37.43000 197 ARG B N 1
ATOM 5192 C CA . ARG D 4 227 ? 124.33700 141.74400 167.39300 1.000 37.43000 197 ARG B CA 1
ATOM 5193 C C . ARG D 4 227 ? 123.52100 140.46700 167.53000 1.000 37.43000 197 ARG B C 1
ATOM 5194 O O . ARG D 4 227 ? 123.59900 139.81100 168.57500 1.000 37.43000 197 ARG B O 1
ATOM 5196 N N . LEU D 4 228 ? 122.74400 140.10600 166.51300 1.000 34.79000 198 LEU B N 1
ATOM 5197 C CA . LEU D 4 228 ? 121.94100 138.89400 166.50700 1.000 34.79000 198 LEU B CA 1
ATOM 5198 C C . LEU D 4 228 ? 121.99300 138.30100 165.10800 1.000 34.79000 198 LEU B C 1
ATOM 5199 O O . LEU D 4 228 ? 122.34800 138.98100 164.14400 1.000 34.79000 198 LEU B O 1
ATOM 5204 N N . PHE D 4 229 ? 121.63800 137.02100 165.00100 1.000 32.26000 199 PHE B N 1
ATOM 5205 C CA . PHE D 4 229 ? 121.40500 136.43400 163.68600 1.000 32.26000 199 PHE B CA 1
ATOM 5206 C C . PHE D 4 229 ? 120.36900 135.32500 163.80800 1.000 32.26000 199 PHE B C 1
ATOM 5207 O O . PHE D 4 229 ? 120.04600 134.86700 164.90300 1.000 32.26000 199 PHE B O 1
ATOM 5215 N N . VAL D 4 230 ? 119.81300 134.92600 162.66600 1.000 31.16000 200 VAL B N 1
ATOM 5216 C CA . VAL D 4 230 ? 118.81200 133.86700 162.63800 1.000 31.16000 200 VAL B CA 1
ATOM 5217 C C . VAL D 4 230 ? 119.30800 132.74300 161.74400 1.000 31.16000 200 VAL B C 1
ATOM 5218 O O . VAL D 4 230 ? 120.05300 132.96400 160.78500 1.000 31.16000 200 VAL B O 1
ATOM 5222 N N . SER D 4 231 ? 118.88700 131.52500 162.07400 1.000 30.56000 201 SER B N 1
ATOM 5223 C CA . SER D 4 231 ? 119.25600 130.33500 161.32200 1.000 30.56000 201 SER B CA 1
ATOM 5224 C C . SER D 4 231 ? 118.01400 129.49900 161.05800 1.000 30.56000 201 SER B C 1
ATOM 5225 O O . SER D 4 231 ? 117.20900 129.27300 161.96700 1.000 30.56000 201 SER B O 1
ATOM 5228 N N . GLY D 4 232 ? 117.87000 129.04700 159.81900 1.000 28.94000 202 GLY B N 1
ATOM 5229 C CA . GLY D 4 232 ? 116.80600 128.13600 159.42300 1.000 28.94000 202 GLY B CA 1
ATOM 5230 C C . GLY D 4 232 ? 117.40300 126.79900 159.02200 1.000 28.94000 202 GLY B C 1
ATOM 5231 O O . GLY D 4 232 ? 118.40300 126.74900 158.29300 1.000 28.94000 202 GLY B O 1
ATOM 5232 N N . ALA D 4 233 ? 116.77100 125.72200 159.48500 1.000 30.18000 203 ALA B N 1
ATOM 5233 C CA . ALA D 4 233 ? 117.35100 124.38800 159.42900 1.000 30.18000 203 ALA B CA 1
ATOM 5234 C C . ALA D 4 233 ? 116.29700 123.39700 158.94500 1.000 30.18000 203 ALA B C 1
ATOM 5235 O O . ALA D 4 233 ? 115.19700 123.77400 158.53200 1.000 30.18000 203 ALA B O 1
ATOM 5237 N N . CYS D 4 234 ? 116.64500 122.11000 159.01300 1.000 31.98000 204 CYS B N 1
ATOM 5238 C CA . CYS D 4 234 ? 115.82500 121.02400 158.49000 1.000 31.98000 204 CYS B CA 1
ATOM 5239 C C . CYS D 4 234 ? 115.01300 120.31800 159.57200 1.000 31.98000 204 CYS B C 1
ATOM 5240 O O . CYS D 4 234 ? 114.76300 119.11300 159.46800 1.000 31.98000 204 CYS B O 1
ATOM 5243 N N . ASP D 4 235 ? 114.60500 121.03500 160.61900 1.000 33.18000 205 ASP B N 1
ATOM 5244 C CA . ASP D 4 235 ? 113.68500 120.48900 161.61000 1.000 33.18000 205 ASP B CA 1
ATOM 5245 C C . ASP D 4 235 ? 112.40900 121.31700 161.70700 1.000 33.18000 205 ASP B C 1
ATOM 5246 O O . ASP D 4 235 ? 111.75300 121.30500 162.75500 1.000 33.18000 205 ASP B O 1
ATOM 5251 N N . ALA D 4 236 ? 112.06000 122.02500 160.62100 1.000 33.61000 206 ALA B N 1
ATOM 5252 C CA . ALA D 4 236 ? 110.89900 122.92300 160.53000 1.000 33.61000 206 ALA B CA 1
ATOM 5253 C C . ALA D 4 236 ? 110.91300 123.98800 161.62500 1.000 33.61000 206 ALA B C 1
ATOM 5254 O O . ALA D 4 236 ? 109.88000 124.31300 162.21400 1.000 33.61000 206 ALA B O 1
ATOM 5256 N N . SER D 4 237 ? 112.09300 124.53900 161.89800 1.000 32.66000 207 SER B N 1
ATOM 5257 C CA . SER D 4 237 ? 112.24000 125.51800 162.96200 1.000 32.66000 207 SER B CA 1
ATOM 5258 C C . SER D 4 237 ? 113.34400 126.50000 162.60300 1.000 32.66000 207 SER B C 1
ATOM 5259 O O . SER D 4 237 ? 114.26500 126.17600 161.85000 1.000 32.66000 207 SER B O 1
ATOM 5262 N N . ALA D 4 238 ? 113.23600 127.70700 163.15300 1.000 31.81000 208 ALA B N 1
ATOM 5263 C CA . ALA D 4 238 ? 114.25700 128.73400 163.02000 1.000 31.81000 208 ALA B CA 1
ATOM 5264 C C . ALA D 4 238 ? 114.63300 129.23200 164.40600 1.000 31.81000 208 ALA B C 1
ATOM 5265 O O . ALA D 4 238 ? 113.80500 129.25700 165.32000 1.000 31.81000 208 ALA B O 1
ATOM 5267 N N . LYS D 4 239 ? 115.89400 129.62400 164.55900 1.000 32.55000 209 LYS B N 1
ATOM 5268 C CA . LYS D 4 239 ? 116.42600 129.99800 165.86200 1.000 32.55000 209 LYS B CA 1
ATOM 5269 C C . LYS D 4 239 ? 117.16600 131.32400 165.78000 1.000 32.55000 209 LYS B C 1
ATOM 5270 O O . LYS D 4 239 ? 117.83700 131.61500 164.78600 1.000 32.55000 209 LYS B O 1
ATOM 5276 N N . LEU D 4 240 ? 117.04300 132.11500 166.84300 1.000 34.60000 210 LEU B N 1
ATOM 5277 C CA . LEU D 4 240 ? 117.72000 133.39900 166.96900 1.000 34.60000 210 LEU B CA 1
ATOM 5278 C C . LEU D 4 240 ? 118.88500 133.25600 167.93800 1.000 34.60000 210 LEU B C 1
ATOM 5279 O O . LEU D 4 240 ? 118.71900 132.72300 169.04000 1.000 34.60000 210 LEU B O 1
ATOM 5284 N N . TRP D 4 241 ? 120.05800 133.73000 167.52800 1.000 33.97000 211 TRP B N 1
ATOM 5285 C CA . TRP D 4 241 ? 121.28500 133.56300 168.29000 1.000 33.97000 211 TRP B CA 1
ATOM 5286 C C . TRP D 4 241 ? 121.92800 134.91600 168.54400 1.000 33.97000 211 TRP B C 1
ATOM 5287 O O . TRP D 4 241 ? 121.87600 135.81200 167.69200 1.000 33.97000 211 TRP B O 1
ATOM 5298 N N . ASP D 4 242 ? 122.55000 135.04300 169.71400 1.000 37.80000 212 ASP B N 1
ATOM 5299 C CA . ASP D 4 242 ? 123.28600 136.23800 170.09700 1.000 37.80000 212 ASP B CA 1
ATOM 5300 C C . ASP D 4 242 ? 124.75700 136.03500 169.75100 1.000 37.80000 212 ASP B C 1
ATOM 5301 O O . ASP D 4 242 ? 125.35700 135.02500 170.13300 1.000 37.80000 212 ASP B O 1
ATOM 5306 N N . VAL D 4 243 ? 125.32700 136.99400 169.01800 1.000 37.17000 213 VAL B N 1
ATOM 5307 C CA . VAL D 4 243 ? 126.72100 136.88900 168.59300 1.000 37.17000 213 VAL B CA 1
ATOM 5308 C C . VAL D 4 243 ? 127.66000 137.06200 169.78300 1.000 37.17000 213 VAL B C 1
ATOM 5309 O O . VAL D 4 243 ? 128.60300 136.28300 169.97000 1.000 37.17000 213 VAL B O 1
ATOM 5313 N N . ARG D 4 244 ? 127.39800 138.07000 170.62100 1.000 38.98000 214 ARG B N 1
ATOM 5314 C CA . ARG D 4 244 ? 128.30100 138.37900 171.72700 1.000 38.98000 214 ARG B CA 1
ATOM 5315 C C . ARG D 4 244 ? 128.20800 137.34200 172.84100 1.000 38.98000 214 ARG B C 1
ATOM 5316 O O . ARG D 4 244 ? 129.23400 136.90700 173.37500 1.000 38.98000 214 ARG B O 1
ATOM 5318 N N . GLU D 4 245 ? 126.99200 136.93600 173.20600 1.000 39.77000 215 GLU B N 1
ATOM 5319 C CA . GLU D 4 245 ? 126.82500 135.95300 174.27200 1.000 39.77000 215 GLU B CA 1
ATOM 5320 C C . GLU D 4 245 ? 127.18100 134.55000 173.79100 1.000 39.77000 215 GLU B C 1
ATOM 5321 O O . GLU D 4 245 ? 128.10100 133.91600 174.31800 1.000 39.77000 215 GLU B O 1
ATOM 5323 N N . GLY D 4 246 ? 126.46600 134.05400 172.78600 1.000 40.13000 216 GLY B N 1
ATOM 5324 C CA . GLY D 4 246 ? 126.73100 132.73300 172.25300 1.000 40.13000 216 GLY B CA 1
ATOM 5325 C C . GLY D 4 246 ? 125.67100 131.71700 172.62300 1.000 40.13000 216 GLY B C 1
ATOM 5326 O O . GLY D 4 246 ? 125.93800 130.51200 172.64900 1.000 40.13000 216 GLY B O 1
ATOM 5327 N N . MET D 4 247 ? 124.46100 132.19100 172.90700 1.000 40.07000 217 MET B N 1
ATOM 5328 C CA . MET D 4 247 ? 123.36400 131.33400 173.32400 1.000 40.07000 217 MET B CA 1
ATOM 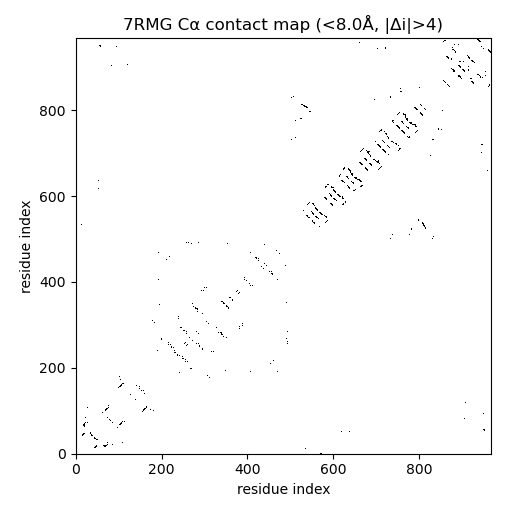5329 C C . MET D 4 247 ? 122.11500 131.66400 172.51900 1.000 40.07000 217 MET B C 1
ATOM 5330 O O . MET D 4 247 ? 121.94100 132.79000 172.04600 1.000 40.07000 217 MET B O 1
ATOM 5332 N N . CYS D 4 248 ? 121.25100 130.66400 172.36300 1.000 39.61000 218 CYS B N 1
ATOM 5333 C CA . CYS D 4 248 ? 120.00400 130.85100 171.63400 1.000 39.61000 218 CYS B CA 1
ATOM 5334 C C . CYS D 4 248 ? 119.03100 131.68600 172.45500 1.000 39.61000 218 CYS B C 1
ATOM 5335 O O . CYS D 4 248 ? 118.96800 131.56000 173.68100 1.000 39.61000 218 CYS B O 1
ATOM 5338 N N . ARG D 4 249 ? 118.27300 132.54400 171.77500 1.000 39.67000 219 ARG B N 1
ATOM 5339 C CA . ARG D 4 249 ? 117.29000 133.38800 172.44100 1.000 39.67000 219 ARG B CA 1
ATOM 5340 C C . ARG D 4 249 ? 115.87700 132.83000 172.33800 1.000 39.67000 219 ARG B C 1
ATOM 5341 O O . ARG D 4 249 ? 115.22000 132.61900 173.36300 1.000 39.67000 219 ARG B O 1
ATOM 5349 N N . GLN D 4 250 ? 115.39700 132.57800 171.12200 1.000 38.15000 220 GLN B N 1
ATOM 5350 C CA . GLN D 4 250 ? 114.00100 132.22900 170.91700 1.000 38.15000 220 GLN B CA 1
ATOM 5351 C C . GLN D 4 250 ? 113.92100 131.21900 169.77700 1.000 38.15000 220 GLN B C 1
ATOM 5352 O O . GLN D 4 250 ? 114.80000 131.16500 168.91400 1.000 38.15000 220 GLN B O 1
ATOM 5358 N N . THR D 4 251 ? 112.85900 130.41200 169.78400 1.000 37.28000 221 THR B N 1
ATOM 5359 C CA . THR D 4 251 ? 112.67200 129.34100 168.81200 1.000 37.28000 221 THR B CA 1
ATOM 5360 C C . THR D 4 251 ? 111.28300 129.46600 168.20600 1.000 37.28000 221 THR B C 1
ATOM 5361 O O . THR D 4 251 ? 110.29600 129.60800 168.93400 1.000 37.28000 221 THR B O 1
ATOM 5365 N N . PHE D 4 252 ? 111.20900 129.41600 166.87700 1.000 35.70000 222 PHE B N 1
ATOM 5366 C CA . PHE D 4 252 ? 109.97200 129.62700 166.13600 1.000 35.70000 222 PHE B CA 1
ATOM 5367 C C . PHE D 4 252 ? 109.63700 128.34600 165.38900 1.000 35.70000 222 PHE B C 1
ATOM 5368 O O . PHE D 4 252 ? 110.44600 127.86100 164.59300 1.000 35.70000 222 PHE B O 1
ATOM 5376 N N . THR D 4 253 ? 108.45100 127.79900 165.64400 1.000 37.46000 223 THR B N 1
ATOM 5377 C CA . THR D 4 253 ? 108.01100 126.53400 165.05400 1.000 37.46000 223 THR B CA 1
ATOM 5378 C C . THR D 4 253 ? 106.64100 126.74400 164.41100 1.000 37.46000 223 THR B C 1
ATOM 5379 O O . THR D 4 253 ? 105.60700 126.58200 165.06300 1.000 37.46000 223 THR B O 1
ATOM 5383 N N . GLY D 4 254 ? 106.63700 127.09700 163.12700 1.000 35.47000 224 GLY B N 1
ATOM 5384 C CA . GLY D 4 254 ? 105.39400 127.31500 162.41200 1.000 35.47000 224 GLY B CA 1
ATOM 5385 C C . GLY D 4 254 ? 105.27700 126.54900 161.10900 1.000 35.47000 224 GLY B C 1
ATOM 5386 O O . GLY D 4 254 ? 104.17200 126.37600 160.58600 1.000 35.47000 224 GLY B O 1
ATOM 5387 N N . HIS D 4 255 ? 106.40300 126.08400 160.57400 1.000 34.23000 225 HIS B N 1
ATOM 5388 C CA . HIS D 4 255 ? 106.41500 125.40200 159.28900 1.000 34.23000 225 HIS B CA 1
ATOM 5389 C C . HIS D 4 25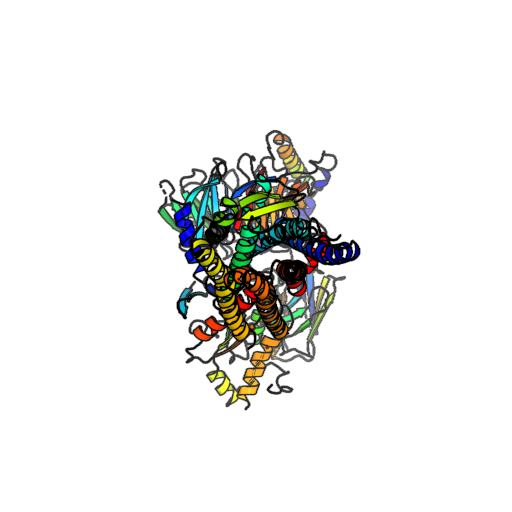5 ? 106.06500 123.92500 159.45500 1.000 34.23000 225 HIS B C 1
ATOM 5390 O O . HIS D 4 255 ? 105.75600 123.44500 160.54900 1.000 34.23000 225 HIS B O 1
ATOM 5397 N N . GLU D 4 256 ? 106.11400 123.19100 158.34100 1.000 36.76000 226 GLU B N 1
ATOM 5398 C CA . GLU D 4 256 ? 105.81400 121.76600 158.33000 1.000 36.76000 226 GLU B CA 1
ATOM 5399 C C . GLU D 4 256 ? 106.88200 120.91100 157.66200 1.000 36.76000 226 GLU B C 1
ATOM 5400 O O . GLU D 4 256 ? 106.78600 119.68100 157.73100 1.000 36.76000 226 GLU B O 1
ATOM 5406 N N . SER D 4 257 ? 107.88400 121.50700 157.02900 1.000 35.61000 227 SER B N 1
ATOM 5407 C CA . SER D 4 257 ? 108.91600 120.74800 156.33500 1.000 35.61000 227 SER B CA 1
ATOM 5408 C C . SER D 4 257 ? 110.22600 121.52300 156.44700 1.000 35.61000 227 SER B C 1
ATOM 5409 O O . SER D 4 257 ? 110.35200 122.43200 157.27300 1.000 35.61000 227 SER B O 1
ATOM 5412 N N . ASP D 4 258 ? 111.19900 121.16800 155.61100 1.000 33.89000 228 ASP B N 1
ATOM 5413 C CA . ASP D 4 258 ? 112.54900 121.69900 155.74900 1.000 33.89000 228 ASP B CA 1
ATOM 5414 C C . ASP D 4 258 ? 112.61400 123.14400 155.26800 1.000 33.89000 228 ASP B C 1
ATOM 5415 O O . ASP D 4 258 ? 112.27200 123.44200 154.12100 1.000 33.89000 228 ASP B O 1
ATOM 5420 N N . ILE D 4 259 ? 113.07000 124.03800 156.14200 1.000 31.65000 229 ILE B N 1
ATOM 5421 C CA . ILE D 4 259 ? 113.21200 125.45500 155.82200 1.000 31.65000 229 ILE B CA 1
ATOM 5422 C C . ILE D 4 259 ? 114.51900 125.65400 155.06900 1.000 31.65000 229 ILE B C 1
ATOM 5423 O O . ILE D 4 259 ? 115.58700 125.26500 155.55200 1.000 31.65000 229 ILE B O 1
ATOM 5428 N N . ASN D 4 260 ? 114.44000 126.26300 153.88500 1.000 31.19000 230 ASN B N 1
ATOM 5429 C CA . ASN D 4 260 ? 115.60000 126.38000 153.01000 1.000 31.19000 230 ASN B CA 1
ATOM 5430 C C . ASN D 4 260 ? 116.24500 127.76000 153.01400 1.000 31.19000 230 ASN B C 1
ATOM 5431 O O . ASN D 4 260 ? 117.44100 127.86500 152.72400 1.000 31.19000 230 ASN B O 1
ATOM 5436 N N . ALA D 4 261 ? 115.50000 128.81800 153.32500 1.000 32.26000 231 ALA B N 1
ATOM 5437 C CA . ALA D 4 261 ? 116.03700 130.16900 153.25700 1.000 32.26000 231 ALA B CA 1
ATOM 5438 C C . ALA D 4 261 ? 115.46700 131.01900 154.38300 1.000 32.26000 231 ALA B C 1
ATOM 5439 O O . ALA D 4 261 ? 114.40300 130.72800 154.93600 1.000 32.26000 231 ALA B O 1
ATOM 5441 N N . ILE D 4 262 ? 116.19600 132.08700 154.71100 1.000 31.50000 232 ILE B N 1
ATOM 5442 C CA . ILE D 4 262 ? 115.80900 133.01200 155.76900 1.000 31.50000 232 ILE B CA 1
ATOM 5443 C C . ILE D 4 262 ? 116.41900 134.37500 155.45100 1.000 31.50000 232 ILE B C 1
ATOM 5444 O O . ILE D 4 262 ? 117.45100 134.47100 154.77800 1.000 31.50000 232 ILE B O 1
ATOM 5449 N N . CYS D 4 263 ? 115.74300 135.43500 155.89900 1.000 33.16000 233 CYS B N 1
ATOM 5450 C CA . CYS D 4 263 ? 116.15600 136.80900 155.62600 1.000 33.16000 233 CYS B CA 1
ATOM 5451 C C . CYS D 4 263 ? 115.46000 137.73600 156.61100 1.000 33.16000 233 CYS B C 1
ATOM 5452 O O . CYS D 4 263 ? 114.25000 137.61600 156.81300 1.000 33.16000 233 CYS B O 1
ATOM 5455 N N . PHE D 4 264 ? 116.21600 138.65200 157.21500 1.000 32.70000 234 PHE B N 1
ATOM 5456 C CA . PHE D 4 264 ? 115.62100 139.65800 158.08800 1.000 32.70000 234 PHE B CA 1
ATOM 5457 C C . PHE D 4 264 ? 114.78800 140.67400 157.31800 1.000 32.70000 234 PHE B C 1
ATOM 5458 O O . PHE D 4 264 ? 115.04800 140.98000 156.15200 1.000 32.70000 234 PHE B O 1
ATOM 5466 N N . PHE D 4 265 ? 113.78200 141.20700 158.00600 1.000 35.48000 235 PHE B N 1
ATOM 5467 C CA . PHE D 4 265 ? 113.11800 142.42100 157.57300 1.000 35.48000 235 PHE B CA 1
ATOM 5468 C C . PHE D 4 265 ? 114.09500 143.58400 157.77200 1.000 35.48000 235 PHE B C 1
ATOM 5469 O O . PHE D 4 265 ? 114.97800 143.50500 158.63100 1.000 35.48000 235 PHE B O 1
ATOM 5477 N N . PRO D 4 266 ? 113.98900 144.65400 156.97200 1.000 35.63000 236 PRO B N 1
ATOM 5478 C CA . PRO D 4 266 ? 114.96400 145.76000 157.08500 1.000 35.63000 236 PRO B CA 1
ATOM 5479 C C . PRO D 4 266 ? 114.99600 146.49900 158.42300 1.000 35.63000 236 PRO B C 1
ATOM 5480 O O . PRO D 4 266 ? 115.98300 147.19600 158.68600 1.000 35.63000 236 PRO B O 1
ATOM 5484 N N . ASN D 4 267 ? 113.97800 146.38200 159.27600 1.000 38.58000 237 ASN B N 1
ATOM 5485 C CA . ASN D 4 267 ? 114.04600 147.03200 160.58000 1.000 38.58000 237 ASN B CA 1
ATOM 5486 C C . ASN D 4 267 ? 114.71200 146.16500 161.64400 1.000 38.58000 237 ASN B C 1
ATOM 5487 O O . ASN D 4 267 ? 114.98100 146.65700 162.74500 1.000 38.58000 237 ASN B O 1
ATOM 5492 N N . GLY D 4 268 ? 114.97900 144.89600 161.34300 1.000 37.73000 238 GLY B N 1
ATOM 5493 C CA . GLY D 4 268 ? 115.62000 144.00000 162.28200 1.000 37.73000 238 GLY B CA 1
ATOM 5494 C C . GLY D 4 268 ? 114.70600 143.35700 163.30000 1.000 37.73000 238 GLY B C 1
ATOM 5495 O O . GLY D 4 268 ? 115.20100 142.66900 164.20000 1.000 37.73000 238 GLY B O 1
ATOM 5496 N N . ASN D 4 269 ? 113.39300 143.55200 163.19200 1.000 37.94000 239 ASN B N 1
ATOM 5497 C CA . ASN D 4 269 ? 112.44300 143.01700 164.15800 1.000 37.94000 239 ASN B CA 1
ATOM 5498 C C . ASN D 4 269 ? 111.55700 141.92000 163.58000 1.000 37.94000 239 ASN B C 1
ATOM 5499 O O . ASN D 4 269 ? 110.62000 141.47800 164.25400 1.000 37.94000 239 ASN B O 1
ATOM 5504 N N . ALA D 4 270 ? 111.82800 141.46600 162.35900 1.000 35.22000 240 ALA B N 1
ATOM 5505 C CA . ALA D 4 270 ? 111.01200 140.44000 161.72600 1.000 35.22000 240 ALA B CA 1
ATOM 5506 C C . ALA D 4 270 ? 111.85600 139.69200 160.70600 1.000 35.22000 240 ALA B C 1
ATOM 5507 O O . ALA D 4 270 ? 112.93000 140.14800 160.30900 1.000 35.22000 240 ALA B O 1
ATOM 5509 N N . PHE D 4 271 ? 111.35800 138.52800 160.29100 1.000 34.33000 241 PHE B N 1
ATOM 5510 C CA . PHE D 4 271 ? 112.03100 137.73800 159.26700 1.000 34.33000 241 PHE B CA 1
ATOM 5511 C C . PHE D 4 271 ? 110.99800 136.92900 158.49200 1.000 34.33000 241 PHE B C 1
ATOM 5512 O O . PHE D 4 271 ? 109.83200 136.83200 158.88200 1.000 34.33000 241 PHE B O 1
ATOM 5520 N N . ALA D 4 272 ? 111.44400 136.34300 157.38200 1.000 32.78000 242 ALA B N 1
ATOM 5521 C CA . ALA D 4 272 ? 110.61100 135.47500 156.56400 1.000 32.78000 242 ALA B CA 1
ATOM 5522 C C . ALA D 4 272 ? 111.35400 134.18200 156.26100 1.000 32.78000 242 ALA B C 1
ATOM 5523 O O . ALA D 4 272 ? 112.57800 134.16900 156.10200 1.000 32.78000 242 ALA B O 1
ATOM 5525 N N . THR D 4 273 ? 110.59200 133.09500 156.18000 1.000 33.13000 243 THR B N 1
ATOM 5526 C CA . THR D 4 273 ? 111.12400 131.75400 155.98500 1.000 33.13000 243 THR B CA 1
ATOM 5527 C C . THR D 4 273 ? 110.36700 131.06900 154.85800 1.000 33.13000 243 THR B C 1
ATOM 5528 O O . THR D 4 273 ? 109.13200 131.09400 154.83100 1.000 33.13000 243 THR B O 1
ATOM 5532 N N . GLY D 4 274 ? 111.10600 130.46100 153.93800 1.000 32.36000 244 GLY B N 1
ATOM 5533 C CA . GLY D 4 274 ? 110.53700 129.63700 152.88100 1.000 32.36000 244 GLY B CA 1
ATOM 5534 C C . GLY D 4 274 ? 110.94700 128.18900 153.08700 1.000 32.36000 244 GLY B C 1
ATOM 5535 O O . GLY D 4 274 ? 112.07400 127.91200 153.50500 1.000 32.36000 244 GLY B O 1
ATOM 5536 N N . SER D 4 275 ? 110.03100 127.27100 152.79200 1.000 33.24000 245 SER B N 1
ATOM 5537 C CA . SER D 4 275 ? 110.25300 125.86200 153.08800 1.000 33.24000 245 SER B CA 1
ATOM 5538 C C . SER D 4 275 ? 109.67200 125.01300 151.96300 1.000 33.24000 245 SER B C 1
ATOM 5539 O O . SER D 4 275 ? 109.20700 125.52600 150.94200 1.000 33.24000 245 SER B O 1
ATOM 5542 N N . ASP D 4 276 ? 109.69700 123.69600 152.16400 1.000 32.74000 246 ASP B N 1
ATOM 5543 C CA . ASP D 4 276 ? 109.27700 122.72700 151.16000 1.000 32.74000 246 ASP B CA 1
ATOM 5544 C C . ASP D 4 276 ? 107.78400 122.43300 151.19300 1.000 32.74000 246 ASP B C 1
ATOM 5545 O O . ASP D 4 276 ? 107.31100 121.62600 150.38800 1.000 32.74000 246 ASP B O 1
ATOM 5550 N N . ASP D 4 277 ? 107.03300 123.06100 152.09800 1.000 35.76000 247 ASP B N 1
ATOM 5551 C CA . ASP D 4 277 ? 105.58900 122.88900 152.17200 1.000 35.76000 247 ASP B CA 1
ATOM 5552 C C . ASP D 4 277 ? 104.83400 123.87800 151.28700 1.000 35.76000 247 ASP B C 1
ATOM 5553 O O . ASP D 4 277 ? 103.63000 124.07800 151.49400 1.000 35.76000 247 ASP B O 1
ATOM 5558 N N . ALA D 4 278 ? 105.53400 124.51600 150.33900 1.000 36.77000 248 ALA B N 1
ATOM 5559 C CA . ALA D 4 278 ? 105.01100 125.47500 149.35900 1.000 36.77000 248 ALA B CA 1
ATOM 5560 C C . ALA D 4 278 ? 104.39200 126.71600 150.00000 1.000 36.77000 248 ALA B C 1
ATOM 5561 O O . ALA D 4 278 ? 103.58300 127.40400 149.36800 1.000 36.77000 248 ALA B O 1
ATOM 5563 N N . THR D 4 279 ? 104.74800 127.02600 151.24800 1.000 35.85000 249 THR B N 1
ATOM 5564 C CA . THR D 4 279 ? 104.27700 128.22500 151.92600 1.000 35.85000 249 THR B CA 1
ATOM 5565 C C . THR D 4 279 ? 105.46300 129.00800 152.46600 1.000 35.85000 249 THR B C 1
ATOM 5566 O O . THR D 4 279 ? 106.44900 128.43000 152.93000 1.000 35.85000 249 THR B O 1
ATOM 5570 N N . CYS D 4 280 ? 105.35500 130.33000 152.40800 1.000 35.63000 250 CYS B N 1
ATOM 5571 C CA . CYS D 4 280 ? 106.27100 131.22100 153.10400 1.000 35.63000 250 CYS B CA 1
ATOM 5572 C C . CYS D 4 280 ? 105.61100 131.70800 154.38600 1.000 35.63000 250 CYS B C 1
ATOM 5573 O O . CYS D 4 280 ? 104.38700 131.73900 154.50200 1.000 35.63000 250 CYS B O 1
ATOM 5576 N N . ARG D 4 281 ? 106.43500 132.09100 155.35600 1.000 34.29000 251 ARG B N 1
ATOM 5577 C CA . ARG D 4 281 ? 105.89900 132.56700 156.62300 1.000 34.29000 251 ARG B CA 1
ATOM 5578 C C . ARG D 4 281 ? 106.71500 133.74100 157.13700 1.000 34.29000 251 ARG B C 1
ATOM 5579 O O . ARG D 4 281 ? 107.94600 133.72900 157.08000 1.000 34.29000 251 ARG B O 1
ATOM 5587 N N . LEU D 4 282 ? 106.01800 134.74500 157.65700 1.000 35.56000 252 LEU B N 1
ATOM 5588 C CA . LEU D 4 282 ? 106.62900 135.93900 158.22400 1.000 35.56000 252 LEU B CA 1
ATOM 5589 C C . LEU D 4 282 ? 106.44200 135.90700 159.73200 1.000 35.56000 252 LEU B C 1
ATOM 5590 O O . LEU D 4 282 ? 105.30100 135.85400 160.21200 1.000 35.56000 252 LEU B O 1
ATOM 5595 N N . PHE D 4 283 ? 107.56100 135.95600 160.46100 1.000 35.70000 253 PHE B N 1
ATOM 5596 C CA . PHE D 4 283 ? 107.61400 135.90800 161.91500 1.000 35.70000 253 PHE B CA 1
ATOM 5597 C C . PHE D 4 283 ? 108.14500 137.22800 162.45700 1.000 35.70000 253 PHE B C 1
ATOM 5598 O O . PHE D 4 283 ? 108.92500 137.91800 161.79300 1.000 35.70000 253 PHE B O 1
ATOM 5606 N N . ASP D 4 284 ? 107.73700 137.56100 163.68000 1.000 41.82000 254 ASP B N 1
ATOM 5607 C CA . ASP D 4 284 ? 108.23600 138.72900 164.39500 1.000 41.82000 254 ASP B CA 1
ATOM 5608 C C . ASP D 4 284 ? 108.94600 138.28900 165.66700 1.000 41.82000 254 ASP B C 1
ATOM 5609 O O . ASP D 4 284 ? 108.52800 137.33000 166.32200 1.000 41.82000 254 ASP B O 1
ATOM 5611 N N . LEU D 4 285 ? 110.02000 139.00200 166.01600 1.000 40.51000 255 LEU B N 1
ATOM 5612 C CA . LEU D 4 285 ? 110.80100 138.64800 167.19600 1.000 40.51000 255 LEU B CA 1
ATOM 5613 C C . LEU D 4 285 ? 110.10700 139.02700 168.49900 1.000 40.51000 255 LEU B C 1
ATOM 5614 O O . LEU D 4 285 ? 110.38200 138.40900 169.53200 1.000 40.51000 255 LEU B O 1
ATOM 5619 N N . ARG D 4 286 ? 109.22100 140.02100 168.47700 1.000 46.56000 256 ARG B N 1
ATOM 5620 C CA . ARG D 4 286 ? 108.54600 140.49600 169.68000 1.000 46.56000 256 ARG B CA 1
ATOM 5621 C C . ARG D 4 286 ? 107.19700 139.83100 169.91500 1.000 46.56000 256 ARG B C 1
ATOM 5622 O O . ARG D 4 286 ? 106.83500 139.56900 171.06600 1.000 46.56000 256 ARG B O 1
ATOM 5630 N N . ALA D 4 287 ? 106.43900 139.55600 168.85300 1.000 47.46000 257 ALA B N 1
ATOM 5631 C CA . ALA D 4 287 ? 105.10800 138.97900 168.99100 1.000 47.46000 257 ALA B CA 1
ATOM 5632 C C . ALA D 4 287 ? 105.12800 137.48300 169.26900 1.000 47.46000 257 ALA B C 1
ATOM 5633 O O . ALA D 4 287 ? 104.08700 136.94100 169.65900 1.000 47.46000 257 ALA B O 1
ATOM 5635 N N . ASP D 4 288 ? 106.27500 136.82100 169.05800 1.000 45.86000 258 ASP B N 1
ATOM 5636 C CA . ASP D 4 288 ? 106.49200 135.39300 169.32800 1.000 45.86000 258 ASP B CA 1
ATOM 5637 C C . ASP D 4 288 ? 105.52300 134.49400 168.56400 1.000 45.86000 258 ASP B C 1
ATOM 5638 O O . ASP D 4 288 ? 105.12700 133.43600 169.05400 1.000 45.86000 258 ASP B O 1
ATOM 5640 N N . GLN D 4 289 ? 105.14300 134.89400 167.35500 1.000 42.36000 259 GLN B N 1
ATOM 5641 C CA . GLN D 4 289 ? 104.18300 134.13500 166.57100 1.000 42.36000 259 GLN B CA 1
ATOM 5642 C C . GLN D 4 289 ? 104.39800 134.44100 165.09700 1.000 42.36000 259 GLN B C 1
ATOM 5643 O O . GLN D 4 289 ? 105.06800 135.41000 164.73300 1.000 42.36000 259 GLN B O 1
ATOM 5645 N N . GLU D 4 290 ? 103.82100 133.59500 164.24900 1.000 39.42000 260 GLU B N 1
ATOM 5646 C CA . GLU D 4 290 ? 103.87400 133.82000 162.81200 1.000 39.42000 260 GLU B CA 1
ATOM 5647 C C . GLU D 4 290 ? 102.91200 134.93900 162.43700 1.000 39.42000 260 GLU B C 1
ATOM 5648 O O . GLU D 4 290 ? 101.69700 134.81000 162.62200 1.000 39.42000 260 GLU B O 1
ATOM 5650 N N . LEU D 4 291 ? 103.45500 136.04200 161.91900 1.000 39.12000 261 LEU B N 1
ATOM 5651 C CA . LEU D 4 291 ? 102.61300 137.16300 161.51900 1.000 39.12000 261 LEU B CA 1
ATOM 5652 C C . LEU D 4 291 ? 101.82800 136.84200 160.25600 1.000 39.12000 261 LEU B C 1
ATOM 5653 O O . LEU D 4 291 ? 100.62900 137.12800 160.17300 1.000 39.12000 261 LEU B O 1
ATOM 5658 N N . MET D 4 292 ? 102.48500 136.24900 159.26300 1.000 37.35000 262 MET B N 1
ATOM 5659 C CA . MET D 4 292 ? 101.84800 136.07100 157.96500 1.000 37.35000 262 MET B CA 1
ATOM 5660 C C . MET D 4 292 ? 102.17500 134.70600 157.38200 1.000 37.35000 262 MET B C 1
ATOM 5661 O O . MET D 4 292 ? 103.21600 134.12000 157.68000 1.000 37.35000 262 MET B O 1
ATOM 5663 N N . THR D 4 293 ? 101.27900 134.22500 156.52100 1.000 35.78000 263 THR B N 1
ATOM 5664 C CA . THR D 4 293 ? 101.46500 132.98000 155.78500 1.000 35.78000 263 THR B CA 1
ATOM 5665 C C . THR D 4 293 ? 101.11200 133.22500 154.32600 1.000 35.78000 263 THR B C 1
ATOM 5666 O O . THR D 4 293 ? 99.95600 133.51700 154.00500 1.000 35.78000 263 THR B O 1
ATOM 5670 N N . TYR D 4 294 ? 102.10400 133.10300 153.44900 1.000 37.00000 264 TYR B N 1
ATOM 5671 C CA . TYR D 4 294 ? 101.94300 133.32700 152.01500 1.000 37.00000 264 TYR B CA 1
ATOM 5672 C C . TYR D 4 294 ? 101.85600 131.96500 151.33600 1.000 37.00000 264 TYR B C 1
ATOM 5673 O O . TYR D 4 294 ? 102.86200 131.26700 151.18800 1.000 37.00000 264 TYR B O 1
ATOM 5682 N N . SER D 4 295 ? 100.64700 131.59000 150.92100 1.000 39.20000 265 SER B N 1
ATOM 5683 C CA . SER D 4 295 ? 100.39200 130.27900 150.34600 1.000 39.20000 265 SER B CA 1
ATOM 5684 C C . SER D 4 295 ? 99.48900 130.42200 149.12900 1.000 39.20000 265 SER B C 1
ATOM 5685 O O . SER D 4 295 ? 98.96100 131.49900 148.83800 1.000 39.20000 265 SER B O 1
ATOM 5687 N N . HIS D 4 296 ? 99.31700 129.31200 148.41600 1.000 43.31000 266 HIS B N 1
ATOM 5688 C CA . HIS D 4 296 ? 98.46400 129.26900 147.23800 1.000 43.31000 266 HIS B CA 1
ATOM 5689 C C . HIS D 4 296 ? 97.93100 127.85400 147.07100 1.000 43.31000 266 HIS B C 1
ATOM 5690 O O . HIS D 4 296 ? 98.51400 126.88700 147.56900 1.000 43.31000 266 HIS B O 1
ATOM 5697 N N . ASP D 4 297 ? 96.81100 127.74200 146.36200 1.000 43.20000 267 ASP B N 1
ATOM 5698 C CA . ASP D 4 297 ? 96.16900 126.45800 146.11700 1.000 43.20000 267 ASP B CA 1
ATOM 5699 C C . ASP D 4 297 ? 96.71500 125.74200 144.88900 1.000 43.20000 267 ASP B C 1
ATOM 5700 O O . ASP D 4 297 ? 96.27900 124.62300 144.59900 1.000 43.20000 267 ASP B O 1
ATOM 5702 N N . ASN D 4 298 ? 97.64900 126.35400 144.16200 1.000 42.68000 268 ASN B N 1
ATOM 5703 C CA . ASN D 4 298 ? 98.20000 125.76400 142.95100 1.000 42.68000 268 ASN B CA 1
ATOM 5704 C C . ASN D 4 298 ? 99.70800 125.56300 143.00700 1.000 42.68000 268 ASN B C 1
ATOM 5705 O O . ASN D 4 298 ? 100.28700 125.07400 142.03000 1.000 42.68000 268 ASN B O 1
ATOM 5707 N N . ILE D 4 299 ? 100.35900 125.92500 144.10700 1.000 41.38000 269 ILE B N 1
ATOM 5708 C CA . ILE D 4 299 ? 101.79700 125.73100 144.25900 1.000 41.38000 269 ILE B CA 1
ATOM 5709 C C . ILE D 4 299 ? 102.02200 124.46600 145.07500 1.000 41.38000 269 ILE B C 1
ATOM 5710 O O . ILE D 4 299 ? 101.50200 124.33400 146.18900 1.000 41.38000 269 ILE B O 1
ATOM 5715 N N . ILE D 4 300 ? 102.79200 123.53100 144.52000 1.000 41.53000 270 ILE B N 1
ATOM 5716 C CA . ILE D 4 300 ? 103.03500 122.24800 145.16900 1.000 41.53000 270 ILE B CA 1
ATOM 5717 C C . ILE D 4 300 ? 104.52900 121.95000 145.18000 1.000 41.53000 270 ILE B C 1
ATOM 5718 O O . ILE D 4 300 ? 104.94400 120.81400 145.43400 1.000 41.53000 270 ILE B O 1
ATOM 5720 N N . CYS D 4 301 ? 105.34300 122.96300 144.90700 1.000 38.86000 271 CYS B N 1
ATOM 5721 C CA . CYS D 4 301 ? 106.78800 122.81900 144.83300 1.000 38.86000 271 CYS B CA 1
ATOM 5722 C C . CYS D 4 301 ? 107.45300 123.51500 146.01500 1.000 38.86000 271 CYS B C 1
ATOM 5723 O O . CYS D 4 301 ? 106.83400 124.29400 146.74300 1.000 38.86000 271 CYS B O 1
ATOM 5726 N N . GLY D 4 302 ? 108.74000 123.22500 146.19600 1.000 36.01000 272 GLY B N 1
ATOM 5727 C CA . GLY D 4 302 ? 109.48800 123.80100 147.29100 1.000 36.01000 272 GLY B CA 1
ATOM 5728 C C . GLY D 4 302 ? 109.89500 125.24100 147.04200 1.000 36.01000 272 GLY B C 1
ATOM 5729 O O . GLY D 4 302 ? 109.67900 125.81200 145.97400 1.000 36.01000 272 GLY B O 1
ATOM 5730 N N . ILE D 4 303 ? 110.49700 125.83700 148.06900 1.000 33.88000 273 ILE B N 1
ATOM 5731 C CA . ILE D 4 303 ? 110.97600 127.21400 148.02900 1.000 33.88000 273 ILE B CA 1
ATOM 5732 C C . ILE D 4 303 ? 112.47500 127.18700 148.28300 1.000 33.88000 273 ILE B C 1
ATOM 5733 O O . ILE D 4 303 ? 112.92900 126.59500 149.26800 1.000 33.88000 273 ILE B O 1
ATOM 5738 N N . THR D 4 304 ? 113.24000 127.82100 147.39800 1.000 33.26000 274 THR B N 1
ATOM 5739 C CA . THR D 4 304 ? 114.69300 127.75700 147.46700 1.000 33.26000 274 THR B CA 1
ATOM 5740 C C . THR D 4 304 ? 115.33700 129.01600 148.02900 1.000 33.26000 274 THR B C 1
ATOM 5741 O O . THR D 4 304 ? 116.36700 128.91700 148.70300 1.000 33.26000 274 THR B O 1
ATOM 5745 N N . SER D 4 305 ? 114.77200 130.19400 147.76900 1.000 33.34000 275 SER B N 1
ATOM 5746 C CA . SER D 4 305 ? 115.38200 131.44100 148.20900 1.000 33.34000 275 SER B CA 1
ATOM 5747 C C . SER D 4 305 ? 114.30600 132.48400 148.46800 1.000 33.34000 275 SER B C 1
ATOM 5748 O O . SER D 4 305 ? 113.34300 132.59200 147.70500 1.000 33.34000 275 SER B O 1
ATOM 5751 N N . VAL D 4 306 ? 114.47800 133.24900 149.54900 1.000 33.74000 276 VAL B N 1
ATOM 5752 C CA . VAL D 4 306 ? 113.65000 134.41200 149.83700 1.000 33.74000 276 VAL B CA 1
ATOM 5753 C C . VAL D 4 306 ? 114.56500 135.59000 150.14500 1.000 33.74000 276 VAL B C 1
ATOM 5754 O O . VAL D 4 306 ? 115.70200 135.42500 150.59200 1.000 33.74000 276 VAL B O 1
ATOM 5758 N N . SER D 4 307 ? 114.05200 136.79300 149.88500 1.000 35.26000 277 SER B N 1
ATOM 5759 C CA . SER D 4 307 ? 114.77900 138.02600 150.15800 1.000 35.26000 277 SER B CA 1
ATOM 5760 C C . SER D 4 307 ? 113.78600 139.17500 150.25300 1.000 35.26000 277 SER B C 1
ATOM 5761 O O . SER D 4 307 ? 112.68700 139.11700 149.69600 1.000 35.26000 277 SER B O 1
ATOM 5764 N N . PHE D 4 308 ? 114.19400 140.22500 150.95800 1.000 35.87000 278 PHE B N 1
ATOM 5765 C CA . PHE D 4 308 ? 113.36100 141.39900 151.17500 1.000 35.87000 278 PHE B CA 1
ATOM 5766 C C . PHE D 4 308 ? 113.85500 142.58000 150.34900 1.000 35.87000 278 PHE B C 1
ATOM 5767 O O . PHE D 4 308 ? 115.01400 142.64300 149.93400 1.000 35.87000 278 PHE B O 1
ATOM 5775 N N . SER D 4 309 ? 112.95200 143.53200 150.13000 1.000 35.58000 279 SER B N 1
ATOM 5776 C CA . SER D 4 309 ? 113.25600 144.74000 149.38000 1.000 35.58000 279 SER B CA 1
ATOM 5777 C C . SER D 4 309 ? 113.79500 145.81200 150.32700 1.000 35.58000 279 SER B C 1
ATOM 5778 O O . SER D 4 309 ? 114.10000 145.54800 151.49300 1.000 35.58000 279 SER B O 1
ATOM 5781 N N . LYS D 4 310 ? 113.92800 147.04100 149.82000 1.000 35.25000 280 LYS B N 1
ATOM 5782 C CA . LYS D 4 310 ? 114.46800 148.13200 150.62400 1.000 35.25000 280 LYS B CA 1
ATOM 5783 C C . LYS D 4 310 ? 113.48400 148.57300 151.70100 1.000 35.25000 280 LYS B C 1
ATOM 5784 O O . LYS D 4 310 ? 113.88000 148.82500 152.84500 1.000 35.25000 280 LYS B O 1
ATOM 5790 N N . SER D 4 311 ? 112.20300 148.67200 151.35800 1.000 37.31000 281 SER B N 1
ATOM 5791 C CA . SER D 4 311 ? 111.17400 149.06000 152.31300 1.000 37.31000 281 SER B CA 1
ATOM 5792 C C . SER D 4 311 ? 110.54200 147.87400 153.02600 1.000 37.31000 281 SER B C 1
ATOM 5793 O O . SER D 4 311 ? 109.79700 148.07700 153.98900 1.000 37.31000 281 SER B O 1
ATOM 5796 N N . GLY D 4 312 ? 110.82300 146.65100 152.58400 1.000 37.40000 282 GLY B N 1
ATOM 5797 C CA . GLY D 4 312 ? 110.18400 145.47800 153.13800 1.000 37.40000 282 GLY B CA 1
ATOM 5798 C C . GLY D 4 312 ? 108.77300 145.23100 152.65900 1.000 37.40000 282 GLY B C 1
ATOM 5799 O O . GLY D 4 312 ? 108.08600 144.37400 153.22400 1.000 37.40000 282 GLY B O 1
ATOM 5800 N N . ARG D 4 313 ? 108.31300 145.95700 151.63900 1.000 38.90000 283 ARG B N 1
ATOM 5801 C CA . ARG D 4 313 ? 106.95700 145.76800 151.13700 1.000 38.90000 283 ARG B CA 1
ATOM 5802 C C . ARG D 4 313 ? 106.83400 144.48400 150.32600 1.000 38.90000 283 ARG B C 1
ATOM 5803 O O . ARG D 4 313 ? 105.83600 143.76500 150.44600 1.000 38.90000 283 ARG B O 1
ATOM 5811 N N . LEU D 4 314 ? 107.83700 144.17300 149.51200 1.000 36.73000 284 LEU B N 1
ATOM 5812 C CA . LEU D 4 314 ? 107.80000 143.02700 148.61500 1.000 36.73000 284 LEU B CA 1
ATOM 5813 C C . LEU D 4 314 ? 108.70900 141.92500 149.14100 1.000 36.73000 284 LEU B C 1
ATOM 5814 O O . LEU D 4 314 ? 109.86700 142.18000 149.48800 1.000 36.73000 284 LEU B O 1
ATOM 5819 N N . LEU D 4 315 ? 108.18000 140.70500 149.19900 1.000 37.37000 285 LEU B N 1
ATOM 5820 C CA . LEU D 4 315 ? 108.95500 139.51000 149.51600 1.000 37.37000 285 LEU B CA 1
ATOM 5821 C C . LEU D 4 315 ? 109.20300 138.76400 148.21000 1.000 37.37000 285 LEU B C 1
ATOM 5822 O O . LEU D 4 315 ? 108.26000 138.44900 147.47900 1.000 37.37000 285 LEU B O 1
ATOM 5827 N N . LEU D 4 316 ? 110.46600 138.48200 147.92000 1.000 35.40000 286 LEU B N 1
ATOM 5828 C CA . LEU D 4 316 ? 110.87000 137.91100 146.64300 1.000 35.40000 286 LEU B CA 1
ATOM 5829 C C . LEU D 4 316 ? 111.23700 136.44700 146.84600 1.000 35.40000 286 LEU B C 1
ATOM 5830 O O . LEU D 4 316 ? 112.32300 136.14500 147.35000 1.000 35.40000 286 LEU B O 1
ATOM 5835 N N . ALA D 4 317 ? 110.34800 135.54200 146.44000 1.000 34.66000 287 ALA B N 1
ATOM 5836 C CA . ALA D 4 317 ? 110.48400 134.12600 146.75500 1.000 34.66000 287 ALA B CA 1
ATOM 5837 C C . ALA D 4 317 ? 110.79700 133.32500 145.49800 1.000 34.66000 287 ALA B C 1
ATOM 5838 O O . ALA D 4 317 ? 110.04100 133.37200 144.52400 1.000 34.66000 287 ALA B O 1
ATOM 5840 N N . GLY D 4 318 ? 111.89900 132.57900 145.53400 1.000 33.88000 288 GLY B N 1
ATOM 5841 C CA . GLY D 4 318 ? 112.25400 131.68600 144.44100 1.000 33.88000 288 GLY B CA 1
ATOM 5842 C C . GLY D 4 318 ? 111.71600 130.28200 144.67600 1.000 33.88000 288 GLY B C 1
ATOM 5843 O O . GLY D 4 318 ? 111.81600 129.73900 145.77200 1.000 33.88000 288 GLY B O 1
ATOM 5844 N N . TYR D 4 319 ? 111.16100 129.69600 143.62000 1.000 34.24000 289 TYR B N 1
ATOM 5845 C CA . TYR D 4 319 ? 110.46100 128.42100 143.68500 1.000 34.24000 289 TYR B CA 1
ATOM 5846 C C . TYR D 4 319 ? 111.13700 127.37400 142.81000 1.000 34.24000 289 TYR B C 1
ATOM 5847 O O . TYR D 4 319 ? 112.07700 127.65500 142.06300 1.000 34.24000 289 TYR B O 1
ATOM 5856 N N . ASP D 4 320 ? 110.63100 126.14800 142.91800 1.000 37.40000 290 ASP B N 1
ATOM 5857 C CA . ASP D 4 320 ? 111.07000 125.02900 142.09700 1.000 37.40000 290 ASP B CA 1
ATOM 5858 C C . ASP D 4 320 ? 110.23100 124.85800 140.83800 1.000 37.40000 290 ASP B C 1
ATOM 5859 O O . ASP D 4 320 ? 110.46300 123.91200 140.07900 1.000 37.40000 290 ASP B O 1
ATOM 5861 N N . ASP D 4 321 ? 109.26700 125.75000 140.59800 1.000 38.61000 291 ASP B N 1
ATOM 5862 C CA . ASP D 4 321 ? 108.43100 125.71800 139.40500 1.000 38.61000 291 ASP B CA 1
ATOM 5863 C C . ASP D 4 321 ? 108.96600 126.61400 138.29700 1.000 38.61000 291 ASP B C 1
ATOM 5864 O O . ASP D 4 321 ? 108.17400 127.20500 137.55000 1.000 38.61000 291 ASP B O 1
ATOM 5866 N N . PHE D 4 322 ? 110.29200 126.75900 138.21400 1.000 38.94000 292 PHE B N 1
ATOM 5867 C CA . PHE D 4 322 ? 111.05000 127.49500 137.19900 1.000 38.94000 292 PHE B CA 1
ATOM 5868 C C . PHE D 4 322 ? 110.77000 128.99300 137.21300 1.000 38.94000 292 PHE B C 1
ATOM 5869 O O . PHE D 4 322 ? 111.03800 129.67000 136.21200 1.000 38.94000 292 PHE B O 1
ATOM 5877 N N . ASN D 4 323 ? 110.24900 129.53900 138.31000 1.000 37.36000 293 ASN B N 1
ATOM 5878 C CA . ASN D 4 323 ? 109.87300 130.94500 138.34200 1.000 37.36000 293 ASN B CA 1
ATOM 5879 C C . ASN D 4 323 ? 109.92700 131.46200 139.77200 1.000 37.36000 293 ASN B C 1
ATOM 5880 O O . ASN D 4 323 ? 109.91200 130.69200 140.73500 1.000 37.36000 293 ASN B O 1
ATOM 5882 N N . CYS D 4 324 ? 109.98900 132.78500 139.89200 1.000 36.44000 294 CYS B N 1
ATOM 5883 C CA . CYS D 4 324 ? 109.97100 133.47800 141.17000 1.000 36.44000 294 CYS B CA 1
ATOM 5884 C C . CYS D 4 324 ? 108.68400 134.28000 141.30600 1.000 36.44000 294 CYS B C 1
ATOM 5885 O O . CYS D 4 324 ? 108.08600 134.69900 140.31200 1.000 36.44000 294 CYS B O 1
ATOM 5888 N N . ASN D 4 325 ? 108.25900 134.49000 142.54700 1.000 36.57000 295 ASN B N 1
ATOM 5889 C CA . ASN D 4 325 ? 107.09000 135.30500 142.83600 1.000 36.57000 295 ASN B CA 1
ATOM 5890 C C . ASN D 4 325 ? 107.47900 136.51800 143.66800 1.000 36.57000 295 ASN B C 1
ATOM 5891 O O . ASN D 4 325 ? 108.46800 136.50600 144.40900 1.000 36.57000 295 ASN B O 1
ATOM 5896 N N . VAL D 4 326 ? 106.67800 137.56500 143.52500 1.000 37.83000 296 VAL B N 1
ATOM 5897 C CA . VAL D 4 326 ? 106.81900 138.81000 144.26100 1.000 37.83000 296 VAL B CA 1
ATOM 5898 C C . VAL D 4 326 ? 105.54200 138.93700 145.07600 1.000 37.83000 296 VAL B C 1
ATOM 5899 O O . VAL D 4 326 ? 104.49000 139.29100 144.52800 1.000 37.83000 296 VAL B O 1
ATOM 5903 N N . TRP D 4 327 ? 105.61900 138.61800 146.36300 1.000 37.70000 297 TRP B N 1
ATOM 5904 C CA . TRP D 4 327 ? 104.49700 138.70700 147.28200 1.000 37.70000 297 TRP B CA 1
ATOM 5905 C C . TRP D 4 327 ? 104.48100 140.06500 147.96900 1.000 37.70000 297 TRP B C 1
ATOM 5906 O O . TRP D 4 327 ? 105.50700 140.73100 148.10600 1.000 37.70000 297 TRP B O 1
ATOM 5917 N N . ASP D 4 328 ? 103.29800 140.45900 148.42300 1.000 40.14000 298 ASP B N 1
ATOM 5918 C CA . ASP D 4 328 ? 103.15500 141.61300 149.29500 1.000 40.14000 298 ASP B CA 1
ATOM 5919 C C . ASP D 4 328 ? 103.27500 141.14800 150.74000 1.000 40.14000 298 ASP B C 1
ATOM 5920 O O . ASP D 4 328 ? 102.56400 140.23000 151.16200 1.000 40.14000 298 ASP B O 1
ATOM 5925 N N . ALA D 4 329 ? 104.18300 141.77400 151.49300 1.000 38.87000 299 ALA B N 1
ATOM 5926 C CA . ALA D 4 329 ? 104.44200 141.32900 152.85800 1.000 38.87000 299 ALA B CA 1
ATOM 5927 C C . ALA D 4 329 ? 103.30400 141.68800 153.80400 1.000 38.87000 299 ALA B C 1
ATOM 5928 O O . ALA D 4 329 ? 103.07600 140.98000 154.79100 1.000 38.87000 299 ALA B O 1
ATOM 5930 N N . LEU D 4 330 ? 102.58000 142.77100 153.52500 1.000 40.48000 300 LEU B N 1
ATOM 5931 C CA . LEU D 4 330 ? 101.48700 143.19500 154.39200 1.000 40.48000 300 LEU B CA 1
ATOM 5932 C C . LEU D 4 330 ? 100.14600 142.59800 153.98000 1.000 40.48000 300 LEU B C 1
ATOM 5933 O O . LEU D 4 330 ? 99.39600 142.11700 154.83500 1.000 40.48000 300 LEU B O 1
ATOM 5938 N N . LYS D 4 331 ? 99.82800 142.62200 152.68300 1.000 40.81000 301 LYS B N 1
ATOM 5939 C CA . LYS D 4 331 ? 98.53400 142.14300 152.21100 1.000 40.81000 301 LYS B CA 1
ATOM 5940 C C . LYS D 4 331 ? 98.47300 140.62800 152.07000 1.000 40.81000 301 LYS B C 1
ATOM 5941 O O . LYS D 4 331 ? 97.36600 140.08800 151.95300 1.000 40.81000 301 LYS B O 1
ATOM 5947 N N . ALA D 4 332 ? 99.63300 139.95500 152.08800 1.000 41.25000 302 ALA B N 1
ATOM 5948 C CA . ALA D 4 332 ? 99.76800 138.50300 151.89400 1.000 41.25000 302 ALA B CA 1
ATOM 5949 C C . ALA D 4 332 ? 99.13500 138.04100 150.58200 1.000 41.25000 302 ALA B C 1
ATOM 5950 O O . ALA D 4 332 ? 98.44800 137.01900 150.52100 1.000 41.25000 302 ALA B O 1
ATOM 5952 N N . ASP D 4 333 ? 99.37200 138.80800 149.51900 1.000 39.52000 303 ASP B N 1
ATOM 5953 C CA . ASP D 4 333 ? 98.85600 138.50400 148.19300 1.000 39.52000 303 ASP B CA 1
ATOM 5954 C C . ASP D 4 333 ? 99.98500 138.59500 147.18000 1.000 39.52000 303 ASP B C 1
ATOM 5955 O O . ASP D 4 333 ? 100.83400 139.48700 147.26500 1.000 39.52000 303 ASP B O 1
ATOM 5957 N N . ARG D 4 334 ? 99.99200 137.66600 146.22600 1.000 39.86000 304 ARG B N 1
ATOM 5958 C CA . ARG D 4 334 ? 101.02200 137.65200 145.19500 1.000 39.86000 304 ARG B CA 1
ATOM 5959 C C . ARG D 4 334 ? 100.81800 138.81400 144.23100 1.000 39.86000 304 ARG B C 1
ATOM 5960 O O . ARG D 4 334 ? 99.70100 139.06800 143.77000 1.000 39.86000 304 ARG B O 1
ATOM 5968 N N . ALA D 4 335 ? 101.90400 139.52600 143.92900 1.000 38.76000 305 ALA B N 1
ATOM 5969 C CA . ALA D 4 335 ? 101.82800 140.73800 143.13000 1.000 38.76000 305 ALA B CA 1
ATOM 5970 C C . ALA D 4 335 ? 102.70800 140.72900 141.88900 1.000 38.76000 305 ALA B C 1
ATOM 5971 O O . ALA D 4 335 ? 102.54100 141.61000 141.03900 1.000 38.76000 305 ALA B O 1
ATOM 5973 N N . GLY D 4 336 ? 103.63100 139.78900 141.75600 1.000 38.45000 306 GLY B N 1
ATOM 5974 C CA . GLY D 4 336 ? 104.46600 139.73000 140.56700 1.000 38.45000 306 GLY B CA 1
ATOM 5975 C C . GLY D 4 336 ? 104.92600 138.32000 140.27800 1.000 38.45000 306 GLY B C 1
ATOM 5976 O O . GLY D 4 336 ? 105.06500 137.49700 141.18400 1.000 38.45000 306 GLY B O 1
ATOM 5977 N N . VAL D 4 337 ? 105.16500 138.04100 138.99800 1.000 39.26000 307 VAL B N 1
ATOM 5978 C CA . VAL D 4 337 ? 105.67400 136.74800 138.54700 1.000 39.26000 307 VAL B CA 1
ATOM 5979 C C . VAL D 4 337 ? 106.87400 137.00500 137.64600 1.000 39.26000 307 VAL B C 1
ATOM 5980 O O . VAL D 4 337 ? 106.75900 137.72600 136.64800 1.000 39.26000 307 VAL B O 1
ATOM 5984 N N . LEU D 4 338 ? 108.02300 136.42300 137.99500 1.000 38.15000 308 LEU B N 1
ATOM 5985 C CA . LEU D 4 338 ? 109.24300 136.52800 137.20200 1.000 38.15000 308 LEU B CA 1
ATOM 5986 C C . LEU D 4 338 ? 109.56600 135.14300 136.65600 1.000 38.15000 308 LEU B C 1
ATOM 5987 O O . LEU D 4 338 ? 110.01100 134.26600 137.40200 1.000 38.15000 308 LEU B O 1
ATOM 5992 N N . ALA D 4 339 ? 109.35100 134.94900 135.35600 1.000 39.05000 309 ALA B N 1
ATOM 5993 C CA . ALA D 4 339 ? 109.54600 133.65300 134.70900 1.000 39.05000 309 ALA B CA 1
ATOM 5994 C C . ALA D 4 339 ? 110.51300 133.82600 133.54200 1.000 39.05000 309 ALA B C 1
ATOM 5995 O O . ALA D 4 339 ? 110.10900 134.22900 132.44800 1.000 39.05000 309 ALA B O 1
ATOM 5997 N N . GLY D 4 340 ? 111.78700 133.52100 133.77500 1.000 35.97000 310 GLY B N 1
ATOM 5998 C CA . GLY D 4 340 ? 112.78300 133.61000 132.72700 1.000 35.97000 310 GLY B CA 1
ATOM 5999 C C . GLY D 4 340 ? 113.83900 132.52700 132.79800 1.000 35.97000 310 GLY B C 1
ATOM 6000 O O . GLY D 4 340 ? 114.82200 132.56300 132.05300 1.000 35.97000 310 GLY B O 1
ATOM 6001 N N . HIS D 4 341 ? 113.64900 131.55400 133.68300 1.000 34.44000 311 HIS B N 1
ATOM 6002 C CA . HIS D 4 341 ? 114.61700 130.49000 133.90100 1.000 34.44000 311 HIS B CA 1
ATOM 6003 C C . HIS D 4 341 ? 114.03000 129.15300 133.47000 1.000 34.44000 311 HIS B C 1
ATOM 6004 O O . HIS D 4 341 ? 112.87700 128.84100 133.78100 1.000 34.44000 311 HIS B O 1
ATOM 6011 N N . ASP D 4 342 ? 114.83000 128.36800 132.75300 1.000 36.89000 312 ASP B N 1
ATOM 6012 C CA . ASP D 4 342 ? 114.40100 127.07400 132.23900 1.000 36.89000 312 ASP B CA 1
ATOM 6013 C C . ASP D 4 342 ? 114.67400 125.92800 133.20400 1.000 36.89000 312 ASP B C 1
ATOM 6014 O O . ASP D 4 342 ? 114.30100 124.78800 132.90800 1.000 36.89000 312 ASP B O 1
ATOM 6016 N N . ASN D 4 343 ? 115.31100 126.19600 134.34000 1.000 34.84000 313 ASN B N 1
ATOM 6017 C CA . ASN D 4 343 ? 115.57500 125.17800 135.34800 1.000 34.84000 313 ASN B CA 1
ATOM 6018 C C . ASN D 4 343 ? 115.25200 125.77700 136.71300 1.000 34.84000 313 ASN B C 1
ATOM 6019 O O . ASN D 4 343 ? 114.66500 126.85900 136.80900 1.000 34.84000 313 ASN B O 1
ATOM 6024 N N . ARG D 4 344 ? 115.61400 125.05900 137.77700 1.000 32.73000 314 ARG B N 1
ATOM 6025 C CA . ARG D 4 344 ? 115.21400 125.45100 139.12500 1.000 32.73000 314 ARG B CA 1
ATOM 6026 C C . ARG D 4 344 ? 116.00200 126.67300 139.57500 1.000 32.73000 314 ARG B C 1
ATOM 6027 O O . ARG D 4 344 ? 117.23300 126.68900 139.48900 1.000 32.73000 314 ARG B O 1
ATOM 6035 N N . VAL D 4 345 ? 115.29500 127.68600 140.06900 1.000 33.44000 315 VAL B N 1
ATOM 6036 C CA . VAL D 4 345 ? 115.93100 128.90100 140.57000 1.000 33.44000 315 VAL B CA 1
ATOM 6037 C C . VAL D 4 345 ? 116.57200 128.57200 141.91200 1.000 33.44000 315 VAL B C 1
ATOM 6038 O O . VAL D 4 345 ? 115.87800 128.29400 142.89200 1.000 33.44000 315 VAL B O 1
ATOM 6042 N N . SER D 4 346 ? 117.90100 128.60600 141.95900 1.000 31.82000 316 SER B N 1
ATOM 6043 C CA . SER D 4 346 ? 118.62200 128.19300 143.15400 1.000 31.82000 316 SER B CA 1
ATOM 6044 C C . SER D 4 346 ? 118.88400 129.34500 144.11600 1.000 31.82000 316 SER B C 1
ATOM 6045 O O . SER D 4 346 ? 118.84600 129.14600 145.33500 1.000 31.82000 316 SER B O 1
ATOM 6048 N N . CYS D 4 347 ? 119.15000 130.54600 143.60700 1.000 32.21000 317 CYS B N 1
ATOM 6049 C CA . CYS D 4 347 ? 119.58000 131.64500 144.45700 1.000 32.21000 317 CYS B CA 1
ATOM 6050 C C . CYS D 4 347 ? 118.97000 132.95800 143.98800 1.000 32.21000 317 CYS B C 1
ATOM 6051 O O . CYS D 4 347 ? 118.63800 133.12200 142.81300 1.000 32.21000 317 CYS B O 1
ATOM 6054 N N . LEU D 4 348 ? 118.83800 133.89600 144.92500 1.000 31.56000 318 LEU B N 1
ATOM 6055 C CA . LEU D 4 348 ? 118.19900 135.17700 144.66400 1.000 31.56000 318 LEU B CA 1
ATOM 6056 C C . LEU D 4 348 ? 118.78100 136.20300 145.62800 1.000 31.56000 318 LEU B C 1
ATOM 6057 O O . LEU D 4 348 ? 119.01800 135.89400 146.79800 1.000 31.56000 318 LEU B O 1
ATOM 6062 N N . GLY D 4 349 ? 119.00300 137.41500 145.13600 1.000 32.75000 319 GLY B N 1
ATOM 6063 C CA . GLY D 4 349 ? 119.57700 138.46900 145.95400 1.000 32.75000 319 GLY B CA 1
ATOM 6064 C C . GLY D 4 349 ? 119.08000 139.82800 145.51900 1.000 32.75000 319 GLY B C 1
ATOM 6065 O O . GLY D 4 349 ? 118.67400 140.02300 144.37000 1.000 32.75000 319 GLY B O 1
ATOM 6066 N N . VAL D 4 350 ? 119.11600 140.77700 146.45300 1.000 33.03000 320 VAL B N 1
ATOM 6067 C CA . VAL D 4 350 ? 118.60500 142.12700 146.24500 1.000 33.03000 320 VAL B CA 1
ATOM 6068 C C . VAL D 4 350 ? 119.75800 143.11000 146.38600 1.000 33.03000 320 VAL B C 1
ATOM 6069 O O . VAL D 4 350 ? 120.58300 142.98600 147.29800 1.000 33.03000 320 VAL B O 1
ATOM 6073 N N . THR D 4 351 ? 119.82500 144.06300 145.45400 1.000 36.34000 321 THR B N 1
ATOM 6074 C CA . THR D 4 351 ? 120.78100 145.16200 145.51800 1.000 36.34000 321 THR B CA 1
ATOM 6075 C C . THR D 4 351 ? 120.53600 145.98500 146.78400 1.000 36.34000 321 THR B C 1
ATOM 6076 O O . THR D 4 351 ? 119.38900 146.18000 147.19600 1.000 36.34000 321 THR B O 1
ATOM 6080 N N . ASP D 4 352 ? 121.63300 146.42700 147.42200 1.000 37.41000 322 ASP B N 1
ATOM 6081 C CA . ASP D 4 352 ? 121.58700 146.99100 148.77300 1.000 37.41000 322 ASP B CA 1
ATOM 6082 C C . ASP D 4 352 ? 120.76400 148.27400 148.86000 1.000 37.41000 322 ASP B C 1
ATOM 6083 O O . ASP D 4 352 ? 120.13900 148.53200 149.89400 1.000 37.41000 322 ASP B O 1
ATOM 6085 N N . ASP D 4 353 ? 120.74900 149.08900 147.80700 1.000 39.43000 323 ASP B N 1
ATOM 6086 C CA . ASP D 4 353 ? 119.86900 150.25000 147.76600 1.000 39.43000 323 ASP B CA 1
ATOM 6087 C C . ASP D 4 353 ? 118.63800 150.01800 146.89400 1.000 39.43000 323 ASP B C 1
ATOM 6088 O O . ASP D 4 353 ? 117.94500 150.97800 146.54600 1.000 39.43000 323 ASP B O 1
ATOM 6093 N N . GLY D 4 354 ? 118.35600 148.76600 146.53900 1.000 40.33000 324 GLY B N 1
ATOM 6094 C CA . GLY D 4 354 ? 117.08600 148.41400 145.93100 1.000 40.33000 324 GLY B CA 1
ATOM 6095 C C . GLY D 4 354 ? 116.94000 148.73800 144.46200 1.000 40.33000 324 GLY B C 1
ATOM 6096 O O . GLY D 4 354 ? 115.81300 148.87600 143.98000 1.000 40.33000 324 GLY B O 1
ATOM 6097 N N . MET D 4 355 ? 118.04300 148.86000 143.73000 1.000 39.56000 325 MET B N 1
ATOM 6098 C CA . MET D 4 355 ? 117.96600 149.17300 142.31100 1.000 39.56000 325 MET B CA 1
ATOM 6099 C C . MET D 4 355 ? 117.81600 147.94800 141.41900 1.000 39.56000 325 MET B C 1
ATOM 6100 O O . MET D 4 355 ? 117.47600 148.10800 140.24300 1.000 39.56000 325 MET B O 1
ATOM 6105 N N . ALA D 4 356 ? 118.05400 146.74200 141.93000 1.000 36.49000 326 ALA B N 1
ATOM 6106 C CA . ALA D 4 356 ? 118.01600 145.55700 141.08200 1.000 36.49000 326 ALA B CA 1
ATOM 6107 C C . ALA D 4 356 ? 117.74900 144.32400 141.93100 1.000 36.49000 326 ALA B C 1
ATOM 6108 O O . ALA D 4 356 ? 117.92600 144.33600 143.15100 1.000 36.49000 326 ALA B O 1
ATOM 6110 N N . VAL D 4 357 ? 117.30100 143.25900 141.26400 1.000 33.44000 327 VAL B N 1
ATOM 6111 C CA . VAL D 4 357 ? 117.13900 141.94100 141.87400 1.000 33.44000 327 VAL B CA 1
ATOM 6112 C C . VAL D 4 357 ? 117.81600 140.92600 140.96500 1.000 33.44000 327 VAL B C 1
ATOM 6113 O O . VAL D 4 357 ? 117.40300 140.75600 139.81500 1.000 33.44000 327 VAL B O 1
ATOM 6117 N N . ALA D 4 358 ? 118.83400 140.24100 141.47200 1.000 32.00000 328 ALA B N 1
ATOM 6118 C CA . ALA D 4 358 ? 119.59400 139.29600 140.66400 1.000 32.00000 328 ALA B CA 1
ATOM 6119 C C . ALA D 4 358 ? 119.29800 137.87200 141.10800 1.000 32.00000 328 ALA B C 1
ATOM 6120 O O . ALA D 4 358 ? 119.46600 137.53300 142.28300 1.000 32.00000 328 ALA B O 1
ATOM 6122 N N . THR D 4 359 ? 118.86700 137.04100 140.16300 1.000 32.82000 329 THR B N 1
ATOM 6123 C CA . THR D 4 359 ? 118.54600 135.64600 140.42000 1.000 32.82000 329 THR B CA 1
ATOM 6124 C C . THR D 4 359 ? 119.48800 134.74500 139.63400 1.000 32.82000 329 THR B C 1
ATOM 6125 O O . THR D 4 359 ? 119.98400 135.11200 138.56500 1.000 32.82000 329 THR B O 1
ATOM 6129 N N . GLY D 4 360 ? 119.73400 133.56100 140.18400 1.000 32.21000 330 GLY B N 1
ATOM 6130 C CA . GLY D 4 360 ? 120.51300 132.54500 139.51100 1.000 32.21000 330 GLY B CA 1
ATOM 6131 C C . GLY D 4 360 ? 119.83600 131.19700 139.62300 1.000 32.21000 330 GLY B C 1
ATOM 6132 O O . GLY D 4 360 ? 119.30500 130.84600 140.68300 1.000 32.21000 330 GLY B O 1
ATOM 6133 N N . SER D 4 361 ? 119.85200 130.43000 138.53900 1.000 32.02000 331 SER B N 1
ATOM 6134 C CA . SER D 4 361 ? 119.10200 129.18900 138.46100 1.000 32.02000 331 SER B CA 1
ATOM 6135 C C . SER D 4 361 ? 120.03100 128.04500 138.08500 1.000 32.02000 331 SER B C 1
ATOM 6136 O O . SER D 4 361 ? 121.24800 128.21000 137.96300 1.000 32.02000 331 SER B O 1
ATOM 6138 N N . TRP D 4 362 ? 119.43400 126.87300 137.88900 1.000 31.05000 332 TRP B N 1
ATOM 6139 C CA . TRP D 4 362 ? 120.17500 125.68800 137.48600 1.000 31.05000 332 TRP B CA 1
ATOM 6140 C C . TRP D 4 362 ? 120.39900 125.61500 135.98100 1.000 31.05000 332 TRP B C 1
ATOM 6141 O O . TRP D 4 362 ? 120.99700 124.64400 135.50600 1.000 31.05000 332 TRP B O 1
ATOM 6152 N N . ASP D 4 363 ? 119.93600 126.61100 135.22600 1.000 32.64000 333 ASP B N 1
ATOM 6153 C CA . ASP D 4 363 ? 120.19900 126.72100 133.79900 1.000 32.64000 333 ASP B CA 1
ATOM 6154 C C . ASP D 4 363 ? 121.47000 127.51000 133.49700 1.000 32.64000 333 ASP B C 1
ATOM 6155 O O . ASP D 4 363 ? 121.61400 128.01800 132.37800 1.000 32.64000 333 ASP B O 1
ATOM 6157 N N . SER D 4 364 ? 122.36200 127.65100 134.48600 1.000 31.95000 334 SER B N 1
ATOM 6158 C CA . SER D 4 364 ? 123.69200 128.26100 134.37700 1.000 31.95000 334 SER B CA 1
ATOM 6159 C C . SER D 4 364 ? 123.65300 129.73600 133.98300 1.000 31.95000 334 SER B C 1
ATOM 6160 O O . SER D 4 364 ? 124.65100 130.27000 133.49100 1.000 31.95000 334 SER B O 1
ATOM 6162 N N . PHE D 4 365 ? 122.53400 130.42200 134.20700 1.000 32.44000 335 PHE B N 1
ATOM 6163 C CA . PHE D 4 365 ? 122.38100 131.81000 133.79600 1.000 32.44000 335 PHE B CA 1
ATOM 6164 C C . PHE D 4 365 ? 121.98800 132.67600 134.98300 1.000 32.44000 335 PHE B C 1
ATOM 6165 O O . PHE D 4 365 ? 121.15500 132.28200 135.80500 1.000 32.44000 335 PHE B O 1
ATOM 6173 N N . LEU D 4 366 ? 122.59300 133.85700 135.06100 1.000 32.35000 336 LEU B N 1
ATOM 6174 C CA . LEU D 4 366 ? 122.23700 134.87400 136.04100 1.000 32.35000 336 LEU B CA 1
ATOM 6175 C C . LEU D 4 366 ? 121.43700 135.96800 135.35000 1.000 32.35000 336 LEU B C 1
ATOM 6176 O O . LEU D 4 366 ? 121.83100 136.44500 134.28100 1.000 32.35000 336 LEU B O 1
ATOM 6181 N N . LYS D 4 367 ? 120.32500 136.36700 135.95900 1.000 32.82000 337 LYS B N 1
ATOM 6182 C CA . LYS D 4 367 ? 119.46000 137.38000 135.37200 1.000 32.82000 337 LYS B CA 1
ATOM 6183 C C . LYS D 4 367 ? 119.20300 138.49300 136.37400 1.000 32.82000 337 LYS B C 1
ATOM 6184 O O . LYS D 4 367 ? 118.82600 138.23200 137.52000 1.000 32.82000 337 LYS B O 1
ATOM 6190 N N . ILE D 4 368 ? 119.39700 139.73000 135.92900 1.000 32.93000 338 ILE B N 1
ATOM 6191 C CA . ILE D 4 368 ? 119.18500 140.92000 136.74100 1.000 32.93000 338 ILE B CA 1
ATOM 6192 C C . ILE D 4 368 ? 117.88700 141.57200 136.28900 1.000 32.93000 338 ILE B C 1
ATOM 6193 O O . ILE D 4 368 ? 117.66300 141.75500 135.08700 1.000 32.93000 338 ILE B O 1
ATOM 6198 N N . TRP D 4 369 ? 117.02100 141.89900 137.24400 1.000 35.11000 339 TRP B N 1
ATOM 6199 C CA . TRP D 4 369 ? 115.68600 142.40900 136.97900 1.000 35.11000 339 TRP B CA 1
ATOM 6200 C C . TRP D 4 369 ? 115.53800 143.78200 137.61700 1.000 35.11000 339 TRP B C 1
ATOM 6201 O O . TRP D 4 369 ? 116.07400 144.03500 138.70300 1.000 35.11000 339 TRP B O 1
ATOM 6212 N N . ASN D 4 370 ? 114.80500 144.65800 136.93800 1.000 38.64000 340 ASN B N 1
ATOM 6213 C CA . ASN D 4 370 ? 114.55300 146.01000 137.41900 1.000 38.64000 340 ASN B CA 1
ATOM 6214 C C . ASN D 4 370 ? 113.12400 146.43700 137.09300 1.000 38.64000 340 ASN B C 1
ATOM 6215 O O . ASN D 4 370 ? 112.55200 146.02200 136.08500 1.000 38.64000 340 ASN B O 1
ATOM 6221 N N . ARG E 5 13 ? 117.47700 116.66500 178.96400 1.000 67.44000 13 ARG G N 1
ATOM 6222 C CA . ARG E 5 13 ? 117.13900 117.58500 180.04300 1.000 67.44000 13 ARG G CA 1
ATOM 6223 C C . ARG E 5 13 ? 117.62200 118.99700 179.72900 1.000 67.44000 13 ARG G C 1
ATOM 6224 O O . ARG E 5 13 ? 117.16800 119.96600 180.33800 1.000 67.44000 13 ARG G O 1
ATOM 6226 N N . LYS E 5 14 ? 118.55500 119.10400 178.77800 1.000 67.71000 14 LYS G N 1
ATOM 6227 C CA . LYS E 5 14 ? 119.02600 120.41700 178.34800 1.000 67.71000 14 LYS G CA 1
ATOM 6228 C C . LYS E 5 14 ? 117.96800 121.15200 177.53600 1.000 67.71000 14 LYS G C 1
ATOM 6229 O O . LYS E 5 14 ? 117.93600 122.38900 177.53700 1.000 67.71000 14 LYS G O 1
ATOM 6231 N N . LEU E 5 15 ? 117.10300 120.40900 176.83800 1.000 66.90000 15 LEU G N 1
ATOM 6232 C CA . LEU E 5 15 ? 116.00400 121.02600 176.10200 1.000 66.90000 15 LEU G CA 1
ATOM 6233 C C . LEU E 5 15 ? 114.98300 121.65500 177.04000 1.000 66.90000 15 LEU G C 1
ATOM 6234 O O . LEU E 5 15 ? 114.40600 122.69700 176.71100 1.000 66.90000 15 LEU G O 1
ATOM 6236 N N . VAL E 5 16 ? 114.75800 121.04600 178.20800 1.000 64.86000 16 VAL G N 1
ATOM 6237 C CA . VAL E 5 16 ? 113.85300 121.62200 179.19900 1.000 64.86000 16 VAL G CA 1
ATOM 6238 C C . VAL E 5 16 ? 114.42800 122.91800 179.76100 1.000 64.86000 16 VAL G C 1
ATOM 6239 O O . VAL E 5 16 ? 113.70100 123.89900 179.96700 1.000 64.86000 16 VAL G O 1
ATOM 6243 N N . GLU E 5 17 ? 115.74500 122.95300 179.99300 1.000 65.18000 17 GLU G N 1
ATOM 6244 C CA . GLU E 5 17 ? 116.39800 124.17600 180.45600 1.000 65.18000 17 GLU G CA 1
ATOM 6245 C C . GLU E 5 17 ? 116.36300 125.26600 179.39000 1.000 65.18000 17 GLU G C 1
ATOM 6246 O O . GLU E 5 17 ? 116.17400 126.44600 179.71100 1.000 65.18000 17 GLU G O 1
ATOM 6248 N N . GLN E 5 18 ? 116.53700 124.88800 178.11800 1.000 64.32000 18 GLN G N 1
ATOM 6249 C CA . GLN E 5 18 ? 116.43200 125.85300 177.02500 1.000 64.32000 18 GLN G CA 1
ATOM 6250 C C . GLN E 5 18 ? 115.01300 126.40100 176.89500 1.000 64.32000 18 GLN G C 1
ATOM 6251 O O . GLN E 5 18 ? 114.82400 127.60300 176.66600 1.000 64.32000 18 GLN G O 1
ATOM 6257 N N . LEU E 5 19 ? 114.00500 125.53500 177.05300 1.000 64.06000 19 LEU G N 1
ATOM 6258 C CA . LEU E 5 19 ? 112.61200 125.97500 177.01500 1.000 64.06000 19 LEU G CA 1
ATOM 6259 C C . LEU E 5 19 ? 112.28400 126.89600 178.18400 1.000 64.06000 19 LEU G C 1
ATOM 6260 O O . LEU E 5 19 ? 111.53800 127.86800 178.02200 1.000 64.06000 19 LEU G O 1
ATOM 6265 N N . LYS E 5 20 ? 112.82800 126.60400 179.37000 1.000 64.01000 20 LYS G N 1
ATOM 6266 C CA . LYS E 5 20 ? 112.61800 127.47800 180.52000 1.000 64.01000 20 LYS G CA 1
ATOM 6267 C C . LYS E 5 20 ? 113.33700 128.81200 180.35600 1.000 64.01000 20 LYS G C 1
ATOM 6268 O O . LYS E 5 20 ? 112.85100 129.83900 180.84400 1.000 64.01000 20 LYS G O 1
ATOM 6270 N N . MET E 5 21 ? 114.49400 128.81500 179.68800 1.000 66.07000 21 MET G N 1
ATOM 6271 C CA . MET E 5 21 ? 115.19600 130.06700 179.42300 1.000 66.07000 21 MET G CA 1
ATOM 6272 C C . MET E 5 21 ? 114.45400 130.91100 178.39300 1.000 66.07000 21 MET G C 1
ATOM 6273 O O . MET E 5 21 ? 114.37800 132.13900 178.52600 1.000 66.07000 21 MET G O 1
ATOM 6278 N N . GLU E 5 22 ? 113.89700 130.27300 177.36300 1.000 63.02000 22 GLU G N 1
ATOM 6279 C CA . GLU E 5 22 ? 113.19100 130.99600 176.31200 1.000 63.02000 22 GLU G CA 1
ATOM 6280 C C . GLU E 5 22 ? 111.75100 131.33800 176.67400 1.000 63.02000 22 GLU G C 1
ATOM 6281 O O . GLU E 5 22 ? 111.14200 132.16600 175.98900 1.000 63.02000 22 GLU G O 1
ATOM 6283 N N . ALA E 5 23 ? 111.19100 130.72600 177.72000 1.000 63.38000 23 ALA G N 1
ATOM 6284 C CA . ALA E 5 23 ? 109.80300 130.99600 178.08000 1.000 63.38000 23 ALA G CA 1
ATOM 6285 C C . ALA E 5 23 ? 109.64900 132.33500 178.79200 1.000 63.38000 23 ALA G C 1
ATOM 6286 O O . ALA E 5 23 ? 108.65300 133.03700 178.58700 1.000 63.38000 23 ALA G O 1
ATOM 6288 N N . ASN E 5 24 ? 110.61700 132.70600 179.62900 1.000 62.88000 24 ASN G N 1
ATOM 6289 C CA . ASN E 5 24 ? 110.52700 133.93200 180.42200 1.000 62.88000 24 ASN G CA 1
ATOM 6290 C C . ASN E 5 24 ? 111.07100 135.11400 179.61700 1.000 62.88000 24 ASN G C 1
ATOM 6291 O O . ASN E 5 24 ? 112.13700 135.66900 179.88900 1.000 62.88000 24 ASN G O 1
ATOM 6293 N N . ILE E 5 25 ? 110.29900 135.49800 178.59800 1.000 61.05000 25 ILE G N 1
ATOM 6294 C CA . ILE E 5 25 ? 110.60500 136.65200 177.76500 1.000 61.05000 25 ILE G CA 1
ATOM 6295 C C . I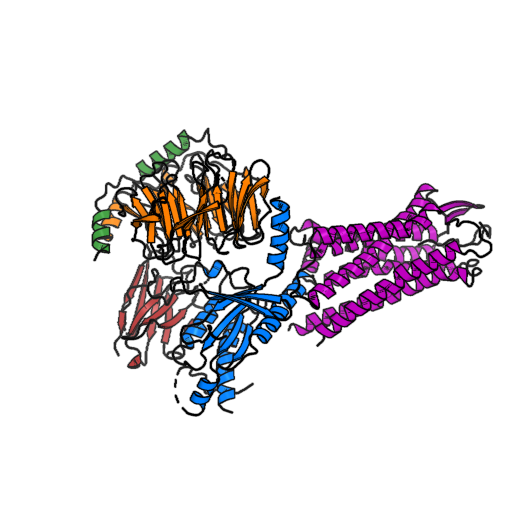LE E 5 25 ? 109.38400 137.56000 177.72800 1.000 61.05000 25 ILE G C 1
ATOM 6296 O O . ILE E 5 25 ? 108.26100 137.14800 178.02800 1.000 61.05000 25 ILE G O 1
ATOM 6301 N N . ASP E 5 26 ? 109.61900 138.81600 177.35600 1.000 59.31000 26 ASP G N 1
ATOM 6302 C CA . ASP E 5 26 ? 108.55300 139.80900 177.27000 1.000 59.31000 26 ASP G CA 1
ATOM 6303 C C . ASP E 5 26 ? 107.87000 139.68200 175.91400 1.000 59.31000 26 ASP G C 1
ATOM 6304 O O . ASP E 5 26 ? 108.45300 140.03000 174.88200 1.000 59.31000 26 ASP G O 1
ATOM 6306 N N . ARG E 5 27 ? 106.63400 139.18900 175.91300 1.000 57.70000 27 ARG G N 1
ATOM 6307 C CA . ARG E 5 27 ? 105.87800 138.95900 174.68700 1.000 57.70000 27 ARG G CA 1
ATOM 6308 C C . ARG E 5 27 ? 104.86900 140.08800 174.51000 1.000 57.70000 27 ARG G C 1
ATOM 6309 O O . ARG E 5 27 ? 103.83700 140.12200 175.18900 1.000 57.70000 27 ARG G O 1
ATOM 6311 N N . ILE E 5 28 ? 105.16900 141.00400 173.59700 1.000 54.23000 28 ILE G N 1
ATOM 6312 C CA . ILE E 5 28 ? 104.27900 142.10700 173.27100 1.000 54.23000 28 ILE G CA 1
ATOM 6313 C C . ILE E 5 28 ? 103.19000 141.57300 172.34400 1.000 54.23000 28 ILE G C 1
ATOM 6314 O O . ILE E 5 28 ? 103.38800 140.58600 171.63000 1.000 54.23000 28 ILE G O 1
ATOM 6319 N N . LYS E 5 29 ? 102.01300 142.20200 172.39000 1.000 52.31000 29 LYS G N 1
ATOM 6320 C CA . LYS E 5 29 ? 100.87300 141.78900 171.58200 1.000 52.31000 29 LYS G CA 1
ATOM 6321 C C . LYS E 5 29 ? 101.15700 141.95000 170.09100 1.000 52.31000 29 LYS G C 1
ATOM 6322 O O . LYS E 5 29 ? 101.92400 142.81800 169.66800 1.000 52.31000 29 LYS G O 1
ATOM 6324 N N . VAL E 5 30 ? 100.52700 141.08000 169.29600 1.000 51.41000 30 VAL G N 1
ATOM 6325 C CA . VAL E 5 30 ? 100.79900 140.98600 167.86600 1.000 51.41000 30 VAL G CA 1
ATOM 6326 C C . VAL E 5 30 ? 100.28800 142.20900 167.10100 1.000 51.41000 30 VAL G C 1
ATOM 6327 O O . VAL E 5 30 ? 100.84500 142.55700 166.05100 1.000 51.41000 30 VAL G O 1
ATOM 6331 N N . SER E 5 31 ? 99.26900 142.90100 167.62600 1.000 50.80000 31 SER G N 1
ATOM 6332 C CA . SER E 5 31 ? 98.73600 144.08100 166.94900 1.000 50.80000 31 SER G CA 1
ATOM 6333 C C . SER E 5 31 ? 99.73300 145.23600 166.96700 1.000 50.80000 31 SER G C 1
ATOM 6334 O O . SER E 5 31 ? 99.86100 145.96500 165.97500 1.000 50.80000 31 SER G O 1
ATOM 6337 N N . LYS E 5 32 ? 100.45900 145.40500 168.07600 1.000 49.59000 32 LYS G N 1
ATOM 6338 C CA . LYS E 5 32 ? 101.47900 146.44900 168.15500 1.000 49.59000 32 LYS G CA 1
ATOM 6339 C C . LYS E 5 32 ? 102.64600 146.16300 167.21600 1.000 49.59000 32 LYS G C 1
ATOM 6340 O O . LYS E 5 32 ? 103.17800 147.08200 166.58000 1.000 49.59000 32 LYS G O 1
ATOM 6342 N N . ALA E 5 33 ? 103.05100 144.89300 167.11300 1.000 49.23000 33 ALA G N 1
ATOM 6343 C CA . ALA E 5 33 ? 104.11800 144.51600 166.19000 1.000 49.23000 33 ALA G CA 1
ATOM 6344 C C . ALA E 5 33 ? 103.68900 144.69900 164.73900 1.000 49.23000 33 ALA G C 1
ATOM 6345 O O . ALA E 5 33 ? 104.48700 145.13900 163.90200 1.000 49.23000 33 ALA G O 1
ATOM 6347 N N . ALA E 5 34 ? 102.42800 144.37500 164.43000 1.000 47.34000 34 ALA G N 1
ATOM 6348 C CA . ALA E 5 34 ? 101.89900 144.59800 163.08700 1.000 47.34000 34 ALA G CA 1
ATOM 6349 C C . ALA E 5 34 ? 101.83600 146.08300 162.75300 1.000 47.34000 34 ALA G C 1
ATOM 6350 O O . ALA E 5 34 ? 102.14400 146.48600 161.62400 1.000 47.34000 34 ALA G O 1
ATOM 6352 N N . ALA E 5 35 ? 101.44600 146.91100 163.73000 1.000 46.93000 35 ALA G N 1
ATOM 6353 C CA . ALA E 5 35 ? 101.40700 148.35600 163.52800 1.000 46.93000 35 ALA G CA 1
ATOM 6354 C C . ALA E 5 35 ? 102.80100 148.93000 163.31100 1.000 46.93000 35 ALA G C 1
ATOM 6355 O O . ALA E 5 35 ? 102.98600 149.80500 162.45900 1.000 46.93000 35 ALA G O 1
ATOM 6357 N N . ASP E 5 36 ? 103.79400 148.44400 164.06500 1.000 46.45000 36 ASP G N 1
ATOM 6358 C CA . ASP E 5 36 ? 105.16900 148.90600 163.88200 1.000 46.45000 36 ASP G CA 1
ATOM 6359 C C . ASP E 5 36 ? 105.73300 148.47400 162.53100 1.000 46.45000 36 ASP G C 1
ATOM 6360 O O . ASP E 5 36 ? 106.44000 149.24800 161.87100 1.000 46.45000 36 ASP G O 1
ATOM 6365 N N . LEU E 5 37 ? 105.41800 147.24400 162.10600 1.000 44.67000 37 LEU G N 1
ATOM 6366 C CA . LEU E 5 37 ? 105.85200 146.75100 160.80100 1.000 44.67000 37 LEU G CA 1
ATOM 6367 C C . LEU E 5 37 ? 105.23700 147.56300 159.66600 1.000 44.67000 37 LEU G C 1
ATOM 6368 O O . LEU E 5 37 ? 105.93500 147.95500 158.72200 1.000 44.67000 37 LEU G O 1
ATOM 6373 N N . MET E 5 38 ? 103.93400 147.85300 159.76400 1.000 43.80000 38 MET G N 1
ATOM 6374 C CA . MET E 5 38 ? 103.25400 148.65000 158.74800 1.000 43.80000 38 MET G CA 1
ATOM 6375 C C . MET E 5 38 ? 103.73800 150.09800 158.74800 1.000 43.80000 38 MET G C 1
ATOM 6376 O O . MET E 5 38 ? 103.84300 150.71200 157.68000 1.000 43.80000 38 MET G O 1
ATOM 6381 N N . ALA E 5 39 ? 104.06200 150.64700 159.92400 1.000 43.27000 39 ALA G N 1
ATOM 6382 C CA . ALA E 5 39 ? 104.57700 152.01000 160.00100 1.000 43.27000 39 ALA G CA 1
ATOM 6383 C C . ALA E 5 39 ? 105.96800 152.12200 159.38800 1.000 43.27000 39 ALA G C 1
ATOM 6384 O O . ALA E 5 39 ? 106.26500 153.10500 158.69500 1.000 43.27000 39 ALA G O 1
ATOM 6386 N N . TYR E 5 40 ? 106.83400 151.13000 159.62900 1.000 40.90000 40 TYR G N 1
ATOM 6387 C CA . TYR E 5 40 ? 108.14700 151.13700 158.98800 1.000 40.90000 40 TYR G CA 1
ATOM 6388 C C . TYR E 5 40 ? 108.03000 150.91400 157.48500 1.000 40.90000 40 TYR G C 1
ATOM 6389 O O . TYR E 5 40 ? 108.83000 151.45400 156.71200 1.000 40.90000 40 TYR G O 1
ATOM 6398 N N . CYS E 5 41 ? 107.06100 150.10000 157.05600 1.000 43.10000 41 CYS G N 1
ATOM 6399 C CA . CYS E 5 41 ? 106.85800 149.88300 155.62600 1.000 43.10000 41 CYS G CA 1
ATOM 6400 C C . CYS E 5 41 ? 106.35400 151.14400 154.93400 1.000 43.10000 41 CYS G C 1
ATOM 6401 O O . CYS E 5 41 ? 106.78500 151.46100 153.82000 1.000 43.10000 41 CYS G O 1
ATOM 6404 N N . GLU E 5 42 ? 105.44500 151.87800 155.57900 1.000 42.06000 42 GLU G N 1
ATOM 6405 C CA . GLU E 5 42 ? 104.90800 153.09900 154.99000 1.000 42.06000 42 GLU G CA 1
ATOM 6406 C C . GLU E 5 42 ? 105.89800 154.25600 155.04700 1.000 42.06000 42 GLU G C 1
ATOM 6407 O O . GLU E 5 42 ? 105.87800 155.12300 154.16700 1.000 42.06000 42 GLU G O 1
ATOM 6409 N N . ALA E 5 43 ? 106.76800 154.29100 156.06000 1.000 41.80000 43 ALA G N 1
ATOM 6410 C CA . ALA E 5 43 ? 107.69500 155.40700 156.21100 1.000 41.80000 43 ALA G CA 1
ATOM 6411 C C . ALA E 5 43 ? 108.85500 155.36900 155.22300 1.000 41.80000 43 ALA G C 1
ATOM 6412 O O . ALA E 5 43 ? 109.58200 156.36200 155.11700 1.000 41.80000 43 ALA G O 1
ATOM 6414 N N . HIS E 5 44 ? 109.05200 154.25900 154.50400 1.000 40.54000 44 HIS G N 1
ATOM 6415 C CA . HIS E 5 44 ? 110.16500 154.13100 153.57000 1.000 40.54000 44 HIS G CA 1
ATOM 6416 C C . HIS E 5 44 ? 109.70500 153.67800 152.18900 1.000 40.54000 44 HIS G C 1
ATOM 6417 O O . HIS E 5 44 ? 110.51300 153.15700 151.41400 1.000 40.54000 44 HIS G O 1
ATOM 6424 N N . ALA E 5 45 ? 108.42500 153.86400 151.86200 1.000 40.44000 45 ALA G N 1
ATOM 6425 C CA . ALA E 5 45 ? 107.92100 153.43900 150.56300 1.000 40.44000 45 ALA G CA 1
ATOM 6426 C C . ALA E 5 45 ? 108.35600 154.36300 149.43500 1.000 40.44000 45 ALA G C 1
ATOM 6427 O O . ALA E 5 45 ? 108.37300 153.93600 148.27600 1.000 40.44000 45 ALA G O 1
ATOM 6429 N N . LYS E 5 46 ? 108.70400 155.61300 149.74400 1.000 40.10000 46 LYS G N 1
ATOM 6430 C CA . LYS E 5 46 ? 109.06100 156.57000 148.70400 1.000 40.10000 46 LYS G CA 1
ATOM 6431 C C . LYS E 5 46 ? 110.45000 156.31600 148.13200 1.000 40.10000 46 LYS G C 1
ATOM 6432 O O . LYS E 5 46 ? 110.69700 156.62500 146.96100 1.000 40.10000 46 LYS G O 1
ATOM 6434 N N . GLU E 5 47 ? 111.36200 155.75800 148.92700 1.000 40.16000 47 GLU G N 1
ATOM 6435 C CA . GLU E 5 47 ? 112.73600 155.53200 148.50200 1.000 40.16000 47 GLU G CA 1
ATOM 6436 C C . GLU E 5 47 ? 112.99400 154.08500 148.09600 1.000 40.16000 47 GLU G C 1
ATOM 6437 O O . GLU E 5 47 ? 114.15400 153.66700 148.01900 1.000 40.16000 47 GLU G O 1
ATOM 6443 N N . ASP E 5 48 ? 111.94000 153.31400 147.83600 1.000 40.10000 48 ASP G N 1
ATOM 6444 C CA . ASP E 5 48 ? 112.08700 151.94500 147.36800 1.000 40.10000 48 ASP G CA 1
ATOM 6445 C C . ASP E 5 48 ? 111.92200 151.93100 145.85600 1.000 40.10000 48 ASP G C 1
ATOM 6446 O O . ASP E 5 48 ? 110.80500 152.15600 145.36500 1.000 40.10000 48 ASP G O 1
ATOM 6451 N N . PRO E 5 49 ? 112.98300 151.68300 145.08200 1.000 40.18000 49 PRO G N 1
ATOM 6452 C CA . PRO E 5 49 ? 112.85100 151.73800 143.61700 1.000 40.18000 49 PRO G CA 1
ATOM 6453 C C . PRO E 5 49 ? 112.11500 150.55300 143.01900 1.000 40.18000 49 PRO G C 1
ATOM 6454 O O . PRO E 5 49 ? 111.71700 150.62500 141.85000 1.000 40.18000 49 PRO G O 1
ATOM 6458 N N . LEU E 5 50 ? 111.92600 149.47300 143.76800 1.000 39.10000 50 LEU G N 1
ATOM 6459 C CA . LEU E 5 50 ? 111.25400 148.29200 143.24100 1.000 39.10000 50 LEU G CA 1
ATOM 6460 C C . LEU E 5 50 ? 109.74000 148.43200 143.33000 1.000 39.10000 50 LEU G C 1
ATOM 6461 O O . LEU E 5 50 ? 109.00700 147.79500 142.57700 1.000 39.10000 50 LEU G O 1
ATOM 6466 N N . GLN F 6 1 ? 104.60500 123.48200 164.70900 1.000 41.07000 1 GLN N N 1
ATOM 6467 C CA . GLN F 6 1 ? 105.34700 122.39000 165.32600 1.000 41.07000 1 GLN N CA 1
ATOM 6468 C C . GLN F 6 1 ? 104.66800 121.05300 165.06700 1.000 41.07000 1 GLN N C 1
ATOM 6469 O O . GLN F 6 1 ? 103.56400 120.80600 165.55200 1.000 41.07000 1 GLN N O 1
ATOM 6475 N N . VAL F 6 2 ? 105.33300 120.19300 164.29800 1.000 40.05000 2 VAL N N 1
ATOM 6476 C CA . VAL F 6 2 ? 104.78200 118.87800 164.00300 1.000 40.05000 2 VAL N CA 1
ATOM 6477 C C . VAL F 6 2 ? 104.91600 117.97400 165.22500 1.000 40.05000 2 VAL N C 1
ATOM 6478 O O . VAL F 6 2 ? 105.76000 118.18000 166.10200 1.000 40.05000 2 VAL N O 1
ATOM 6482 N N . GLN F 6 3 ? 104.04700 116.96800 165.29200 1.000 40.24000 3 GLN N N 1
ATOM 6483 C CA . GLN F 6 3 ? 104.02500 116.05500 166.42500 1.000 40.24000 3 GLN N CA 1
ATOM 6484 C C . GLN F 6 3 ? 103.43500 114.72500 165.98700 1.000 40.24000 3 GLN N C 1
ATOM 6485 O O . GLN F 6 3 ? 102.39000 114.69300 165.33100 1.000 40.24000 3 GLN N O 1
ATOM 6487 N N . LEU F 6 4 ? 104.11200 113.63800 166.34700 1.000 38.63000 4 LEU N N 1
ATOM 6488 C CA . LEU F 6 4 ? 103.62200 112.28400 166.11800 1.000 38.63000 4 LEU N CA 1
ATOM 6489 C C . LEU F 6 4 ? 103.68200 111.53700 167.44000 1.000 38.63000 4 LEU N C 1
ATOM 6490 O O . LEU F 6 4 ? 104.74700 111.46300 168.06200 1.000 38.63000 4 LEU N O 1
ATOM 6495 N N . GLN F 6 5 ? 102.54900 110.98900 167.87000 1.000 40.02000 5 GLN N N 1
ATOM 6496 C CA . GLN F 6 5 ? 102.46300 110.30000 169.15300 1.000 40.02000 5 GLN N CA 1
ATOM 6497 C C . GLN F 6 5 ? 101.94900 108.88900 168.92200 1.000 40.02000 5 GLN N C 1
ATOM 6498 O O . GLN F 6 5 ? 100.86000 108.70600 168.37200 1.000 40.02000 5 GLN N O 1
ATOM 6500 N N . GLU F 6 6 ? 102.72100 107.89800 169.35000 1.000 39.39000 6 GLU N N 1
ATOM 6501 C CA . GLU F 6 6 ? 102.35500 106.50300 169.16800 1.000 39.39000 6 GLU N CA 1
ATOM 6502 C C . GLU F 6 6 ? 101.70000 105.94600 170.42600 1.000 39.39000 6 GLU N C 1
ATOM 6503 O O . GLU F 6 6 ? 101.90300 106.43900 171.53800 1.000 39.39000 6 GLU N O 1
ATOM 6509 N N . SER F 6 7 ? 100.90500 104.89800 170.22900 1.000 42.27000 7 SER N N 1
ATOM 6510 C CA . SER F 6 7 ? 100.20100 104.24000 171.32000 1.000 42.27000 7 SER N CA 1
ATOM 6511 C C . SER F 6 7 ? 100.00800 102.77300 170.97000 1.000 42.27000 7 SER N C 1
ATOM 6512 O O . SER F 6 7 ? 99.48800 102.45100 169.89700 1.000 42.27000 7 SER N O 1
ATOM 6515 N N . GLY F 6 8 ? 100.42600 101.89400 171.87500 1.000 44.46000 8 GLY N N 1
ATOM 6516 C CA . GLY F 6 8 ? 100.30400 100.46300 171.66400 1.000 44.46000 8 GLY N CA 1
ATOM 6517 C C . GLY F 6 8 ? 101.53900 99.69000 172.08500 1.000 44.46000 8 GLY N C 1
ATOM 6518 O O . GLY F 6 8 ? 101.44000 98.59600 172.64200 1.000 44.46000 8 GLY N O 1
ATOM 6519 N N . LEU F 6 18 ? 96.82600 92.89600 168.77100 1.000 42.31000 18 LEU N N 1
ATOM 6520 C CA . LEU F 6 18 ? 97.62800 94.08600 169.02600 1.000 42.31000 18 LEU N CA 1
ATOM 6521 C C . LEU F 6 18 ? 97.52400 95.04900 167.84600 1.000 42.31000 18 LEU N C 1
ATOM 6522 O O . LEU F 6 18 ? 97.55800 94.63300 166.69300 1.000 42.31000 18 LEU N O 1
ATOM 6527 N N . ARG F 6 19 ? 97.38900 96.34100 168.13500 1.000 42.05000 19 ARG N N 1
ATOM 6528 C CA . ARG F 6 19 ? 97.18700 97.33900 167.08900 1.000 42.05000 19 ARG N CA 1
ATOM 6529 C C . ARG F 6 19 ? 97.85800 98.63100 167.52000 1.000 42.05000 19 ARG N C 1
ATOM 6530 O O . ARG F 6 19 ? 97.47700 99.21800 168.53700 1.000 42.05000 19 ARG N O 1
ATOM 6538 N N . LEU F 6 20 ? 98.84900 99.07100 166.75100 1.000 41.37000 20 LEU N N 1
ATOM 6539 C CA . LEU F 6 20 ? 99.56500 100.29900 167.05900 1.000 41.37000 20 LEU N CA 1
ATOM 6540 C C . LEU F 6 20 ? 98.90300 101.47900 166.36300 1.000 41.37000 20 LEU N C 1
ATOM 6541 O O . LEU F 6 20 ? 98.46000 101.37000 165.21700 1.000 41.37000 20 LEU N O 1
ATOM 6546 N N . SER F 6 21 ? 98.83600 102.60900 167.06100 1.000 42.54000 21 SER N N 1
ATOM 6547 C CA . SER F 6 21 ? 98.24700 103.82200 166.52100 1.000 42.54000 21 SER N CA 1
ATOM 6548 C C . SER F 6 21 ? 99.26100 104.95500 166.57400 1.000 42.54000 21 SER N C 1
ATOM 6549 O O . SER F 6 21 ? 100.11100 105.00700 167.46500 1.000 42.54000 21 SER N O 1
ATOM 6552 N N . CYS F 6 22 ? 99.16700 105.85600 165.60100 1.000 41.61000 22 CYS N N 1
ATOM 6553 C CA . CYS F 6 22 ? 100.02600 107.03500 165.53000 1.000 41.61000 22 CYS N CA 1
ATOM 6554 C C . CYS F 6 22 ? 99.14400 108.23900 165.23900 1.000 41.61000 22 CYS N C 1
ATOM 6555 O O . CYS F 6 22 ? 98.58500 108.34600 164.14400 1.000 41.61000 22 CYS N O 1
ATOM 6558 N N . ALA F 6 23 ? 99.00900 109.12600 166.22100 1.000 41.22000 23 ALA N N 1
ATOM 6559 C CA . ALA F 6 23 ? 98.26400 110.36400 166.06100 1.000 41.22000 23 ALA N CA 1
ATOM 6560 C C . ALA F 6 23 ? 99.19400 111.46700 165.57600 1.000 41.22000 23 ALA N C 1
ATOM 6561 O O . ALA F 6 23 ? 100.31600 111.61500 166.07100 1.000 41.22000 23 ALA N O 1
ATOM 6563 N N . ALA F 6 24 ? 98.71500 112.23900 164.60400 1.000 41.42000 24 ALA N N 1
ATOM 6564 C CA . ALA F 6 24 ? 99.50100 113.26600 163.93900 1.000 41.42000 24 ALA N CA 1
ATOM 6565 C C . ALA F 6 24 ? 98.92200 114.64200 164.23400 1.000 41.42000 24 ALA N C 1
ATOM 6566 O O . ALA F 6 24 ? 97.70100 114.80800 164.31500 1.000 41.42000 24 ALA N O 1
ATOM 6568 N N . SER F 6 25 ? 99.80500 115.62600 164.39200 1.000 40.65000 25 SER N N 1
ATOM 6569 C CA . SER F 6 25 ? 99.38400 117.00000 164.62000 1.000 40.65000 25 SER N CA 1
ATOM 6570 C C . SER F 6 25 ? 100.44400 117.94200 164.07000 1.000 40.65000 25 SER N C 1
ATOM 6571 O O . SER F 6 25 ? 101.59700 117.55900 163.86300 1.000 40.65000 25 SER N O 1
ATOM 6574 N N . GLY F 6 26 ? 100.03400 119.18600 163.82900 1.000 40.33000 26 GLY N N 1
ATOM 6575 C CA . GLY F 6 26 ? 100.93400 120.21500 163.35900 1.000 40.33000 26 GLY N CA 1
ATOM 6576 C C . GLY F 6 26 ? 101.13700 120.26400 161.86100 1.000 40.33000 26 GLY N C 1
ATOM 6577 O O . GLY F 6 26 ? 101.84000 121.16000 161.37800 1.000 40.33000 26 GLY N O 1
ATOM 6578 N N . PHE F 6 27 ? 100.54500 119.33700 161.11100 1.000 39.55000 27 PHE N N 1
ATOM 6579 C CA . PHE F 6 27 ? 100.72800 119.27600 159.66800 1.000 39.55000 27 PHE N CA 1
ATOM 6580 C C . PHE F 6 27 ? 99.48700 118.66500 159.03000 1.000 39.55000 27 PHE N C 1
ATOM 6581 O O . PHE F 6 27 ? 98.73700 117.92400 159.67000 1.000 39.55000 27 PHE N O 1
ATOM 6589 N N . THR F 6 28 ? 99.27700 118.99200 157.75600 1.000 41.62000 28 THR N N 1
ATOM 6590 C CA . THR F 6 28 ? 98.19000 118.38100 157.00200 1.000 41.62000 28 THR N CA 1
ATOM 6591 C C . THR F 6 28 ? 98.53800 116.93300 156.66200 1.000 41.62000 28 THR N C 1
ATOM 6592 O O . THR F 6 28 ? 99.68000 116.61300 156.32000 1.000 41.62000 28 THR N O 1
ATOM 6596 N N . PHE F 6 29 ? 97.55700 116.04300 156.80300 1.000 42.53000 29 PHE N N 1
ATOM 6597 C CA . PHE F 6 29 ? 97.84100 114.61400 156.81600 1.000 42.53000 29 PHE N CA 1
ATOM 6598 C C . PHE F 6 29 ? 97.67600 113.95000 155.45500 1.000 42.53000 29 PHE N C 1
ATOM 6599 O O . PHE F 6 29 ? 98.30100 112.91300 155.20100 1.000 42.53000 29 PHE N O 1
ATOM 6607 N N . SER F 6 30 ? 96.87400 114.52600 154.56700 1.000 41.45000 30 SER N N 1
ATOM 6608 C CA . SER F 6 30 ? 96.51000 113.86800 153.31800 1.000 41.45000 30 SER N CA 1
ATOM 6609 C C . SER F 6 30 ? 97.55400 114.03000 152.21700 1.000 41.45000 30 SER N C 1
ATOM 6610 O O . SER F 6 30 ? 97.34800 113.50800 151.11700 1.000 41.45000 30 SER N O 1
ATOM 6613 N N . ASN F 6 31 ? 98.65900 114.73100 152.47300 1.000 41.45000 31 ASN N N 1
ATOM 6614 C CA . ASN F 6 31 ? 99.65700 114.99900 151.44300 1.000 41.45000 31 ASN N CA 1
ATOM 6615 C C . ASN F 6 31 ? 101.02700 114.40900 151.75700 1.000 41.45000 31 ASN N C 1
ATOM 6616 O O . ASN F 6 31 ? 102.01500 114.81200 151.13300 1.000 41.45000 31 ASN N O 1
ATOM 6621 N N . TYR F 6 32 ? 101.11900 113.46800 152.69400 1.000 38.91000 32 TYR N N 1
ATOM 6622 C CA . TYR F 6 32 ? 102.39000 112.85100 153.04200 1.000 38.91000 32 TYR N CA 1
ATOM 6623 C C . TYR F 6 32 ? 102.25400 111.33600 153.08200 1.000 38.91000 32 TYR N C 1
ATOM 6624 O O . TYR F 6 32 ? 101.20900 110.79600 153.45700 1.000 38.91000 32 TYR N O 1
ATOM 6633 N N . LYS F 6 33 ? 103.33000 110.65900 152.69200 1.000 38.39000 33 LYS N N 1
ATOM 6634 C CA . LYS F 6 33 ? 103.40100 109.20700 152.76400 1.000 38.39000 33 LYS N CA 1
ATOM 6635 C C . LYS F 6 33 ? 103.85900 108.78300 154.15500 1.000 38.39000 33 LYS N C 1
ATOM 6636 O O . LYS F 6 33 ? 104.81500 109.33800 154.70300 1.000 38.39000 33 LYS N O 1
ATOM 6642 N N . MET F 6 34 ? 103.16200 107.80700 154.73400 1.000 36.30000 34 MET N N 1
ATOM 6643 C CA . MET F 6 34 ? 103.37500 107.42700 156.12400 1.000 36.30000 34 MET N CA 1
ATOM 6644 C C . MET F 6 34 ? 104.01400 106.04700 156.22000 1.000 36.30000 34 MET N C 1
ATOM 6645 O O . MET F 6 34 ? 103.59800 105.10300 155.54000 1.000 36.30000 34 MET N O 1
ATOM 6650 N N . ASN F 6 35 ? 105.02000 105.92800 157.08900 1.000 35.70000 35 ASN N N 1
ATOM 6651 C CA . ASN F 6 35 ? 105.81400 104.71300 157.19200 1.000 35.70000 35 ASN N CA 1
ATOM 6652 C C . ASN F 6 35 ? 105.82000 104.20400 158.62700 1.000 35.70000 35 ASN N C 1
ATOM 6653 O O . ASN F 6 35 ? 105.67000 104.97300 159.57700 1.000 35.70000 35 ASN N O 1
ATOM 6658 N N . TRP F 6 36 ? 106.00400 102.89400 158.77000 1.000 37.20000 36 TRP N N 1
ATOM 6659 C CA . TRP F 6 36 ? 106.22100 102.24100 160.05400 1.000 37.20000 36 TRP N CA 1
ATOM 6660 C C . TRP F 6 36 ? 107.62400 101.65600 160.05400 1.000 37.20000 36 TRP N C 1
ATOM 6661 O O . TRP F 6 36 ? 108.01100 100.98200 159.09200 1.000 37.20000 36 TRP N O 1
ATOM 6672 N N . VAL F 6 37 ? 108.38300 101.93400 161.11900 1.000 38.81000 37 VAL N N 1
ATOM 6673 C CA . VAL F 6 37 ? 109.78900 101.55300 161.24100 1.000 38.81000 37 VAL N CA 1
ATOM 6674 C C . VAL F 6 37 ? 110.01400 100.97200 162.63300 1.000 38.81000 37 VAL N C 1
ATOM 6675 O O . VAL F 6 37 ? 109.67000 101.61100 163.63200 1.000 38.81000 37 VAL N O 1
ATOM 6679 N N . ARG F 6 38 ? 110.59800 99.77500 162.71200 1.000 40.70000 38 ARG N N 1
ATOM 6680 C CA . ARG F 6 38 ? 110.95900 99.22900 164.01400 1.000 40.70000 38 ARG N CA 1
ATOM 6681 C C . ARG F 6 38 ? 112.42300 99.51300 164.33500 1.000 40.70000 38 ARG N C 1
ATOM 6682 O O . ARG F 6 38 ? 113.21000 99.94300 163.49100 1.000 40.70000 38 ARG N O 1
ATOM 6690 N N . GLN F 6 39 ? 112.77000 99.26200 165.59500 1.0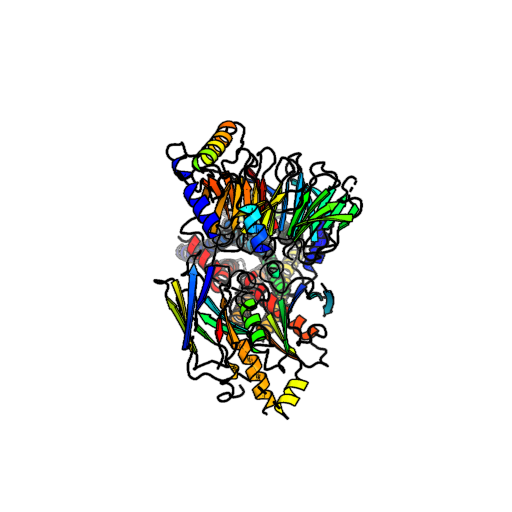00 43.05000 39 GLN N N 1
ATOM 6691 C CA . GLN F 6 39 ? 114.15300 99.25000 166.06300 1.000 43.05000 39 GLN N CA 1
ATOM 6692 C C . GLN F 6 39 ? 114.27000 98.12100 167.07700 1.000 43.05000 39 GLN N C 1
ATOM 6693 O O . GLN F 6 39 ? 113.66400 98.18900 168.15100 1.000 43.05000 39 GLN N O 1
ATOM 6699 N N . ALA F 6 40 ? 115.01600 97.07900 166.72400 1.000 48.86000 40 ALA N N 1
ATOM 6700 C CA . ALA F 6 40 ? 115.19000 95.94200 167.60800 1.000 48.86000 40 ALA N CA 1
ATOM 6701 C C . ALA F 6 40 ? 116.17000 96.28700 168.72800 1.000 48.86000 40 ALA N C 1
ATOM 6702 O O . ALA F 6 40 ? 117.01600 97.17100 168.57300 1.000 48.86000 40 ALA N O 1
ATOM 6704 N N . PRO F 6 41 ? 116.05800 95.62300 169.88200 1.000 51.32000 41 PRO N N 1
ATOM 6705 C CA . PRO F 6 41 ? 117.06700 95.80100 170.94000 1.000 51.32000 41 PRO N CA 1
ATOM 6706 C C . PRO F 6 41 ? 118.40200 95.20200 170.52000 1.000 51.32000 41 PRO N C 1
ATOM 6707 O O . PRO F 6 41 ? 118.50000 94.00700 170.23800 1.000 51.32000 41 PRO N O 1
ATOM 6711 N N . GLY F 6 42 ? 119.43200 96.04600 170.48100 1.000 51.93000 42 GLY N N 1
ATOM 6712 C CA . GLY F 6 42 ? 120.75200 95.63500 170.05800 1.000 51.93000 42 GLY N CA 1
ATOM 6713 C C . GLY F 6 42 ? 121.01300 95.75400 168.57200 1.000 51.93000 42 GLY N C 1
ATOM 6714 O O . GLY F 6 42 ? 122.15700 95.55700 168.14400 1.000 51.93000 42 GLY N O 1
ATOM 6715 N N . LYS F 6 43 ? 119.99700 96.07000 167.77600 1.000 49.22000 43 LYS N N 1
ATOM 6716 C CA . LYS F 6 43 ? 120.13600 96.24200 166.33900 1.000 49.22000 43 LYS N CA 1
ATOM 6717 C C . LYS F 6 43 ? 119.77000 97.67000 165.95400 1.000 49.22000 43 LYS N C 1
ATOM 6718 O O . LYS F 6 43 ? 119.30200 98.46300 166.77500 1.000 49.22000 43 LYS N O 1
ATOM 6724 N N . GLY F 6 44 ? 119.99400 97.99400 164.68000 1.000 45.81000 44 GLY N N 1
ATOM 6725 C CA . GLY F 6 44 ? 119.70000 99.31300 164.16600 1.000 45.81000 44 GLY N CA 1
ATOM 6726 C C . GLY F 6 44 ? 118.25300 99.46400 163.73300 1.000 45.81000 44 GLY N C 1
ATOM 6727 O O . GLY F 6 44 ? 117.43400 98.55300 163.84200 1.000 45.81000 44 GLY N O 1
ATOM 6728 N N . LEU F 6 45 ? 117.94400 100.65700 163.23500 1.000 39.91000 45 LEU N N 1
ATOM 6729 C CA . LEU F 6 45 ? 116.60100 100.95400 162.75900 1.000 39.91000 45 LEU N CA 1
ATOM 6730 C C . LEU F 6 45 ? 116.34000 100.26500 161.42500 1.000 39.91000 45 LEU N C 1
ATOM 6731 O O . LEU F 6 45 ? 117.16900 100.30900 160.51200 1.000 39.91000 45 LEU N O 1
ATOM 6736 N N . GLU F 6 46 ? 115.17700 99.62400 161.31600 1.000 39.04000 46 GLU N N 1
ATOM 6737 C CA . GLU F 6 46 ? 114.81700 98.84600 160.13800 1.000 39.04000 46 GLU N CA 1
ATOM 6738 C C . GLU F 6 46 ? 113.44100 99.26700 159.64600 1.000 39.04000 46 GLU N C 1
ATOM 6739 O O . GLU F 6 46 ? 112.49600 99.35200 160.43600 1.000 39.04000 46 GLU N O 1
ATOM 6741 N N . TRP F 6 47 ? 113.33600 99.52400 158.34500 1.000 36.81000 47 TRP N N 1
ATOM 6742 C CA . TRP F 6 47 ? 112.05700 99.86300 157.73600 1.000 36.81000 47 TRP N CA 1
ATOM 6743 C C . TRP F 6 47 ? 111.13700 98.64700 157.72700 1.000 36.81000 47 TRP N C 1
ATOM 6744 O O . TRP F 6 47 ? 111.57500 97.52100 157.47700 1.000 36.81000 47 TRP N O 1
ATOM 6755 N N . VAL F 6 48 ? 109.85200 98.87600 158.00400 1.000 37.43000 48 VAL N N 1
ATOM 6756 C CA . VAL F 6 48 ? 108.86200 97.81000 158.09600 1.000 37.43000 48 VAL N CA 1
ATOM 6757 C C . VAL F 6 48 ? 107.79800 97.93800 157.01300 1.000 37.43000 48 VAL N C 1
ATOM 6758 O O . VAL F 6 48 ? 107.58000 97.00800 156.23100 1.000 37.43000 48 VAL N O 1
ATOM 6762 N N . SER F 6 49 ? 107.12800 99.08700 156.94500 1.000 36.21000 49 SER N N 1
ATOM 6763 C CA . SER F 6 49 ? 106.01000 99.20100 156.01700 1.000 36.21000 49 SER N CA 1
ATOM 6764 C C . SER F 6 49 ? 105.83400 100.64500 155.57500 1.000 36.21000 49 SER N C 1
ATOM 6765 O O . SER F 6 49 ? 106.28700 101.57600 156.24100 1.000 36.21000 49 SER N O 1
ATOM 6768 N N . ASP F 6 50 ? 105.15900 100.82200 154.44000 1.000 37.92000 50 ASP N N 1
ATOM 6769 C CA . ASP F 6 50 ? 104.85900 102.16100 153.95000 1.000 37.92000 50 ASP N CA 1
ATOM 6770 C C . ASP F 6 50 ? 103.50000 102.18600 153.25900 1.000 37.92000 50 ASP N C 1
ATOM 6771 O O . ASP F 6 50 ? 103.06300 101.18900 152.67300 1.000 37.92000 50 ASP N O 1
ATOM 6776 N N . ILE F 6 51 ? 102.84200 103.34400 153.33900 1.000 39.25000 51 ILE N N 1
ATOM 6777 C CA . ILE F 6 51 ? 101.57900 103.60000 152.65500 1.000 39.25000 51 ILE N CA 1
ATOM 6778 C C . ILE F 6 51 ? 101.63700 105.01300 152.07600 1.000 39.25000 51 ILE N C 1
ATOM 6779 O O . ILE F 6 51 ? 102.25900 105.91300 152.65500 1.000 39.25000 51 ILE N O 1
ATOM 6784 N N . SER F 6 52 ? 101.02000 105.19600 150.90900 1.000 41.23000 52 SER N N 1
ATOM 6785 C CA . SER F 6 52 ? 101.12100 106.43600 150.15100 1.000 41.23000 52 SER N CA 1
ATOM 6786 C C . SER F 6 52 ? 100.13100 107.47400 150.68400 1.000 41.23000 52 SER N C 1
ATOM 6787 O O . SER F 6 52 ? 99.54500 107.32100 151.75900 1.000 41.23000 52 SER N O 1
ATOM 6790 N N . GLN F 6 53 ? 99.94900 108.55900 149.92300 1.000 41.60000 53 GLN N N 1
ATOM 6791 C CA . GLN F 6 53 ? 99.10700 109.66900 150.36500 1.000 41.60000 53 GLN N CA 1
ATOM 6792 C C . GLN F 6 53 ? 97.63000 109.29000 150.35500 1.000 41.60000 53 GLN N C 1
ATOM 6793 O O . GLN F 6 53 ? 96.90100 109.56800 151.31300 1.000 41.60000 53 GLN N O 1
ATOM 6799 N N . SER F 6 54 ? 97.17000 108.66200 149.27800 1.000 44.84000 54 SER N N 1
ATOM 6800 C CA . SER F 6 54 ? 95.77400 108.26800 149.15200 1.000 44.84000 54 SER N CA 1
ATOM 6801 C C . SER F 6 54 ? 95.51200 106.85000 149.63800 1.000 44.84000 54 SER N C 1
ATOM 6802 O O . SER F 6 54 ? 94.36900 106.38700 149.56300 1.000 44.84000 54 SER N O 1
ATOM 6805 N N . GLY F 6 55 ? 96.53100 106.15500 150.13600 1.000 44.75000 55 GLY N N 1
ATOM 6806 C CA . GLY F 6 55 ? 96.35200 104.78500 150.57000 1.000 44.75000 55 GLY N CA 1
ATOM 6807 C C . GLY F 6 55 ? 96.26700 103.78100 149.44600 1.000 44.75000 55 GLY N C 1
ATOM 6808 O O . GLY F 6 55 ? 95.61200 102.74500 149.59800 1.000 44.75000 55 GLY N O 1
ATOM 6809 N N . ALA F 6 56 ? 96.91200 104.05700 148.31300 1.000 46.40000 56 ALA N N 1
ATOM 6810 C CA . ALA F 6 56 ? 96.86500 103.16100 147.16100 1.000 46.40000 56 ALA N CA 1
ATOM 6811 C C . ALA F 6 56 ? 98.03800 102.18400 147.15900 1.000 46.40000 56 ALA N C 1
ATOM 6812 O O . ALA F 6 56 ? 97.83900 100.96600 147.12600 1.000 46.40000 56 ALA N O 1
ATOM 6814 N N . SER F 6 57 ? 99.26100 102.70400 147.19500 1.000 45.18000 57 SER N N 1
ATOM 6815 C CA . SER F 6 57 ? 100.45900 101.87500 147.15300 1.000 45.18000 57 SER N CA 1
ATOM 6816 C C . SER F 6 57 ? 100.86700 101.50300 148.57400 1.000 45.18000 57 SER N C 1
ATOM 6817 O O . SER F 6 57 ? 101.20600 102.37600 149.37900 1.000 45.18000 57 SER N O 1
ATOM 6820 N N . ILE F 6 58 ? 100.83500 100.20700 148.87500 1.000 41.29000 58 ILE N N 1
ATOM 6821 C CA . ILE F 6 58 ? 101.13200 99.68000 150.20100 1.000 41.29000 58 ILE N CA 1
ATOM 6822 C C . ILE F 6 58 ? 102.27200 98.68000 150.06400 1.000 41.29000 58 ILE N C 1
ATOM 6823 O O . ILE F 6 58 ? 102.20000 97.76600 149.23500 1.000 41.29000 58 ILE N O 1
ATOM 6828 N N . SER F 6 59 ? 103.32300 98.85000 150.86800 1.000 38.18000 59 SER N N 1
ATOM 6829 C CA . SER F 6 59 ? 104.47300 97.95900 150.78200 1.000 38.18000 59 SER N CA 1
ATOM 6830 C C . SER F 6 59 ? 104.88100 97.48200 152.16800 1.000 38.18000 59 SER N C 1
ATOM 6831 O O . SER F 6 59 ? 104.81100 98.23000 153.14700 1.000 38.18000 59 SER N O 1
ATOM 6834 N N . TYR F 6 60 ? 105.32600 96.22500 152.23100 1.000 38.86000 60 TYR N N 1
ATOM 6835 C CA . TYR F 6 60 ? 105.80000 95.59900 153.45800 1.000 38.86000 60 TYR N CA 1
ATOM 6836 C C . TYR F 6 60 ? 107.17400 94.98500 153.22900 1.000 38.86000 60 TYR N C 1
ATOM 6837 O O . TYR F 6 60 ? 107.56100 94.67200 152.10000 1.000 38.86000 60 TYR N O 1
ATOM 6846 N N . THR F 6 61 ? 107.90800 94.81700 154.32400 1.000 40.19000 61 THR N N 1
ATOM 6847 C CA . THR F 6 61 ? 109.09200 93.97200 154.32100 1.000 40.19000 61 THR N CA 1
ATOM 6848 C C . THR F 6 61 ? 108.66400 92.51300 154.17800 1.000 40.19000 61 THR N C 1
ATOM 6849 O O . THR F 6 61 ? 107.58000 92.12000 154.61600 1.000 40.19000 61 THR N O 1
ATOM 6853 N N . GLY F 6 62 ? 109.52000 91.70700 153.54000 1.000 42.26000 62 GLY N N 1
ATOM 6854 C CA . GLY F 6 62 ? 109.21000 90.30600 153.30200 1.000 42.26000 62 GLY N CA 1
ATOM 6855 C C . GLY F 6 62 ? 109.12700 89.45500 154.55500 1.000 42.26000 62 GLY N C 1
ATOM 6856 O O . GLY F 6 62 ? 108.54800 88.36500 154.51400 1.000 42.26000 62 GLY N O 1
ATOM 6857 N N . SER F 6 63 ? 109.69500 89.92300 155.66800 1.000 41.14000 63 SER N N 1
ATOM 6858 C CA . SER F 6 63 ? 109.56700 89.20800 156.93200 1.000 41.14000 63 SER N CA 1
ATOM 6859 C C . SER F 6 63 ? 108.16000 89.29100 157.50700 1.000 41.14000 63 SER N C 1
ATOM 6860 O O . SER F 6 63 ? 107.75500 88.38900 158.24800 1.000 41.14000 63 SER N O 1
ATOM 6863 N N . VAL F 6 64 ? 107.41000 90.34400 157.18700 1.000 41.70000 64 VAL N N 1
ATOM 6864 C CA . VAL F 6 64 ? 106.06400 90.54500 157.70600 1.000 41.70000 64 VAL N CA 1
ATOM 6865 C C . VAL F 6 64 ? 105.03300 90.60800 156.58000 1.000 41.70000 64 VAL N C 1
ATOM 6866 O O . VAL F 6 64 ? 103.92500 91.09100 156.78300 1.000 41.70000 64 VAL N O 1
ATOM 6870 N N . LYS F 6 65 ? 105.39000 90.12600 155.39100 1.000 43.50000 65 LYS N N 1
ATOM 6871 C CA . LYS F 6 65 ? 104.46700 90.13600 154.26200 1.000 43.50000 65 LYS N CA 1
ATOM 6872 C C . LYS F 6 65 ? 103.38600 89.08300 154.47000 1.000 43.50000 65 LYS N C 1
ATOM 6873 O O . LYS F 6 65 ? 103.68800 87.90900 154.70700 1.000 43.50000 65 LYS N O 1
ATOM 6875 N N . GLY F 6 66 ? 102.12600 89.50300 154.37800 1.000 44.40000 66 GLY N N 1
ATOM 6876 C CA . GLY F 6 66 ? 101.00500 88.62800 154.64100 1.000 44.40000 66 GLY N CA 1
ATOM 6877 C C . GLY F 6 66 ? 100.59800 88.53300 156.09400 1.000 44.40000 66 GLY N C 1
ATOM 6878 O O . GLY F 6 66 ? 99.63300 87.82200 156.40400 1.000 44.40000 66 GLY N O 1
ATOM 6879 N N . ARG F 6 67 ? 101.29600 89.22200 156.99200 1.000 42.90000 67 ARG N N 1
ATOM 6880 C CA . ARG F 6 67 ? 100.99300 89.19200 158.41500 1.000 42.90000 67 ARG N CA 1
ATOM 6881 C C . ARG F 6 67 ? 100.62200 90.54700 158.99700 1.000 42.90000 67 ARG N C 1
ATOM 6882 O O . ARG F 6 67 ? 99.93800 90.59100 160.02000 1.000 42.90000 67 ARG N O 1
ATOM 6890 N N . PHE F 6 68 ? 101.05600 91.64400 158.38700 1.000 40.36000 68 PHE N N 1
ATOM 6891 C CA . PHE F 6 68 ? 100.79700 92.98300 158.89300 1.000 40.36000 68 PHE N CA 1
ATOM 6892 C C . PHE F 6 68 ? 99.84000 93.71000 157.95900 1.000 40.36000 68 PHE N C 1
ATOM 6893 O O . PHE F 6 68 ? 99.74900 93.39200 156.77000 1.000 40.36000 68 PHE N O 1
ATOM 6901 N N . THR F 6 69 ? 99.11800 94.68700 158.50600 1.000 39.63000 69 THR N N 1
ATOM 6902 C CA . THR F 6 69 ? 98.28900 95.58100 157.71100 1.000 39.63000 69 THR N CA 1
ATOM 6903 C C . THR F 6 69 ? 98.53100 97.00800 158.17300 1.000 39.63000 69 THR N C 1
ATOM 6904 O O . THR F 6 69 ? 98.64900 97.26500 159.37200 1.000 39.63000 69 THR N O 1
ATOM 6906 N N . ILE F 6 70 ? 98.61900 97.93500 157.22500 1.000 36.99000 70 ILE N N 1
ATOM 6907 C CA . ILE F 6 70 ? 98.82500 99.34500 157.52900 1.000 36.99000 70 ILE N CA 1
ATOM 6908 C C . ILE F 6 70 ? 97.69500 100.13700 156.88600 1.000 36.99000 70 ILE N C 1
ATOM 6909 O O . ILE F 6 70 ? 97.36200 99.92200 155.71400 1.000 36.99000 70 ILE N O 1
ATOM 6914 N N . SER F 6 71 ? 97.07400 101.01700 157.66700 1.000 38.90000 71 SER N N 1
ATOM 6915 C CA . SER F 6 71 ? 95.96000 101.81600 157.18600 1.000 38.90000 71 SER N CA 1
ATOM 6916 C C . SER F 6 71 ? 96.10900 103.23700 157.70400 1.000 38.90000 71 SER N C 1
ATOM 6917 O O . SER F 6 71 ? 96.83600 103.49800 158.66300 1.000 38.90000 71 SER N O 1
ATOM 6920 N N . ARG F 6 72 ? 95.41900 104.16200 157.04600 1.000 40.96000 72 ARG N N 1
ATOM 6921 C CA . ARG F 6 72 ? 95.41100 105.55500 157.46100 1.000 40.96000 72 ARG N CA 1
ATOM 6922 C C . ARG F 6 72 ? 93.98100 106.07300 157.47800 1.000 40.96000 72 ARG N C 1
ATOM 6923 O O . ARG F 6 72 ? 93.12100 105.60300 156.72700 1.000 40.96000 72 ARG N O 1
ATOM 6931 N N . ASP F 6 73 ? 93.73100 107.03300 158.36400 1.000 44.96000 73 ASP N N 1
ATOM 6932 C CA . ASP F 6 73 ? 92.43800 107.70300 158.47000 1.000 44.96000 73 ASP N CA 1
ATOM 6933 C C . ASP F 6 73 ? 92.70000 109.20000 158.35500 1.000 44.96000 73 ASP N C 1
ATOM 6934 O O . ASP F 6 73 ? 93.16600 109.83200 159.31000 1.000 44.96000 73 ASP N O 1
ATOM 6939 N N . ASN F 6 74 ? 92.41800 109.75800 157.17600 1.000 44.17000 74 ASN N N 1
ATOM 6940 C CA . ASN F 6 74 ? 92.58900 111.18900 156.96600 1.000 44.17000 74 ASN N CA 1
ATOM 6941 C C . ASN F 6 74 ? 91.49600 112.00200 157.64400 1.000 44.17000 74 ASN N C 1
ATOM 6942 O O . ASN F 6 74 ? 91.70600 113.18800 157.92100 1.000 44.17000 74 ASN N O 1
ATOM 6947 N N . ALA F 6 75 ? 90.33100 111.39800 157.89800 1.000 45.55000 75 ALA N N 1
ATOM 6948 C CA . ALA F 6 75 ? 89.29000 112.08200 158.65700 1.000 45.55000 75 ALA N CA 1
ATOM 6949 C C . ALA F 6 75 ? 89.69700 112.25400 160.11400 1.000 45.55000 75 ALA N C 1
ATOM 6950 O O . ALA F 6 75 ? 89.46100 113.31000 160.71100 1.000 45.55000 75 ALA N O 1
ATOM 6952 N N . LYS F 6 76 ? 90.30800 111.22600 160.70300 1.000 45.59000 76 LYS N N 1
ATOM 6953 C CA . LYS F 6 76 ? 90.83900 111.30900 162.05500 1.000 45.59000 76 LYS N CA 1
ATOM 6954 C C . LYS F 6 76 ? 92.31700 111.67100 162.09100 1.000 45.59000 76 LYS N C 1
ATOM 6955 O O . LYS F 6 76 ? 92.83600 111.94500 163.18000 1.000 45.59000 76 LYS N O 1
ATOM 6957 N N . ASN F 6 77 ? 92.98300 111.68500 160.92600 1.000 43.67000 77 ASN N N 1
ATOM 6958 C CA . ASN F 6 77 ? 94.40800 112.01700 160.76700 1.000 43.67000 77 ASN N CA 1
ATOM 6959 C C . ASN F 6 77 ? 95.30000 111.12900 161.63700 1.000 43.67000 77 ASN N C 1
ATOM 6960 O O . ASN F 6 77 ? 96.10600 111.60800 162.43700 1.000 43.67000 77 ASN N O 1
ATOM 6962 N N . THR F 6 78 ? 95.14900 109.81800 161.47200 1.000 42.82000 78 THR N N 1
ATOM 6963 C CA . THR F 6 78 ? 95.89300 108.85800 162.27300 1.000 42.82000 78 THR N CA 1
ATOM 6964 C C . THR F 6 78 ? 96.35200 107.70200 161.39600 1.000 42.82000 78 THR N C 1
ATOM 6965 O O . THR F 6 78 ? 95.82000 107.46800 160.30800 1.000 42.82000 78 THR N O 1
ATOM 6969 N N . LEU F 6 79 ? 97.36600 106.98700 161.87700 1.000 39.98000 79 LEU N N 1
ATOM 6970 C CA . LEU F 6 79 ? 97.96600 105.87600 161.14800 1.000 39.98000 79 LEU N CA 1
ATOM 6971 C C . LEU F 6 79 ? 97.90100 104.62400 162.01100 1.000 39.98000 79 LEU N C 1
ATOM 6972 O O . LEU F 6 79 ? 98.44900 104.60400 163.11700 1.000 39.98000 79 LEU N O 1
ATOM 6977 N N . TYR F 6 80 ? 97.23800 103.58500 161.50900 1.000 40.74000 80 TYR N N 1
ATOM 6978 C CA . TYR F 6 80 ? 97.08300 102.32600 162.22300 1.000 40.74000 80 TYR N CA 1
ATOM 6979 C C . TYR F 6 80 ? 97.97800 101.25400 161.61900 1.000 40.74000 80 TYR N C 1
ATOM 6980 O O . TYR F 6 80 ? 98.12300 101.16500 160.39500 1.000 40.74000 80 TYR N O 1
ATOM 6989 N N . LEU F 6 81 ? 98.56200 100.43300 162.48800 1.000 39.85000 81 LEU N N 1
ATOM 6990 C CA . LEU F 6 81 ? 99.20600 99.18200 162.10200 1.000 39.85000 81 LEU N CA 1
ATOM 6991 C C . LEU F 6 81 ? 98.49000 98.05600 162.83500 1.000 39.85000 81 LEU N C 1
ATOM 6992 O O . LEU F 6 81 ? 98.59500 97.94200 164.06200 1.000 39.85000 81 LEU N O 1
ATOM 6997 N N . GLN F 6 82 ? 97.74900 97.24400 162.08600 1.000 40.50000 82 GLN N N 1
ATOM 6998 C CA . GLN F 6 82 ? 97.09400 96.05600 162.62100 1.000 40.50000 82 GLN N CA 1
ATOM 6999 C C . GLN F 6 82 ? 98.05600 94.88500 162.45400 1.000 40.50000 82 GLN N C 1
ATOM 7000 O O . GLN F 6 82 ? 98.37900 94.48800 161.32800 1.000 40.50000 82 GLN N O 1
ATOM 7006 N N . MET F 6 83 ? 98.51700 94.33900 163.57200 1.000 41.67000 83 MET N N 1
ATOM 7007 C CA . MET F 6 83 ? 99.51600 93.27500 163.58400 1.000 41.67000 83 MET N CA 1
ATOM 7008 C C . MET F 6 83 ? 98.93400 92.07300 164.33000 1.000 41.67000 83 MET N C 1
ATOM 7009 O O . MET F 6 83 ? 98.29900 92.21700 165.37900 1.000 41.67000 83 MET N O 1
ATOM 7014 N N . ASN F 6 84 ? 99.07600 90.89000 163.74400 1.000 42.93000 84 ASN N N 1
ATOM 7015 C CA . ASN F 6 84 ? 98.58900 89.65600 164.34200 1.000 42.93000 84 ASN N CA 1
ATOM 7016 C C . ASN F 6 84 ? 99.46500 88.49100 163.90100 1.000 42.93000 84 ASN N C 1
ATOM 7017 O O . ASN F 6 84 ? 100.24500 88.60300 162.94900 1.000 42.93000 84 ASN N O 1
ATOM 7022 N N . SER F 6 85 ? 99.30800 87.37100 164.61800 1.000 44.39000 85 SER N N 1
ATOM 7023 C CA . SER F 6 85 ? 100.14500 86.17000 164.50400 1.000 44.39000 85 SER N CA 1
ATOM 7024 C C . SER F 6 85 ? 101.62300 86.52300 164.68300 1.000 44.39000 85 SER N C 1
ATOM 7025 O O . SER F 6 85 ? 102.46500 86.28300 163.81500 1.000 44.39000 85 SER N O 1
ATOM 7027 N N . LEU F 6 86 ? 101.91900 87.10500 165.84100 1.000 43.62000 86 LEU N N 1
ATOM 7028 C CA . LEU F 6 86 ? 103.22200 87.69000 166.10200 1.000 43.62000 86 LEU N CA 1
ATOM 7029 C C . LEU F 6 86 ? 104.26200 86.61300 166.40500 1.000 43.62000 86 LEU N C 1
ATOM 7030 O O . LEU F 6 86 ? 103.94800 85.44500 166.64500 1.000 43.62000 86 LEU N O 1
ATOM 7035 N N . LYS F 6 87 ? 105.51700 87.03400 166.39000 1.000 43.76000 87 LYS N N 1
ATOM 7036 C CA . LYS F 6 87 ? 106.68400 86.19200 166.59200 1.000 43.76000 87 LYS N CA 1
ATOM 7037 C C . LYS F 6 87 ? 107.53700 86.80900 167.68800 1.000 43.76000 87 LYS N C 1
ATOM 7038 O O . LYS F 6 87 ? 107.45200 88.01500 167.93900 1.000 43.76000 87 LYS N O 1
ATOM 7044 N N . PRO F 6 88 ? 108.35400 86.00300 168.38400 1.000 43.11000 88 PRO N N 1
ATOM 7045 C CA . PRO F 6 88 ? 109.25000 86.57500 169.40800 1.000 43.11000 88 PRO N CA 1
ATOM 7046 C C . PRO F 6 88 ? 110.31800 87.51100 168.86000 1.000 43.11000 88 PRO N C 1
ATOM 7047 O O . PRO F 6 88 ? 110.88500 88.29000 169.63600 1.000 43.11000 88 PRO N O 1
ATOM 7051 N N . GLU F 6 89 ? 110.61000 87.46700 167.55900 1.000 44.44000 89 GLU N N 1
ATOM 7052 C CA . GLU F 6 89 ? 111.54200 88.40500 166.94500 1.000 44.44000 89 GLU N CA 1
ATOM 7053 C C . GLU F 6 89 ? 110.91800 89.76600 166.66300 1.000 44.44000 89 GLU N C 1
ATOM 7054 O O . GLU F 6 89 ? 111.63500 90.68100 166.24600 1.000 44.44000 89 GLU N O 1
ATOM 7056 N N . ASP F 6 90 ? 109.61400 89.92300 166.87600 1.000 45.03000 90 ASP N N 1
ATOM 7057 C CA . ASP F 6 90 ? 108.92100 91.17900 166.62400 1.000 45.03000 90 ASP N CA 1
ATOM 7058 C C . ASP F 6 90 ? 108.97200 92.13800 167.80700 1.000 45.03000 90 ASP N C 1
ATOM 7059 O O . ASP F 6 90 ? 108.37800 93.21900 167.73100 1.000 45.03000 90 ASP N O 1
ATOM 7064 N N . THR F 6 91 ? 109.65000 91.77100 168.89200 1.000 45.46000 91 THR N N 1
ATOM 7065 C CA . THR F 6 91 ? 109.78000 92.64900 170.05100 1.000 45.46000 91 THR N CA 1
ATOM 7066 C C . THR F 6 91 ? 110.74000 93.78300 169.71300 1.000 45.46000 91 THR N C 1
ATOM 7067 O O . THR F 6 91 ? 111.94900 93.56500 169.59500 1.000 45.46000 91 THR N O 1
ATOM 7069 N N . ALA F 6 92 ? 110.20500 94.99200 169.56000 1.000 44.38000 92 ALA N N 1
ATOM 7070 C CA . ALA F 6 92 ? 110.99300 96.12400 169.08800 1.000 44.38000 92 ALA N CA 1
ATOM 7071 C C . ALA F 6 92 ? 110.30900 97.41600 169.51200 1.000 44.38000 92 ALA N C 1
ATOM 7072 O O . ALA F 6 92 ? 109.19400 97.40900 170.03800 1.000 44.38000 92 ALA N O 1
ATOM 7074 N N . VAL F 6 93 ? 110.99200 98.53100 169.27400 1.000 42.30000 93 VAL N N 1
ATOM 7075 C CA . VAL F 6 93 ? 110.42800 99.85700 169.50100 1.000 42.30000 93 VAL N CA 1
ATOM 7076 C C . VAL F 6 93 ? 109.95700 100.38800 168.15500 1.000 42.30000 93 VAL N C 1
ATOM 7077 O O . VAL F 6 93 ? 110.74500 100.48200 167.20900 1.000 42.30000 93 VAL N O 1
ATOM 7081 N N . TYR F 6 94 ? 108.67700 100.73400 168.06000 1.000 41.90000 94 TYR N N 1
ATOM 7082 C CA . TYR F 6 94 ? 108.04700 101.07700 166.79200 1.000 41.90000 94 TYR N CA 1
ATOM 7083 C C . TYR F 6 94 ? 107.83000 102.58100 166.69500 1.000 41.90000 94 TYR N C 1
ATOM 7084 O O . TYR F 6 94 ? 107.41500 103.21800 167.67100 1.000 41.90000 94 TYR N O 1
ATOM 7093 N N . TYR F 6 95 ? 108.11100 103.13600 165.51400 1.000 38.08000 95 TYR N N 1
ATOM 7094 C CA . TYR F 6 95 ? 107.95600 104.55300 165.22300 1.000 38.08000 95 TYR N CA 1
ATOM 7095 C C . TYR F 6 95 ? 107.15900 104.72400 163.93800 1.000 38.08000 95 TYR N C 1
ATOM 7096 O O . TYR F 6 95 ? 107.28400 103.92000 163.00500 1.000 38.08000 95 TYR N O 1
ATOM 7105 N N . CYS F 6 96 ? 106.35100 105.77900 163.88900 1.000 37.27000 96 CYS N N 1
ATOM 7106 C CA . CYS F 6 96 ? 105.70900 106.22000 162.65800 1.000 37.27000 96 CYS N CA 1
ATOM 7107 C C . CYS F 6 96 ? 106.51700 107.37500 162.08200 1.000 37.27000 96 CYS N C 1
ATOM 7108 O O . CYS F 6 96 ? 106.86100 108.31900 162.80200 1.000 37.27000 96 CYS N O 1
ATOM 7111 N N . ALA F 6 97 ? 106.82900 107.29100 160.79400 1.000 36.11000 97 ALA N N 1
ATOM 7112 C CA . ALA F 6 97 ? 107.72500 108.22900 160.13800 1.000 36.11000 97 ALA N CA 1
ATOM 7113 C C . ALA F 6 97 ? 107.02700 108.91800 158.97400 1.000 36.11000 97 ALA N C 1
ATOM 7114 O O . ALA F 6 97 ? 106.17400 108.33200 158.29700 1.000 36.11000 97 ALA N O 1
ATOM 7116 N N . ARG F 6 98 ? 107.40200 110.17600 158.75500 1.000 36.17000 98 ARG N N 1
ATOM 7117 C CA . ARG F 6 98 ? 106.90100 110.98500 157.65500 1.000 36.17000 98 ARG N CA 1
ATOM 7118 C C . ARG F 6 98 ? 108.08500 111.56000 156.89500 1.000 36.17000 98 ARG N C 1
ATOM 7119 O O . ARG F 6 98 ? 109.00400 112.11500 157.50500 1.000 36.17000 98 ARG N O 1
ATOM 7127 N N . CYS F 6 99 ? 108.06600 111.42400 155.55700 1.000 38.89000 99 CYS N N 1
ATOM 7128 C CA . CYS F 6 99 ? 109.16400 112.05500 154.84100 1.000 38.89000 99 CYS N CA 1
ATOM 7129 C C . CYS F 6 99 ? 108.77800 113.47400 154.41900 1.000 38.89000 99 CYS N C 1
ATOM 7130 O O . CYS F 6 99 ? 107.60400 113.74000 154.14100 1.000 38.89000 99 CYS N O 1
ATOM 7133 N N . PRO F 6 100 ? 109.73900 114.41500 154.38000 1.000 38.46000 100 PRO N N 1
ATOM 7134 C CA . PRO F 6 100 ? 109.36300 115.83800 154.49700 1.000 38.46000 100 PRO N CA 1
ATOM 7135 C C . PRO F 6 100 ? 108.69800 116.43500 153.27000 1.000 38.46000 100 PRO N C 1
ATOM 7136 O O . PRO F 6 100 ? 107.91100 117.37700 153.41200 1.000 38.46000 100 PRO N O 1
ATOM 7140 N N . ALA F 6 101 ? 108.99800 115.94400 152.08200 1.000 39.46000 101 ALA N N 1
ATOM 7141 C CA . ALA F 6 101 ? 108.46500 116.57800 150.88200 1.000 39.46000 101 ALA N CA 1
ATOM 7142 C C . ALA F 6 101 ? 107.02700 116.13200 150.64300 1.000 39.46000 101 ALA N C 1
ATOM 7143 O O . ALA F 6 101 ? 106.77100 114.93000 150.51800 1.000 39.46000 101 ALA N O 1
ATOM 7145 N N . PRO F 6 102 ? 106.06900 117.05500 150.58200 1.000 39.60000 102 PRO N N 1
ATOM 7146 C CA . PRO F 6 102 ? 104.70400 116.67300 150.21400 1.000 39.60000 102 PRO N CA 1
ATOM 7147 C C . PRO F 6 102 ? 104.59100 116.42800 148.71800 1.000 39.60000 102 PRO N C 1
ATOM 7148 O O . PRO F 6 102 ? 105.41500 116.89500 147.92500 1.000 39.60000 102 PRO N O 1
ATOM 7152 N N . PHE F 6 103 ? 103.53600 115.68600 148.35300 1.000 40.29000 103 PHE N N 1
ATOM 7153 C CA . PHE F 6 103 ? 103.21500 115.31000 146.96700 1.000 40.29000 103 PHE N CA 1
ATOM 7154 C C . PHE F 6 103 ? 104.37600 114.58200 146.29000 1.000 40.29000 103 PHE N C 1
ATOM 7155 O O . PHE F 6 103 ? 104.68100 114.81500 145.11800 1.000 40.29000 103 PHE N O 1
ATOM 7163 N N . THR F 6 104 ? 105.03100 113.69700 147.03300 1.000 41.48000 104 THR N N 1
ATOM 7164 C CA . THR F 6 104 ? 106.18500 112.97200 146.51700 1.000 41.48000 104 THR N CA 1
ATOM 7165 C C . THR F 6 104 ? 106.00000 111.46600 146.66500 1.000 41.48000 104 THR N C 1
ATOM 7166 O O . THR F 6 104 ? 105.81900 110.95900 147.77100 1.000 41.48000 104 THR N O 1
ATOM 7170 N N . CYS F 6 107 ? 111.89800 111.33700 149.48600 1.000 39.93000 107 CYS N N 1
ATOM 7171 C CA . CYS F 6 107 ? 111.45300 110.49600 150.59100 1.000 39.93000 107 CYS N CA 1
ATOM 7172 C C . CYS F 6 107 ? 112.59500 109.58000 151.03300 1.000 39.93000 107 CYS N C 1
ATOM 7173 O O . CYS F 6 107 ? 112.49900 108.35700 150.93700 1.000 39.93000 107 CYS N O 1
ATOM 7176 N N . PHE F 6 108 ? 113.67400 110.19200 151.52500 1.000 34.42000 108 PHE N N 1
ATOM 7177 C CA . PHE F 6 108 ? 114.93200 109.48900 151.76400 1.000 34.42000 108 PHE N CA 1
ATOM 7178 C C . PHE F 6 108 ? 115.08900 108.98700 153.19700 1.000 34.42000 108 PHE N C 1
ATOM 7179 O O . PHE F 6 108 ? 115.18100 107.77900 153.43300 1.000 34.42000 108 PHE N O 1
ATOM 7187 N N . ASP F 6 109 ? 115.11500 109.90600 154.16000 1.000 35.66000 109 ASP N N 1
ATOM 7188 C CA . ASP F 6 109 ? 115.77900 109.68500 155.44500 1.000 35.66000 109 ASP N CA 1
ATOM 7189 C C . ASP F 6 109 ? 114.81700 109.32700 156.56900 1.000 35.66000 109 ASP N C 1
ATOM 7190 O O . ASP F 6 109 ? 115.01600 109.76200 157.70500 1.000 35.66000 109 ASP N O 1
ATOM 7195 N N . VAL F 6 110 ? 113.77000 108.54600 156.29300 1.000 35.45000 110 VAL N N 1
ATOM 7196 C CA . VAL F 6 110 ? 112.84700 108.16700 157.36000 1.000 35.45000 110 VAL N CA 1
ATOM 7197 C C . VAL F 6 110 ? 113.48000 107.15600 158.31100 1.000 35.45000 110 VAL N C 1
ATOM 7198 O O . VAL F 6 110 ? 113.18300 107.15700 159.51200 1.000 35.45000 110 VAL N O 1
ATOM 7202 N N . THR F 6 111 ? 114.35100 106.28600 157.80800 1.000 36.78000 111 THR N N 1
ATOM 7203 C CA . THR F 6 111 ? 115.08200 105.34900 158.65700 1.000 36.78000 111 THR N CA 1
ATOM 7204 C C . THR F 6 111 ? 116.48900 105.89400 158.90300 1.000 36.78000 111 THR N C 1
ATOM 7205 O O . THR F 6 111 ? 117.48100 105.45500 158.32100 1.000 36.78000 111 THR N O 1
ATOM 7209 N N . SER F 6 112 ? 116.55300 106.88600 159.78600 1.000 35.96000 112 SER N N 1
ATOM 7210 C CA . SER F 6 112 ? 117.78900 107.59200 160.08600 1.000 35.96000 112 SER N CA 1
ATOM 7211 C C . SER F 6 112 ? 117.98100 107.66400 161.59400 1.000 35.96000 112 SER N C 1
ATOM 7212 O O . SER F 6 112 ? 117.03100 107.52000 162.36600 1.000 35.96000 112 SER N O 1
ATOM 7215 N N . THR F 6 113 ? 119.23700 107.88700 161.99800 1.000 36.12000 113 THR N N 1
ATOM 7216 C CA . THR F 6 113 ? 119.59800 107.86300 163.41500 1.000 36.12000 113 THR N CA 1
ATOM 7217 C C . THR F 6 113 ? 118.96900 109.02200 164.18100 1.000 36.12000 113 THR N C 1
ATOM 7218 O O . THR F 6 113 ? 118.41400 108.82600 165.26800 1.000 36.12000 113 THR N O 1
ATOM 7222 N N . THR F 6 114 ? 119.03300 110.23100 163.63000 1.000 37.75000 114 THR N N 1
ATOM 7223 C CA . THR F 6 114 ? 118.45600 111.41900 164.25400 1.000 37.75000 114 THR N CA 1
ATOM 7224 C C . THR F 6 114 ? 117.50200 112.05100 163.24800 1.000 37.75000 114 THR N C 1
ATOM 7225 O O . THR F 6 114 ? 117.91300 112.87400 162.42400 1.000 37.75000 114 THR N O 1
ATOM 7229 N N . TYR F 6 115 ? 116.23100 111.67000 163.31400 1.000 34.60000 115 TYR N N 1
ATOM 7230 C CA . TYR F 6 115 ? 115.21200 112.15600 162.39800 1.000 34.60000 115 TYR N CA 1
ATOM 7231 C C . TYR F 6 115 ? 114.18300 112.96700 163.17200 1.000 34.60000 115 TYR N C 1
ATOM 7232 O O . TYR F 6 115 ? 113.69500 112.53000 164.21900 1.000 34.60000 115 TYR N O 1
ATOM 7241 N N . ALA F 6 116 ? 113.85700 114.15000 162.65300 1.000 35.60000 116 ALA N N 1
ATOM 7242 C CA . ALA F 6 116 ? 113.00300 115.08800 163.37000 1.000 35.60000 116 ALA N CA 1
ATOM 7243 C C . ALA F 6 116 ? 111.51600 114.87400 163.12400 1.000 35.60000 116 ALA N C 1
ATOM 7244 O O . ALA F 6 116 ? 110.69900 115.35800 163.91600 1.000 35.60000 116 ALA N O 1
ATOM 7246 N N . TYR F 6 117 ? 111.14300 114.16500 162.06100 1.000 34.28000 117 TYR N N 1
ATOM 7247 C CA . TYR F 6 117 ? 109.74100 113.99600 161.68200 1.000 34.28000 117 TYR N CA 1
ATOM 7248 C C . TYR F 6 117 ? 109.21500 112.60400 162.00600 1.000 34.28000 117 TYR N C 1
ATOM 7249 O O . TYR F 6 117 ? 108.44000 112.02900 161.23700 1.000 34.28000 117 TYR N O 1
ATOM 7258 N N . ARG F 6 118 ? 109.62600 112.03700 163.13800 1.000 34.30000 118 ARG N N 1
ATOM 7259 C CA . ARG F 6 118 ? 109.06400 110.78600 163.62400 1.000 34.30000 118 ARG N CA 1
ATOM 7260 C C . ARG F 6 118 ? 108.87500 110.88200 165.13100 1.000 34.30000 118 ARG N C 1
ATOM 7261 O O . ARG F 6 118 ? 109.50800 111.69600 165.80800 1.000 34.30000 118 ARG N O 1
ATOM 7269 N N . GLY F 6 119 ? 107.98600 110.04000 165.65100 1.000 35.87000 119 GLY N N 1
ATOM 7270 C CA . GLY F 6 119 ? 107.61200 110.08600 167.04700 1.000 35.87000 119 GLY N CA 1
ATOM 7271 C C . GLY F 6 119 ? 108.60600 109.37900 167.95000 1.000 35.87000 119 GLY N C 1
ATOM 7272 O O . GLY F 6 119 ? 109.68200 108.94200 167.53800 1.000 35.87000 119 GLY N O 1
ATOM 7273 N N . GLN F 6 120 ? 108.22600 109.28000 169.22600 1.000 37.30000 120 GLN N N 1
ATOM 7274 C CA . GLN F 6 120 ? 109.06200 108.63600 170.23100 1.000 37.30000 120 GLN N CA 1
ATOM 7275 C C . GLN F 6 120 ? 108.92200 107.12000 170.24500 1.000 37.30000 120 GLN N C 1
ATOM 7276 O O . GLN F 6 120 ? 109.76400 106.44500 170.84600 1.000 37.30000 120 GLN N O 1
ATOM 7278 N N . GLY F 6 121 ? 107.88600 106.57100 169.61700 1.000 39.74000 121 GLY N N 1
ATOM 7279 C CA . GLY F 6 121 ? 107.74400 105.13800 169.48000 1.000 39.74000 121 GLY N CA 1
ATOM 7280 C C . GLY F 6 121 ? 107.18500 104.46800 170.72000 1.000 39.74000 121 GLY N C 1
ATOM 7281 O O . GLY F 6 121 ? 107.13100 105.03400 171.81300 1.000 39.74000 121 GLY N O 1
ATOM 7282 N N . THR F 6 122 ? 106.75600 103.21900 170.53600 1.000 42.63000 122 THR N N 1
ATOM 7283 C CA . THR F 6 122 ? 106.24500 102.39400 171.62300 1.000 42.63000 122 THR N CA 1
ATOM 7284 C C . THR F 6 122 ? 106.95500 101.04900 171.64300 1.000 42.63000 122 THR N C 1
ATOM 7285 O O . THR F 6 122 ? 107.31600 100.51000 170.59400 1.000 42.63000 122 THR N O 1
ATOM 7289 N N . GLN F 6 123 ? 107.15100 100.51600 172.84600 1.000 45.66000 123 GLN N N 1
ATOM 7290 C CA . GLN F 6 123 ? 107.78600 99.21800 173.02400 1.000 45.66000 123 GLN N CA 1
ATOM 7291 C C . GLN F 6 123 ? 106.76500 98.10400 172.82400 1.000 45.66000 123 GLN N C 1
ATOM 7292 O O . GLN F 6 123 ? 105.65800 98.16100 173.36800 1.000 45.66000 123 GLN N O 1
ATOM 7298 N N . VAL F 6 124 ? 107.13500 97.09300 172.04000 1.000 45.25000 124 VAL N N 1
ATOM 7299 C CA . VAL F 6 124 ? 106.30600 95.91700 171.81200 1.000 45.25000 124 VAL N CA 1
ATOM 7300 C C . VAL F 6 124 ? 107.13100 94.69600 172.19000 1.000 45.25000 124 VAL N C 1
ATOM 7301 O O . VAL F 6 124 ? 108.21600 94.48200 171.63500 1.000 45.25000 124 VAL N O 1
ATOM 7305 N N . THR F 6 125 ? 106.62600 93.90700 173.13600 1.000 44.54000 125 THR N N 1
ATOM 7306 C CA . THR F 6 125 ? 107.29400 92.70000 173.60100 1.000 44.54000 125 THR N CA 1
ATOM 7307 C C . THR F 6 125 ? 106.37900 91.50600 173.37500 1.000 44.54000 125 THR N C 1
ATOM 7308 O O . THR F 6 125 ? 105.22600 91.51100 173.81700 1.000 44.54000 125 THR N O 1
ATOM 7310 N N . VAL F 6 126 ? 106.89500 90.49000 172.69100 1.000 44.29000 126 VAL N N 1
ATOM 7311 C CA . VAL F 6 126 ? 106.11900 89.29200 172.40000 1.000 44.29000 126 VAL N CA 1
ATOM 7312 C C . VAL F 6 126 ? 106.62400 88.11900 173.23100 1.000 44.29000 126 VAL N C 1
ATOM 7313 O O . VAL F 6 126 ? 107.74600 88.14100 173.73800 1.000 44.29000 126 VAL N O 1
#

Foldseek 3Di:
DVVVVVVVVVVVVVQEAEEEEEEDPPFPSVLLVDWDWDADPNGIYIYHNDDPDDPDDPPCVLVCLPHLAYEYTYALLDLPCLVVSLVVLLCLCPDPSNLQHAYEYEHEALVSLVVVQVVNDPCLVVFDQCVSSSSSVVVSVVSNVCSQPVDSPVRYHYHYDYYYSPDDCSVVVVVVVSVVSCVVVVCVVVVND/DLAPLQDDPVVLVVLCVLLVVLLVLLQVLLVLVLCLQPPPVVNVDLLCPLVNQLSVLLNLLSPLVSVLVSVCLNRVAHDDFFLVLLVNLQPSQLSLQLNLVSVLVNLVQLLCCQVPVVDDDDDSVVSVVSSVVSSVVSRVLSNQQSVQWGWDDDVVHIHIGRDDPDDPLPVPLLVSLVVCCCSRPPVSLVSSCVSLVVQLVVLCVVCNVLSPVSNVLSVVLSVLSCVLPVVVSVVSNPCSVPVPPPPDSVVSVVVSVSSSSNSSSSSSVSVVCCVRDVSSVVSVVVVVD/DPDPPDDDDDD/DVVVVVVVLVVLCDDALLVVVVPDDDPAADDKDFDDKAFDFDFFWQEKAAEQVLFWIWTAGLQQKIFIAGRVPNDTPDIDGHPHSAWNYKEAANVRQKIWIFFQVQWIWIAGDCGGTQAIQHDDDATWAYKYDDHPFWIWTFGQVQKIFIAGRPVSDTPAIAHDDPGGWAEKEAAPVRQKIKTFGFPQKIWIAGPVPRYTDAIAHDGDGGWHEKYAQNVRFKIKTWFAQQKIWIGGNPSNYTNDIQHDPPGNWGWAYWYAAPNRQWIWTFTQPQWIWTAGPRNSGTRYIGHDGPGGWHYKYARNNGPWIWTTGRNSMITIMD/DVVVVVCVVVVPDDDDDPVVVVVVVVVVCVVCVVVDPD/DWAWDWDCVKIKIAIDDDQQLFWKKFKWWQAVVGAIGGAWIAGNNRDDIDGDPVCVPFKDWDADNVRSMIMIDGDPDDQRPFTWMKMFTAPDTPPHPDRRDDDDDGIHPTDTDGD

Solvent-accessible surface area: 40934 Å² total; per-residue (Å²): 94,58,74,76,135,18,62,64,48,33,62,92,61,47,42,38,22,51,0,0,11,9,19,34,94,46,6,18,42,109,100,39,61,148,91,76,82,44,113,17,90,82,11,53,0,61,16,11,22,20,67,32,26,63,77,17,52,28,30,7,0,22,2,4,31,65,11,28,0,0,0,7,2,2,19,0,9,21,61,115,97,3,40,87,14,5,30,45,2,61,27,2,8,78,21,69,70,2,43,94,5,8,4,0,0,0,1,3,54,24,68,98,0,30,62,105,14,140,116,165,36,91,67,67,89,102,47,113,62,125,156,160,35,56,59,10,51,63,16,6,51,37,49,0,39,60,26,5,100,81,58,40,51,67,69,5,91,21,33,41,32,56,1,47,65,93,45,131,45,9,34,106,58,4,20,76,14,0,80,47,25,32,23,48,54,22,4,60,84,18,7,4,76,132,121,18,43,0,77,8,57,73,162,37,41,98,114,50,32,57,37,5,72,96,2,24,80,56,1,45,79,8,2,79,23,2,45,104,4,4,114,53,77,89,85,49,55,51,38,2,6,77,2,11,22,11,7,5,96,0,12,13,8,4,2,34,89,0,1,78,6,2,35,37,10,2,17,47,1,48,7,127,83,36,87,166,59,0,66,70,3,1,71,43,2,2,0,0,5,6,0,4,6,51,0,29,23,10,6,0,94,9,16,40,77,9,5,32,84,10,13,100,73,78,77,64,50,100,30,0,57,87,51,44,74,75,18,43,81,93,0,59,128,32,0,33,46,6,6,161,75,4,43,42,69,115,21,119,86,7,54,0,0,17,33,90,37,55,165,62,132,48,108,80,138,11,70,83,27,17,94,62,4,7,61,70,2,13,102,93,2,35,127,68,2,15,147,8,10,78,41,0,8,121,69,6,104,120,212,42,85,74,22,43,100,100,1,10,128,15,2,100,80,15,33,62,38,13,27,112,4,8,88,32,6,11,96,10,20,56,37,37,52,147,65,88,96,82,24,99,48,93,154,6,0,49,43,6,2,49,14,2,80,57,0,2,1,21,0,31,68,23,8,95,23,11,38,77,15,10,95,36,2,107,62,4,50,161,112,38,92,121,62,113,26,75,65,46,3,24,24,5,12,97,44,132,66,29,57,62,52,66,164,77,29,58,96,50,94,3,59,60,40,2,59,110,50,82,93,66,38,104,41,103,35,53,46,139,94,71,4,69,18,13,66,6,10,0,33,11,12,50,17,2,86,80,19,104,41,1,0,0,0,0,9,25,7,26,0,0,4,4,17,6,121,82,60,46,50,65,55,25,12,94,22,196,19,38,19,3,21,6,0,0,16,0,64,65,19,74,56,0,0,4,1,0,1,49,23,47,0,12,0,20,43,25,121,83,68,61,53,80,82,2,74,49,23,85,0,10,0,15,9,0,54,15,35,88,46,72,73,0,0,0,0,0,1,25,30,23,1,0,7,5,39,13,114,94,18,120,64,80,32,66,3,95,33,12,80,5,4,0,26,16,6,15,37,16,100,86,51,52,48,0,0,0,0,0,3,21,4,3,1,19,10,6,33,17,97,72,24,45,11,89,12,34,5,43,24,1,32,0,1,3,29,8,10,27,13,0,38,42,19,56,1,0,0,0,0,0,24,18,7,22,0,31,0,8,4,25,80,2,6,32,45,16,9,67,2,49,84,112,86,31,62,28,18,0,24,13,7,15,12,6,72,1,0,35,10,0,7,0,0,6,22,68,104,17,3,10,4,4,4,0,7,60,33,53,97,16,7,84,8,74,35,15,85,53,26,0,14,9,16,10,29,5,57,52,0,106,13,6,0,1,0,0,15,26,15,87,2,27,8,15,85,124,84,71,90,64,59,64,48,120,13,43,94,80,92,37,80,28,12,47,43,7,0,50,66,4,57,59,57,4,76,76,56,61,112,100,25,67,46,130,28,52,21,64,24,63,53,104,114,0,28,0,59,19,68,36,22,73,10,52,40,3,50,0,2,0,0,34,57,19,98,89,151,53,42,46,30,3,0,8,4,21,43,98,28,85,75,74,38,67,24,18,74,1,51,83,44,12,45,6,48,33,54,66,107,62,29,14,0,59,0,64,1,88,79,51,107,113,88,4,28,0,35,0,29,0,0,1,2,5,36,14,111,72,44,27,10,13,52,6,106,80,17,39,3,37,12,93,19,24,108,6,89,86

Sequence (968 aa):
GIEKQLQKDKQVYRATHRLLLLGADNSGKSTIIFETKFQVDKVNFHMFDVGGQRDERRKWIQCFNDVTAIIFVVDSSDYNRLQEALNDFKSIWNNRWLRTISVILFLNKQDLLAEKVLAYFPEFARYTTPPRVTRAKYFIRDEFLRISTASGDGRHYCYPHFTCAVDTENARRIFNDCKDIILQMNLREYNLVEPNQFVQPAWQIVLWAAAYTVIVVTSVVGNVVVMWIILAHKRMRTVTNYFLVNLAFAEASMAAFNTVVNFTYAVHNEWYYGLFYCKFHNFFPIAAVFASIYSMTAVAFDRYMAIIHPLQPRLSATATKVVICVIWVLALLLAFPQGYYSTTETMPSRVVCMIEWPEHPNKIYEKVYHICVTVLIYFLPLLVIGYAYTVVGITLWAEQVSAKRKVVKMMIVVVCTFAICWLPFHIFFLLPYINPDLYLKKFIQQVYLAIMWLAMSSTMYNPIIYCCLNDRFRLGFKHAFRRPKPQQFFGLMLKNQIRDARKACADATLSQITNNIDPVGRIQMRTRRTLRGHLAKIYAMHWGTDSRLLVSASQDGKLIIWDSYTTNKVHAIPLRSSWVMTCAYAPSGNYVACGGLDNICSIYNLKVRVSRELAGHTGYLSCCRFLDDNQIVTSSGDTTCALWDIETGQQTTTFTGHTGDVMSLSLAPDTRLFVSGACDASAKLWDVREGMCRQTFTGHESDINAICFFPNGNAFATGSDDATCRLFDLRADQELMTYSHDNIICGITSVSFSKSGRLLLAGYDDFNCNVWDALKADRAGVLAGHDNRVSCLGVTDDGMAVATGSWDSFLKIWNRKLVEQLKMEANIDRIKVSKAAADLMAYCEAHAKEDPLQVQLQESGLRLSCAASGFTFSNYKMNWVRQAPGKGLEWVSDISQSGASISYTGSVKGRFTISRDNAKNTLYLQMNSLKPEDTAVYYCARCPAPFTCFDVTSTTYAYRGQGTQVTV

Secondary structure (DSSP, 8-state):
-HHHHHHHHHHHHTTEEEEEEEE-SSS-TTT--EEEEEEETTEEEEEEE--SS-S--TTTGGGGTT-SEEEEEEETT-SSSHHHHHHHHHHHHT-SSSTT-EEEEEEE-HHHHHHHHH---GGGTT-----HHHHHHHHHHHHHHHHHTTS-TTT--EEEEE--TT--THHHHHHHHHHHHHHHHHHHHTT--/-HHHHHHHHHHT--S-HHHHTSSS-----B---EEEEE---SS-EEEEEE-TTSSEEEEEETTTEEEEEETTTTEEEEEEE-SSS-EEEEEE-TTSSEEEEEETT--EEEEE---EEEEEE---SS-EEEEEESSSSEEEEEETTTEEEEEETTTTEEEEEE---SS-EEEEEE-TTSSEEEEEETTS-EEEEETTT-SEEEEE---SS-EEEEEE-TTSSEEEEEETTS-EEEEETTT-SEEEEE--SS--S-EEEEEE-SSS-EEEEEESSS-EEEEETTT--EEEEE---SS-EEEEEE-TTSS-EEEEETTS-EEEE-/-HHHHHHHHHHSS----HHHHHHHHHHHHHHTSTT---/--EEEEE--EEEEEEESS-STTS-EEEEEE-TTS-EEEEEEE-SSS--EEE-TTSTTTEEEEEETTTTEEEEEE-S--GGG-EEEEEEE-SSTT---TTS-SS-SSB---EEE--/--S-----HHHHHHHHHHHHHHHHHHHHHHHHHHHHHHHSSSS--STTHHHHHHHHHHHHIIIIIIHHHHHHHHHS---SHHHHHHHHHHHHHHHHHHHHHHHHHHHHHHHHHHHSSSSPPPPHHHHHHHHHHHHHHHHHHHHHHHHSEEEEEETTEEEEEE-PPP-SS-HHHHHHHHHHHIIIIIHHHHHHHHHHHHHHHHHH---HHHHHHHHHHHHHHHHHHHHHHHHHHHHHHGGGT-GGGGGSTHHHHHHHHHHHHHHGGGGHHHHHHHHH-HHHHHHHHHHT-/---TT------

B-factor: mean 35.99, std 7.25, range [21.67, 67.71]

Nearest PDB structures (foldseek):
  8u26-assembly1_N  TM=9.977E-01  e=2.963E-20  Lama glama
  8xsi-assembly1_H  TM=9.159E-01  e=5.455E-14  Homo sapiens
  8xsf-assembly1_H  TM=9.157E-01  e=1.038E-13  Homo sapiens
  6kyz-assembly2_E  TM=8.817E-01  e=3.024E-14  Homo sapiens
  3sob-assembly1_H  TM=8.842E-01  e=4.186E-13  Homo sapiens

InterPro domains:
  IPR000367 G-protein alpha subunit, group S [PR00443] (86-100)
  IPR000367 G-protein alpha subunit, group S [PR00443] (101-116)
  IPR000367 G-protein alpha subunit, group S [PR00443] (117-131)
  IPR000367 G-protein alpha subunit, group S [PR00443] (270-285)
  IPR000367 G-protein alpha subunit, group S [PR00443] (334-348)
  IPR000367 G-protein alpha subunit, group S [PR00443] (349-362)
  IPR001019 Guanine nucleotide binding protein, alpha subunit [PF00503] (21-383)
  IPR001019 Guanine nucleotide binding protein, alpha subunit [PR00318] (42-57)
  IPR001019 Guanine nucleotide binding protein, alpha subunit [PR00318] (190-212)
  IPR001019 Guanine nucleotide binding protein, alpha subunit [PR00318] (219-236)
  IPR001019 Guanine nucleotide binding protein, alpha subunit [PR00318] (241-269)
  IPR001019 Guanine nucleotide binding protein, alpha subunit [PR00318] (287-296)
  IPR001019 Guanine nucleotide binding protein, alpha subunit [PS51882] (39-394)
  IPR001019 Guanine nucleotide binding protein, alpha subunit [PTHR10218] (12-391)
  IPR001019 Guanine nucleotide binding protein, alpha subunit [SM00275] (20-393)
  IPR001019 Guanine nucleotide binding protein, alpha subunit [cd00066] (41-388)
  IPR011025 G protein alpha subunit, helical insertion [G3DSA:1.10.400.10] (89-203)
  IPR011025 G protein alpha subunit, helical insertion [SSF47895] (87-201)
  IPR027417 P-loop containing nucleoside triphosphate hydrolase [G3DSA:3.40.50.300] (42-382)
  IPR027417 P-loop containing nucleoside triphosphate hydrolase [SSF52540] (38-392)

Organism: Homo sapiens (NCBI:txid9606)

GO terms:
  GO:0005515 protein binding (F, IPI)
  GO:0001678 intracellular glucose homeostasis (P, IDA)
  GO:0034695 response to prostaglandin E (P, IDA)
  GO:0035774 positive regulation of insulin secretion involved in cellular response to glucose stimulus (P, IDA)
  GO:0038184 adenylate cyclase-activating G protein-coupled bile acid receptor signaling pathway (P, IDA)
  GO:0014819 regulation of skeletal muscle contraction (P, IDA)
  GO:0007189 adenylate cyclase-activating G protein-coupled receptor signaling pathway (P, IDA)
  GO:0007192 adenylate cyclase-activating serotonin receptor signaling pathway (P, IDA)
  GO:0071468 cellular response to acidic pH (P, IDA)
  GO:0031748 D1 dopamine receptor binding (F, IPI)
  GO:0009898 cytoplasmic side of plasma membrane (C, IDA)
  GO:0003925 G protein activity (F, IDA)
  GO:0071880 adenylate cyclase-activating adrenergic receptor signaling pathway (P, IDA)
  GO:0003924 GTPase activity (F, EXP)
  GO:0002862 negative regulation of inflammatory response to antigenic stimulus (P, TAS)
  GO:0003091 renal water homeostasis (P, TAS)
  GO:0003925 G protein activity (F, TAS)
  GO:0005886 plasma membrane (C, TAS)
  GO:0010856 adenylate cyclase activator activity (F, TAS)
  GO:0032024 positive regulation of insulin secretion (P, TAS)

Radius of gyration: 35.64 Å; Cα contacts (8 Å, |Δi|>4): 1946; chains: 6; bounding box: 56×81×118 Å